Protein AF-0000000072933976 (afdb_homodimer)

Organism: Fusarium oxysporum f. sp. lycopersici (strain 4287 / CBS 123668 / FGSC 9935 / NRRL 34936) (NCBI:txid426428)

Structure (mmCIF, N/CA/C/O backbone):
data_AF-0000000072933976-model_v1
#
loop_
_entity.id
_entity.type
_entity.pdbx_description
1 polymer 'Transcription factor domain-containing protein'
#
loop_
_atom_site.group_PDB
_atom_site.id
_atom_site.type_symbol
_atom_site.label_atom_id
_atom_site.label_alt_id
_atom_site.label_comp_id
_atom_site.label_asym_id
_atom_site.label_entity_id
_atom_site.label_seq_id
_atom_site.pdbx_PDB_ins_code
_atom_site.Cartn_x
_atom_site.Cartn_y
_atom_site.Cartn_z
_atom_site.occupancy
_atom_site.B_iso_or_equiv
_atom_site.auth_seq_id
_atom_site.auth_comp_id
_atom_site.auth_asym_id
_atom_site.auth_atom_id
_atom_site.pdbx_PDB_model_num
ATOM 1 N N . MET A 1 1 ? -22.234 2.797 42.094 1 27.97 1 MET A N 1
ATOM 2 C CA . MET A 1 1 ? -20.828 3.145 41.969 1 27.97 1 MET A CA 1
ATOM 3 C C . MET A 1 1 ? -20.297 2.795 40.594 1 27.97 1 MET A C 1
ATOM 5 O O . MET A 1 1 ? -19.578 3.582 39.969 1 27.97 1 MET A O 1
ATOM 9 N N . PRO A 1 2 ? -20.594 1.577 40.094 1 39.06 2 PRO A N 1
ATOM 10 C CA . PRO A 1 2 ? -20.141 1.171 38.75 1 39.06 2 PRO A CA 1
ATOM 11 C C . PRO A 1 2 ? -20.766 2.021 37.656 1 39.06 2 PRO A C 1
ATOM 13 O O . PRO A 1 2 ? -20.094 2.338 36.656 1 39.06 2 PRO A O 1
ATOM 16 N N . ASP A 1 3 ? -21.984 2.355 37.812 1 40.28 3 ASP A N 1
ATOM 17 C CA . ASP A 1 3 ? -22.719 3.113 36.812 1 40.28 3 ASP A CA 1
ATOM 18 C C . ASP A 1 3 ? -22.141 4.523 36.656 1 40.28 3 ASP A C 1
ATOM 20 O O . ASP A 1 3 ? -22.094 5.062 35.562 1 40.28 3 ASP A O 1
ATOM 24 N N . PHE A 1 4 ? -21.734 5.129 37.75 1 37.62 4 PHE A N 1
ATOM 25 C CA . PHE A 1 4 ? -21.188 6.477 37.75 1 37.62 4 PHE A CA 1
ATOM 26 C C . PHE A 1 4 ? -19.812 6.516 37.094 1 37.62 4 PHE A C 1
ATOM 28 O O . PHE A 1 4 ? -19.516 7.449 36.344 1 37.62 4 PHE A O 1
ATOM 35 N N . ILE A 1 5 ? -19.078 5.492 37.344 1 37.72 5 ILE A N 1
ATOM 36 C CA . ILE A 1 5 ? -17.75 5.387 36.75 1 37.72 5 ILE A CA 1
ATOM 37 C C . ILE A 1 5 ? -17.875 5.211 35.25 1 37.72 5 ILE A C 1
ATOM 39 O O . ILE A 1 5 ? -17.125 5.82 34.469 1 37.72 5 ILE A O 1
ATOM 43 N N . GLN A 1 6 ? -18.859 4.461 34.875 1 41.72 6 GLN A N 1
ATOM 44 C CA . GLN A 1 6 ? -19.062 4.188 33.469 1 41.72 6 GLN A CA 1
ATOM 45 C C . GLN A 1 6 ? -19.469 5.449 32.719 1 41.72 6 GLN A C 1
ATOM 47 O O . GLN A 1 6 ? -19.016 5.695 31.609 1 41.72 6 GLN A O 1
ATOM 52 N N . ARG A 1 7 ? -20.297 6.246 33.312 1 41.19 7 ARG A N 1
ATOM 53 C CA . ARG A 1 7 ? -20.797 7.469 32.688 1 41.19 7 ARG A CA 1
ATOM 54 C C . ARG A 1 7 ? -19.703 8.523 32.594 1 41.19 7 ARG A C 1
ATOM 56 O O . ARG A 1 7 ? -19.625 9.242 31.578 1 41.19 7 ARG A O 1
ATOM 63 N N . THR A 1 8 ? -18.938 8.531 33.594 1 41.09 8 THR A N 1
ATOM 64 C CA . THR A 1 8 ? -17.812 9.461 33.625 1 41.09 8 THR A CA 1
ATOM 65 C C . THR A 1 8 ? -16.766 9.07 32.594 1 41.09 8 THR A C 1
ATOM 67 O O . THR A 1 8 ? -16.125 9.938 31.984 1 41.09 8 THR A O 1
ATOM 70 N N . GLN A 1 9 ? -16.594 7.762 32.406 1 45.66 9 GLN A N 1
ATOM 71 C CA . GLN A 1 9 ? -15.602 7.223 31.484 1 45.66 9 GLN A CA 1
ATOM 72 C C . GLN A 1 9 ? -15.984 7.547 30.047 1 45.66 9 GLN A C 1
ATOM 74 O O . GLN A 1 9 ? -15.117 7.859 29.219 1 45.66 9 GLN A O 1
ATOM 79 N N . GLN A 1 10 ? -17.266 7.43 29.719 1 50.47 10 GLN A N 1
ATOM 80 C CA . GLN A 1 10 ? -17.766 7.742 28.391 1 50.47 10 GLN A CA 1
ATOM 81 C C . GLN A 1 10 ? -17.672 9.242 28.109 1 50.47 10 GLN A C 1
ATOM 83 O O . GLN A 1 10 ? -17.484 9.648 26.953 1 50.47 10 GLN A O 1
ATOM 88 N N . SER A 1 11 ? -17.594 9.984 29.281 1 54.38 11 SER A N 1
ATOM 89 C CA . SER A 1 11 ? -17.625 11.445 29.172 1 54.38 11 SER A CA 1
ATOM 90 C C . SER A 1 11 ? -16.266 12 28.75 1 54.38 11 SER A C 1
ATOM 92 O O . SER A 1 11 ? -16.188 13.078 28.172 1 54.38 11 SER A O 1
ATOM 94 N N . LEU A 1 12 ? -15.211 11.094 28.797 1 60.53 12 LEU A N 1
ATOM 95 C CA . LEU A 1 12 ? -13.906 11.656 28.484 1 60.53 12 LEU A CA 1
ATOM 96 C C . LEU A 1 12 ? -13.43 11.195 27.109 1 60.53 12 LEU A C 1
ATOM 98 O O . LEU A 1 12 ? -12.32 11.523 26.688 1 60.53 12 LEU A O 1
ATOM 102 N N . ALA A 1 13 ? -14.32 10.555 26.422 1 68.25 13 ALA A N 1
ATOM 103 C CA . ALA A 1 13 ? -13.93 10.102 25.078 1 68.25 13 ALA A CA 1
ATOM 104 C C . ALA A 1 13 ? -14.008 11.234 24.062 1 68.25 13 ALA A C 1
ATOM 106 O O . ALA A 1 13 ? -14.898 12.086 24.156 1 68.25 13 ALA A O 1
ATOM 107 N N . ILE A 1 14 ? -13.031 11.312 23.266 1 69.25 14 ILE A N 1
ATOM 108 C CA . ILE A 1 14 ? -13.023 12.289 22.188 1 69.25 14 ILE A CA 1
ATOM 109 C C . ILE A 1 14 ? -13.227 11.578 20.844 1 69.25 14 ILE A C 1
ATOM 111 O O . ILE A 1 14 ? -12.336 10.867 20.375 1 69.25 14 ILE A O 1
ATOM 115 N N . ASP A 1 15 ? -14.328 11.805 20.203 1 67.94 15 ASP A N 1
ATOM 116 C CA . ASP A 1 15 ? -14.625 11.164 18.922 1 67.94 15 ASP A CA 1
ATOM 117 C C . ASP A 1 15 ? -13.641 11.609 17.844 1 67.94 15 ASP A C 1
ATOM 119 O O . ASP A 1 15 ? -13.375 12.805 17.688 1 67.94 15 ASP A O 1
ATOM 123 N N . ASP A 1 16 ? -13.023 10.648 17.188 1 68.12 16 ASP A N 1
ATOM 124 C CA . ASP A 1 16 ? -12.188 10.852 16 1 68.12 16 ASP A CA 1
ATOM 125 C C . ASP A 1 16 ? -10.844 11.461 16.391 1 68.12 16 ASP A C 1
ATOM 127 O O . ASP A 1 16 ? -10.188 12.109 15.562 1 68.12 16 ASP A O 1
ATOM 131 N N . ALA A 1 17 ? -10.508 11.305 17.672 1 71 17 ALA A N 1
ATOM 132 C CA . ALA A 1 17 ? -9.234 11.844 18.141 1 71 17 ALA A CA 1
ATOM 133 C C . ALA A 1 17 ? -8.062 11.164 17.422 1 71 17 ALA A C 1
ATOM 135 O O . ALA A 1 17 ? -6.973 11.734 17.344 1 71 17 ALA A O 1
ATOM 136 N N . GLU A 1 18 ? -8.367 10.039 16.859 1 70.06 18 GLU A N 1
ATOM 137 C CA . GLU A 1 18 ? -7.289 9.242 16.281 1 70.06 18 GLU A CA 1
ATOM 138 C C . GLU A 1 18 ? -7.098 9.57 14.797 1 70.06 18 GLU A C 1
ATOM 140 O O . GLU A 1 18 ? -6.133 9.125 14.18 1 70.06 18 GLU A O 1
ATOM 145 N N . ASN A 1 19 ? -8.055 10.281 14.297 1 71.5 19 ASN A N 1
ATOM 146 C CA . ASN A 1 19 ? -8.016 10.641 12.883 1 71.5 19 ASN A CA 1
ATOM 147 C C . ASN A 1 19 ? -8.195 12.141 12.68 1 71.5 19 ASN A C 1
ATOM 149 O O . ASN A 1 19 ? -9.32 12.641 12.688 1 71.5 19 ASN A O 1
ATOM 153 N N . PRO A 1 20 ? -7.09 12.75 12.352 1 73.56 20 PRO A N 1
ATOM 154 C CA . PRO A 1 20 ? -7.141 14.211 12.25 1 73.56 20 PRO A CA 1
ATOM 155 C C . PRO A 1 20 ? -8.195 14.703 11.266 1 73.56 20 PRO A C 1
ATOM 157 O O . PRO A 1 20 ? -8.969 15.609 11.586 1 73.56 20 PRO A O 1
ATOM 160 N N . LEU A 1 21 ? -8.289 14.102 10.125 1 72.12 21 LEU A N 1
ATOM 161 C CA . LEU A 1 21 ? -9.242 14.586 9.133 1 72.12 21 LEU A CA 1
ATOM 162 C C . LEU A 1 21 ? -10.672 14.32 9.57 1 72.12 21 LEU A C 1
ATOM 164 O O . LEU A 1 21 ? -11.57 15.133 9.312 1 72.12 21 LEU A O 1
ATOM 168 N N . GLN A 1 22 ? -10.852 13.242 10.289 1 73.19 22 GLN A N 1
ATOM 169 C CA . GLN A 1 22 ? -12.188 12.945 10.789 1 73.19 22 GLN A CA 1
ATOM 170 C C . GLN A 1 22 ? -12.578 13.906 11.914 1 73.19 22 GLN A C 1
ATOM 172 O O . GLN A 1 22 ? -13.742 14.312 12.016 1 73.19 22 GLN A O 1
ATOM 177 N N . LEU A 1 23 ? -11.648 14.234 12.75 1 73.75 23 LEU A N 1
ATOM 178 C CA . LEU A 1 23 ? -11.922 15.219 13.797 1 73.75 23 LEU A CA 1
ATOM 179 C C . LEU A 1 23 ? -12.258 16.578 13.195 1 73.75 23 LEU A C 1
ATOM 181 O O . LEU A 1 23 ? -13.164 17.266 13.672 1 73.75 23 LEU A O 1
ATOM 185 N N . LEU A 1 24 ? -11.523 16.922 12.195 1 74.38 24 LEU A N 1
ATOM 186 C CA . LEU A 1 24 ? -11.781 18.188 11.508 1 74.38 24 LEU A CA 1
ATOM 187 C C . LEU A 1 24 ? -13.156 18.172 10.859 1 74.38 24 LEU A C 1
ATOM 189 O O . LEU A 1 24 ? -13.875 19.188 10.906 1 74.38 24 LEU A O 1
ATOM 193 N N . ALA A 1 25 ? -13.508 17.062 10.281 1 72.81 25 ALA A N 1
ATOM 194 C CA . ALA A 1 25 ? -14.828 16.938 9.664 1 72.81 25 ALA A CA 1
ATOM 195 C C . ALA A 1 25 ? -15.93 17.062 10.711 1 72.81 25 ALA A C 1
ATOM 197 O O . ALA A 1 25 ? -16.953 17.719 10.477 1 72.81 25 ALA A O 1
ATOM 198 N N . ARG A 1 26 ? -15.727 16.516 11.844 1 74.38 26 ARG A N 1
ATOM 199 C CA . ARG A 1 26 ? -16.719 16.547 12.922 1 74.38 26 ARG A CA 1
ATOM 200 C C . ARG A 1 26 ? -16.875 17.969 13.453 1 74.38 26 ARG A C 1
ATOM 202 O O . ARG A 1 26 ? -18 18.391 13.773 1 74.38 26 ARG A O 1
ATOM 209 N N . ALA A 1 27 ? -15.828 18.609 13.555 1 71.69 27 ALA A N 1
ATOM 210 C CA . ALA A 1 27 ? -15.852 19.984 14.07 1 71.69 27 ALA A CA 1
ATOM 211 C C . ALA A 1 27 ? -16.625 20.906 13.141 1 71.69 27 ALA A C 1
ATOM 213 O O . ALA A 1 27 ? -17.125 21.953 13.562 1 71.69 27 ALA A O 1
ATOM 214 N N . SER A 1 28 ? -16.656 20.516 11.875 1 66.62 28 SER A N 1
ATOM 215 C CA . SER A 1 28 ? -17.375 21.328 10.898 1 66.62 28 SER A CA 1
ATOM 216 C C . SER A 1 28 ? -18.875 21.328 11.156 1 66.62 28 SER A C 1
ATOM 218 O O . SER A 1 28 ? -19.594 22.219 10.727 1 66.62 28 SER A O 1
ATOM 220 N N . TYR A 1 29 ? -19.375 20.375 11.875 1 59.34 29 TYR A N 1
ATOM 221 C CA . TYR A 1 29 ? -20.797 20.25 12.148 1 59.34 29 TYR A CA 1
ATOM 222 C C . TYR A 1 29 ? -21.156 20.891 13.484 1 59.34 29 TYR A C 1
ATOM 224 O O . TYR A 1 29 ? -22.312 20.812 13.938 1 59.34 29 TYR A O 1
ATOM 232 N N . ILE A 1 30 ? -20.297 21.5 14.164 1 52.75 30 ILE A N 1
ATOM 233 C CA . ILE A 1 30 ? -20.625 22.203 15.398 1 52.75 30 ILE A CA 1
ATOM 234 C C . ILE A 1 30 ? -21.5 23.406 15.086 1 52.75 30 ILE A C 1
ATOM 236 O O . ILE A 1 30 ? -21.062 24.359 14.43 1 52.75 30 ILE A O 1
ATOM 240 N N . GLN A 1 31 ? -22.875 23.266 14.695 1 47.66 31 GLN A N 1
ATOM 241 C CA . GLN A 1 31 ? -23.844 24.312 14.398 1 47.66 31 GLN A CA 1
ATOM 242 C C . GLN A 1 31 ? -24.156 25.125 15.648 1 47.66 31 GLN A C 1
ATOM 244 O O . GLN A 1 31 ? -24.219 24.594 16.75 1 47.66 31 GLN A O 1
ATOM 249 N N . PRO A 1 32 ? -24.203 26.594 15.445 1 41.53 32 PRO A N 1
ATOM 250 C CA . PRO A 1 32 ? -24.719 27.438 16.516 1 41.53 32 PRO A CA 1
ATOM 251 C C . PRO A 1 32 ? -26.125 27.047 16.969 1 41.53 32 PRO A C 1
ATOM 253 O O . PRO A 1 32 ? -26.875 26.453 16.188 1 41.53 32 PRO A O 1
ATOM 256 N N . SER A 1 33 ? -26.453 27.188 18.203 1 34.41 33 SER A N 1
ATOM 257 C CA . SER A 1 33 ? -27.828 27.062 18.672 1 34.41 33 SER A CA 1
ATOM 258 C C . SER A 1 33 ? -28.766 27.922 17.844 1 34.41 33 SER A C 1
ATOM 260 O O . SER A 1 33 ? -28.422 29.047 17.469 1 34.41 33 SER A O 1
ATOM 262 N N . PRO A 1 34 ? -29.844 27.422 17.281 1 34.16 34 PRO A N 1
ATOM 263 C CA . PRO A 1 34 ? -30.844 28.141 16.469 1 34.16 34 PRO A CA 1
ATOM 264 C C . PRO A 1 34 ? -31.188 29.5 17.031 1 34.16 34 PRO A C 1
ATOM 266 O O . PRO A 1 34 ? -31.781 30.328 16.344 1 34.16 34 PRO A O 1
ATOM 269 N N . GLU A 1 35 ? -31.156 29.688 18.312 1 34.84 35 GLU A N 1
ATOM 270 C CA . GLU A 1 35 ? -31.859 30.859 18.812 1 34.84 35 GLU A CA 1
ATOM 271 C C . GLU A 1 35 ? -31.188 32.156 18.312 1 34.84 35 GLU A C 1
ATOM 273 O O . GLU A 1 35 ? -31.75 33.25 18.469 1 34.84 35 GLU A O 1
ATOM 278 N N . SER A 1 36 ? -30 32.156 18.031 1 35.44 36 SER A N 1
ATOM 279 C CA . SER A 1 36 ? -29.438 33.469 17.859 1 35.44 36 SER A CA 1
ATOM 280 C C . SER A 1 36 ? -29.703 34.031 16.469 1 35.44 36 SER A C 1
ATOM 282 O O . SER A 1 36 ? -29.172 35.062 16.094 1 35.44 36 SER A O 1
ATOM 284 N N . ARG A 1 37 ? -30.391 33.344 15.602 1 37.66 37 ARG A N 1
ATOM 285 C CA . ARG A 1 37 ? -30.688 33.875 14.281 1 37.66 37 ARG A CA 1
ATOM 286 C C . ARG A 1 37 ? -31.688 35.031 14.383 1 37.66 37 ARG A C 1
ATOM 288 O O . ARG A 1 37 ? -32.125 35.562 13.359 1 37.66 37 ARG A O 1
ATOM 295 N N . HIS A 1 38 ? -32.312 35.25 15.484 1 32.28 38 HIS A N 1
ATOM 296 C CA . HIS A 1 38 ? -33.406 36.219 15.312 1 32.28 38 HIS A CA 1
ATOM 297 C C . HIS A 1 38 ? -32.875 37.594 14.906 1 32.28 38 HIS A C 1
ATOM 299 O O . HIS A 1 38 ? -33.625 38.438 14.43 1 32.28 38 HIS A O 1
ATOM 305 N N . GLY A 1 39 ? -31.891 38.219 15.648 1 32.53 39 GLY A N 1
ATOM 306 C CA . GLY A 1 39 ? -31.984 39.688 15.648 1 32.53 39 GLY A CA 1
ATOM 307 C C . GLY A 1 39 ? -31.359 40.312 14.414 1 32.53 39 GLY A C 1
ATOM 308 O O . GLY A 1 39 ? -31.078 41.5 14.398 1 32.53 39 GLY A O 1
ATOM 309 N N . ASN A 1 40 ? -30.625 39.625 13.508 1 32.31 40 ASN A N 1
ATOM 310 C CA . ASN A 1 40 ? -29.906 40.562 12.641 1 32.31 40 ASN A CA 1
ATOM 311 C C . ASN A 1 40 ? -30.859 41.281 11.68 1 32.31 40 ASN A C 1
ATOM 313 O O . ASN A 1 40 ? -31.781 40.688 11.156 1 32.31 40 ASN A O 1
ATOM 317 N N . SER A 1 41 ? -30.891 42.688 11.758 1 32.25 41 SER A N 1
ATOM 318 C CA . SER A 1 41 ? -31.516 43.656 10.852 1 32.25 41 SER A CA 1
ATOM 319 C C . SER A 1 41 ? -31.156 43.375 9.398 1 32.25 41 SER A C 1
ATOM 321 O O . SER A 1 41 ? -30.109 42.75 9.125 1 32.25 41 SER A O 1
ATOM 323 N N . PRO A 1 42 ? -31.969 43.844 8.352 1 37.53 42 PRO A N 1
ATOM 324 C CA . PRO A 1 42 ? -31.938 43.625 6.902 1 37.53 42 PRO A CA 1
ATOM 325 C C . PRO A 1 42 ? -30.578 44 6.293 1 37.53 42 PRO A C 1
ATOM 327 O O . PRO A 1 42 ? -30.266 43.594 5.18 1 37.53 42 PRO A O 1
ATOM 330 N N . GLN A 1 43 ? -29.969 45.188 6.656 1 35.53 43 GLN A N 1
ATOM 331 C CA . GLN A 1 43 ? -28.859 45.719 5.91 1 35.53 43 GLN A CA 1
ATOM 332 C C . GLN A 1 43 ? -27.641 44.812 5.949 1 35.53 43 GLN A C 1
ATOM 334 O O . GLN A 1 43 ? -26.766 44.875 5.098 1 35.53 43 GLN A O 1
ATOM 339 N N . GLN A 1 44 ? -27.312 44.188 7.082 1 37.31 44 GLN A N 1
ATOM 340 C CA . GLN A 1 44 ? -26.094 43.375 7.25 1 37.31 44 GLN A CA 1
ATOM 341 C C . GLN A 1 44 ? -26.234 42 6.578 1 37.31 44 GLN A C 1
ATOM 343 O O . GLN A 1 44 ? -25.344 41.188 6.668 1 37.31 44 GLN A O 1
ATOM 348 N N . ALA A 1 45 ? -27.141 41.812 5.746 1 39.34 45 ALA A N 1
ATOM 349 C CA . ALA A 1 45 ? -27.594 40.688 4.949 1 39.34 45 ALA A CA 1
ATOM 350 C C . ALA A 1 45 ? -26.594 40.344 3.84 1 39.34 45 ALA A C 1
ATOM 352 O O . ALA A 1 45 ? -26.453 39.188 3.445 1 39.34 45 ALA A O 1
ATOM 353 N N . HIS A 1 46 ? -26.125 41.406 3.137 1 40.22 46 HIS A N 1
ATOM 354 C CA . HIS A 1 46 ? -25.266 41.125 1.987 1 40.22 46 HIS A CA 1
ATOM 355 C C . HIS A 1 46 ? -23.953 40.469 2.422 1 40.22 46 HIS A C 1
ATOM 357 O O . HIS A 1 46 ? -23.406 39.625 1.716 1 40.22 46 HIS A O 1
ATOM 363 N N . THR A 1 47 ? -23.234 41.094 3.4 1 39.91 47 THR A N 1
ATOM 364 C CA . THR A 1 47 ? -22 40.531 3.906 1 39.91 47 THR A CA 1
ATOM 365 C C . THR A 1 47 ? -22.25 39.156 4.539 1 39.91 47 THR A C 1
ATOM 367 O O . THR A 1 47 ? -21.344 38.344 4.672 1 39.91 47 THR A O 1
ATOM 370 N N . ALA A 1 48 ? -23.406 38.969 5.082 1 45.19 48 ALA A N 1
ATOM 371 C CA . ALA A 1 48 ? -23.844 37.688 5.664 1 45.19 48 ALA A CA 1
ATOM 372 C C . ALA A 1 48 ? -23.953 36.625 4.598 1 45.19 48 ALA A C 1
ATOM 374 O O . ALA A 1 48 ? -23.656 35.438 4.855 1 45.19 48 ALA A O 1
ATOM 375 N N . SER A 1 49 ? -24.266 36.969 3.352 1 45.47 49 SER A N 1
ATOM 376 C CA . SER A 1 49 ? -24.453 36.031 2.258 1 45.47 49 SER A CA 1
ATOM 377 C C . SER A 1 49 ? -23.109 35.469 1.778 1 45.47 49 SER A C 1
ATOM 379 O O . SER A 1 49 ? -22.984 34.281 1.479 1 45.47 49 SER A O 1
ATOM 381 N N . THR A 1 50 ? -22.109 36.406 1.585 1 48.97 50 THR A N 1
ATOM 382 C CA . THR A 1 50 ? -20.797 35.938 1.168 1 48.97 50 THR A CA 1
ATOM 383 C C . THR A 1 50 ? -20.141 35.125 2.273 1 48.97 50 THR A C 1
ATOM 385 O O . THR A 1 50 ? -19.453 34.125 1.999 1 48.97 50 THR A O 1
ATOM 388 N N . GLN A 1 51 ? -20.312 35.594 3.477 1 53.47 51 GLN A N 1
ATOM 389 C CA . GLN A 1 51 ? -19.797 34.812 4.602 1 53.47 51 GLN A CA 1
ATOM 390 C C . GLN A 1 51 ? -20.484 33.469 4.715 1 53.47 51 GLN A C 1
ATOM 392 O O . GLN A 1 51 ? -19.844 32.469 5.008 1 53.47 51 GLN A O 1
ATOM 397 N N . GLY A 1 52 ? -21.75 33.469 4.395 1 53.38 52 GLY A N 1
ATOM 398 C CA . GLY A 1 52 ? -22.5 32.219 4.391 1 53.38 52 GLY A CA 1
ATOM 399 C C . GLY A 1 52 ? -22.047 31.266 3.316 1 53.38 52 GLY A C 1
ATOM 400 O O . GLY A 1 52 ? -21.938 30.062 3.564 1 53.38 52 GLY A O 1
ATOM 401 N N . GLN A 1 53 ? -21.766 31.812 2.154 1 54.94 53 GLN A N 1
ATOM 402 C CA . GLN A 1 53 ? -21.312 30.984 1.052 1 54.94 53 GLN A CA 1
ATOM 403 C C . GLN A 1 53 ? -19.938 30.375 1.354 1 54.94 53 GLN A C 1
ATOM 405 O O . GLN A 1 53 ? -19.688 29.203 1.081 1 54.94 53 GLN A O 1
ATOM 410 N N . THR A 1 54 ? -19.188 31.172 1.973 1 70.19 54 THR A N 1
ATOM 411 C CA . THR A 1 54 ? -17.844 30.719 2.344 1 70.19 54 THR A CA 1
ATOM 412 C C . THR A 1 54 ? -17.922 29.625 3.414 1 70.19 54 THR A C 1
ATOM 414 O O . THR A 1 54 ? -17.188 28.641 3.363 1 70.19 54 THR A O 1
ATOM 417 N N . GLU A 1 55 ? -18.938 29.844 4.223 1 74.12 55 GLU A N 1
ATOM 418 C CA . GLU A 1 55 ? -19.094 28.859 5.289 1 74.12 55 GLU A CA 1
ATOM 419 C C . GLU A 1 55 ? -19.578 27.516 4.742 1 74.12 55 GLU A C 1
ATOM 421 O O . GLU A 1 55 ? -19.109 26.469 5.16 1 74.12 55 GLU A O 1
ATOM 426 N N . ASP A 1 56 ? -20.453 27.672 3.787 1 76.38 56 ASP A N 1
ATOM 427 C CA . ASP A 1 56 ? -20.969 26.438 3.18 1 76.38 56 ASP A CA 1
ATOM 428 C C . ASP A 1 56 ? -19.891 25.719 2.381 1 76.38 56 ASP A C 1
ATOM 430 O O . ASP A 1 56 ? -19.828 24.484 2.375 1 76.38 56 ASP A O 1
ATOM 434 N N . GLU A 1 57 ? -19.062 26.469 1.812 1 79 57 GLU A N 1
ATOM 435 C CA . GLU A 1 57 ? -17.984 25.891 1.024 1 79 57 GLU A CA 1
ATOM 436 C C . GLU A 1 57 ? -16.969 25.172 1.917 1 79 57 GLU A C 1
ATOM 438 O O . GLU A 1 57 ? -16.469 24.094 1.566 1 79 57 GLU A O 1
ATOM 443 N N . ILE A 1 58 ? -16.781 25.766 3.016 1 79.31 58 ILE A N 1
ATOM 444 C CA . ILE A 1 58 ? -15.828 25.172 3.949 1 79.31 58 ILE A CA 1
ATOM 445 C C . ILE A 1 58 ? -16.406 23.891 4.547 1 79.31 58 ILE A C 1
ATOM 447 O O . ILE A 1 58 ? -15.703 22.891 4.676 1 79.31 58 ILE A O 1
ATOM 451 N N . GLN A 1 59 ? -17.672 23.953 4.758 1 77.12 59 GLN A N 1
ATOM 452 C CA . GLN A 1 59 ? -18.312 22.766 5.305 1 77.12 59 GLN A CA 1
ATOM 453 C C . GLN A 1 59 ? -18.312 21.625 4.285 1 77.12 59 GLN A C 1
ATOM 455 O O . GLN A 1 59 ? -18.109 20.469 4.645 1 77.12 59 GLN A O 1
ATOM 460 N N . ALA A 1 60 ? -18.5 22.047 3.123 1 78.56 60 ALA A N 1
ATOM 461 C CA . ALA A 1 60 ? -18.516 21.062 2.053 1 78.56 60 ALA A CA 1
ATOM 462 C C . ALA A 1 60 ? -17.125 20.469 1.839 1 78.56 60 ALA A C 1
ATOM 464 O O . ALA A 1 60 ? -17 19.281 1.523 1 78.56 60 ALA A O 1
ATOM 465 N N . PHE A 1 61 ? -16.172 21.25 2.066 1 84.25 61 PHE A N 1
ATOM 466 C CA . PHE A 1 61 ? -14.797 20.828 1.878 1 84.25 61 PHE A CA 1
ATOM 467 C C . PHE A 1 61 ? -14.414 19.781 2.918 1 84.25 61 PHE A C 1
ATOM 469 O O . PHE A 1 61 ? -13.68 18.828 2.613 1 84.25 61 PHE A O 1
ATOM 476 N N . PHE A 1 62 ? -14.984 19.875 4.023 1 82.75 62 PHE A N 1
ATOM 477 C CA . PHE A 1 62 ? -14.562 19 5.113 1 82.75 62 PHE A CA 1
ATOM 478 C C . PHE A 1 62 ? -15.594 17.891 5.348 1 82.75 62 PHE A C 1
ATOM 480 O O . PHE A 1 62 ? -15.539 17.203 6.359 1 82.75 62 PHE A O 1
ATOM 487 N N . ALA A 1 63 ? -16.547 17.781 4.379 1 76.19 63 ALA A N 1
ATOM 488 C CA . ALA A 1 63 ? -17.531 16.719 4.465 1 76.19 63 ALA A CA 1
ATOM 489 C C . ALA A 1 63 ? -16.859 15.344 4.359 1 76.19 63 ALA A C 1
ATOM 491 O O . ALA A 1 63 ? -15.789 15.219 3.758 1 76.19 63 ALA A O 1
ATOM 492 N N . PRO A 1 64 ? -17.516 14.328 4.977 1 75.19 64 PRO A N 1
ATOM 493 C CA . PRO A 1 64 ? -16.938 12.984 4.922 1 75.19 64 PRO A CA 1
ATOM 494 C C . PRO A 1 64 ? -16.828 12.445 3.496 1 75.19 64 PRO A C 1
ATOM 496 O O . PRO A 1 64 ? -17.531 12.914 2.6 1 75.19 64 PRO A O 1
ATOM 499 N N . ALA A 1 65 ? -15.984 11.484 3.371 1 78.44 65 ALA A N 1
ATOM 500 C CA . ALA A 1 65 ? -15.766 10.859 2.07 1 78.44 65 ALA A CA 1
ATOM 501 C C . ALA A 1 65 ? -17.031 10.18 1.565 1 78.44 65 ALA A C 1
ATOM 503 O O . ALA A 1 65 ? -17.766 9.57 2.346 1 78.44 65 ALA A O 1
ATOM 504 N N . GLN A 1 66 ? -17.297 10.375 0.298 1 86.25 66 GLN A N 1
ATOM 505 C CA . GLN A 1 66 ? -18.453 9.758 -0.359 1 86.25 66 GLN A CA 1
ATOM 506 C C . GLN A 1 66 ? -18.031 9.078 -1.661 1 86.25 66 GLN A C 1
ATOM 508 O O . GLN A 1 66 ? -16.984 9.383 -2.219 1 86.25 66 GLN A O 1
ATOM 513 N N . VAL A 1 67 ? -18.875 8.172 -2.061 1 93.5 67 VAL A N 1
ATOM 514 C CA . VAL A 1 67 ? -18.625 7.453 -3.307 1 93.5 67 VAL A CA 1
ATOM 515 C C . VAL A 1 67 ? -18.641 8.43 -4.477 1 93.5 67 VAL A C 1
ATOM 517 O O . VAL A 1 67 ? -19.281 9.484 -4.414 1 93.5 67 VAL A O 1
ATOM 520 N N . HIS A 1 68 ? -17.812 8.211 -5.359 1 94.19 68 HIS A N 1
ATOM 521 C CA . HIS A 1 68 ? -17.766 8.867 -6.664 1 94.19 68 HIS A CA 1
ATOM 522 C C . HIS A 1 68 ? -17.859 7.844 -7.793 1 94.19 68 HIS A C 1
ATOM 524 O O . HIS A 1 68 ? -16.844 7.273 -8.211 1 94.19 68 HIS A O 1
ATOM 530 N N . LEU A 1 69 ? -19.078 7.703 -8.359 1 97.44 69 LEU A N 1
ATOM 531 C CA . LEU A 1 69 ? -19.391 6.578 -9.234 1 97.44 69 LEU A CA 1
ATOM 532 C C . LEU A 1 69 ? -18.844 6.824 -10.641 1 97.44 69 LEU A C 1
ATOM 534 O O . LEU A 1 69 ? -18.844 7.961 -11.117 1 97.44 69 LEU A O 1
ATOM 538 N N . ASP A 1 70 ? -18.438 5.773 -11.289 1 98.25 70 ASP A N 1
ATOM 539 C CA . ASP A 1 70 ? -17.953 5.82 -12.664 1 98.25 70 ASP A CA 1
ATOM 540 C C . ASP A 1 70 ? -19.031 5.383 -13.648 1 98.25 70 ASP A C 1
ATOM 542 O O . ASP A 1 70 ? -18.812 4.48 -14.461 1 98.25 70 ASP A O 1
ATOM 546 N N . VAL A 1 71 ? -20.109 6.086 -13.602 1 98 71 VAL A N 1
ATOM 547 C CA . VAL A 1 71 ? -21.234 5.715 -14.445 1 98 71 VAL A CA 1
ATOM 548 C C . VAL A 1 71 ? -21.562 6.859 -15.406 1 98 71 VAL A C 1
ATOM 550 O O . VAL A 1 71 ? -21.219 8.008 -15.148 1 98 71 VAL A O 1
ATOM 553 N N . GLY A 1 72 ? -22.188 6.484 -16.531 1 96.56 72 GLY A N 1
ATOM 554 C CA . GLY A 1 72 ? -22.594 7.422 -17.578 1 96.56 72 GLY A CA 1
ATOM 555 C C . GLY A 1 72 ? -22.781 6.762 -18.922 1 96.56 72 GLY A C 1
ATOM 556 O O . GLY A 1 72 ? -22.281 5.664 -19.172 1 96.56 72 GLY A O 1
ATOM 557 N N . HIS A 1 73 ? -23.469 7.41 -19.812 1 95.69 73 HIS A N 1
ATOM 558 C CA . HIS A 1 73 ? -23.781 6.863 -21.141 1 95.69 73 HIS A CA 1
ATOM 559 C C . HIS A 1 73 ? -22.531 6.746 -21.984 1 95.69 73 HIS A C 1
ATOM 561 O O . HIS A 1 73 ? -22.453 5.887 -22.875 1 95.69 73 HIS A O 1
ATOM 567 N N . ASP A 1 74 ? -21.531 7.492 -21.656 1 96.31 74 ASP A N 1
ATOM 568 C CA . ASP A 1 74 ? -20.328 7.523 -22.453 1 96.31 74 ASP A CA 1
ATOM 569 C C . ASP A 1 74 ? -19.359 6.402 -22.062 1 96.31 74 ASP A C 1
ATOM 571 O O . ASP A 1 74 ? -18.375 6.16 -22.734 1 96.31 74 ASP A O 1
ATOM 575 N N . VAL A 1 75 ? -19.672 5.727 -20.984 1 97.81 75 VAL A N 1
ATOM 576 C CA . VAL A 1 75 ? -18.766 4.672 -20.531 1 97.81 75 VAL A CA 1
ATOM 577 C C . VAL A 1 75 ? -19.531 3.352 -20.422 1 97.81 75 VAL A C 1
ATOM 579 O O . VAL A 1 75 ? -18.922 2.283 -20.344 1 97.81 75 VAL A O 1
ATOM 582 N N . ASP A 1 76 ? -20.859 3.352 -20.453 1 98.31 76 ASP A N 1
ATOM 583 C CA . ASP A 1 76 ? -21.688 2.16 -20.375 1 98.31 76 ASP A CA 1
ATOM 584 C C . ASP A 1 76 ? -21.547 1.296 -21.625 1 98.31 76 ASP A C 1
ATOM 586 O O . ASP A 1 76 ? -21.891 1.729 -22.719 1 98.31 76 ASP A O 1
ATOM 590 N N . PRO A 1 77 ? -21.125 0.055 -21.453 1 98.38 77 PRO A N 1
ATOM 591 C CA . PRO A 1 77 ? -20.844 -0.769 -22.625 1 98.38 77 PRO A CA 1
ATOM 592 C C . PRO A 1 77 ? -22.109 -1.076 -23.438 1 98.38 77 PRO A C 1
ATOM 594 O O . PRO A 1 77 ? -22.031 -1.28 -24.656 1 98.38 77 PRO A O 1
ATOM 597 N N . VAL A 1 78 ? -23.266 -1.131 -22.828 1 98.19 78 VAL A N 1
ATOM 598 C CA . VAL A 1 78 ? -24.516 -1.369 -23.547 1 98.19 78 VAL A CA 1
ATOM 599 C C . VAL A 1 78 ? -24.891 -0.128 -24.344 1 98.19 78 VAL A C 1
ATOM 601 O O . VAL A 1 78 ? -25.219 -0.226 -25.531 1 98.19 78 VAL A O 1
ATOM 604 N N . SER A 1 79 ? -24.828 1.013 -23.688 1 97.5 79 SER A N 1
ATOM 605 C CA . SER A 1 79 ? -25.156 2.268 -24.359 1 97.5 79 SER A CA 1
ATOM 606 C C . SER A 1 79 ? -24.203 2.539 -25.516 1 97.5 79 SER A C 1
ATOM 608 O O . SER A 1 79 ? -24.609 3.131 -26.516 1 97.5 79 SER A O 1
ATOM 610 N N . LEU A 1 80 ? -22.953 2.102 -25.406 1 97.81 80 LEU A N 1
ATOM 611 C CA . LEU A 1 80 ? -21.938 2.316 -26.438 1 97.81 80 LEU A CA 1
ATOM 612 C C . LEU A 1 80 ? -22.078 1.303 -27.562 1 97.81 80 LEU A C 1
ATOM 614 O O . LEU A 1 80 ? -21.422 1.427 -28.594 1 97.81 80 LEU A O 1
ATOM 618 N N . GLY A 1 81 ? -22.859 0.266 -27.375 1 97.06 81 GLY A N 1
ATOM 619 C CA . GLY A 1 81 ? -23.109 -0.741 -28.406 1 97.06 81 GLY A CA 1
ATOM 620 C C . GLY A 1 81 ? -22.062 -1.84 -28.422 1 97.06 81 GLY A C 1
ATOM 621 O O . GLY A 1 81 ? -21.969 -2.598 -29.391 1 97.06 81 GLY A O 1
ATOM 622 N N . LEU A 1 82 ? -21.266 -1.931 -27.359 1 98.19 82 LEU A N 1
ATOM 623 C CA . LEU A 1 82 ? -20.234 -2.953 -27.297 1 98.19 82 LEU A CA 1
ATOM 624 C C . LEU A 1 82 ? -20.828 -4.32 -27 1 98.19 82 LEU A C 1
ATOM 626 O O . LEU A 1 82 ? -20.266 -5.352 -27.375 1 98.19 82 LEU A O 1
ATOM 630 N N . VAL A 1 83 ? -21.906 -4.336 -26.266 1 98.19 83 VAL A N 1
ATOM 631 C CA . VAL A 1 83 ? -22.609 -5.559 -25.875 1 98.19 83 VAL A CA 1
ATOM 632 C C . VAL A 1 83 ? -24.109 -5.297 -25.797 1 98.19 83 VAL A C 1
ATOM 634 O O . VAL A 1 83 ? -24.531 -4.168 -25.531 1 98.19 83 VAL A O 1
ATOM 637 N N . SER A 1 84 ? -24.906 -6.316 -26.047 1 97.62 84 SER A N 1
ATOM 638 C CA . SER A 1 84 ? -26.359 -6.18 -25.906 1 97.62 84 SER A CA 1
ATOM 639 C C . SER A 1 84 ? -26.797 -6.523 -24.484 1 97.62 84 SER A C 1
ATOM 641 O O . SER A 1 84 ? -26.047 -7.133 -23.719 1 97.62 84 SER A O 1
ATOM 643 N N . GLU A 1 85 ? -28.016 -6.188 -24.141 1 97.38 85 GLU A N 1
ATOM 644 C CA . GLU A 1 85 ? -28.562 -6.5 -22.812 1 97.38 85 GLU A CA 1
ATOM 645 C C . GLU A 1 85 ? -28.688 -8.008 -22.609 1 97.38 85 GLU A C 1
ATOM 647 O O . GLU A 1 85 ? -28.438 -8.508 -21.516 1 97.38 85 GLU A O 1
ATOM 652 N N . GLU A 1 86 ? -29.031 -8.656 -23.625 1 97.19 86 GLU A N 1
ATOM 653 C CA . GLU A 1 86 ? -29.156 -10.109 -23.562 1 97.19 86 GLU A CA 1
ATOM 654 C C . GLU A 1 86 ? -27.812 -10.773 -23.344 1 97.19 86 GLU A C 1
ATOM 656 O O . GLU A 1 86 ? -27.688 -11.727 -22.562 1 97.19 86 GLU A O 1
ATOM 661 N N . GLU A 1 87 ? -26.875 -10.289 -24.047 1 97.75 87 GLU A N 1
ATOM 662 C CA . GLU A 1 87 ? -25.516 -10.805 -23.875 1 97.75 87 GLU A CA 1
ATOM 663 C C . GLU A 1 87 ? -25.031 -10.562 -22.453 1 97.75 87 GLU A C 1
ATOM 665 O O . GLU A 1 87 ? -24.375 -11.43 -21.859 1 97.75 87 GLU A O 1
ATOM 670 N N . ALA A 1 88 ? -25.312 -9.414 -21.938 1 98.44 88 ALA A N 1
ATOM 671 C CA . ALA A 1 88 ? -24.891 -9.078 -20.578 1 98.44 88 ALA A CA 1
ATOM 672 C C . ALA A 1 88 ? -25.469 -10.07 -19.578 1 98.44 88 ALA A C 1
ATOM 674 O O . ALA A 1 88 ? -24.75 -10.539 -18.688 1 98.44 88 ALA A O 1
ATOM 675 N N . ASP A 1 89 ? -26.734 -10.398 -19.75 1 98.12 89 ASP A N 1
ATOM 676 C CA . ASP A 1 89 ? -27.375 -11.359 -18.844 1 98.12 89 ASP A CA 1
ATOM 677 C C . ASP A 1 89 ? -26.672 -12.719 -18.922 1 98.12 89 ASP A C 1
ATOM 679 O O . ASP A 1 89 ? 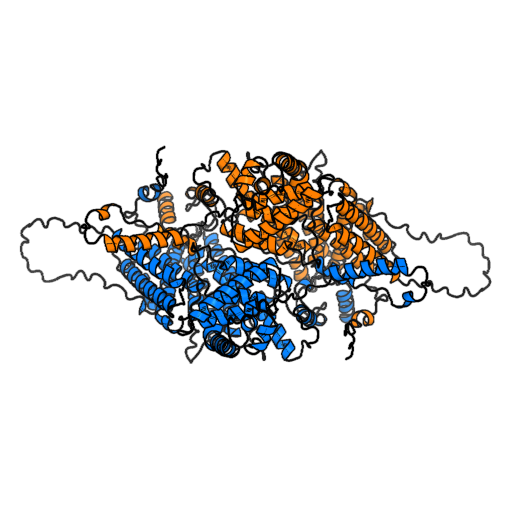-26.438 -13.352 -17.891 1 98.12 89 ASP A O 1
ATOM 683 N N . LYS A 1 90 ? -26.375 -13.141 -20.078 1 97.88 90 LYS A N 1
ATOM 684 C CA . LYS A 1 90 ? -25.719 -14.422 -20.281 1 97.88 90 LYS A CA 1
ATOM 685 C C . LYS A 1 90 ? -24.328 -14.43 -19.656 1 97.88 90 LYS A C 1
ATOM 687 O O . LYS A 1 90 ? -23.922 -15.398 -19.016 1 97.88 90 LYS A O 1
ATOM 692 N N . LEU A 1 91 ? -23.625 -13.391 -19.891 1 98.25 91 LEU A N 1
ATOM 693 C CA . LEU A 1 91 ? -22.266 -13.289 -19.406 1 98.25 91 LEU A CA 1
ATOM 694 C C . LEU A 1 91 ? -22.234 -13.227 -17.875 1 98.25 91 LEU A C 1
ATOM 696 O O . LEU A 1 91 ? -21.391 -13.859 -17.234 1 98.25 91 LEU A O 1
ATOM 700 N N . PHE A 1 92 ? -23.156 -12.516 -17.219 1 98.12 92 PHE A N 1
ATOM 701 C CA . PHE A 1 92 ? -23.234 -12.438 -15.766 1 98.12 92 PHE A CA 1
ATOM 702 C C . PHE A 1 92 ? -23.594 -13.789 -15.164 1 98.12 92 PHE A C 1
ATOM 704 O O . PHE A 1 92 ? -23.031 -14.188 -14.141 1 98.12 92 PHE A O 1
ATOM 711 N N . ASN A 1 93 ? -24.5 -14.43 -15.852 1 97.31 93 ASN A N 1
ATOM 712 C CA . ASN A 1 93 ? -24.859 -15.773 -15.391 1 97.31 93 ASN A CA 1
ATOM 713 C C . ASN A 1 93 ? -23.672 -16.719 -15.453 1 97.31 93 ASN A C 1
ATOM 715 O O . ASN A 1 93 ? -23.453 -17.516 -14.539 1 97.31 93 ASN A O 1
ATOM 719 N N . PHE A 1 94 ? -22.984 -16.656 -16.531 1 96.69 94 PHE A N 1
ATOM 720 C CA . PHE A 1 94 ? -21.797 -17.484 -16.672 1 96.69 94 PHE A CA 1
ATOM 721 C C . PHE A 1 94 ? -20.797 -17.172 -15.57 1 96.69 94 PHE A C 1
ATOM 723 O O . PHE A 1 94 ? -20.203 -18.078 -14.984 1 96.69 94 PHE A O 1
ATOM 730 N N . PHE A 1 95 ? -20.562 -15.938 -15.273 1 96.88 95 PHE A N 1
ATOM 731 C CA . PHE A 1 95 ? -19.594 -15.523 -14.273 1 96.88 95 PHE A CA 1
ATOM 732 C C . PHE A 1 95 ? -19.922 -16.125 -12.914 1 96.88 95 PHE A C 1
ATOM 734 O O . PHE A 1 95 ? -19.078 -16.75 -12.281 1 96.88 95 PHE A O 1
ATOM 741 N N . HIS A 1 96 ? -21.141 -15.938 -12.422 1 95.19 96 HIS A N 1
ATOM 742 C CA . HIS A 1 96 ? -21.531 -16.359 -11.078 1 95.19 96 HIS A CA 1
ATOM 743 C C . HIS A 1 96 ? -21.516 -17.875 -10.961 1 95.19 96 HIS A C 1
ATOM 745 O O . HIS A 1 96 ? -21.219 -18.422 -9.898 1 95.19 96 HIS A O 1
ATOM 751 N N . ARG A 1 97 ? -21.625 -18.547 -12.07 1 92.75 97 ARG A N 1
ATOM 752 C CA . ARG A 1 97 ? -21.703 -20 -12.039 1 92.75 97 ARG A CA 1
ATOM 753 C C . ARG A 1 97 ? -20.312 -20.625 -12.195 1 92.75 97 ARG A C 1
ATOM 755 O O . ARG A 1 97 ? -20.016 -21.656 -11.586 1 92.75 97 ARG A O 1
ATOM 762 N N . ASN A 1 98 ? -19.484 -19.938 -13.008 1 91.75 98 ASN A N 1
ATOM 763 C CA . ASN A 1 98 ? -18.297 -20.656 -13.438 1 91.75 98 ASN A CA 1
ATOM 764 C C . ASN A 1 98 ? -17.031 -19.969 -12.961 1 91.75 98 ASN A C 1
ATOM 766 O O . ASN A 1 98 ? -15.961 -20.594 -12.914 1 91.75 98 ASN A O 1
ATOM 770 N N . LEU A 1 99 ? -17.109 -18.688 -12.672 1 93.38 99 LEU A N 1
ATOM 771 C CA . LEU A 1 99 ? -15.852 -17.984 -12.445 1 93.38 99 LEU A CA 1
ATOM 772 C C . LEU A 1 99 ? -15.797 -17.406 -11.023 1 93.38 99 LEU A C 1
ATOM 774 O O . LEU A 1 99 ? -14.711 -17.141 -10.5 1 93.38 99 LEU A O 1
ATOM 778 N N . ALA A 1 100 ? -16.922 -17.234 -10.367 1 89.69 100 ALA A N 1
ATOM 779 C CA . ALA A 1 100 ? -17 -16.531 -9.086 1 89.69 100 ALA A CA 1
ATOM 780 C C . ALA A 1 100 ? -16.188 -17.266 -8.016 1 89.69 100 ALA A C 1
ATOM 782 O O . ALA A 1 100 ? -15.672 -16.625 -7.09 1 89.69 100 ALA A O 1
ATOM 783 N N . HIS A 1 101 ? -16 -18.547 -8.164 1 84.56 101 HIS A N 1
ATOM 784 C CA . HIS A 1 101 ? -15.266 -19.312 -7.164 1 84.56 101 HIS A CA 1
ATOM 785 C C . HIS A 1 101 ? -13.781 -18.984 -7.188 1 84.56 101 HIS A C 1
ATOM 787 O O . HIS A 1 101 ? -13.07 -19.25 -6.215 1 84.56 101 HIS A O 1
ATOM 793 N N . THR A 1 102 ? -13.273 -18.453 -8.273 1 82.81 102 THR A N 1
ATOM 794 C CA . THR A 1 102 ? -11.859 -18.125 -8.414 1 82.81 102 THR A CA 1
ATOM 795 C C . THR A 1 102 ? -11.562 -16.75 -7.793 1 82.81 102 THR A C 1
ATOM 797 O O . THR A 1 102 ? -10.43 -16.484 -7.391 1 82.81 102 THR A O 1
ATOM 800 N N . ARG A 1 103 ? -12.555 -16.031 -7.859 1 78.25 103 ARG A N 1
ATOM 801 C CA . ARG A 1 103 ? -12.414 -14.695 -7.289 1 78.25 103 ARG A CA 1
ATOM 802 C C . ARG A 1 103 ? -13.586 -14.367 -6.371 1 78.25 103 ARG A C 1
ATOM 804 O O . ARG A 1 103 ? -14.641 -13.938 -6.836 1 78.25 103 ARG A O 1
ATOM 811 N N . TRP A 1 104 ? -13.195 -14.453 -5.176 1 79.94 104 TRP A N 1
ATOM 812 C CA . TRP A 1 104 ? -14.227 -14.188 -4.176 1 79.94 104 TRP A CA 1
ATOM 813 C C . TRP A 1 104 ? -14.5 -12.695 -4.059 1 79.94 104 TRP A C 1
ATOM 815 O O . TRP A 1 104 ? -13.672 -11.867 -4.453 1 79.94 104 TRP A O 1
ATOM 825 N N . GLY A 1 105 ? -15.734 -12.328 -3.691 1 75.12 105 GLY A N 1
ATOM 826 C CA . GLY A 1 105 ? -16.047 -10.93 -3.443 1 75.12 105 GLY A CA 1
ATOM 827 C C . GLY A 1 105 ? -17.391 -10.508 -4.012 1 75.12 105 GLY A C 1
ATOM 828 O O . GLY A 1 105 ? -17.922 -9.453 -3.66 1 75.12 105 GLY A O 1
ATOM 829 N N . LEU A 1 106 ? -17.812 -11.398 -4.836 1 91.69 106 LEU A N 1
ATOM 830 C CA . LEU A 1 106 ? -19.047 -10.961 -5.473 1 91.69 106 LEU A CA 1
ATOM 831 C C . LEU A 1 106 ? -20.219 -11.859 -5.066 1 91.69 106 LEU A C 1
ATOM 833 O O . LEU A 1 106 ? -20.25 -13.039 -5.41 1 91.69 106 LEU A O 1
ATOM 837 N N . ASP A 1 107 ? -21.109 -11.297 -4.371 1 94.5 107 ASP A N 1
ATOM 838 C CA . ASP A 1 107 ? -22.359 -11.945 -4 1 94.5 107 ASP A CA 1
ATOM 839 C C . ASP A 1 107 ? -23.422 -11.766 -5.09 1 94.5 107 ASP A C 1
ATOM 841 O O . ASP A 1 107 ? -23.859 -10.648 -5.359 1 94.5 107 ASP A O 1
ATOM 845 N N . PRO A 1 108 ? -23.891 -12.883 -5.645 1 94.69 108 PRO A N 1
ATOM 846 C CA . PRO A 1 108 ? -24.844 -12.758 -6.754 1 94.69 108 PRO A CA 1
ATOM 847 C C . PRO A 1 108 ? -26.172 -12.117 -6.332 1 94.69 108 PRO A C 1
ATOM 849 O O . PRO A 1 108 ? -26.922 -11.641 -7.18 1 94.69 108 PRO A O 1
ATOM 852 N N . ARG A 1 109 ? -26.531 -12.141 -5.102 1 95.06 109 ARG A N 1
ATOM 853 C CA . ARG A 1 109 ? -27.75 -11.492 -4.621 1 95.06 109 ARG A CA 1
ATOM 854 C C . ARG A 1 109 ? -27.641 -9.977 -4.75 1 95.06 109 ARG A C 1
ATOM 856 O O . ARG A 1 109 ? -28.656 -9.289 -4.887 1 95.06 109 ARG A O 1
ATOM 863 N N . ILE A 1 110 ? -26.406 -9.422 -4.746 1 96.44 110 ILE A N 1
ATOM 864 C CA . ILE A 1 110 ? -26.172 -7.98 -4.848 1 96.44 110 ILE A CA 1
ATOM 865 C C . ILE A 1 110 ? -25.828 -7.613 -6.285 1 96.44 110 ILE A C 1
ATOM 867 O O . ILE A 1 110 ? -26.438 -6.723 -6.875 1 96.44 110 ILE A O 1
ATOM 871 N N . TYR A 1 111 ? -24.938 -8.359 -6.812 1 97.12 111 TYR A N 1
ATOM 872 C CA . TYR A 1 111 ? -24.328 -7.953 -8.078 1 97.12 111 TYR A CA 1
ATOM 873 C C . TYR A 1 111 ? -25.078 -8.57 -9.258 1 97.12 111 TYR A C 1
ATOM 875 O O . TYR A 1 111 ? -24.5 -9.352 -10.016 1 97.12 111 TYR A O 1
ATOM 883 N N . THR A 1 112 ? -26.25 -8.141 -9.406 1 97.5 112 THR A N 1
ATOM 884 C CA . THR A 1 112 ? -27.047 -8.391 -10.602 1 97.5 112 THR A CA 1
ATOM 885 C C . THR A 1 112 ? -26.625 -7.488 -11.75 1 97.5 112 THR A C 1
ATOM 887 O O . THR A 1 112 ? -25.859 -6.543 -11.547 1 97.5 112 THR A O 1
ATOM 890 N N . VAL A 1 113 ? -27.125 -7.816 -12.898 1 98.06 113 VAL A N 1
ATOM 891 C CA . VAL A 1 113 ? -26.812 -7.031 -14.086 1 98.06 113 VAL A CA 1
ATOM 892 C C . VAL A 1 113 ? -27.234 -5.578 -13.867 1 98.06 113 VAL A C 1
ATOM 894 O O . VAL A 1 113 ? -26.438 -4.656 -14.094 1 98.06 113 VAL A O 1
ATOM 897 N N . GLU A 1 114 ? -28.406 -5.359 -13.422 1 97.38 114 GLU A N 1
ATOM 898 C CA . GLU A 1 114 ? -28.984 -4.023 -13.266 1 97.38 114 GLU A CA 1
ATOM 899 C C . GLU A 1 114 ? -28.234 -3.232 -12.188 1 97.38 114 GLU A C 1
ATOM 901 O O . GLU A 1 114 ? -27.891 -2.068 -12.398 1 97.38 114 GLU A O 1
ATOM 906 N N . PHE A 1 115 ? -28 -3.801 -11.125 1 97.88 115 PHE A N 1
ATOM 907 C CA . PHE A 1 115 ? -27.344 -3.107 -10.023 1 97.88 115 PHE A CA 1
ATOM 908 C C . PHE A 1 115 ? -25.906 -2.738 -10.398 1 97.88 115 PHE A C 1
ATOM 910 O O . PHE A 1 115 ? -25.484 -1.599 -10.195 1 97.88 115 PHE A O 1
ATOM 917 N N . THR A 1 116 ? -25.234 -3.729 -10.914 1 98.44 116 THR A N 1
ATOM 918 C CA . THR A 1 116 ? -23.828 -3.49 -11.258 1 98.44 116 THR A CA 1
ATOM 919 C C . THR A 1 116 ? -23.703 -2.377 -12.289 1 98.44 116 THR A C 1
ATOM 921 O O . THR A 1 116 ? -22.828 -1.512 -12.18 1 98.44 116 THR A O 1
ATOM 924 N N . ARG A 1 117 ? -24.578 -2.465 -13.25 1 98.44 117 ARG A N 1
ATOM 925 C CA . ARG A 1 117 ? -24.594 -1.455 -14.305 1 98.44 117 ARG A CA 1
ATOM 926 C C . ARG A 1 117 ? -24.844 -0.065 -13.734 1 98.44 117 ARG A C 1
ATOM 928 O O . ARG A 1 117 ? -24.297 0.922 -14.219 1 98.44 117 ARG A O 1
ATOM 935 N N . SER A 1 118 ? -25.609 0.041 -12.711 1 98 118 SER A N 1
ATOM 936 C CA . SER A 1 118 ? -25.969 1.319 -12.102 1 98 118 SER A CA 1
ATOM 937 C C . SER A 1 118 ? -24.875 1.83 -11.188 1 98 118 SER A C 1
ATOM 939 O O . SER A 1 118 ? -24.828 3.014 -10.844 1 98 118 SER A O 1
ATOM 941 N N . ARG A 1 119 ? -23.922 0.977 -10.828 1 98 119 ARG A N 1
ATOM 942 C CA . ARG A 1 119 ? -22.984 1.346 -9.773 1 98 119 ARG A CA 1
ATOM 943 C C . ARG A 1 119 ? -21.594 1.596 -10.344 1 98 119 ARG A C 1
ATOM 945 O O . ARG A 1 119 ? -20.828 2.416 -9.82 1 98 119 ARG A O 1
ATOM 952 N N . SER A 1 120 ? -21.219 0.82 -11.383 1 98.75 120 SER A N 1
ATOM 953 C CA . SER A 1 120 ? -19.875 0.954 -11.922 1 98.75 120 SER A CA 1
ATOM 954 C C . SER A 1 120 ? -19.781 0.367 -13.328 1 98.75 120 SER A C 1
ATOM 956 O O . SER A 1 120 ? -19.922 -0.842 -13.516 1 98.75 120 SER A O 1
ATOM 958 N N . ALA A 1 121 ? -19.484 1.193 -14.242 1 98.81 121 ALA A N 1
ATOM 959 C CA . ALA A 1 121 ? -19.234 0.727 -15.609 1 98.81 121 ALA A CA 1
ATOM 960 C C . ALA A 1 121 ? -18 -0.162 -15.664 1 98.81 121 ALA A C 1
ATOM 962 O O . ALA A 1 121 ? -17.938 -1.11 -16.453 1 98.81 121 ALA A O 1
ATOM 963 N N . PHE A 1 122 ? -17.016 0.155 -14.906 1 98.81 122 PHE A N 1
ATOM 964 C CA . PHE A 1 122 ? -15.781 -0.609 -14.867 1 98.81 122 PHE A CA 1
ATOM 965 C C . PHE A 1 122 ? -16.031 -2.031 -14.383 1 98.81 122 PHE A C 1
ATOM 967 O O . PHE A 1 122 ? -15.609 -2.996 -15.023 1 98.81 122 PHE A O 1
ATOM 974 N N . LEU A 1 123 ? -16.734 -2.189 -13.25 1 98.69 123 LEU A N 1
ATOM 975 C CA . LEU A 1 123 ? -17.031 -3.527 -12.758 1 98.69 123 LEU A CA 1
ATOM 976 C C . LEU A 1 123 ? -17.938 -4.273 -13.734 1 98.69 123 LEU A C 1
ATOM 978 O O . LEU A 1 123 ? -17.734 -5.457 -14 1 98.69 123 LEU A O 1
ATOM 982 N N . TYR A 1 124 ? -18.953 -3.578 -14.234 1 98.81 124 TYR A N 1
ATOM 983 C CA . TYR A 1 124 ? -19.891 -4.137 -15.195 1 98.81 124 TYR A CA 1
ATOM 984 C C . TYR A 1 124 ? -19.172 -4.723 -16.406 1 98.81 124 TYR A C 1
ATOM 986 O O . TYR A 1 124 ? -19.406 -5.871 -16.781 1 98.81 124 TYR A O 1
ATOM 994 N N . THR A 1 125 ? -18.281 -3.99 -16.922 1 98.88 125 THR A N 1
ATOM 995 C CA . THR A 1 125 ? -17.516 -4.402 -18.094 1 98.88 125 THR A CA 1
ATOM 996 C C . THR A 1 125 ? -16.531 -5.512 -17.734 1 98.88 125 THR A C 1
ATOM 998 O O . THR A 1 125 ? -16.344 -6.453 -18.516 1 98.88 125 THR A O 1
ATOM 1001 N N . SER A 1 126 ? -15.922 -5.434 -16.562 1 98.44 126 SER A N 1
ATOM 1002 C CA . SER A 1 126 ? -14.914 -6.398 -16.141 1 98.44 126 SER A CA 1
ATOM 1003 C C . SER A 1 126 ? -15.516 -7.793 -15.977 1 98.44 126 SER A C 1
ATOM 1005 O O . SER A 1 126 ? -14.914 -8.781 -16.391 1 98.44 126 SER A O 1
ATOM 1007 N N . ILE A 1 127 ? -16.688 -7.855 -15.375 1 98.25 127 ILE A N 1
ATOM 1008 C CA . ILE A 1 127 ? -17.359 -9.141 -15.172 1 98.25 127 ILE A CA 1
ATOM 1009 C C . ILE A 1 127 ? -17.672 -9.773 -16.531 1 98.25 127 ILE A C 1
ATOM 1011 O O . ILE A 1 127 ? -17.406 -10.961 -16.734 1 98.25 127 ILE A O 1
ATOM 1015 N N . MET A 1 128 ? -18.172 -8.992 -17.391 1 98.69 128 MET A N 1
ATOM 1016 C CA . MET A 1 128 ? -18.516 -9.508 -18.719 1 98.69 128 MET A CA 1
ATOM 1017 C C . MET A 1 128 ? -17.266 -9.906 -19.484 1 98.69 128 MET A C 1
ATOM 1019 O O . MET A 1 128 ? -17.25 -10.945 -20.156 1 98.69 128 MET A O 1
ATOM 1023 N N . ALA A 1 129 ? -16.25 -9.094 -19.422 1 98.31 129 ALA A N 1
ATOM 1024 C CA . ALA A 1 129 ? -14.984 -9.398 -20.109 1 98.31 129 ALA A CA 1
ATOM 1025 C C . ALA A 1 129 ? -14.391 -10.703 -19.594 1 98.31 129 ALA A C 1
ATOM 1027 O O . ALA A 1 129 ? -13.898 -11.516 -20.375 1 98.31 129 ALA A O 1
ATOM 1028 N N . ALA A 1 130 ? -14.445 -10.938 -18.328 1 97.25 130 ALA A N 1
ATOM 1029 C CA . ALA A 1 130 ? -13.922 -12.172 -17.75 1 97.25 130 ALA A CA 1
ATOM 1030 C C . ALA A 1 130 ? -14.688 -13.391 -18.266 1 97.25 130 ALA A C 1
ATOM 1032 O O . ALA A 1 130 ? -14.086 -14.406 -18.625 1 97.25 130 ALA A O 1
ATOM 1033 N N . SER A 1 131 ? -15.984 -13.273 -18.297 1 97.56 131 SER A N 1
ATOM 1034 C CA . SER A 1 131 ? -16.812 -14.375 -18.766 1 97.56 131 SER A CA 1
ATOM 1035 C C . SER A 1 131 ? -16.547 -14.672 -20.234 1 97.56 131 SER A C 1
ATOM 1037 O O . SER A 1 131 ? -16.406 -15.836 -20.625 1 97.56 131 SER A O 1
ATOM 1039 N N . ALA A 1 132 ? -16.438 -13.648 -21.016 1 98.12 132 ALA A N 1
ATOM 1040 C CA . ALA A 1 132 ? -16.234 -13.805 -22.453 1 98.12 132 ALA A CA 1
ATOM 1041 C C . ALA A 1 132 ? -14.922 -14.523 -22.75 1 98.12 132 ALA A C 1
ATOM 1043 O O . ALA A 1 132 ? -14.797 -15.203 -23.766 1 98.12 132 ALA A O 1
ATOM 1044 N N . LEU A 1 133 ? -13.969 -14.453 -21.906 1 96.56 133 LEU A N 1
ATOM 1045 C CA . LEU A 1 133 ? -12.664 -15.094 -22.078 1 96.56 133 LEU A CA 1
ATOM 1046 C C . LEU A 1 133 ? -12.805 -16.609 -22.109 1 96.56 133 LEU A C 1
ATOM 1048 O O . LEU A 1 133 ? -12 -17.297 -22.734 1 96.56 133 LEU A O 1
ATOM 1052 N N . PHE A 1 134 ? -13.859 -17.109 -21.469 1 96.38 134 PHE A N 1
ATOM 1053 C CA . PHE A 1 134 ? -13.938 -18.547 -21.281 1 96.38 134 PHE A CA 1
ATOM 1054 C C . PHE A 1 134 ? -15.117 -19.141 -22.062 1 96.38 134 PHE A C 1
ATOM 1056 O O . PHE A 1 134 ? -15.414 -20.328 -21.938 1 96.38 134 PHE A O 1
ATOM 1063 N N . MET A 1 135 ? -15.742 -18.312 -22.781 1 96.62 135 MET A N 1
ATOM 1064 C CA . MET A 1 135 ? -16.812 -18.781 -23.672 1 96.62 135 MET A CA 1
ATOM 1065 C C . MET A 1 135 ? -16.297 -18.922 -25.094 1 96.62 135 MET A C 1
ATOM 1067 O O . MET A 1 135 ? -15.961 -17.938 -25.75 1 96.62 135 MET A O 1
ATOM 1071 N N . PRO A 1 136 ? -16.281 -20.078 -25.625 1 95.19 136 PRO A N 1
ATOM 1072 C CA . PRO A 1 136 ? -15.656 -20.359 -26.922 1 95.19 136 PRO A CA 1
ATOM 1073 C C . PRO A 1 136 ? -16.219 -19.5 -28.031 1 95.19 136 PRO A C 1
ATOM 1075 O O . PRO A 1 136 ? -15.492 -19.125 -28.953 1 95.19 136 PRO A O 1
ATOM 1078 N N . SER A 1 137 ? -17.438 -19.125 -27.984 1 94.56 137 SER A N 1
ATOM 1079 C CA . SER A 1 137 ? -18.078 -18.406 -29.078 1 94.56 137 SER A CA 1
ATOM 1080 C C . SER A 1 137 ? -17.984 -16.906 -28.859 1 94.56 137 SER A C 1
ATOM 1082 O O . SER A 1 137 ? -18.547 -16.125 -29.641 1 94.56 137 SER A O 1
ATOM 1084 N N . ALA A 1 138 ? -17.219 -16.484 -27.859 1 97.19 138 ALA A N 1
ATOM 1085 C CA . ALA A 1 138 ? -17.281 -15.07 -27.484 1 97.19 138 ALA A CA 1
ATOM 1086 C C . ALA A 1 138 ? -15.969 -14.359 -27.797 1 97.19 138 ALA A C 1
ATOM 1088 O O . ALA A 1 138 ? -15.57 -13.445 -27.062 1 97.19 138 ALA A O 1
ATOM 1089 N N . ALA A 1 139 ? -15.273 -14.711 -28.875 1 96.56 139 ALA A N 1
ATOM 1090 C CA . ALA A 1 139 ? -13.961 -14.156 -29.188 1 96.56 139 ALA A CA 1
ATOM 1091 C C . ALA A 1 139 ? -14.047 -12.656 -29.438 1 96.56 139 ALA A C 1
ATOM 1093 O O . ALA A 1 139 ? -13.258 -11.875 -28.891 1 96.56 139 ALA A O 1
ATOM 1094 N N . ALA A 1 140 ? -14.961 -12.266 -30.266 1 96.69 140 ALA A N 1
ATOM 1095 C CA . ALA A 1 140 ? -15.109 -10.852 -30.609 1 96.69 140 ALA A CA 1
ATOM 1096 C C . ALA A 1 140 ? -15.531 -10.031 -29.406 1 96.69 140 ALA A C 1
ATOM 1098 O O . ALA A 1 140 ? -15.031 -8.93 -29.172 1 96.69 140 ALA A O 1
ATOM 1099 N N . LEU A 1 141 ? -16.453 -10.57 -28.656 1 97.19 141 LEU A N 1
ATOM 1100 C CA . LEU A 1 141 ? -16.922 -9.914 -27.438 1 97.19 141 LEU A CA 1
ATOM 1101 C C . LEU A 1 141 ? -15.789 -9.766 -26.422 1 97.19 141 LEU A C 1
ATOM 1103 O O . LEU A 1 141 ? -15.68 -8.734 -25.766 1 97.19 141 LEU A O 1
ATOM 1107 N N . SER A 1 142 ? -15 -10.805 -26.328 1 97.38 142 SER A N 1
ATOM 1108 C CA . SER A 1 142 ? -13.883 -10.797 -25.406 1 97.38 142 SER A CA 1
ATOM 1109 C C . SER A 1 142 ? -12.906 -9.672 -25.719 1 97.38 142 SER A C 1
ATOM 1111 O O . SER A 1 142 ? -12.469 -8.938 -24.828 1 97.38 142 SER A O 1
ATOM 1113 N N . LYS A 1 143 ? -12.609 -9.5 -26.969 1 96.56 143 LYS A N 1
ATOM 1114 C CA . LYS A 1 143 ? -11.664 -8.461 -27.391 1 96.56 143 LYS A CA 1
ATOM 1115 C C . LYS A 1 143 ? -12.227 -7.07 -27.109 1 96.56 143 LYS A C 1
ATOM 1117 O O . LYS A 1 143 ? -11.539 -6.227 -26.516 1 96.56 143 LYS A O 1
ATOM 1122 N N . ARG A 1 144 ? -13.461 -6.832 -27.438 1 97.44 144 ARG A N 1
ATOM 1123 C CA . ARG A 1 144 ? -14.094 -5.531 -27.25 1 97.44 144 ARG A CA 1
ATOM 1124 C C . ARG A 1 144 ? -14.203 -5.172 -25.766 1 97.44 144 ARG A C 1
ATOM 1126 O O . ARG A 1 144 ? -13.875 -4.051 -25.375 1 97.44 144 ARG A O 1
ATOM 1133 N N . LEU A 1 145 ? -14.656 -6.082 -25.031 1 98.31 145 LEU A N 1
ATOM 1134 C CA . LEU A 1 145 ? -14.914 -5.816 -23.609 1 98.31 145 LEU A CA 1
ATOM 1135 C C . LEU A 1 145 ? -13.609 -5.691 -22.828 1 98.31 145 LEU A C 1
ATOM 1137 O O . LEU A 1 145 ? -13.508 -4.883 -21.906 1 98.31 145 LEU A O 1
ATOM 1141 N N . SER A 1 146 ? -12.594 -6.488 -23.188 1 97.12 146 SER A N 1
ATOM 1142 C CA . SER A 1 146 ? -11.297 -6.375 -22.531 1 97.12 146 SER A CA 1
ATOM 1143 C C . SER A 1 146 ? -10.656 -5.016 -22.797 1 97.12 146 SER A C 1
ATOM 1145 O O . SER A 1 146 ? -10.094 -4.398 -21.891 1 97.12 146 SER A O 1
ATOM 1147 N N . ASN A 1 147 ? -10.758 -4.547 -24.016 1 97.06 147 ASN A N 1
ATOM 1148 C CA . ASN A 1 147 ? -10.242 -3.229 -24.375 1 97.06 147 ASN A CA 1
ATOM 1149 C C . ASN A 1 147 ? -10.969 -2.123 -23.609 1 97.06 147 ASN A C 1
ATOM 1151 O O . ASN A 1 147 ? -10.344 -1.185 -23.125 1 97.06 147 ASN A O 1
ATOM 1155 N N . HIS A 1 148 ? -12.227 -2.25 -23.578 1 98.5 148 HIS A N 1
ATOM 1156 C CA . HIS A 1 148 ? -13.016 -1.245 -22.891 1 98.5 148 HIS A CA 1
ATOM 1157 C C . HIS A 1 148 ? -12.727 -1.26 -21.391 1 98.5 148 HIS A C 1
ATOM 1159 O O . HIS A 1 148 ? -12.672 -0.204 -20.75 1 98.5 148 HIS A O 1
ATOM 1165 N N . ALA A 1 149 ? -12.609 -2.465 -20.797 1 98.12 149 ALA A N 1
ATOM 1166 C CA . ALA A 1 149 ? -12.273 -2.576 -19.375 1 98.12 149 ALA A CA 1
ATOM 1167 C C . ALA A 1 149 ? -10.961 -1.86 -19.078 1 98.12 149 ALA A C 1
ATOM 1169 O O . ALA A 1 149 ? -10.836 -1.19 -18.047 1 98.12 149 ALA A O 1
ATOM 1170 N N . ARG A 1 150 ? -9.984 -1.998 -19.953 1 95.94 150 ARG A N 1
ATOM 1171 C CA . ARG A 1 150 ? -8.703 -1.324 -19.766 1 95.94 150 ARG A CA 1
ATOM 1172 C C . ARG A 1 150 ? -8.875 0.191 -19.812 1 95.94 150 ARG A C 1
ATOM 1174 O O . ARG A 1 150 ? -8.281 0.911 -19 1 95.94 150 ARG A O 1
ATOM 1181 N N . THR A 1 151 ? -9.633 0.631 -20.734 1 97.31 151 THR A N 1
ATOM 1182 C CA . THR A 1 151 ? -9.906 2.059 -20.859 1 97.31 151 THR A CA 1
ATOM 1183 C C . THR A 1 151 ? -10.586 2.592 -19.609 1 97.31 151 THR A C 1
ATOM 1185 O O . THR A 1 151 ? -10.25 3.68 -19.125 1 97.31 151 THR A O 1
ATOM 1188 N N . LEU A 1 152 ? -11.539 1.849 -19.125 1 98.5 152 LEU A N 1
ATOM 1189 C CA . LEU A 1 152 ? -12.258 2.262 -17.938 1 98.5 152 LEU A CA 1
ATOM 1190 C C . LEU A 1 152 ? -11.336 2.271 -16.719 1 98.5 152 LEU A C 1
ATOM 1192 O O . LEU A 1 152 ? -11.453 3.141 -15.852 1 98.5 152 LEU A O 1
ATOM 1196 N N . ALA A 1 153 ? -10.453 1.253 -16.625 1 97.31 153 ALA A N 1
ATOM 1197 C CA . ALA A 1 153 ? -9.477 1.238 -15.531 1 97.31 153 ALA A CA 1
ATOM 1198 C C . ALA A 1 153 ? -8.656 2.521 -15.508 1 97.31 153 ALA A C 1
ATOM 1200 O O . ALA A 1 153 ? -8.445 3.117 -14.453 1 97.31 153 ALA A O 1
ATOM 1201 N N . HIS A 1 154 ? -8.211 2.945 -16.672 1 95.31 154 HIS A N 1
ATOM 1202 C CA . HIS A 1 154 ? -7.43 4.172 -16.797 1 95.31 154 HIS A CA 1
ATOM 1203 C C . HIS A 1 154 ? -8.25 5.391 -16.375 1 95.31 154 HIS A C 1
ATOM 1205 O O . HIS A 1 154 ? -7.754 6.258 -15.656 1 95.31 154 HIS A O 1
ATOM 1211 N N . ARG A 1 155 ? -9.445 5.395 -16.781 1 96.06 155 ARG A N 1
ATOM 1212 C CA . ARG A 1 155 ? -10.328 6.512 -16.469 1 96.06 155 ARG A CA 1
ATOM 1213 C C . ARG A 1 155 ? -10.578 6.609 -14.961 1 96.06 155 ARG A C 1
ATOM 1215 O O . ARG A 1 155 ? -10.578 7.703 -14.398 1 96.06 155 ARG A O 1
ATOM 1222 N N . VAL A 1 156 ? -10.805 5.473 -14.375 1 96.12 156 VAL A N 1
ATOM 1223 C CA . VAL A 1 156 ? -11.062 5.414 -12.938 1 96.12 156 VAL A CA 1
ATOM 1224 C C . VAL A 1 156 ? -9.836 5.922 -12.18 1 96.12 156 VAL A C 1
ATOM 1226 O O . VAL A 1 156 ? -9.969 6.66 -11.203 1 96.12 156 VAL A O 1
ATOM 1229 N N . MET A 1 157 ? -8.664 5.582 -12.594 1 92.06 157 MET A N 1
ATOM 1230 C CA . MET A 1 157 ? -7.43 5.969 -11.914 1 92.06 157 MET A CA 1
ATOM 1231 C C . MET A 1 157 ? -7.18 7.469 -12.047 1 92.06 157 MET A C 1
ATOM 1233 O O . MET A 1 157 ? -6.812 8.125 -11.078 1 92.06 157 MET A O 1
ATOM 1237 N N . VAL A 1 158 ? -7.469 8 -13.172 1 90.31 158 VAL A N 1
ATOM 1238 C CA . VAL A 1 158 ? -7.137 9.391 -13.469 1 90.31 158 VAL A CA 1
ATOM 1239 C C . VAL A 1 158 ? -8.164 10.32 -12.82 1 90.31 158 VAL A C 1
ATOM 1241 O O . VAL A 1 158 ? -7.812 11.375 -12.297 1 90.31 158 VAL A O 1
ATOM 1244 N N . ASN A 1 159 ? -9.438 9.867 -12.828 1 90.94 159 ASN A N 1
ATOM 1245 C CA . ASN A 1 159 ? -10.5 10.742 -12.344 1 90.94 159 ASN A CA 1
ATOM 1246 C C . ASN A 1 159 ? -10.836 10.453 -10.883 1 90.94 159 ASN A C 1
ATOM 1248 O O . ASN A 1 159 ? -11.75 11.055 -10.328 1 90.94 159 ASN A O 1
ATOM 1252 N N . ARG A 1 160 ? -10.172 9.562 -10.242 1 89.75 160 ARG A N 1
ATOM 1253 C CA . ARG A 1 160 ? -10.266 9.242 -8.82 1 89.75 160 ARG A CA 1
ATOM 1254 C C . ARG A 1 160 ? -11.688 8.844 -8.445 1 89.75 160 ARG A C 1
ATOM 1256 O O . ARG A 1 160 ? -12.242 9.359 -7.477 1 89.75 160 ARG A O 1
ATOM 1263 N N . TYR A 1 161 ? -12.328 8.094 -9.32 1 94.94 161 TYR A N 1
ATOM 1264 C CA . TYR A 1 161 ? -13.594 7.461 -8.953 1 94.94 161 TYR A CA 1
ATOM 1265 C C . TYR A 1 161 ? -13.398 6.473 -7.812 1 94.94 161 TYR A C 1
ATOM 1267 O O . TYR A 1 161 ? -12.312 5.898 -7.66 1 94.94 161 TYR A O 1
ATOM 1275 N N . ARG A 1 162 ? -14.438 6.406 -7.023 1 95.19 162 ARG A N 1
ATOM 1276 C CA . ARG A 1 162 ? -14.273 5.547 -5.852 1 95.19 162 ARG A CA 1
ATOM 1277 C C . ARG A 1 162 ? -15.594 4.906 -5.457 1 95.19 162 ARG A C 1
ATOM 1279 O O . ARG A 1 162 ? -16.594 5.602 -5.277 1 95.19 162 ARG A O 1
ATOM 1286 N N . SER A 1 163 ? -15.633 3.666 -5.367 1 98 163 SER A N 1
ATOM 1287 C CA . SER A 1 163 ? -16.734 2.855 -4.875 1 98 163 SER A CA 1
ATOM 1288 C C . SER A 1 163 ? -16.281 1.438 -4.547 1 98 163 SER A C 1
ATOM 1290 O O . SER A 1 163 ? -15.188 1.024 -4.934 1 98 163 SER A O 1
ATOM 1292 N N . VAL A 1 164 ? -17.094 0.768 -3.77 1 97.88 164 VAL A N 1
ATOM 1293 C CA . VAL A 1 164 ? -16.797 -0.627 -3.461 1 97.88 164 VAL A CA 1
ATOM 1294 C C . VAL A 1 164 ? -16.719 -1.435 -4.754 1 97.88 164 VAL A C 1
ATOM 1296 O O . VAL A 1 164 ? -15.859 -2.305 -4.898 1 97.88 164 VAL A O 1
ATOM 1299 N N . GLU A 1 165 ? -17.562 -1.08 -5.695 1 98.5 165 GLU A N 1
ATOM 1300 C CA . GLU A 1 165 ? -17.609 -1.769 -6.984 1 98.5 165 GLU A CA 1
ATOM 1301 C C . GLU A 1 165 ? -16.328 -1.573 -7.77 1 98.5 165 GLU A C 1
ATOM 1303 O O . GLU A 1 165 ? -15.867 -2.482 -8.469 1 98.5 165 GLU A O 1
ATOM 1308 N N . ILE A 1 166 ? -15.742 -0.446 -7.633 1 98.44 166 ILE A N 1
ATOM 1309 C CA . ILE A 1 166 ? -14.484 -0.166 -8.32 1 98.44 166 ILE A CA 1
ATOM 1310 C C . ILE A 1 166 ? -13.375 -1.024 -7.734 1 98.44 166 ILE A C 1
ATOM 1312 O O . ILE A 1 166 ? -12.531 -1.555 -8.469 1 98.44 166 ILE A O 1
ATOM 1316 N N . VAL A 1 167 ? -13.312 -1.148 -6.398 1 98.25 167 VAL A N 1
ATOM 1317 C CA . VAL A 1 167 ? -12.344 -2.029 -5.758 1 98.25 167 VAL A CA 1
ATOM 1318 C C . VAL A 1 167 ? -12.5 -3.449 -6.301 1 98.25 167 VAL A C 1
ATOM 1320 O O . VAL A 1 167 ? -11.516 -4.078 -6.699 1 98.25 167 VAL A O 1
ATOM 1323 N N . LEU A 1 168 ? -13.695 -3.879 -6.375 1 98.25 168 LEU A N 1
ATOM 1324 C CA . LEU A 1 168 ? -13.992 -5.219 -6.871 1 98.25 168 LEU A CA 1
ATOM 1325 C C . LEU A 1 168 ? -13.594 -5.352 -8.336 1 98.25 168 LEU A C 1
ATOM 1327 O O . LEU A 1 168 ? -13.117 -6.406 -8.766 1 98.25 168 LEU A O 1
ATOM 1331 N N . ALA A 1 169 ? -13.82 -4.312 -9.094 1 98.44 169 ALA A N 1
ATOM 1332 C CA . ALA A 1 169 ? -13.492 -4.348 -10.516 1 98.44 169 ALA A CA 1
ATOM 1333 C C . ALA A 1 169 ? -11.992 -4.574 -10.719 1 98.44 169 ALA A C 1
ATOM 1335 O O . ALA A 1 169 ? -11.594 -5.387 -11.555 1 98.44 169 ALA A O 1
ATOM 1336 N N . PHE A 1 170 ? -11.203 -3.861 -9.953 1 97.62 170 PHE A N 1
ATOM 1337 C CA . PHE A 1 170 ? -9.758 -4.074 -10.047 1 97.62 170 PHE A CA 1
ATOM 1338 C C . PHE A 1 170 ? -9.398 -5.516 -9.711 1 97.62 170 PHE A C 1
ATOM 1340 O O . PHE A 1 170 ? -8.578 -6.129 -10.383 1 97.62 170 PHE A O 1
ATOM 1347 N N . MET A 1 171 ? -10.016 -6.07 -8.758 1 97 171 MET A N 1
ATOM 1348 C CA . MET A 1 171 ? -9.703 -7.422 -8.305 1 97 171 MET A CA 1
ATOM 1349 C C . MET A 1 171 ? -10.148 -8.461 -9.328 1 97 171 MET A C 1
ATOM 1351 O O . MET A 1 171 ? -9.461 -9.461 -9.539 1 97 171 MET A O 1
ATOM 1355 N N . VAL A 1 172 ? -11.266 -8.203 -9.984 1 96.81 172 VAL A N 1
ATOM 1356 C CA . VAL A 1 172 ? -11.836 -9.148 -10.938 1 96.81 172 VAL A CA 1
ATOM 1357 C C . VAL A 1 172 ? -10.945 -9.242 -12.18 1 96.81 172 VAL A C 1
ATOM 1359 O O . VAL A 1 172 ? -10.883 -10.281 -12.836 1 96.81 172 VAL A O 1
ATOM 1362 N N . ASN A 1 173 ? -10.219 -8.25 -12.43 1 96.62 173 ASN A N 1
ATOM 1363 C CA . ASN A 1 173 ? -9.406 -8.219 -13.641 1 96.62 173 ASN A CA 1
ATOM 1364 C C . ASN A 1 173 ? -8.062 -8.914 -13.43 1 96.62 173 ASN A C 1
ATOM 1366 O O . ASN A 1 173 ? -7.43 -9.344 -14.391 1 96.62 173 ASN A O 1
ATOM 1370 N N . ILE A 1 174 ? -7.613 -9.109 -12.266 1 95.06 174 ILE A N 1
ATOM 1371 C CA . ILE A 1 174 ? -6.242 -9.484 -11.938 1 95.06 174 ILE A CA 1
ATOM 1372 C C . ILE A 1 174 ? -5.996 -10.938 -12.336 1 95.06 174 ILE A C 1
ATOM 1374 O O . ILE A 1 174 ? -4.969 -11.258 -12.945 1 95.06 174 ILE A O 1
ATOM 1378 N N . PRO A 1 175 ? -6.973 -11.852 -12.156 1 94.12 175 PRO A N 1
ATOM 1379 C CA . PRO A 1 175 ? -6.672 -13.266 -12.375 1 94.12 175 PRO A CA 1
ATOM 1380 C C . PRO A 1 175 ? -6.426 -13.594 -13.844 1 94.12 175 PRO A C 1
ATOM 1382 O O . PRO A 1 175 ? -5.738 -14.57 -14.156 1 94.12 175 PRO A O 1
ATOM 1385 N N . TRP A 1 176 ? -6.957 -12.82 -14.719 1 95.06 176 TRP A N 1
ATOM 1386 C CA . TRP A 1 176 ? -6.914 -13.242 -16.125 1 95.06 176 TRP A CA 1
ATOM 1387 C C . TRP A 1 176 ? -6.379 -12.117 -17 1 95.06 176 TRP A C 1
ATOM 1389 O O . TRP A 1 176 ? -6.699 -12.062 -18.203 1 95.06 176 TRP A O 1
ATOM 1399 N N . MET A 1 177 ? -5.566 -11.289 -16.406 1 92.25 177 MET A N 1
ATOM 1400 C CA . MET A 1 177 ? -4.906 -10.242 -17.172 1 92.25 177 MET A CA 1
ATOM 1401 C C . MET A 1 177 ? -3.986 -10.844 -18.234 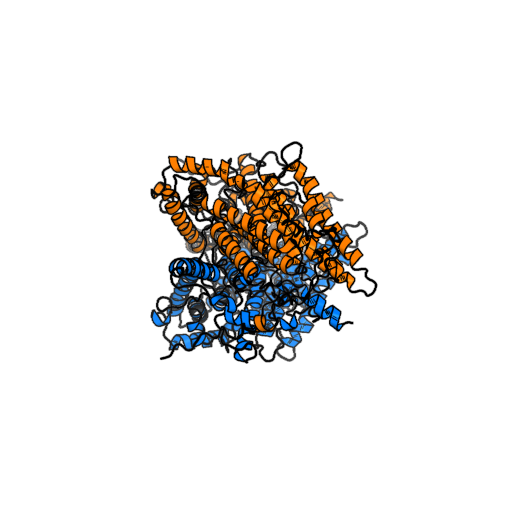1 92.25 177 MET A C 1
ATOM 1403 O O . MET A 1 177 ? -3.297 -11.828 -17.984 1 92.25 177 MET A O 1
ATOM 1407 N N . PHE A 1 178 ? -3.998 -10.234 -19.391 1 90.44 178 PHE A N 1
ATOM 1408 C CA . PHE A 1 178 ? -3.098 -10.672 -20.453 1 90.44 178 PHE A CA 1
ATOM 1409 C C . PHE A 1 178 ? -1.647 -10.383 -20.078 1 90.44 178 PHE A C 1
ATOM 1411 O O . PHE A 1 178 ? -1.366 -9.422 -19.359 1 90.44 178 PHE A O 1
ATOM 1418 N N . PRO A 1 179 ? -0.794 -11.25 -20.547 1 86.69 179 PRO A N 1
ATOM 1419 C CA . PRO A 1 179 ? 0.619 -11.023 -20.234 1 86.69 179 PRO A CA 1
ATOM 1420 C C . PRO A 1 179 ? 1.146 -9.703 -20.797 1 86.69 179 PRO A C 1
ATOM 1422 O O . PRO A 1 179 ? 0.754 -9.297 -21.906 1 86.69 179 PRO A O 1
ATOM 1425 N N . GLY A 1 180 ? 1.987 -9.07 -20.062 1 81.25 180 GLY A N 1
ATOM 1426 C CA . GLY A 1 180 ? 2.68 -7.887 -20.547 1 81.25 180 GLY A CA 1
ATOM 1427 C C . GLY A 1 180 ? 3.934 -8.211 -21.328 1 81.25 180 GLY A C 1
ATOM 1428 O O . GLY A 1 180 ? 4.074 -9.32 -21.859 1 81.25 180 GLY A O 1
ATOM 1429 N N . GLN A 1 181 ? 4.762 -7.137 -21.438 1 79.56 181 GLN A N 1
ATOM 1430 C CA . GLN A 1 181 ? 6.02 -7.305 -22.156 1 79.56 181 GLN A CA 1
ATOM 1431 C C . GLN A 1 181 ? 7.008 -8.141 -21.344 1 79.56 181 GLN A C 1
ATOM 1433 O O . GLN A 1 181 ? 7.809 -8.891 -21.906 1 79.56 181 GLN A O 1
ATOM 1438 N N . HIS A 1 182 ? 6.914 -7.926 -20.031 1 83.06 182 HIS A N 1
ATOM 1439 C CA . HIS A 1 182 ? 7.738 -8.688 -19.109 1 83.06 182 HIS A CA 1
ATOM 1440 C C . HIS A 1 182 ? 6.895 -9.297 -17.984 1 83.06 182 HIS A C 1
ATOM 1442 O O . HIS A 1 182 ? 5.77 -8.852 -17.75 1 83.06 182 HIS A O 1
ATOM 1448 N N . SER A 1 183 ? 7.414 -10.336 -17.422 1 79.38 183 SER A N 1
ATOM 1449 C CA . SER A 1 183 ? 6.684 -11.078 -16.391 1 79.38 183 SER A CA 1
ATOM 1450 C C . SER A 1 183 ? 6.262 -10.164 -15.242 1 79.38 183 SER A C 1
ATOM 1452 O O . SER A 1 183 ? 5.266 -10.43 -14.562 1 79.38 183 SER A O 1
ATOM 1454 N N . THR A 1 184 ? 6.992 -9.094 -15.062 1 75.31 184 THR A N 1
ATOM 1455 C CA . THR A 1 184 ? 6.688 -8.203 -13.945 1 75.31 184 THR A CA 1
ATOM 1456 C C . THR A 1 184 ? 6.004 -6.93 -14.438 1 75.31 184 THR A C 1
ATOM 1458 O O . THR A 1 184 ? 5.777 -6 -13.664 1 75.31 184 THR A O 1
ATOM 1461 N N . ASP A 1 185 ? 5.609 -6.855 -15.703 1 76.88 185 ASP A N 1
ATOM 1462 C CA . ASP A 1 185 ? 5.164 -5.598 -16.297 1 76.88 185 ASP A CA 1
ATOM 1463 C C . ASP A 1 185 ? 3.645 -5.574 -16.453 1 76.88 185 ASP A C 1
ATOM 1465 O O . ASP A 1 185 ? 3.096 -4.66 -17.078 1 76.88 185 ASP A O 1
ATOM 1469 N N . ASP A 1 186 ? 3.016 -6.504 -15.945 1 84.94 186 ASP A N 1
ATOM 1470 C CA . ASP A 1 186 ? 1.566 -6.391 -16.062 1 84.94 186 ASP A CA 1
ATOM 1471 C C . ASP A 1 186 ? 0.998 -5.426 -15.031 1 84.94 186 ASP A C 1
ATOM 1473 O O . ASP A 1 186 ? 1.742 -4.867 -14.227 1 84.94 186 ASP A O 1
ATOM 1477 N N . GLU A 1 187 ? -0.272 -5.148 -15.086 1 91.12 187 GLU A N 1
ATOM 1478 C CA . GLU A 1 187 ? -0.889 -4.098 -14.281 1 91.12 187 GLU A CA 1
ATOM 1479 C C . GLU A 1 187 ? -1.293 -4.617 -12.906 1 91.12 187 GLU A C 1
ATOM 1481 O O . GLU A 1 187 ? -1.874 -3.883 -12.102 1 91.12 187 GLU A O 1
ATOM 1486 N N . THR A 1 188 ? -0.961 -5.832 -12.57 1 93.06 188 THR A N 1
ATOM 1487 C CA . THR A 1 188 ? -1.456 -6.492 -11.367 1 93.06 188 THR A CA 1
ATOM 1488 C C . THR A 1 188 ? -1.109 -5.676 -10.125 1 93.06 188 THR A C 1
ATOM 1490 O O . THR A 1 188 ? -1.988 -5.352 -9.328 1 93.06 188 THR A O 1
ATOM 1493 N N . CYS A 1 189 ? 0.134 -5.281 -9.969 1 92.19 189 CYS A N 1
ATOM 1494 C CA . CYS A 1 189 ? 0.569 -4.578 -8.766 1 92.19 189 CYS A CA 1
ATOM 1495 C C . CYS A 1 189 ? -0.063 -3.195 -8.68 1 92.19 189 CYS A C 1
ATOM 1497 O O . CYS A 1 189 ? -0.441 -2.744 -7.598 1 92.19 189 CYS A O 1
ATOM 1499 N N . THR A 1 190 ? -0.193 -2.557 -9.836 1 93.31 190 THR A N 1
ATOM 1500 C CA . THR A 1 190 ? -0.844 -1.253 -9.875 1 93.31 190 THR A CA 1
ATOM 1501 C C . THR A 1 190 ? -2.316 -1.371 -9.492 1 93.31 190 THR A C 1
ATOM 1503 O O . THR A 1 190 ? -2.832 -0.555 -8.727 1 93.31 190 THR A O 1
ATOM 1506 N N . TYR A 1 191 ? -2.986 -2.391 -10.047 1 95.94 191 TYR A N 1
ATOM 1507 C CA . TYR A 1 191 ? -4.402 -2.59 -9.75 1 95.94 191 TYR A CA 1
ATOM 1508 C C . TYR A 1 191 ? -4.621 -2.84 -8.266 1 95.94 191 TYR A C 1
ATOM 1510 O O . TYR A 1 191 ? -5.531 -2.268 -7.664 1 95.94 191 TYR A O 1
ATOM 1518 N N . ILE A 1 192 ? -3.775 -3.637 -7.668 1 96.19 192 ILE A N 1
ATOM 1519 C CA . ILE A 1 192 ? -3.904 -3.943 -6.246 1 96.19 192 ILE A CA 1
ATOM 1520 C C . ILE A 1 192 ? -3.66 -2.682 -5.422 1 96.19 192 ILE A C 1
ATOM 1522 O O . ILE A 1 192 ? -4.363 -2.428 -4.441 1 96.19 192 ILE A O 1
ATOM 1526 N N . SER A 1 193 ? -2.705 -1.948 -5.832 1 94.88 193 SER A N 1
ATOM 1527 C CA . SER A 1 193 ? -2.361 -0.726 -5.113 1 94.88 193 SER A CA 1
ATOM 1528 C C . SER A 1 193 ? -3.514 0.273 -5.137 1 94.88 193 SER A C 1
ATOM 1530 O O . SER A 1 193 ? -3.875 0.835 -4.098 1 94.88 193 SER A O 1
ATOM 1532 N N . ILE A 1 194 ? -4.059 0.472 -6.266 1 95.31 194 ILE A N 1
ATOM 1533 C CA . ILE A 1 194 ? -5.16 1.419 -6.402 1 95.31 194 ILE A CA 1
ATOM 1534 C C . ILE A 1 194 ? -6.387 0.894 -5.664 1 95.31 194 ILE A C 1
ATOM 1536 O O . ILE A 1 194 ? -7.098 1.657 -5 1 95.31 194 ILE A O 1
ATOM 1540 N N . ALA A 1 195 ? -6.633 -0.379 -5.824 1 97.44 195 ALA A N 1
ATOM 1541 C CA . ALA A 1 195 ? -7.75 -0.98 -5.094 1 97.44 195 ALA A CA 1
ATOM 1542 C C . ALA A 1 195 ? -7.605 -0.757 -3.592 1 97.44 195 ALA A C 1
ATOM 1544 O O . ALA A 1 195 ? -8.57 -0.405 -2.914 1 97.44 195 ALA A O 1
ATOM 1545 N N . ASN A 1 196 ? -6.414 -0.975 -3.082 1 96.94 196 ASN A N 1
ATOM 1546 C CA . ASN A 1 196 ? -6.152 -0.771 -1.661 1 96.94 196 ASN A CA 1
ATOM 1547 C C . ASN A 1 196 ? -6.379 0.682 -1.253 1 96.94 196 ASN A C 1
ATOM 1549 O O . ASN A 1 196 ? -6.926 0.953 -0.182 1 96.94 196 ASN A O 1
ATOM 1553 N N . THR A 1 197 ? -5.938 1.577 -2.061 1 95.31 197 THR A N 1
ATOM 1554 C CA . THR A 1 197 ? -6.102 3 -1.782 1 95.31 197 THR A CA 1
ATOM 1555 C C . THR A 1 197 ? -7.578 3.377 -1.738 1 95.31 197 THR A C 1
ATOM 1557 O O . THR A 1 197 ? -8.031 4.043 -0.803 1 95.31 197 THR A O 1
ATOM 1560 N N . VAL A 1 198 ? -8.352 2.965 -2.725 1 96.19 198 VAL A N 1
ATOM 1561 C CA . VAL A 1 198 ? -9.781 3.275 -2.793 1 96.19 198 VAL A CA 1
ATOM 1562 C C . VAL A 1 198 ? -10.508 2.631 -1.615 1 96.19 198 VAL A C 1
ATOM 1564 O O . VAL A 1 198 ? -11.375 3.252 -1.001 1 96.19 198 VAL A O 1
ATOM 1567 N N . ALA A 1 199 ? -10.141 1.425 -1.29 1 97.06 199 ALA A N 1
ATOM 1568 C CA . ALA A 1 199 ? -10.758 0.725 -0.166 1 97.06 199 ALA A CA 1
ATOM 1569 C C . ALA A 1 199 ? -10.523 1.472 1.143 1 97.06 199 ALA A C 1
ATOM 1571 O O . ALA A 1 199 ? -11.43 1.605 1.964 1 97.06 199 ALA A O 1
ATOM 1572 N N . THR A 1 200 ? -9.344 1.944 1.343 1 94.56 200 THR A N 1
ATOM 1573 C CA . THR A 1 200 ? -8.992 2.67 2.559 1 94.56 200 THR A CA 1
ATOM 1574 C C . THR A 1 200 ? -9.711 4.016 2.611 1 94.56 200 THR A C 1
ATOM 1576 O O . THR A 1 200 ? -10.156 4.449 3.678 1 94.56 200 THR A O 1
ATOM 1579 N N . ASP A 1 201 ? -9.812 4.656 1.454 1 91.81 201 ASP A N 1
ATOM 1580 C CA . ASP A 1 201 ? -10.523 5.93 1.385 1 91.81 201 ASP A CA 1
ATOM 1581 C C . ASP A 1 201 ? -11.984 5.766 1.812 1 91.81 201 ASP A C 1
ATOM 1583 O O . ASP A 1 201 ? -12.57 6.688 2.383 1 91.81 201 ASP A O 1
ATOM 1587 N N . LEU A 1 202 ? -12.5 4.602 1.539 1 94.31 202 LEU A N 1
ATOM 1588 C CA . LEU A 1 202 ? -13.891 4.328 1.885 1 94.31 202 LEU A CA 1
ATOM 1589 C C . LEU A 1 202 ? -13.992 3.66 3.252 1 94.31 202 LEU A C 1
ATOM 1591 O O . LEU A 1 202 ? -15.055 3.178 3.635 1 94.31 202 LEU A O 1
ATOM 1595 N N . SER A 1 203 ? -12.914 3.504 3.951 1 93.31 203 SER A N 1
ATOM 1596 C CA . SER A 1 203 ? -12.828 2.971 5.305 1 93.31 203 SER A CA 1
ATOM 1597 C C . SER A 1 203 ? -13.297 1.521 5.359 1 93.31 203 SER A C 1
ATOM 1599 O O . SER A 1 203 ? -13.93 1.101 6.332 1 93.31 203 SER A O 1
ATOM 1601 N N . LEU A 1 204 ? -13.016 0.782 4.289 1 96.88 204 LEU A N 1
ATOM 1602 C CA . LEU A 1 204 ? -13.398 -0.626 4.277 1 96.88 204 LEU A CA 1
ATOM 1603 C C . LEU A 1 204 ? -12.625 -1.407 5.332 1 96.88 204 LEU A C 1
ATOM 1605 O O . LEU A 1 204 ? -13.023 -2.506 5.719 1 96.88 204 LEU A O 1
ATOM 1609 N N . HIS A 1 205 ? -11.539 -0.895 5.777 1 95.44 205 HIS A N 1
ATOM 1610 C CA . HIS A 1 205 ? -10.648 -1.585 6.703 1 95.44 205 HIS A CA 1
ATOM 1611 C C . HIS A 1 205 ? -11.172 -1.504 8.133 1 95.44 205 HIS A C 1
ATOM 1613 O O . HIS A 1 205 ? -10.672 -2.197 9.023 1 95.44 205 HIS A O 1
ATOM 1619 N N . LYS A 1 206 ? -12.172 -0.709 8.406 1 92.81 206 LYS A N 1
ATOM 1620 C CA . LYS A 1 206 ? -12.695 -0.511 9.758 1 92.81 206 LYS A CA 1
ATOM 1621 C C . LYS A 1 206 ? -13.781 -1.535 10.086 1 92.81 206 LYS A C 1
ATOM 1623 O O . LYS A 1 206 ? -14.477 -2.014 9.188 1 92.81 206 LYS A O 1
ATOM 1628 N N . SER A 1 207 ? -13.906 -1.846 11.383 1 92.88 207 SER A N 1
ATOM 1629 C CA . SER A 1 207 ? -14.969 -2.734 11.859 1 92.88 207 SER A CA 1
ATOM 1630 C C . SER A 1 207 ? -16.297 -1.997 11.977 1 92.88 207 SER A C 1
ATOM 1632 O O . SER A 1 207 ? -16.344 -0.87 12.469 1 92.88 207 SER A O 1
ATOM 1634 N N . LEU A 1 208 ? -17.344 -2.641 11.453 1 93.69 208 LEU A N 1
ATOM 1635 C CA . LEU A 1 208 ? -18.656 -2.027 11.5 1 93.69 208 LEU A CA 1
ATOM 1636 C C . LEU A 1 208 ? -19.328 -2.275 12.852 1 93.69 208 LEU A C 1
ATOM 1638 O O . LEU A 1 208 ? -19.844 -3.367 13.102 1 93.69 208 LEU A O 1
ATOM 1642 N N . ILE A 1 209 ? -19.297 -1.244 13.664 1 88 209 ILE A N 1
ATOM 1643 C CA . ILE A 1 209 ? -19.859 -1.338 15.008 1 88 209 ILE A CA 1
ATOM 1644 C C . ILE A 1 209 ? -20.656 -0.074 15.32 1 88 209 ILE A C 1
ATOM 1646 O O . ILE A 1 209 ? -20.203 1.039 15.039 1 88 209 ILE A O 1
ATOM 1650 N N . SER A 1 210 ? -21.828 -0.338 15.867 1 81.81 210 SER A N 1
ATOM 1651 C CA . SER A 1 210 ? -22.625 0.815 16.266 1 81.81 210 SER A CA 1
ATOM 1652 C C . SER A 1 210 ? -21.984 1.568 17.422 1 81.81 210 SER A C 1
ATOM 1654 O O . SER A 1 210 ? -21.406 0.956 18.328 1 81.81 210 SER A O 1
ATOM 1656 N N . PRO A 1 211 ? -22.016 2.873 17.312 1 69.44 211 PRO A N 1
ATOM 1657 C CA . PRO A 1 211 ? -21.391 3.678 18.359 1 69.44 211 PRO A CA 1
ATOM 1658 C C . PRO A 1 211 ? -21.891 3.324 19.766 1 69.44 211 PRO A C 1
ATOM 1660 O O . PRO A 1 211 ? -21.141 3.404 20.734 1 69.44 211 PRO A O 1
ATOM 1663 N N . GLU A 1 212 ? -23.125 2.963 19.719 1 64.69 212 GLU A N 1
ATOM 1664 C CA . GLU A 1 212 ? -23.719 2.633 21 1 64.69 212 GLU A CA 1
ATOM 1665 C C . GLU A 1 212 ? -23.016 1.432 21.641 1 64.69 212 GLU A C 1
ATOM 1667 O O . GLU A 1 212 ? -23 1.291 22.859 1 64.69 212 GLU A O 1
ATOM 1672 N N . MET A 1 213 ? -22.406 0.752 20.766 1 65.56 213 MET A N 1
ATOM 1673 C CA . MET A 1 213 ? -21.812 -0.485 21.25 1 65.56 213 MET A CA 1
ATOM 1674 C C . MET A 1 213 ? -20.359 -0.254 21.672 1 65.56 213 MET A C 1
ATOM 1676 O O . MET A 1 213 ? -19.766 -1.073 22.375 1 65.56 213 MET A O 1
ATOM 1680 N N . VAL A 1 214 ? -19.672 0.781 21.125 1 60.38 214 VAL A N 1
ATOM 1681 C CA . VAL A 1 214 ? -18.25 1.011 21.344 1 60.38 214 VAL A CA 1
ATOM 1682 C C . VAL A 1 214 ? -18.047 1.699 22.703 1 60.38 214 VAL A C 1
ATOM 1684 O O . VAL A 1 214 ? -16.953 1.663 23.266 1 60.38 214 VAL A O 1
ATOM 1687 N N . GLY A 1 215 ? -19.094 2.125 23.359 1 51.91 215 GLY A N 1
ATOM 1688 C CA . GLY A 1 215 ? -18.922 2.871 24.594 1 51.91 215 GLY A CA 1
ATOM 1689 C C . GLY A 1 215 ? -18.047 2.148 25.609 1 51.91 215 GLY A C 1
ATOM 1690 O O . GLY A 1 215 ? -17.781 0.956 25.469 1 51.91 215 GLY A O 1
ATOM 1691 N N . SER A 1 216 ? -17.391 2.951 26.344 1 47.62 216 SER A N 1
ATOM 1692 C CA . SER A 1 216 ? -16.578 2.662 27.516 1 47.62 216 SER A CA 1
ATOM 1693 C C . SER A 1 216 ? -17.234 1.624 28.422 1 47.62 216 SER A C 1
ATOM 1695 O O . SER A 1 216 ? -18.406 1.768 28.781 1 47.62 216 SER A O 1
ATOM 1697 N N . GLY A 1 217 ? -17 0.319 28.078 1 47.72 217 GLY A N 1
ATOM 1698 C CA . GLY A 1 217 ? -17.438 -0.79 28.906 1 47.72 217 GLY A CA 1
ATOM 1699 C C . GLY A 1 217 ? -17.922 -1.982 28.109 1 47.72 217 GLY A C 1
ATOM 1700 O O . GLY A 1 217 ? -18.312 -3.006 28.672 1 47.72 217 GLY A O 1
ATOM 1701 N N . SER A 1 218 ? -18.156 -1.565 26.891 1 49.5 218 SER A N 1
ATOM 1702 C CA . SER A 1 218 ? -18.859 -2.65 26.219 1 49.5 218 SER A CA 1
ATOM 1703 C C . SER A 1 218 ? -17.953 -3.861 26.031 1 49.5 218 SER A C 1
ATOM 1705 O O . SER A 1 218 ? -18.422 -4.953 25.703 1 49.5 218 SER A O 1
ATOM 1707 N N . GLY A 1 219 ? -16.844 -3.838 26.641 1 54.03 219 GLY A N 1
ATOM 1708 C CA . GLY A 1 219 ? -16.016 -5.039 26.625 1 54.03 219 GLY A CA 1
ATOM 1709 C C . GLY A 1 219 ? -15.469 -5.367 25.25 1 54.03 219 GLY A C 1
ATOM 1710 O O . GLY A 1 219 ? -14.773 -6.371 25.078 1 54.03 219 GLY A O 1
ATOM 1711 N N . ILE A 1 220 ? -15.961 -4.586 24.281 1 57.34 220 ILE A N 1
ATOM 1712 C CA . ILE A 1 220 ? -15.586 -5.031 22.953 1 57.34 220 ILE A CA 1
ATOM 1713 C C . ILE A 1 220 ? -14.133 -4.672 22.672 1 57.34 220 ILE A C 1
ATOM 1715 O O . ILE A 1 220 ? -13.461 -5.328 21.875 1 57.34 220 ILE A O 1
ATOM 1719 N N . GLY A 1 221 ? -13.344 -4.219 23.562 1 63.53 221 GLY A N 1
ATOM 1720 C CA . GLY A 1 221 ? -11.906 -4.008 23.469 1 63.53 221 GLY A CA 1
ATOM 1721 C C . GLY A 1 221 ? -11.484 -3.34 22.188 1 63.53 221 GLY A C 1
ATOM 1722 O O . GLY A 1 221 ? -10.359 -3.535 21.719 1 63.53 221 GLY A O 1
ATOM 1723 N N . LEU A 1 222 ? -12.422 -2.717 21.484 1 68.5 222 LEU A N 1
ATOM 1724 C CA . LEU A 1 222 ? -12.055 -2.074 20.219 1 68.5 222 LEU A CA 1
ATOM 1725 C C . LEU A 1 222 ? -11.891 -0.569 20.406 1 68.5 222 LEU A C 1
ATOM 1727 O O . LEU A 1 222 ? -12.664 0.057 21.141 1 68.5 222 LEU A O 1
ATOM 1731 N N . ALA A 1 223 ? -10.805 -0.104 19.781 1 70.62 223 ALA A N 1
ATOM 1732 C CA . ALA A 1 223 ? -10.617 1.345 19.766 1 70.62 223 ALA A CA 1
ATOM 1733 C C . ALA A 1 223 ? -11.602 2.02 18.812 1 70.62 223 ALA A C 1
ATOM 1735 O O . ALA A 1 223 ? -11.898 1.491 17.734 1 70.62 223 ALA A O 1
ATOM 1736 N N . ARG A 1 224 ? -12.164 3.072 19.156 1 72.69 224 ARG A N 1
ATOM 1737 C CA . ARG A 1 224 ? -13.141 3.811 18.375 1 72.69 224 ARG A CA 1
ATOM 1738 C C . ARG A 1 224 ? -12.594 4.125 16.984 1 72.69 224 ARG A C 1
ATOM 1740 O O . ARG A 1 224 ? -13.336 4.125 16 1 72.69 224 ARG A O 1
ATOM 1747 N N . GLY A 1 225 ? -11.367 4.375 16.875 1 74.62 225 GLY A N 1
ATOM 1748 C CA . GLY A 1 225 ? -10.734 4.691 15.609 1 74.62 225 GLY A CA 1
ATOM 1749 C C . GLY A 1 225 ? -10.742 3.525 14.633 1 74.62 225 GLY A C 1
ATOM 1750 O O . GLY A 1 225 ? -10.625 3.721 13.422 1 74.62 225 GLY A O 1
ATOM 1751 N N . ASP A 1 226 ? -10.992 2.354 15.141 1 80.25 226 ASP A N 1
ATOM 1752 C CA . ASP A 1 226 ? -10.992 1.152 14.312 1 80.25 226 ASP A CA 1
ATOM 1753 C C . ASP A 1 226 ? -12.414 0.765 13.914 1 80.25 226 ASP A C 1
ATOM 1755 O O . ASP A 1 226 ? -12.617 -0.226 13.211 1 80.25 226 ASP A O 1
ATOM 1759 N N . CYS A 1 227 ? -13.312 1.624 14.258 1 85.19 227 CYS A N 1
ATOM 1760 C CA . CYS A 1 227 ? -14.719 1.29 14.031 1 85.19 227 CYS A CA 1
ATOM 1761 C C . CYS A 1 227 ? -15.383 2.312 13.117 1 85.19 227 CYS A C 1
ATOM 1763 O O . CYS A 1 227 ? -14.891 3.438 12.984 1 85.19 227 CYS A O 1
ATOM 1765 N N . LEU A 1 228 ? -16.422 1.912 12.477 1 89.94 228 LEU A N 1
ATOM 1766 C CA . LEU A 1 228 ? -17.25 2.748 11.625 1 89.94 228 LEU A CA 1
ATOM 1767 C C . LEU A 1 228 ? -18.734 2.434 11.836 1 89.94 228 LEU A C 1
ATOM 1769 O O . LEU A 1 228 ? -19.125 1.266 11.867 1 89.94 228 LEU A O 1
ATOM 1773 N N . ASP A 1 229 ? -19.516 3.441 12.031 1 90.44 229 ASP A N 1
ATOM 1774 C CA . ASP A 1 229 ? -20.953 3.283 12.164 1 90.44 229 ASP A CA 1
ATOM 1775 C C . ASP A 1 229 ? -21.562 2.697 10.891 1 90.44 229 ASP A C 1
ATOM 1777 O O . ASP A 1 229 ? -21.328 3.211 9.797 1 90.44 229 ASP A O 1
ATOM 1781 N N . PRO A 1 230 ? -22.391 1.653 11.078 1 95.06 230 PRO A N 1
ATOM 1782 C CA . PRO A 1 230 ? -23.016 1.032 9.906 1 95.06 230 PRO A CA 1
ATOM 1783 C C . PRO A 1 230 ? -23.828 2.023 9.07 1 95.06 230 PRO A C 1
ATOM 1785 O O . PRO A 1 230 ? -23.828 1.938 7.84 1 95.06 230 PRO A O 1
ATOM 1788 N N . ARG A 1 231 ? -24.484 2.918 9.703 1 93.38 231 ARG A N 1
ATOM 1789 C CA . ARG A 1 231 ? -25.25 3.924 8.977 1 93.38 231 ARG A CA 1
ATOM 1790 C C . ARG A 1 231 ? -24.328 4.832 8.164 1 93.38 231 ARG A C 1
ATOM 1792 O O . ARG A 1 231 ? -24.641 5.172 7.02 1 93.38 231 ARG A O 1
ATOM 1799 N N . ALA A 1 232 ? -23.234 5.23 8.781 1 90.56 232 ALA A N 1
ATOM 1800 C CA . ALA A 1 232 ? -22.25 6.066 8.102 1 90.56 232 ALA A CA 1
ATOM 1801 C C . ALA A 1 232 ? -21.625 5.324 6.926 1 90.56 232 ALA A C 1
ATOM 1803 O O . ALA A 1 232 ? -21.328 5.922 5.883 1 90.56 232 ALA A O 1
ATOM 1804 N N . ALA A 1 233 ? -21.469 4.039 7.094 1 95.62 233 ALA A N 1
ATOM 1805 C CA . ALA A 1 233 ? -20.891 3.215 6.039 1 95.62 233 ALA A CA 1
ATOM 1806 C C . ALA A 1 233 ? -21.797 3.168 4.812 1 95.62 233 ALA A C 1
ATOM 1808 O O . ALA A 1 233 ? -21.328 3.32 3.682 1 95.62 233 ALA A O 1
ATOM 1809 N N . LEU A 1 234 ? -23.078 2.939 5.086 1 96.94 234 LEU A N 1
ATOM 1810 C CA . LEU A 1 234 ? -24.047 2.887 3.986 1 96.94 234 LEU A CA 1
ATOM 1811 C C . LEU A 1 234 ? -24.125 4.234 3.277 1 96.94 234 LEU A C 1
ATOM 1813 O O . LEU A 1 234 ? -24.219 4.289 2.049 1 96.94 234 LEU A O 1
ATOM 1817 N N . ALA A 1 235 ? -24.078 5.293 4.051 1 94.06 235 ALA A N 1
ATOM 1818 C CA . ALA A 1 235 ? -24.109 6.629 3.469 1 94.06 235 ALA A CA 1
ATOM 1819 C C . ALA A 1 235 ? -22.875 6.883 2.6 1 94.06 235 ALA A C 1
ATOM 1821 O O . ALA A 1 235 ? -22.984 7.457 1.516 1 94.06 235 ALA A O 1
ATOM 1822 N N . MET A 1 236 ? -21.781 6.48 3.066 1 93.19 236 MET A N 1
ATOM 1823 C CA . MET A 1 236 ? -20.516 6.621 2.332 1 93.19 236 MET A CA 1
ATOM 1824 C C . MET A 1 236 ? -20.578 5.887 0.999 1 93.19 236 MET A C 1
ATOM 1826 O O . MET A 1 236 ? -20.016 6.348 0.003 1 93.19 236 MET A O 1
ATOM 1830 N N . ASP A 1 237 ? -21.312 4.758 0.967 1 96.62 237 ASP A N 1
ATOM 1831 C CA . ASP A 1 237 ? -21.406 3.932 -0.232 1 96.62 237 ASP A CA 1
ATOM 1832 C C . ASP A 1 237 ? -22.5 4.434 -1.161 1 96.62 237 ASP A C 1
ATOM 1834 O O . ASP A 1 237 ? -22.734 3.865 -2.232 1 96.62 237 ASP A O 1
ATOM 1838 N N . GLY A 1 238 ? -23.219 5.391 -0.784 1 95 238 GLY A N 1
ATOM 1839 C CA . GLY A 1 238 ? -24.25 5.977 -1.632 1 95 238 GLY A CA 1
ATOM 1840 C C . GLY A 1 238 ? -25.641 5.488 -1.3 1 95 238 GLY A C 1
ATOM 1841 O O . GLY A 1 238 ? -26.547 5.586 -2.127 1 95 238 GLY A O 1
ATOM 1842 N N . PHE A 1 239 ? -25.781 4.938 -0.049 1 96.69 239 PHE A N 1
ATOM 1843 C CA . PHE A 1 239 ? -27.078 4.43 0.359 1 96.69 239 PHE A CA 1
ATOM 1844 C C . PHE A 1 239 ? -27.516 5.047 1.685 1 96.69 239 PHE A C 1
ATOM 1846 O O . PHE A 1 239 ? -27.828 4.332 2.635 1 96.69 239 PHE A O 1
ATOM 1853 N N . PRO A 1 240 ? -27.656 6.348 1.75 1 93.88 240 PRO A N 1
ATOM 1854 C CA . PRO A 1 240 ? -27.984 6.992 3.027 1 93.88 240 PRO A CA 1
ATOM 1855 C C . PRO A 1 240 ? -29.375 6.637 3.527 1 93.88 240 PRO A C 1
ATOM 1857 O O . PRO A 1 240 ? -29.641 6.688 4.734 1 93.88 240 PRO A O 1
ATOM 1860 N N . GLU A 1 241 ? -30.25 6.172 2.645 1 95.31 241 GLU A N 1
ATOM 1861 C CA . GLU A 1 241 ? -31.656 5.945 3.006 1 95.31 241 GLU A CA 1
ATOM 1862 C C . GLU A 1 241 ? -31.875 4.504 3.451 1 95.31 241 GLU A C 1
ATOM 1864 O O . GLU A 1 241 ? -32.938 4.168 3.957 1 95.31 241 GLU A O 1
ATOM 1869 N N . ILE A 1 242 ? -30.953 3.686 3.293 1 96.94 242 ILE A N 1
ATOM 1870 C CA . ILE A 1 242 ? -31.141 2.273 3.611 1 96.94 242 IL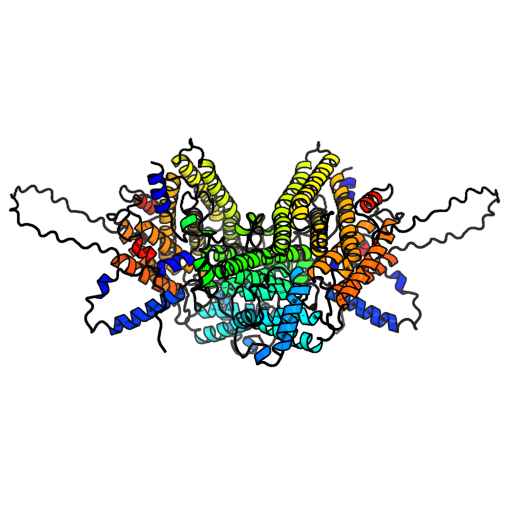E A CA 1
ATOM 1871 C C . ILE A 1 242 ? -30.891 2.045 5.102 1 96.94 242 ILE A C 1
ATOM 1873 O O . ILE A 1 242 ? -29.891 2.506 5.648 1 96.94 242 ILE A O 1
ATOM 1877 N N . ASP A 1 243 ? -31.766 1.34 5.723 1 96.38 243 ASP A N 1
ATOM 1878 C CA . ASP A 1 243 ? -31.609 0.948 7.121 1 96.38 243 ASP A CA 1
ATOM 1879 C C . ASP A 1 243 ? -30.562 -0.153 7.273 1 96.38 243 ASP A C 1
ATOM 1881 O O . ASP A 1 243 ? -30.703 -1.23 6.691 1 96.38 243 ASP A O 1
ATOM 1885 N N . PRO A 1 244 ? -29.609 0.11 8.133 1 95.19 244 PRO A N 1
ATOM 1886 C CA . PRO A 1 244 ? -28.547 -0.879 8.297 1 95.19 244 PRO A CA 1
ATOM 1887 C C . PRO A 1 244 ? -29.047 -2.213 8.836 1 95.19 244 PRO A C 1
ATOM 1889 O O . PRO A 1 244 ? -28.406 -3.248 8.641 1 95.19 244 PRO A O 1
ATOM 1892 N N . TRP A 1 245 ? -30.203 -2.213 9.414 1 93.38 245 TRP A N 1
ATOM 1893 C CA . TRP A 1 245 ? -30.703 -3.434 10.047 1 93.38 245 TRP A CA 1
ATOM 1894 C C . TRP A 1 245 ? -31.703 -4.137 9.148 1 93.38 245 TRP A C 1
ATOM 1896 O O . TRP A 1 245 ? -32.156 -5.242 9.461 1 93.38 245 TRP A O 1
ATOM 1906 N N . SER A 1 246 ? -31.953 -3.531 8.055 1 96.31 246 SER A N 1
ATOM 1907 C CA . SER A 1 246 ? -32.75 -4.215 7.047 1 96.31 246 SER A CA 1
ATOM 1908 C C . SER A 1 246 ? -31.969 -5.316 6.352 1 96.31 246 SER A C 1
ATOM 1910 O O . SER A 1 246 ? -30.734 -5.375 6.48 1 96.31 246 SER A O 1
ATOM 1912 N N . GLU A 1 247 ? -32.625 -6.195 5.758 1 96.12 247 GLU A N 1
ATOM 1913 C CA . GLU A 1 247 ? -31.969 -7.262 5.016 1 96.12 247 GLU A CA 1
ATOM 1914 C C . GLU A 1 247 ? -31.016 -6.695 3.975 1 96.12 247 GLU A C 1
ATOM 1916 O O . GLU A 1 247 ? -29.859 -7.145 3.871 1 96.12 247 GLU A O 1
ATOM 1921 N N . LYS A 1 248 ? -31.5 -5.758 3.229 1 96.38 248 LYS A N 1
ATOM 1922 C CA . LYS A 1 248 ? -30.672 -5.121 2.209 1 96.38 248 LYS A CA 1
ATOM 1923 C C . LYS A 1 248 ? -29.469 -4.422 2.834 1 96.38 248 LYS A C 1
ATOM 1925 O O . LYS A 1 248 ? -28.359 -4.492 2.305 1 96.38 248 LYS A O 1
ATOM 1930 N N . GLY A 1 249 ? -29.75 -3.711 3.912 1 97.12 249 GLY A N 1
ATOM 1931 C CA . GLY A 1 249 ? -28.672 -3.053 4.625 1 97.12 249 GLY A CA 1
ATOM 1932 C C . GLY A 1 249 ? -27.594 -4.016 5.109 1 97.12 249 GLY A C 1
ATOM 1933 O O . GLY A 1 249 ? -26.406 -3.754 4.957 1 97.12 249 GLY A O 1
ATOM 1934 N N . ARG A 1 250 ? -28.047 -5.113 5.551 1 95.94 250 ARG A N 1
ATOM 1935 C CA . ARG A 1 250 ? -27.109 -6.121 6.062 1 95.94 250 ARG A CA 1
ATOM 1936 C C . ARG A 1 250 ? -26.297 -6.73 4.934 1 95.94 250 ARG A C 1
ATOM 1938 O O . ARG A 1 250 ? -25.109 -7.004 5.098 1 95.94 250 ARG A O 1
ATOM 1945 N N . LEU A 1 251 ? -26.906 -6.941 3.857 1 97.19 251 LEU A N 1
ATOM 1946 C CA . LEU A 1 251 ? -26.203 -7.504 2.705 1 97.19 251 LEU A CA 1
ATOM 1947 C C . LEU A 1 251 ? -25.125 -6.551 2.199 1 97.19 251 LEU A C 1
ATOM 1949 O O . LEU A 1 251 ? -24.016 -6.973 1.877 1 97.19 251 LEU A O 1
ATOM 1953 N N . PHE A 1 252 ? -25.469 -5.266 2.164 1 97.62 252 PHE A N 1
ATOM 1954 C CA . PHE A 1 252 ? -24.516 -4.277 1.669 1 97.62 252 PHE A CA 1
ATOM 1955 C C . PHE A 1 252 ? -23.359 -4.102 2.648 1 97.62 252 PHE A C 1
ATOM 1957 O O . PHE A 1 252 ? -22.203 -3.924 2.236 1 97.62 252 PHE A O 1
ATOM 1964 N N . LEU A 1 253 ? -23.672 -4.09 3.91 1 97.56 253 LEU A N 1
ATOM 1965 C CA . LEU A 1 253 ? -22.625 -3.98 4.918 1 97.56 253 LEU A CA 1
ATOM 1966 C C . LEU A 1 253 ? -21.688 -5.18 4.859 1 97.56 253 LEU A C 1
ATOM 1968 O O . LEU A 1 253 ? -20.469 -5.02 4.938 1 97.56 253 LEU A O 1
ATOM 1972 N N . ARG A 1 254 ? -22.219 -6.355 4.68 1 96.69 254 ARG A N 1
ATOM 1973 C CA . ARG A 1 254 ? -21.406 -7.555 4.543 1 96.69 254 ARG A CA 1
ATOM 1974 C C . ARG A 1 254 ? -20.578 -7.516 3.258 1 96.69 254 ARG A C 1
ATOM 1976 O O . ARG A 1 254 ? -19.453 -8.016 3.221 1 96.69 254 ARG A O 1
ATOM 1983 N N . ASN A 1 255 ? -21.188 -6.938 2.277 1 97.06 255 ASN A N 1
ATOM 1984 C CA . ASN A 1 255 ? -20.484 -6.801 1.012 1 97.06 255 ASN A CA 1
ATOM 1985 C C . ASN A 1 255 ? -19.219 -5.965 1.171 1 97.06 255 ASN A C 1
ATOM 1987 O O . ASN A 1 255 ? -18.188 -6.27 0.561 1 97.06 255 ASN A O 1
ATOM 1991 N N . ARG A 1 256 ? -19.234 -4.914 1.983 1 96.5 256 ARG A N 1
ATOM 1992 C CA . ARG A 1 256 ? -18.078 -4.098 2.293 1 96.5 256 ARG A CA 1
ATOM 1993 C C . ARG A 1 256 ? -16.984 -4.926 2.965 1 96.5 256 ARG A C 1
ATOM 1995 O O . ARG A 1 256 ? -15.812 -4.836 2.596 1 96.5 256 ARG A O 1
ATOM 2002 N N . GLU A 1 257 ? -17.453 -5.613 3.9 1 97.25 257 GLU A N 1
ATOM 2003 C CA . GLU A 1 257 ? -16.516 -6.445 4.648 1 97.25 257 GLU A CA 1
ATOM 2004 C C . GLU A 1 257 ? -15.898 -7.52 3.754 1 97.25 257 GLU A C 1
ATOM 2006 O O . GLU A 1 257 ? -14.695 -7.773 3.826 1 97.25 257 GLU A O 1
ATOM 2011 N N . ARG A 1 258 ? -16.734 -8.133 2.957 1 97.19 258 ARG A N 1
ATOM 2012 C CA . ARG A 1 258 ? -16.281 -9.148 2.02 1 97.19 258 ARG A CA 1
ATOM 2013 C C . ARG A 1 258 ? -15.219 -8.586 1.074 1 97.19 258 ARG A C 1
ATOM 2015 O O . ARG A 1 258 ? -14.227 -9.258 0.772 1 97.19 258 ARG A O 1
ATOM 2022 N N . CYS A 1 259 ? -15.477 -7.426 0.618 1 97.69 259 CYS A N 1
ATOM 2023 C CA . CYS A 1 259 ? -14.547 -6.766 -0.292 1 97.69 259 CYS A CA 1
ATOM 2024 C C . CYS A 1 259 ? -13.18 -6.598 0.356 1 97.69 259 CYS A C 1
ATOM 2026 O O . CYS A 1 259 ? -12.156 -6.879 -0.267 1 97.69 259 CYS A O 1
ATOM 2028 N N . TRP A 1 260 ? -13.141 -6.172 1.603 1 98 260 TRP A N 1
ATOM 2029 C CA . TRP A 1 260 ? -11.891 -5.973 2.322 1 98 260 TRP A CA 1
ATOM 2030 C C . TRP A 1 260 ? -11.164 -7.297 2.539 1 98 260 TRP A C 1
ATOM 2032 O O . TRP A 1 260 ? -9.961 -7.398 2.311 1 98 260 TRP A O 1
ATOM 2042 N N . LEU A 1 261 ? -11.891 -8.32 2.904 1 97.56 261 LEU A N 1
ATOM 2043 C CA . LEU A 1 261 ? -11.328 -9.648 3.105 1 97.56 261 LEU A CA 1
ATOM 2044 C C . LEU A 1 261 ? -10.758 -10.203 1.804 1 97.56 261 LEU A C 1
ATOM 2046 O O . LEU A 1 261 ? -9.664 -10.773 1.792 1 97.56 261 LEU A O 1
ATOM 2050 N N . SER A 1 262 ? -11.523 -10.008 0.771 1 97.38 262 SER A N 1
ATOM 2051 C CA . SER A 1 262 ? -11.094 -10.5 -0.536 1 97.38 262 SER A CA 1
ATOM 2052 C C . SER A 1 262 ? -9.828 -9.789 -1.004 1 97.38 262 SER A C 1
ATOM 2054 O O . SER A 1 262 ? -8.938 -10.414 -1.59 1 97.38 262 SER A O 1
ATOM 2056 N N . LEU A 1 263 ? -9.75 -8.492 -0.786 1 97.88 263 LEU A N 1
ATOM 2057 C CA . LEU A 1 263 ? -8.57 -7.711 -1.157 1 97.88 263 LEU A CA 1
ATOM 2058 C C . LEU A 1 263 ? -7.34 -8.195 -0.399 1 97.88 263 LEU A C 1
ATOM 2060 O O . LEU A 1 263 ? -6.266 -8.336 -0.983 1 97.88 263 LEU A O 1
ATOM 2064 N N . PHE A 1 264 ? -7.559 -8.453 0.89 1 97.44 264 PHE A N 1
ATOM 2065 C CA . PHE A 1 264 ? -6.473 -8.961 1.722 1 97.44 264 PHE A CA 1
ATOM 2066 C C . PHE A 1 264 ? -5.949 -10.289 1.178 1 97.44 264 PHE A C 1
ATOM 2068 O O . PHE A 1 264 ? -4.738 -10.469 1.029 1 97.44 264 PHE A O 1
ATOM 2075 N N . VAL A 1 265 ? -6.816 -11.188 0.86 1 95.62 265 VAL A N 1
ATOM 2076 C CA . VAL A 1 265 ? -6.438 -12.516 0.395 1 95.62 265 VAL A CA 1
ATOM 2077 C C . VAL A 1 265 ? -5.719 -12.406 -0.948 1 95.62 265 VAL A C 1
ATOM 2079 O O . VAL A 1 265 ? -4.688 -13.047 -1.159 1 95.62 265 VAL A O 1
ATOM 2082 N N . LEU A 1 266 ? -6.266 -11.672 -1.812 1 95.88 266 LEU A N 1
ATOM 2083 C CA . LEU A 1 266 ? -5.68 -11.523 -3.139 1 95.88 266 LEU A CA 1
ATOM 2084 C C . LEU A 1 266 ? -4.297 -10.883 -3.051 1 95.88 266 LEU A C 1
ATOM 2086 O O . LEU A 1 266 ? -3.35 -11.352 -3.693 1 95.88 266 LEU A O 1
ATOM 2090 N N . GLU A 1 267 ? -4.199 -9.82 -2.277 1 96.12 267 GLU A N 1
ATOM 2091 C CA . GLU A 1 267 ? -2.93 -9.109 -2.156 1 96.12 267 GLU A CA 1
ATOM 2092 C C . GLU A 1 267 ? -1.85 -10 -1.557 1 96.12 267 GLU A C 1
ATOM 2094 O O . GLU A 1 267 ? -0.712 -10.016 -2.033 1 96.12 267 GLU A O 1
ATOM 2099 N N . ARG A 1 268 ? -2.164 -10.766 -0.512 1 93.5 268 ARG A N 1
ATOM 2100 C CA . ARG A 1 268 ? -1.194 -11.672 0.091 1 93.5 268 ARG A CA 1
ATOM 2101 C C . ARG A 1 268 ? -0.734 -12.727 -0.912 1 93.5 268 ARG A C 1
ATOM 2103 O O . ARG A 1 268 ? 0.457 -13.031 -0.998 1 93.5 268 ARG A O 1
ATOM 2110 N N . GLY A 1 269 ? -1.717 -13.273 -1.62 1 90.62 269 GLY A N 1
ATOM 2111 C CA . GLY A 1 269 ? -1.367 -14.258 -2.629 1 90.62 269 GLY A CA 1
ATOM 2112 C C . GLY A 1 269 ? -0.462 -13.711 -3.715 1 90.62 269 GLY A C 1
ATOM 2113 O O . GLY A 1 269 ? 0.515 -14.352 -4.102 1 90.62 269 GLY A O 1
ATOM 2114 N N . MET A 1 270 ? -0.814 -12.609 -4.191 1 90.94 270 MET A N 1
ATOM 2115 C CA . MET A 1 270 ? -0.024 -11.961 -5.234 1 90.94 270 MET A CA 1
ATOM 2116 C C . MET A 1 270 ? 1.382 -11.641 -4.734 1 90.94 270 MET A C 1
ATOM 2118 O O . MET A 1 270 ? 2.363 -11.875 -5.438 1 90.94 270 MET A O 1
ATOM 2122 N N . SER A 1 271 ? 1.464 -11.109 -3.5 1 90.31 271 SER A N 1
ATOM 2123 C CA . SER A 1 271 ? 2.754 -10.734 -2.93 1 90.31 271 SER A CA 1
ATOM 2124 C C . SER A 1 271 ? 3.645 -11.961 -2.732 1 90.31 271 SER A C 1
ATOM 2126 O O . SER A 1 271 ? 4.848 -11.906 -3.002 1 90.31 271 SER A O 1
ATOM 2128 N N . LEU A 1 272 ? 3.117 -13.055 -2.354 1 85.06 272 LEU A N 1
ATOM 2129 C CA . LEU A 1 272 ? 3.871 -14.297 -2.189 1 85.06 272 LEU A CA 1
ATOM 2130 C C . LEU A 1 272 ? 4.363 -14.812 -3.537 1 85.06 272 LEU A C 1
ATOM 2132 O O . LEU A 1 272 ? 5.516 -15.234 -3.662 1 85.06 272 LEU A O 1
ATOM 2136 N N . ALA A 1 273 ? 3.445 -14.719 -4.465 1 83.31 273 ALA A N 1
ATOM 2137 C CA . ALA A 1 273 ? 3.775 -15.242 -5.785 1 83.31 273 ALA A CA 1
ATOM 2138 C C . ALA A 1 273 ? 4.832 -14.383 -6.469 1 83.31 273 ALA A C 1
ATOM 2140 O O . ALA A 1 273 ? 5.648 -14.883 -7.242 1 83.31 273 ALA A O 1
ATOM 2141 N N . ARG A 1 274 ? 4.82 -13.148 -6.137 1 84.12 274 ARG A N 1
ATOM 2142 C CA . ARG A 1 274 ? 5.699 -12.242 -6.867 1 84.12 274 ARG A CA 1
ATOM 2143 C C . ARG A 1 274 ? 6.867 -11.789 -5.996 1 84.12 274 ARG A C 1
ATOM 2145 O O . ARG A 1 274 ? 7.691 -10.977 -6.426 1 84.12 274 ARG A O 1
ATOM 2152 N N . GLY A 1 275 ? 6.98 -12.273 -4.793 1 80.62 275 GLY A N 1
ATOM 2153 C CA . GLY A 1 275 ? 8.078 -11.938 -3.9 1 80.62 275 GLY A CA 1
ATOM 2154 C C . GLY A 1 275 ? 8.055 -10.492 -3.438 1 80.62 275 GLY A C 1
ATOM 2155 O O . GLY A 1 275 ? 9.102 -9.852 -3.334 1 80.62 275 GLY A O 1
ATOM 2156 N N . ARG A 1 276 ? 6.906 -9.969 -3.273 1 87.5 276 ARG A N 1
ATOM 2157 C CA . ARG A 1 276 ? 6.738 -8.586 -2.842 1 87.5 276 ARG A CA 1
ATOM 2158 C C . ARG A 1 276 ? 6.383 -8.508 -1.359 1 87.5 276 ARG A C 1
ATOM 2160 O O . ARG A 1 276 ? 5.762 -9.43 -0.818 1 87.5 276 ARG A O 1
ATOM 2167 N N . PRO A 1 277 ? 6.824 -7.434 -0.7 1 89.44 277 PRO A N 1
ATOM 2168 C CA . PRO A 1 277 ? 6.305 -7.238 0.655 1 89.44 277 PRO A CA 1
ATOM 2169 C C . PRO A 1 277 ? 4.797 -6.984 0.678 1 89.44 277 PRO A C 1
ATOM 2171 O O . PRO A 1 277 ? 4.23 -6.512 -0.312 1 89.44 277 PRO A O 1
ATOM 2174 N N . PHE A 1 278 ? 4.219 -7.324 1.754 1 90.81 278 PHE A N 1
ATOM 2175 C CA . PHE A 1 278 ? 2.787 -7.105 1.905 1 90.81 278 PHE A CA 1
ATOM 2176 C C . PHE A 1 278 ? 2.475 -5.617 2.018 1 90.81 278 PHE A C 1
ATOM 2178 O O . PHE A 1 278 ? 3.242 -4.859 2.617 1 90.81 278 PHE A O 1
ATOM 2185 N N . SER A 1 279 ? 1.318 -5.215 1.449 1 91.56 279 SER A N 1
ATOM 2186 C CA . SER A 1 279 ? 0.986 -3.795 1.441 1 91.56 279 SER A CA 1
ATOM 2187 C C . SER A 1 279 ? -0.353 -3.537 2.125 1 91.56 279 SER A C 1
ATOM 2189 O O . SER A 1 279 ? -0.62 -2.422 2.576 1 91.56 279 SER A O 1
ATOM 2191 N N . VAL A 1 280 ? -1.241 -4.52 2.117 1 94.94 280 VAL A N 1
ATOM 2192 C CA . VAL A 1 280 ? -2.508 -4.363 2.824 1 94.94 280 VAL A CA 1
ATOM 2193 C C . VAL A 1 280 ? -2.281 -4.5 4.328 1 94.94 280 VAL A C 1
ATOM 2195 O O . VAL A 1 280 ? -1.743 -5.508 4.793 1 94.94 280 VAL A O 1
ATOM 2198 N 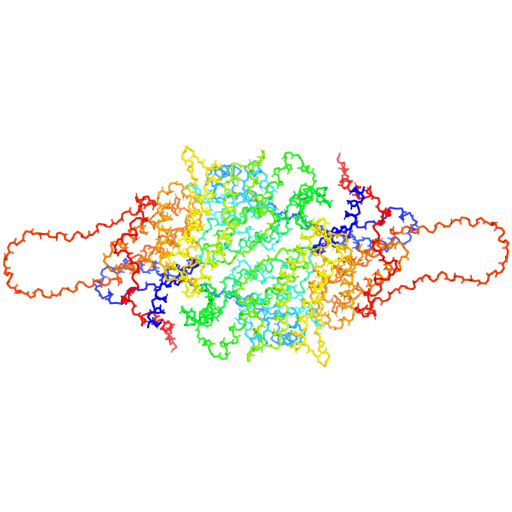N . PRO A 1 281 ? -2.701 -3.494 5.109 1 92.81 281 PRO A N 1
ATOM 2199 C CA . PRO A 1 281 ? -2.42 -3.521 6.547 1 92.81 281 PRO A CA 1
ATOM 2200 C C . PRO A 1 281 ? -3.26 -4.555 7.293 1 92.81 281 PRO A C 1
ATOM 2202 O O . PRO A 1 281 ? -4.375 -4.871 6.875 1 92.81 281 PRO A O 1
ATOM 2205 N N . MET A 1 282 ? -2.656 -5.059 8.383 1 91.56 282 MET A N 1
ATOM 2206 C CA . MET A 1 282 ? -3.404 -5.93 9.281 1 91.56 282 MET A CA 1
ATOM 2207 C C . MET A 1 282 ? -4.344 -5.117 10.172 1 91.56 282 MET A C 1
ATOM 2209 O O . MET A 1 282 ? -3.893 -4.332 11 1 91.56 282 MET A O 1
ATOM 2213 N N . THR A 1 283 ? -5.594 -5.219 9.938 1 91.75 283 THR A N 1
ATOM 2214 C CA . THR A 1 283 ? -6.594 -4.473 10.688 1 91.75 283 THR A CA 1
ATOM 2215 C C . THR A 1 283 ? -7.324 -5.387 11.672 1 91.75 283 THR A C 1
ATOM 2217 O O . THR A 1 283 ? -7.184 -6.609 11.609 1 91.75 283 THR A O 1
ATOM 2220 N N . ARG A 1 284 ? -8.094 -4.785 12.547 1 88.5 284 ARG A N 1
ATOM 2221 C CA . ARG A 1 284 ? -8.828 -5.555 13.539 1 88.5 284 ARG A CA 1
ATOM 2222 C C . ARG A 1 284 ? -9.844 -6.48 12.875 1 88.5 284 ARG A C 1
ATOM 2224 O O . ARG A 1 284 ? -10.031 -7.617 13.312 1 88.5 284 ARG A O 1
ATOM 2231 N N . SER A 1 285 ? -10.445 -5.977 11.867 1 92.81 285 SER A N 1
ATOM 2232 C CA . SER A 1 285 ? -11.43 -6.777 11.148 1 92.81 285 SER A CA 1
ATOM 2233 C C . SER A 1 285 ? -10.797 -8.039 10.57 1 92.81 285 SER A C 1
ATOM 2235 O O . SER A 1 285 ? -11.438 -9.094 10.523 1 92.81 285 SER A O 1
ATOM 2237 N N . LEU A 1 286 ? -9.57 -7.977 10.125 1 95.56 286 LEU A N 1
ATOM 2238 C CA . LEU A 1 286 ? -8.852 -9.133 9.586 1 95.56 286 LEU A CA 1
ATOM 2239 C C . LEU A 1 286 ? -8.414 -10.07 10.703 1 95.56 286 LEU A C 1
ATOM 2241 O O . LEU A 1 286 ? -8.5 -11.289 10.57 1 95.56 286 LEU A O 1
ATOM 2245 N N . LYS A 1 287 ? -7.996 -9.508 11.828 1 93.12 287 LYS A N 1
ATOM 2246 C CA . LYS A 1 287 ? -7.543 -10.305 12.969 1 93.12 287 LYS A CA 1
ATOM 2247 C C . LYS A 1 287 ? -8.68 -11.133 13.555 1 93.12 287 LYS A C 1
ATOM 2249 O O . LYS A 1 287 ? -8.469 -12.258 14.008 1 93.12 287 LYS A O 1
ATOM 2254 N N . ASP A 1 288 ? -9.891 -10.617 13.406 1 92.5 288 ASP A N 1
ATOM 2255 C CA . ASP A 1 288 ? -11.039 -11.258 14.055 1 92.5 288 ASP A CA 1
ATOM 2256 C C . ASP A 1 288 ? -11.961 -11.898 13.023 1 92.5 288 ASP A C 1
ATOM 2258 O O . ASP A 1 288 ? -13.156 -12.07 13.273 1 92.5 288 ASP A O 1
ATOM 2262 N N . CYS A 1 289 ? -11.484 -12.297 11.891 1 96 289 CYS A N 1
ATOM 2263 C CA . CYS A 1 289 ? -12.383 -12.68 10.812 1 96 289 CYS A CA 1
ATOM 2264 C C . CYS A 1 289 ? -12.711 -14.164 10.867 1 96 289 CYS A C 1
ATOM 2266 O O . CYS A 1 289 ? -13.43 -14.68 10.008 1 96 289 CYS A O 1
ATOM 2268 N N . ASP A 1 290 ? -12.375 -14.922 11.883 1 94.69 290 ASP A N 1
ATOM 2269 C CA . ASP A 1 290 ? -12.461 -16.375 11.953 1 94.69 290 ASP A CA 1
ATOM 2270 C C . ASP A 1 290 ? -13.898 -16.844 11.781 1 94.69 290 ASP A C 1
ATOM 2272 O O . ASP A 1 290 ? -14.156 -17.875 11.133 1 94.69 290 ASP A O 1
ATOM 2276 N N . ASN A 1 291 ? -14.797 -16.109 12.328 1 94.38 291 ASN A N 1
ATOM 2277 C CA . ASN A 1 291 ? -16.188 -16.578 12.328 1 94.38 291 ASN A CA 1
ATOM 2278 C C . ASN A 1 291 ? -17.062 -15.695 11.453 1 94.38 291 ASN A C 1
ATOM 2280 O O . ASN A 1 291 ? -18.297 -15.781 11.516 1 94.38 291 ASN A O 1
ATOM 2284 N N . TRP A 1 292 ? -16.438 -14.875 10.688 1 95.81 292 TRP A N 1
ATOM 2285 C CA . TRP A 1 292 ? -17.188 -13.914 9.883 1 95.81 292 TRP A CA 1
ATOM 2286 C C . TRP A 1 292 ? -18.125 -14.625 8.906 1 95.81 292 TRP A C 1
ATOM 2288 O O . TRP A 1 292 ? -19.203 -14.133 8.602 1 95.81 292 TRP A O 1
ATOM 2298 N N . HIS A 1 293 ? -17.766 -15.859 8.422 1 94.81 293 HIS A N 1
ATOM 2299 C CA . HIS A 1 293 ? -18.531 -16.594 7.418 1 94.81 293 HIS A CA 1
ATOM 2300 C C . HIS A 1 293 ? -19.75 -17.25 8.039 1 94.81 293 HIS A C 1
ATOM 2302 O O . HIS A 1 293 ? -20.641 -17.719 7.316 1 94.81 293 HIS A O 1
ATOM 2308 N N . ARG A 1 294 ? -19.781 -17.234 9.375 1 93.88 294 ARG A N 1
ATOM 2309 C CA . ARG A 1 294 ? -20.922 -17.797 10.07 1 93.88 294 ARG A CA 1
ATOM 2310 C C . ARG A 1 294 ? -22.016 -16.75 10.281 1 93.88 294 ARG A C 1
ATOM 2312 O O . ARG A 1 294 ? -22.016 -16.047 11.289 1 93.88 294 ARG A O 1
ATOM 2319 N N . SER A 1 295 ? -22.875 -16.578 9.375 1 93.12 295 SER A N 1
ATOM 2320 C CA . SER A 1 295 ? -23.953 -15.602 9.391 1 93.12 295 SER A CA 1
ATOM 2321 C C . SER A 1 295 ? -25.141 -16.078 8.562 1 93.12 295 SER A C 1
ATOM 2323 O O . SER A 1 295 ? -24.984 -16.844 7.613 1 93.12 295 SER A O 1
ATOM 2325 N N . GLU A 1 296 ? -26.312 -15.617 8.969 1 93.94 296 GLU A N 1
ATOM 2326 C CA . GLU A 1 296 ? -27.516 -15.938 8.219 1 93.94 296 GLU A CA 1
ATOM 2327 C C . GLU A 1 296 ? -27.5 -15.305 6.832 1 93.94 296 GLU A C 1
ATOM 2329 O O . GLU A 1 296 ? -28.156 -15.797 5.91 1 93.94 296 GLU A O 1
ATOM 2334 N N . TYR A 1 297 ? -26.656 -14.305 6.656 1 94.31 297 TYR A N 1
ATOM 2335 C CA . TYR A 1 297 ? -26.594 -13.609 5.379 1 94.31 297 TYR A CA 1
ATOM 2336 C C . TYR A 1 297 ? -25.328 -14 4.609 1 94.31 297 TYR A C 1
ATOM 2338 O O . TYR A 1 297 ? -24.969 -13.344 3.627 1 94.31 297 TYR A O 1
ATOM 2346 N N . ALA A 1 298 ? -24.672 -15.047 5.066 1 94.19 298 ALA A N 1
ATOM 2347 C CA . ALA A 1 298 ? -23.422 -15.469 4.449 1 94.19 298 ALA A CA 1
ATOM 2348 C C . ALA A 1 298 ? -23.656 -16.016 3.047 1 94.19 298 ALA A C 1
ATOM 2350 O O . ALA A 1 298 ? -24.688 -16.641 2.779 1 94.19 298 ALA A O 1
ATOM 2351 N N . ASP A 1 299 ? -22.766 -15.672 2.158 1 92.19 299 ASP A N 1
ATOM 2352 C CA . ASP A 1 299 ? -22.672 -16.344 0.862 1 92.19 299 ASP A CA 1
ATOM 2353 C C . ASP A 1 299 ? -21.969 -17.688 0.992 1 92.19 299 ASP A C 1
ATOM 2355 O O . ASP A 1 299 ? -21.109 -17.859 1.849 1 92.19 299 ASP A O 1
ATOM 2359 N N . PRO A 1 300 ? -22.297 -18.656 0.13 1 86.5 300 PRO A N 1
ATOM 2360 C CA . PRO A 1 300 ? -21.688 -19.984 0.213 1 86.5 300 PRO A CA 1
ATOM 2361 C C . PRO A 1 300 ? -20.172 -19.953 0.071 1 86.5 300 PRO A C 1
ATOM 2363 O O . PRO A 1 300 ? -19.484 -20.828 0.596 1 86.5 300 PRO A O 1
ATOM 2366 N N . LEU A 1 301 ? -19.719 -18.969 -0.603 1 90.19 301 LEU A N 1
ATOM 2367 C CA . LEU A 1 301 ? -18.281 -18.938 -0.863 1 90.19 301 LEU A CA 1
ATOM 2368 C C . LEU A 1 301 ? -17.547 -18.172 0.235 1 90.19 301 LEU A C 1
ATOM 2370 O O . LEU A 1 301 ? -16.312 -18.125 0.244 1 90.19 301 LEU A O 1
ATOM 2374 N N . ASP A 1 302 ? -18.25 -17.609 1.209 1 93.75 302 ASP A N 1
ATOM 2375 C CA . ASP A 1 302 ? -17.609 -16.844 2.281 1 93.75 302 ASP A CA 1
ATOM 2376 C C . ASP A 1 302 ? -16.688 -17.719 3.109 1 93.75 302 ASP A C 1
ATOM 2378 O O . ASP A 1 302 ? -15.633 -17.25 3.572 1 93.75 302 ASP A O 1
ATOM 2382 N N . GLY A 1 303 ? -17.125 -18.953 3.285 1 92.44 303 GLY A N 1
ATOM 2383 C CA . GLY A 1 303 ? -16.266 -19.875 4.02 1 92.44 303 GLY A CA 1
ATOM 2384 C C . GLY A 1 303 ? -14.922 -20.078 3.354 1 92.44 303 GLY A C 1
ATOM 2385 O O . GLY A 1 303 ? -13.883 -20.094 4.023 1 92.44 303 GLY A O 1
ATOM 2386 N N . HIS A 1 304 ? -14.898 -20.312 2.012 1 92 304 HIS A N 1
ATOM 2387 C CA . HIS A 1 304 ? -13.656 -20.453 1.261 1 92 304 HIS A CA 1
ATOM 2388 C C . HIS A 1 304 ? -12.766 -19.234 1.412 1 92 304 HIS A C 1
ATOM 2390 O O . HIS A 1 304 ? -11.562 -19.344 1.648 1 92 304 HIS A O 1
ATOM 2396 N N . LEU A 1 305 ? -13.406 -18.094 1.327 1 94.06 305 LEU A N 1
ATOM 2397 C CA . LEU A 1 305 ? -12.695 -16.828 1.429 1 94.06 305 LEU A CA 1
ATOM 2398 C C . LEU A 1 305 ? -12.039 -16.688 2.797 1 94.06 305 LEU A C 1
ATOM 2400 O O . LEU A 1 305 ? -10.844 -16.406 2.891 1 94.06 305 LEU A O 1
ATOM 2404 N N . VAL A 1 306 ? -12.766 -16.891 3.842 1 95.44 306 VAL A N 1
ATOM 2405 C CA . VAL A 1 306 ? -12.273 -16.703 5.203 1 95.44 306 VAL A CA 1
ATOM 2406 C C . VAL A 1 306 ? -11.211 -17.75 5.527 1 95.44 306 VAL A C 1
ATOM 2408 O O . VAL A 1 306 ? -10.25 -17.453 6.25 1 95.44 306 VAL A O 1
ATOM 2411 N N . SER A 1 307 ? -11.383 -18.938 5.012 1 94.06 307 SER A N 1
ATOM 2412 C CA . SER A 1 307 ? -10.383 -19.984 5.242 1 94.06 307 SER A CA 1
ATOM 2413 C C . SER A 1 307 ? -9.008 -19.547 4.727 1 94.06 307 SER A C 1
ATOM 2415 O O . SER A 1 307 ? -7.996 -19.75 5.398 1 94.06 307 SER A O 1
ATOM 2417 N N . MET A 1 308 ? -9.008 -18.953 3.562 1 93.81 308 MET A N 1
ATOM 2418 C CA . MET A 1 308 ? -7.75 -18.469 2.996 1 93.81 308 MET A CA 1
ATOM 2419 C C . MET A 1 308 ? -7.246 -17.25 3.75 1 93.81 308 MET A C 1
ATOM 2421 O O . MET A 1 308 ? -6.035 -17.078 3.922 1 93.81 308 MET A O 1
ATOM 2425 N N . ALA A 1 309 ? -8.141 -16.375 4.152 1 95.88 309 ALA A N 1
ATOM 2426 C CA . ALA A 1 309 ? -7.746 -15.195 4.934 1 95.88 309 ALA A CA 1
ATOM 2427 C C . ALA A 1 309 ? -7.035 -15.602 6.219 1 95.88 309 ALA A C 1
ATOM 2429 O O . ALA A 1 309 ? -5.992 -15.047 6.566 1 95.88 309 ALA A O 1
ATOM 2430 N N . VAL A 1 310 ? -7.582 -16.594 6.855 1 95.81 310 VAL A N 1
ATOM 2431 C CA . VAL A 1 310 ? -7.02 -17.062 8.117 1 95.81 310 VAL A CA 1
ATOM 2432 C C . VAL A 1 310 ? -5.664 -17.719 7.867 1 95.81 310 VAL A C 1
ATOM 2434 O O . VAL A 1 310 ? -4.719 -17.516 8.633 1 95.81 310 VAL A O 1
ATOM 2437 N N . LEU A 1 311 ? -5.602 -18.453 6.781 1 94.5 311 LEU A N 1
ATOM 2438 C CA . LEU A 1 311 ? -4.336 -19.094 6.422 1 94.5 311 LEU A CA 1
ATOM 2439 C C . LEU A 1 311 ? -3.248 -18.047 6.203 1 94.5 311 LEU A C 1
ATOM 2441 O O . LEU A 1 311 ? -2.146 -18.172 6.742 1 94.5 311 LEU A O 1
ATOM 2445 N N . ARG A 1 312 ? -3.564 -17.047 5.449 1 93.94 312 ARG A N 1
ATOM 2446 C CA . ARG A 1 312 ? -2.605 -15.992 5.125 1 93.94 312 ARG A CA 1
ATOM 2447 C C . ARG A 1 312 ? -2.27 -15.156 6.352 1 93.94 312 ARG A C 1
ATOM 2449 O O . ARG A 1 312 ? -1.114 -14.773 6.551 1 93.94 312 ARG A O 1
ATOM 2456 N N . ARG A 1 313 ? -3.24 -14.82 7.086 1 94.56 313 ARG A N 1
ATOM 2457 C CA . ARG A 1 313 ? -3.074 -14.023 8.297 1 94.56 313 ARG A CA 1
ATOM 2458 C C . ARG A 1 313 ? -2.121 -14.703 9.273 1 94.56 313 ARG A C 1
ATOM 2460 O O . ARG A 1 313 ? -1.222 -14.062 9.82 1 94.56 313 ARG A O 1
ATOM 2467 N N . ASP A 1 314 ? -2.246 -15.938 9.469 1 93.75 314 ASP A N 1
ATOM 2468 C CA . ASP A 1 314 ? -1.548 -16.641 10.531 1 93.75 314 ASP A CA 1
ATOM 2469 C C . ASP A 1 314 ? -0.147 -17.062 10.094 1 93.75 314 ASP A C 1
ATOM 2471 O O . ASP A 1 314 ? 0.665 -17.5 10.914 1 93.75 314 ASP A O 1
ATOM 2475 N N . LEU A 1 315 ? 0.154 -16.922 8.883 1 89.56 315 LEU A N 1
ATOM 2476 C CA . LEU A 1 315 ? 1.449 -17.312 8.336 1 89.56 315 LEU A CA 1
ATOM 2477 C C . LEU A 1 315 ? 2.576 -16.516 8.984 1 89.56 315 LEU A C 1
ATOM 2479 O O . LEU A 1 315 ? 3.67 -17.047 9.203 1 89.56 315 LEU A O 1
ATOM 2483 N N . ASP A 1 316 ? 2.305 -15.305 9.305 1 85 316 ASP A N 1
ATOM 2484 C CA . ASP A 1 316 ? 3.332 -14.43 9.867 1 85 316 ASP A CA 1
ATOM 2485 C C . ASP A 1 316 ? 3.865 -14.992 11.188 1 85 316 ASP A C 1
ATOM 2487 O O . ASP A 1 316 ? 5.074 -14.992 11.422 1 85 316 ASP A O 1
ATOM 2491 N N . ALA A 1 317 ? 2.975 -15.398 12 1 87.94 317 ALA A N 1
ATOM 2492 C CA . ALA A 1 317 ? 3.373 -15.953 13.289 1 87.94 317 ALA A CA 1
ATOM 2493 C C . ALA A 1 317 ? 4.18 -17.234 13.117 1 87.94 317 ALA A C 1
ATOM 2495 O O . ALA A 1 317 ? 5.113 -17.5 13.867 1 87.94 317 ALA A O 1
ATOM 2496 N N . LEU A 1 318 ? 3.812 -18.016 12.164 1 91.12 318 LEU A N 1
ATOM 2497 C CA . LEU A 1 318 ? 4.535 -19.266 11.898 1 91.12 318 LEU A CA 1
ATOM 2498 C C . LEU A 1 318 ? 5.953 -18.969 11.414 1 91.12 318 LEU A C 1
ATOM 2500 O O . LEU A 1 318 ? 6.906 -19.609 11.859 1 91.12 318 LEU A O 1
ATOM 2504 N N . PHE A 1 319 ? 6.113 -18 10.516 1 85.69 319 PHE A N 1
ATOM 2505 C CA . PHE A 1 319 ? 7.434 -17.594 10.047 1 85.69 319 PHE A CA 1
ATOM 2506 C C . PHE A 1 319 ? 8.312 -17.172 11.219 1 85.69 319 PHE A C 1
ATOM 2508 O O . PHE A 1 319 ? 9.469 -17.578 11.312 1 85.69 319 PHE A O 1
ATOM 2515 N N . ALA A 1 320 ? 7.715 -16.406 12.047 1 85.38 320 ALA A N 1
ATOM 2516 C CA . ALA A 1 320 ? 8.461 -15.914 13.195 1 85.38 320 ALA A CA 1
ATOM 2517 C C . ALA A 1 320 ? 8.914 -17.062 14.094 1 85.38 320 ALA A C 1
ATOM 2519 O O . ALA A 1 320 ? 10.047 -17.062 14.594 1 85.38 320 ALA A O 1
ATOM 2520 N N . THR A 1 321 ? 8.07 -18 14.281 1 90.75 321 THR A N 1
ATOM 2521 C CA . THR A 1 321 ? 8.375 -19.156 15.109 1 90.75 321 THR A CA 1
ATOM 2522 C C . THR A 1 321 ? 9.516 -19.969 14.508 1 90.75 321 THR A C 1
ATOM 2524 O O . THR A 1 321 ? 10.453 -20.359 15.211 1 90.75 321 THR A O 1
ATOM 2527 N N . VAL A 1 322 ? 9.453 -20.219 13.234 1 90 322 VAL A N 1
ATOM 2528 C CA . VAL A 1 322 ? 10.469 -21.016 12.539 1 90 322 VAL A CA 1
ATOM 2529 C C . VAL A 1 322 ? 11.812 -20.297 12.602 1 90 322 VAL A C 1
ATOM 2531 O O . VAL A 1 322 ? 12.836 -20.906 12.898 1 90 322 VAL A O 1
ATOM 2534 N N . ARG A 1 323 ? 11.812 -19.047 12.367 1 86 323 ARG A N 1
ATOM 2535 C CA . ARG A 1 323 ? 13.047 -18.266 12.414 1 86 323 ARG A CA 1
ATOM 2536 C C . ARG A 1 323 ? 13.625 -18.234 13.82 1 86 323 ARG A C 1
ATOM 2538 O O . ARG A 1 323 ? 14.844 -18.344 14.008 1 86 323 ARG A O 1
ATOM 2545 N N . ALA A 1 324 ? 12.766 -18.094 14.773 1 87.94 324 ALA A N 1
ATOM 2546 C CA . ALA A 1 324 ? 13.203 -18.062 16.172 1 87.94 324 ALA A CA 1
ATOM 2547 C C . ALA A 1 324 ? 13.859 -19.391 16.562 1 87.94 324 ALA A C 1
ATOM 2549 O O . ALA A 1 324 ? 14.836 -19.406 17.312 1 87.94 324 ALA A O 1
ATOM 2550 N N . LEU A 1 325 ? 13.297 -20.422 16.125 1 89.69 325 LEU A N 1
ATOM 2551 C CA . LEU A 1 325 ? 13.852 -21.75 16.406 1 89.69 325 LEU A CA 1
ATOM 2552 C C . LEU A 1 325 ? 15.227 -21.906 15.758 1 89.69 325 LEU A C 1
ATOM 2554 O O . LEU A 1 325 ? 16.125 -22.5 16.359 1 89.69 325 LEU A O 1
ATOM 2558 N N . CYS A 1 326 ? 15.383 -21.375 14.555 1 86.19 326 CYS A N 1
ATOM 2559 C CA . CYS A 1 326 ? 16.688 -21.391 13.898 1 86.19 326 CYS A CA 1
ATOM 2560 C C . CYS A 1 326 ? 17.688 -20.531 14.656 1 86.19 326 CYS A C 1
ATOM 2562 O O . CYS A 1 326 ? 18.812 -20.953 14.898 1 86.19 326 CYS A O 1
ATOM 2564 N N . ASP A 1 327 ? 17.25 -19.406 15.062 1 83 327 ASP A N 1
ATOM 2565 C CA . ASP A 1 327 ? 18.125 -18.469 15.742 1 83 327 ASP A CA 1
ATOM 2566 C C . ASP A 1 327 ? 18.516 -18.969 17.125 1 83 327 ASP A C 1
ATOM 2568 O O . ASP A 1 327 ? 19.609 -18.672 17.609 1 83 327 ASP A O 1
ATOM 2572 N N . GLY A 1 328 ? 17.672 -19.547 17.766 1 80.62 328 GLY A N 1
ATOM 2573 C CA . GLY A 1 328 ? 17.938 -20.094 19.094 1 80.62 328 GLY A CA 1
ATOM 2574 C C . GLY A 1 328 ? 18.922 -21.25 19.094 1 80.62 328 GLY A C 1
ATOM 2575 O O . GLY A 1 328 ? 19.406 -21.656 20.141 1 80.62 328 GLY A O 1
ATOM 2576 N N . SER A 1 329 ? 19.25 -21.766 18.016 1 73.44 329 SER A N 1
ATOM 2577 C CA . SER A 1 329 ? 20.094 -22.953 17.906 1 73.44 329 SER A CA 1
ATOM 2578 C C . SER A 1 329 ? 21.562 -22.578 17.875 1 73.44 329 SER A C 1
ATOM 2580 O O . SER A 1 329 ? 22.438 -23.453 17.812 1 73.44 329 SER A O 1
ATOM 2582 N N . GLN A 1 330 ? 21.766 -21.312 17.875 1 68.25 330 GLN A N 1
ATOM 2583 C CA . GLN A 1 330 ? 23.172 -20.906 17.734 1 68.25 330 GLN A CA 1
ATOM 2584 C C . GLN A 1 330 ? 23.969 -21.25 18.984 1 68.25 330 GLN A C 1
ATOM 2586 O O . GLN A 1 330 ? 25.203 -21.188 18.984 1 68.25 330 GLN A O 1
ATOM 2591 N N . MET A 1 331 ? 23.281 -21.766 19.922 1 60.38 331 MET A N 1
ATOM 2592 C CA . MET A 1 331 ? 24.047 -22.156 21.094 1 60.38 331 MET A CA 1
ATOM 2593 C C . MET A 1 331 ? 24.688 -23.531 20.891 1 60.38 331 MET A C 1
ATOM 2595 O O . MET A 1 331 ? 24.109 -24.391 20.234 1 60.38 331 MET A O 1
ATOM 2599 N N . ALA A 1 332 ? 25.984 -23.781 21.156 1 55.97 332 ALA A N 1
ATOM 2600 C CA . ALA A 1 332 ? 26.891 -24.906 21 1 55.97 332 ALA A CA 1
ATOM 2601 C C . ALA A 1 332 ? 26.188 -26.219 21.344 1 55.97 332 ALA A C 1
ATOM 2603 O O . ALA A 1 332 ? 26.469 -27.266 20.734 1 55.97 332 ALA A O 1
ATOM 2604 N N . SER A 1 333 ? 25.312 -26.156 22.203 1 61.06 333 SER A N 1
ATOM 2605 C CA . SER A 1 333 ? 24.75 -27.391 22.734 1 61.06 333 SER A CA 1
ATOM 2606 C C . SER A 1 333 ? 23.453 -27.766 22.016 1 61.06 333 SER A C 1
ATOM 2608 O O . SER A 1 333 ? 22.844 -28.797 22.297 1 61.06 333 SER A O 1
ATOM 2610 N N . SER A 1 334 ? 23.203 -27.031 20.891 1 69.19 334 SER A N 1
ATOM 2611 C CA . SER A 1 334 ? 21.891 -27.266 20.312 1 69.19 334 SER A CA 1
ATOM 2612 C C . SER A 1 334 ? 21.922 -28.391 19.281 1 69.19 334 SER A C 1
ATOM 2614 O O . SER A 1 334 ? 22.875 -28.5 18.516 1 69.19 334 SER A O 1
ATOM 2616 N N . ASP A 1 335 ? 21.156 -29.5 19.5 1 83.62 335 ASP A N 1
ATOM 2617 C CA . ASP A 1 335 ? 20.953 -30.609 18.578 1 83.62 335 ASP A CA 1
ATOM 2618 C C . ASP A 1 335 ? 20.141 -30.172 17.359 1 83.62 335 ASP A C 1
ATOM 2620 O O . ASP A 1 335 ? 18.922 -29.953 17.469 1 83.62 335 ASP A O 1
ATOM 2624 N N . GLY A 1 336 ? 20.781 -29.984 16.234 1 85.56 336 GLY A N 1
ATOM 2625 C CA . GLY A 1 336 ? 20.141 -29.547 15 1 85.56 336 GLY A CA 1
ATOM 2626 C C . GLY A 1 336 ? 18.984 -30.438 14.586 1 85.56 336 GLY A C 1
ATOM 2627 O O . GLY A 1 336 ? 18 -29.953 14.008 1 85.56 336 GLY A O 1
ATOM 2628 N N . SER A 1 337 ? 19.078 -31.703 14.914 1 88.81 337 SER A N 1
ATOM 2629 C CA . SER A 1 337 ? 18.016 -32.656 14.562 1 88.81 337 SER A CA 1
ATOM 2630 C C . SER A 1 337 ? 16.766 -32.406 15.391 1 88.81 337 SER A C 1
ATOM 2632 O O . SER A 1 337 ? 15.641 -32.5 14.883 1 88.81 337 SER A O 1
ATOM 2634 N N . L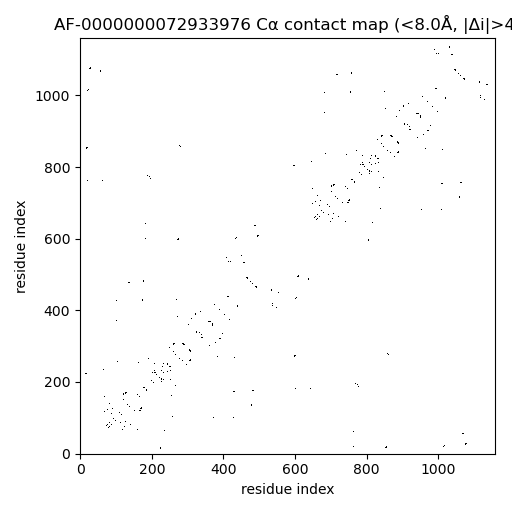EU A 1 338 ? 17.016 -32.062 16.578 1 90.88 338 LEU A N 1
ATOM 2635 C CA . LEU A 1 338 ? 15.875 -31.781 17.438 1 90.88 338 LEU A CA 1
ATOM 2636 C C . LEU A 1 338 ? 15.18 -30.484 17 1 90.88 338 LEU A C 1
ATOM 2638 O O . LEU A 1 338 ? 13.953 -30.375 17.078 1 90.88 338 LEU A O 1
ATOM 2642 N N . ILE A 1 339 ? 15.984 -29.594 16.594 1 91.75 339 ILE A N 1
ATOM 2643 C CA . ILE A 1 339 ? 15.438 -28.328 16.109 1 91.75 339 ILE A CA 1
ATOM 2644 C C . ILE A 1 339 ? 14.633 -28.578 14.828 1 91.75 339 ILE A C 1
ATOM 2646 O O . ILE A 1 339 ? 13.555 -28.016 14.656 1 91.75 339 ILE A O 1
ATOM 2650 N N . ALA A 1 340 ? 15.164 -29.422 13.961 1 92.06 340 ALA A N 1
ATOM 2651 C CA . ALA A 1 340 ? 14.453 -29.766 12.727 1 92.06 340 ALA A CA 1
ATOM 2652 C C . ALA A 1 340 ? 13.109 -30.422 13.031 1 92.06 340 ALA A C 1
ATOM 2654 O O . ALA A 1 340 ? 12.109 -30.109 12.383 1 92.06 340 ALA A O 1
ATOM 2655 N N . GLN A 1 341 ? 13.086 -31.219 14 1 92.69 341 GLN A N 1
ATOM 2656 C CA . GLN A 1 341 ? 11.852 -31.875 14.398 1 92.69 341 GLN A CA 1
ATOM 2657 C C . GLN A 1 341 ? 10.852 -30.891 14.977 1 92.69 341 GLN A C 1
ATOM 2659 O O . GLN A 1 341 ? 9.648 -31 14.75 1 92.69 341 GLN A O 1
ATOM 2664 N N . SER A 1 342 ? 11.406 -30.016 15.75 1 93.31 342 SER A N 1
ATOM 2665 C CA . SER A 1 342 ? 10.547 -28.984 16.344 1 93.31 342 SER A CA 1
ATOM 2666 C C . SER A 1 342 ? 9.922 -28.109 15.258 1 93.31 342 SER A C 1
ATOM 2668 O O . SER A 1 342 ? 8.75 -27.75 15.352 1 93.31 342 SER A O 1
ATOM 2670 N N . ILE A 1 343 ? 10.711 -27.766 14.281 1 94.38 343 ILE A N 1
ATOM 2671 C CA . ILE A 1 343 ? 10.219 -26.953 13.172 1 94.38 343 ILE A CA 1
ATOM 2672 C C . ILE A 1 343 ? 9.172 -27.719 12.375 1 94.38 343 ILE A C 1
ATOM 2674 O O . ILE A 1 343 ? 8.102 -27.188 12.07 1 94.38 343 ILE A O 1
ATOM 2678 N N . GLN A 1 344 ? 9.492 -28.984 12.078 1 93.38 344 GLN A N 1
ATOM 2679 C CA . GLN A 1 344 ? 8.539 -29.828 11.375 1 93.38 344 GLN A CA 1
ATOM 2680 C C . GLN A 1 344 ? 7.23 -29.953 12.148 1 93.38 344 GLN A C 1
ATOM 2682 O O . GLN A 1 344 ? 6.145 -29.859 11.57 1 93.38 344 GLN A O 1
ATOM 2687 N N . GLY A 1 345 ? 7.391 -30.141 13.406 1 94.19 345 GLY A N 1
ATOM 2688 C CA . GLY A 1 345 ? 6.211 -30.234 14.25 1 94.19 345 GLY A CA 1
ATOM 2689 C C . GLY A 1 345 ? 5.367 -28.969 14.234 1 94.19 345 GLY A C 1
ATOM 2690 O O . GLY A 1 345 ? 4.137 -29.031 14.203 1 94.19 345 GLY A O 1
ATOM 2691 N N . SER A 1 346 ? 5.996 -27.844 14.305 1 94.38 346 SER A N 1
ATOM 2692 C CA . SER A 1 346 ? 5.293 -26.562 14.289 1 94.38 346 SER A CA 1
ATOM 2693 C C . SER A 1 346 ? 4.543 -26.359 12.977 1 94.38 346 SER A C 1
ATOM 2695 O O . SER A 1 346 ? 3.402 -25.906 12.969 1 94.38 346 SER A O 1
ATOM 2697 N N . ILE A 1 347 ? 5.16 -26.688 11.836 1 93.81 347 ILE A N 1
ATOM 2698 C CA . ILE A 1 347 ? 4.559 -26.516 10.523 1 93.81 347 ILE A CA 1
ATOM 2699 C C . ILE A 1 347 ? 3.398 -27.5 10.352 1 93.81 347 ILE A C 1
ATOM 2701 O O . ILE A 1 347 ? 2.318 -27.109 9.898 1 93.81 347 ILE A O 1
ATOM 2705 N N . GLU A 1 348 ? 3.592 -28.703 10.781 1 93.75 348 GLU A N 1
ATOM 2706 C CA . GLU A 1 348 ? 2.539 -29.719 10.672 1 93.75 348 GLU A CA 1
ATOM 2707 C C . GLU A 1 348 ? 1.346 -29.359 11.555 1 93.75 348 GLU A C 1
ATOM 2709 O O . GLU A 1 348 ? 0.194 -29.531 11.148 1 93.75 348 GLU A O 1
ATOM 2714 N N . ARG A 1 349 ? 1.622 -28.938 12.719 1 94.44 349 ARG A N 1
ATOM 2715 C CA . ARG A 1 349 ? 0.544 -28.531 13.617 1 94.44 349 ARG A CA 1
ATOM 2716 C C . ARG A 1 349 ? -0.258 -27.375 13.039 1 94.44 349 ARG A C 1
ATOM 2718 O O . ARG A 1 349 ? -1.482 -27.328 13.172 1 94.44 349 ARG A O 1
ATOM 2725 N N . PHE A 1 350 ? 0.432 -26.469 12.477 1 94.94 350 PHE A N 1
ATOM 2726 C CA . PHE A 1 350 ? -0.203 -25.312 11.844 1 94.94 350 PHE A CA 1
ATOM 2727 C C . PHE A 1 350 ? -1.204 -25.766 10.789 1 94.94 350 PHE A C 1
ATOM 2729 O O . PHE A 1 350 ? -2.359 -25.344 10.797 1 94.94 350 PHE A O 1
ATOM 2736 N N . PHE A 1 351 ? -0.858 -26.672 9.891 1 93 351 PHE A N 1
ATOM 2737 C CA . PHE A 1 351 ? -1.723 -27.094 8.797 1 93 351 PHE A CA 1
ATOM 2738 C C . PHE A 1 351 ? -2.781 -28.078 9.297 1 93 351 PHE A C 1
ATOM 2740 O O . PHE A 1 351 ? -3.912 -28.078 8.805 1 93 351 PHE A O 1
ATOM 2747 N N . ASP A 1 352 ? -2.402 -28.859 10.266 1 92.81 352 ASP A N 1
ATOM 2748 C CA . ASP A 1 352 ? -3.381 -29.781 10.844 1 92.81 352 ASP A CA 1
ATOM 2749 C C . ASP A 1 352 ? -4.531 -29.016 11.492 1 92.81 352 ASP A C 1
ATOM 2751 O O . ASP A 1 352 ? -5.695 -29.391 11.352 1 92.81 352 ASP A O 1
ATOM 2755 N N . GLN A 1 353 ? -4.141 -28.031 12.188 1 92.88 353 GLN A N 1
ATOM 2756 C CA . GLN A 1 353 ? -5.16 -27.203 12.82 1 92.88 353 GLN A CA 1
ATOM 2757 C C . GLN A 1 353 ? -6.051 -26.531 11.773 1 92.88 353 GLN A C 1
ATOM 2759 O O . GLN A 1 353 ? -7.27 -26.469 11.938 1 92.88 353 GLN A O 1
ATOM 2764 N N . TRP A 1 354 ? -5.426 -26 10.75 1 93.12 354 TRP A N 1
ATOM 2765 C CA . TRP A 1 354 ? -6.191 -25.359 9.68 1 93.12 354 TRP A CA 1
ATOM 2766 C C . TRP A 1 354 ? -7.141 -26.359 9.031 1 93.12 354 TRP A C 1
ATOM 2768 O O . TRP A 1 354 ? -8.32 -26.062 8.828 1 93.12 354 TRP A O 1
ATOM 2778 N N . TYR A 1 355 ? -6.73 -27.656 8.742 1 90.19 355 TYR A N 1
ATOM 2779 C CA . TYR A 1 355 ? -7.543 -28.688 8.094 1 90.19 355 TYR A CA 1
ATOM 2780 C C . TYR A 1 355 ? -8.68 -29.141 9.008 1 90.19 355 TYR A C 1
ATOM 2782 O O . TYR A 1 355 ? -9.773 -29.453 8.531 1 90.19 355 TYR A O 1
ATOM 2790 N N . THR A 1 356 ? -8.359 -29.172 10.219 1 90.44 356 THR A N 1
ATOM 2791 C CA . THR A 1 356 ? -9.391 -29.578 11.172 1 90.44 356 THR A CA 1
ATOM 2792 C C . THR A 1 356 ? -10.531 -28.562 11.195 1 90.44 356 THR A C 1
ATOM 2794 O O . THR A 1 356 ? -11.703 -28.953 11.164 1 90.44 356 THR A O 1
ATOM 2797 N N . GLU A 1 357 ? -10.172 -27.359 11.188 1 90 357 GLU A N 1
ATOM 2798 C CA . GLU A 1 357 ? -11.188 -26.312 11.266 1 90 357 GLU A CA 1
ATOM 2799 C C . GLU A 1 357 ? -11.922 -26.156 9.93 1 90 357 GLU A C 1
ATOM 2801 O O . GLU A 1 357 ? -13.148 -26.172 9.891 1 90 357 GLU A O 1
ATOM 2806 N N . TRP A 1 358 ? -11.219 -26.094 8.859 1 90.44 358 TRP A N 1
ATOM 2807 C CA . TRP A 1 358 ? -11.805 -25.672 7.594 1 90.44 358 TRP A CA 1
ATOM 2808 C C . TRP A 1 358 ? -12.141 -26.875 6.727 1 90.44 358 TRP A C 1
ATOM 2810 O O . TRP A 1 358 ? -12.961 -26.781 5.809 1 90.44 358 TRP A O 1
ATOM 2820 N N . GLY A 1 359 ? -11.523 -28.062 7.027 1 85.56 359 GLY A N 1
ATOM 2821 C CA . GLY A 1 359 ? -11.984 -29.281 6.387 1 85.56 359 GLY A CA 1
ATOM 2822 C C . GLY A 1 359 ? -13.445 -29.578 6.668 1 85.56 359 GLY A C 1
ATOM 2823 O O . GLY A 1 359 ? -14.18 -30.016 5.777 1 85.56 359 GLY A O 1
ATOM 2824 N N . VAL A 1 360 ? -13.836 -29.266 7.801 1 82.12 360 VAL A N 1
ATOM 2825 C CA . VAL A 1 360 ? -15.211 -29.484 8.219 1 82.12 360 VAL A CA 1
ATOM 2826 C C . VAL A 1 360 ? -16.125 -28.406 7.633 1 82.12 360 VAL A C 1
ATOM 2828 O O . VAL A 1 360 ? -17.219 -28.703 7.176 1 82.12 360 VAL A O 1
ATOM 2831 N N . SER A 1 361 ? -15.625 -27.25 7.543 1 84 361 SER A N 1
ATOM 2832 C CA . SER A 1 361 ? -16.453 -26.109 7.184 1 84 361 SER A CA 1
ATOM 2833 C C . SER A 1 361 ? -16.656 -26.031 5.676 1 84 361 SER A C 1
ATOM 2835 O O . SER A 1 361 ? -17.75 -25.688 5.215 1 84 361 SER A O 1
ATOM 2837 N N . ILE A 1 362 ? -15.641 -26.359 4.875 1 85.19 362 ILE A N 1
ATOM 2838 C CA . ILE A 1 362 ? -15.773 -26.094 3.443 1 85.19 362 ILE A CA 1
ATOM 2839 C C . ILE A 1 362 ? -15.531 -27.391 2.664 1 85.19 362 ILE A C 1
ATOM 2841 O O . ILE A 1 362 ? -15.758 -27.438 1.453 1 85.19 362 ILE A O 1
ATOM 2845 N N . GLY A 1 363 ? -15.133 -28.391 3.35 1 84.38 363 GLY A N 1
ATOM 2846 C CA . GLY A 1 363 ? -14.883 -29.656 2.691 1 84.38 363 GLY A CA 1
ATOM 2847 C C . GLY A 1 363 ? -16.141 -30.328 2.18 1 84.38 363 GLY A C 1
ATOM 2848 O O . GLY A 1 363 ? -17.219 -30.156 2.758 1 84.38 363 GLY A O 1
ATOM 2849 N N . LYS A 1 364 ? -15.992 -30.984 1.041 1 81.69 364 LYS A N 1
ATOM 2850 C CA . LYS A 1 364 ? -17.125 -31.672 0.444 1 81.69 364 LYS A CA 1
ATOM 2851 C C . LYS A 1 364 ? -17 -33.188 0.604 1 81.69 364 LYS A C 1
ATOM 2853 O O . LYS A 1 364 ? -15.906 -33.75 0.493 1 81.69 364 LYS A O 1
ATOM 2858 N N . GLY A 1 365 ? -18.109 -33.844 0.815 1 77.88 365 GLY A N 1
ATOM 2859 C CA . GLY A 1 365 ? -18.156 -35.281 0.855 1 77.88 365 GLY A CA 1
ATOM 2860 C C . GLY A 1 365 ? -17.703 -35.875 2.184 1 77.88 365 GLY A C 1
ATOM 2861 O O . GLY A 1 365 ? -17.391 -35.125 3.111 1 77.88 365 GLY A O 1
ATOM 2862 N N . PRO A 1 366 ? -17.781 -37.125 2.258 1 78.31 366 PRO A N 1
ATOM 2863 C CA . PRO A 1 366 ? -17.406 -37.781 3.508 1 78.31 366 PRO A CA 1
ATOM 2864 C C . PRO A 1 366 ? -15.938 -37.625 3.859 1 78.31 366 PRO A C 1
ATOM 2866 O O . PRO A 1 366 ? -15.578 -37.594 5.039 1 78.31 366 PRO A O 1
ATOM 2869 N N . ASP A 1 367 ? -15.18 -37.406 2.812 1 77.75 367 ASP A N 1
ATOM 2870 C CA . ASP A 1 367 ? -13.742 -37.25 3.039 1 77.75 367 ASP A CA 1
ATOM 2871 C C . ASP A 1 367 ? -13.383 -35.781 3.254 1 77.75 367 ASP A C 1
ATOM 2873 O O . ASP A 1 367 ? -12.227 -35.469 3.514 1 77.75 367 ASP A O 1
ATOM 2877 N N . ARG A 1 368 ? -14.312 -34.969 3.203 1 81 368 ARG A N 1
ATOM 2878 C CA . ARG A 1 368 ? -14.109 -33.562 3.398 1 81 368 ARG A CA 1
ATOM 2879 C C . ARG A 1 368 ? -13.039 -33 2.449 1 81 368 ARG A C 1
ATOM 2881 O O . ARG A 1 368 ? -12.102 -32.344 2.877 1 81 368 ARG A O 1
ATOM 2888 N N . ARG A 1 369 ? -13.211 -33.344 1.272 1 79.25 369 ARG A N 1
ATOM 2889 C CA . ARG A 1 369 ? -12.234 -32.906 0.269 1 79.25 369 ARG A CA 1
ATOM 2890 C C . ARG A 1 369 ? -12.359 -31.422 -0.013 1 79.25 369 ARG A C 1
ATOM 2892 O O . ARG A 1 369 ? -13.461 -30.906 -0.211 1 79.25 369 ARG A O 1
ATOM 2899 N N . LEU A 1 370 ? -11.148 -30.766 0.045 1 81.56 370 LEU A N 1
ATOM 2900 C CA . LEU A 1 370 ? -11.141 -29.344 -0.232 1 81.56 370 LEU A CA 1
ATOM 2901 C C . LEU A 1 370 ? -11.383 -29.062 -1.714 1 81.56 370 LEU A C 1
ATOM 2903 O O . LEU A 1 370 ? -11.016 -29.891 -2.564 1 81.56 370 LEU A O 1
ATOM 2907 N N . PRO A 1 371 ? -12.047 -27.969 -1.939 1 76.75 371 PRO A N 1
ATOM 2908 C CA . PRO A 1 371 ? -12.078 -27.562 -3.346 1 76.75 371 PRO A CA 1
ATOM 2909 C C . PRO A 1 371 ? -10.68 -27.406 -3.939 1 76.75 371 PRO A C 1
ATOM 2911 O O . PRO A 1 371 ? -9.766 -26.922 -3.26 1 76.75 371 PRO A O 1
ATOM 2914 N N . PRO A 1 372 ? -10.484 -27.844 -5.168 1 74.25 372 PRO A N 1
ATOM 2915 C CA . PRO A 1 372 ? -9.148 -27.906 -5.766 1 74.25 372 PRO A CA 1
ATOM 2916 C C . PRO A 1 372 ? -8.422 -26.562 -5.699 1 74.25 372 PRO A C 1
ATOM 2918 O O . PRO A 1 372 ? -7.215 -26.516 -5.441 1 74.25 372 PRO A O 1
ATOM 2921 N N . TYR A 1 373 ? -9.156 -25.531 -5.949 1 79.56 373 TYR A N 1
ATOM 2922 C CA . TYR A 1 373 ? -8.508 -24.219 -5.918 1 79.56 373 TYR A CA 1
ATOM 2923 C C . TYR A 1 373 ? -7.957 -23.922 -4.527 1 79.56 373 TYR A C 1
ATOM 2925 O O . TYR A 1 373 ? -6.848 -23.391 -4.391 1 79.56 373 TYR A O 1
ATOM 2933 N N . VAL A 1 374 ? -8.672 -24.266 -3.508 1 83.75 374 VAL A N 1
ATOM 2934 C CA . VAL A 1 374 ? -8.227 -24.062 -2.135 1 83.75 374 VAL A CA 1
ATOM 2935 C C . VAL A 1 374 ? -7.051 -24.984 -1.823 1 83.75 374 VAL A C 1
ATOM 2937 O O . VAL A 1 374 ? -6.09 -24.578 -1.161 1 83.75 374 VAL A O 1
ATOM 2940 N N . GLU A 1 375 ? -7.086 -26.125 -2.377 1 82.62 375 GLU A N 1
ATOM 2941 C CA . GLU A 1 375 ? -6.023 -27.094 -2.143 1 82.62 375 GLU A CA 1
ATOM 2942 C C . GLU A 1 375 ? -4.691 -26.609 -2.699 1 82.62 375 GLU A C 1
ATOM 2944 O O . GLU A 1 375 ? -3.656 -26.719 -2.039 1 82.62 375 GLU A O 1
ATOM 2949 N N . ILE A 1 376 ? -4.742 -26.125 -3.861 1 84 376 ILE A N 1
ATOM 2950 C CA . ILE A 1 376 ? -3.514 -25.641 -4.477 1 84 376 ILE A CA 1
ATOM 2951 C C . ILE A 1 376 ? -2.967 -24.453 -3.672 1 84 376 ILE A C 1
ATOM 2953 O O . ILE A 1 376 ? -1.754 -24.328 -3.502 1 84 376 ILE A O 1
ATOM 2957 N N . LEU A 1 377 ? -3.85 -23.609 -3.242 1 87.81 377 LEU A N 1
ATOM 2958 C CA . LEU A 1 377 ? -3.426 -22.453 -2.471 1 87.81 377 LEU A CA 1
ATOM 2959 C C . LEU A 1 377 ? -2.779 -22.875 -1.157 1 87.81 377 LEU A C 1
ATOM 2961 O O . LEU A 1 377 ? -1.764 -22.312 -0.748 1 87.81 377 LEU A O 1
ATOM 2965 N N . VAL A 1 378 ? -3.332 -23.922 -0.561 1 88.38 378 VAL A N 1
ATOM 2966 C CA . VAL A 1 378 ? -2.799 -24.422 0.707 1 88.38 378 VAL A CA 1
ATOM 2967 C C . VAL A 1 378 ? -1.438 -25.078 0.476 1 88.38 378 VAL A C 1
ATOM 2969 O O . VAL A 1 378 ? -0.494 -24.844 1.233 1 88.38 378 VAL A O 1
ATOM 2972 N N . THR A 1 379 ? -1.346 -25.859 -0.506 1 87.44 379 THR A N 1
ATOM 2973 C CA . THR A 1 379 ? -0.097 -26.547 -0.822 1 87.44 379 THR A CA 1
ATOM 2974 C C . THR A 1 379 ? 0.993 -25.531 -1.187 1 87.44 379 THR A C 1
ATOM 2976 O O . THR A 1 379 ? 2.148 -25.688 -0.788 1 87.44 379 THR A O 1
ATOM 2979 N N . HIS A 1 380 ? 0.566 -24.625 -1.913 1 89.62 380 HIS A N 1
ATOM 2980 C CA . HIS A 1 380 ? 1.534 -23.594 -2.254 1 89.62 380 HIS A CA 1
ATOM 2981 C C . HIS A 1 380 ? 1.993 -22.844 -1.011 1 89.62 380 HIS A C 1
ATOM 2983 O O . HIS A 1 380 ? 3.156 -22.438 -0.915 1 89.62 380 HIS A O 1
ATOM 2989 N N . THR A 1 381 ? 1.08 -22.516 -0.175 1 90 381 THR A N 1
ATOM 2990 C CA . THR A 1 381 ? 1.446 -21.828 1.058 1 90 381 THR A CA 1
ATOM 2991 C C . THR A 1 381 ? 2.52 -22.609 1.813 1 90 381 THR A C 1
ATOM 2993 O O . THR A 1 381 ? 3.459 -22.016 2.352 1 90 381 THR A O 1
ATOM 2996 N N . ARG A 1 382 ? 2.379 -23.875 1.812 1 89.12 382 ARG A N 1
ATOM 2997 C CA . ARG A 1 382 ? 3.385 -24.719 2.449 1 89.12 382 ARG A CA 1
ATOM 2998 C C . ARG A 1 382 ? 4.742 -24.562 1.774 1 89.12 382 ARG A C 1
ATOM 3000 O O . ARG A 1 382 ? 5.77 -24.438 2.449 1 89.12 382 ARG A O 1
ATOM 3007 N N . LEU A 1 383 ? 4.73 -24.594 0.508 1 90.44 383 LEU A N 1
ATOM 3008 C CA . LEU A 1 383 ? 5.965 -24.391 -0.246 1 90.44 383 LEU A CA 1
ATOM 3009 C C . LEU A 1 383 ? 6.562 -23.016 0.05 1 90.44 383 LEU A C 1
ATOM 3011 O O . LEU A 1 383 ? 7.785 -22.891 0.181 1 90.44 383 LEU A O 1
ATOM 3015 N N . SER A 1 384 ? 5.738 -22.062 0.138 1 87.31 384 SER A N 1
ATOM 3016 C CA . SER A 1 384 ? 6.199 -20.688 0.382 1 87.31 384 SER A CA 1
ATOM 3017 C C . SER A 1 384 ? 6.906 -20.578 1.729 1 87.31 384 SER A C 1
ATOM 3019 O O . SER A 1 384 ? 7.844 -19.797 1.88 1 87.31 384 SER A O 1
ATOM 3021 N N . ILE A 1 385 ? 6.48 -21.359 2.643 1 87.62 385 ILE A N 1
ATOM 3022 C CA . ILE A 1 385 ? 7.137 -21.375 3.945 1 87.62 385 ILE A CA 1
ATOM 3023 C C . ILE A 1 385 ? 8.578 -21.859 3.795 1 87.62 385 ILE A C 1
ATOM 3025 O O . ILE A 1 385 ? 9.516 -21.172 4.23 1 87.62 385 ILE A O 1
ATOM 3029 N N . TYR A 1 386 ? 8.703 -22.922 3.148 1 87.5 386 TYR A N 1
ATOM 3030 C CA . TYR A 1 386 ? 10.039 -23.5 2.99 1 87.5 386 TYR A CA 1
ATOM 3031 C C . TYR A 1 386 ? 10.914 -22.609 2.121 1 87.5 386 TYR A C 1
ATOM 3033 O O . TYR A 1 386 ? 12.094 -22.406 2.416 1 87.5 386 TYR A O 1
ATOM 3041 N N . GLY A 1 387 ? 10.297 -22.094 1.098 1 84.19 387 GLY A N 1
ATOM 3042 C CA . GLY A 1 387 ? 11.039 -21.172 0.26 1 84.19 387 GLY A CA 1
ATOM 3043 C C . GLY A 1 387 ? 11.5 -19.922 1.006 1 84.19 387 GLY A C 1
ATOM 3044 O O . GLY A 1 387 ? 12.57 -19.391 0.719 1 84.19 387 GLY A O 1
ATOM 3045 N N . GLY A 1 388 ? 10.812 -19.5 1.948 1 82.38 388 GLY A N 1
ATOM 3046 C CA . GLY A 1 388 ? 11.109 -18.281 2.689 1 82.38 388 GLY A CA 1
ATOM 3047 C C . GLY A 1 388 ? 12.188 -18.469 3.736 1 82.38 388 GLY A C 1
ATOM 3048 O O . GLY A 1 388 ? 12.859 -17.5 4.125 1 82.38 388 GLY A O 1
ATOM 3049 N N . VAL A 1 389 ? 12.414 -19.734 4.141 1 84.69 389 VAL A N 1
ATOM 3050 C CA . VAL A 1 389 ? 13.312 -19.922 5.27 1 84.69 389 VAL A CA 1
ATOM 3051 C C . VAL A 1 389 ? 14.508 -20.781 4.848 1 84.69 389 VAL A C 1
ATOM 3053 O O . VAL A 1 389 ? 15.438 -21 5.625 1 84.69 389 VAL A O 1
ATOM 3056 N N . ILE A 1 390 ? 14.469 -21.234 3.656 1 85.12 390 ILE A N 1
ATOM 3057 C CA . ILE A 1 390 ? 15.445 -22.203 3.193 1 85.12 390 ILE A CA 1
ATOM 3058 C C . ILE A 1 390 ? 16.859 -21.625 3.309 1 85.12 390 ILE A C 1
ATOM 3060 O O . ILE A 1 390 ? 17.812 -22.359 3.551 1 85.12 390 ILE A O 1
ATOM 3064 N N . ASN A 1 391 ? 16.984 -20.328 3.166 1 79.81 391 ASN A N 1
ATOM 3065 C CA . ASN A 1 391 ? 18.297 -19.688 3.211 1 79.81 391 ASN A CA 1
ATOM 3066 C C . ASN A 1 391 ? 18.516 -18.969 4.543 1 79.81 391 ASN A C 1
ATOM 3068 O O . ASN A 1 391 ? 19.406 -18.141 4.656 1 79.81 391 ASN A O 1
ATOM 3072 N N . HIS A 1 392 ? 17.734 -19.312 5.516 1 81.25 392 HIS A N 1
ATOM 3073 C CA . HIS A 1 392 ? 17.906 -18.625 6.789 1 81.25 392 HIS A CA 1
ATOM 3074 C C . HIS A 1 392 ? 19.312 -18.797 7.336 1 81.25 392 HIS A C 1
ATOM 3076 O O . HIS A 1 392 ? 19.797 -19.922 7.504 1 81.25 392 HIS A O 1
ATOM 3082 N N . PRO A 1 393 ? 19.953 -17.766 7.609 1 76.44 393 PRO A N 1
ATOM 3083 C CA . PRO A 1 393 ? 21.406 -17.812 7.863 1 76.44 393 PRO A CA 1
ATOM 3084 C C . PRO A 1 393 ? 21.766 -18.609 9.109 1 76.44 393 PRO A C 1
ATOM 3086 O O . PRO A 1 393 ? 22.812 -19.266 9.148 1 76.44 393 PRO A O 1
ATOM 3089 N N . THR A 1 394 ? 21 -18.656 10.102 1 80.31 394 THR A N 1
ATOM 3090 C CA . THR A 1 394 ? 21.359 -19.281 11.367 1 80.31 394 THR A CA 1
ATOM 3091 C C . THR A 1 394 ? 20.828 -20.703 11.445 1 80.31 394 THR A C 1
ATOM 3093 O O . THR A 1 394 ? 20.922 -21.359 12.484 1 80.31 394 THR A O 1
ATOM 3096 N N . ALA A 1 395 ? 20.281 -21.188 10.328 1 85.12 395 ALA A N 1
ATOM 3097 C CA . ALA A 1 395 ? 19.75 -22.547 10.32 1 85.12 395 ALA A CA 1
ATOM 3098 C C . ALA A 1 395 ? 20.875 -23.562 10.359 1 85.12 395 ALA A C 1
ATOM 3100 O O . ALA A 1 395 ? 21.812 -23.516 9.547 1 85.12 395 ALA A O 1
ATOM 3101 N N . PRO A 1 396 ? 20.844 -24.484 11.375 1 85.56 396 PRO A N 1
ATOM 3102 C CA . PRO A 1 396 ? 21.828 -25.562 11.383 1 85.56 396 PRO A CA 1
ATOM 3103 C C . PRO A 1 396 ? 21.719 -26.469 10.156 1 85.56 396 PRO A C 1
ATOM 3105 O O . PRO A 1 396 ? 20.719 -26.422 9.445 1 85.56 396 PRO A O 1
ATOM 3108 N N . LEU A 1 397 ? 22.688 -27.297 9.953 1 83.12 397 LEU A N 1
ATOM 3109 C CA . LEU A 1 397 ? 22.797 -28.125 8.766 1 83.12 397 LEU A CA 1
ATOM 3110 C C . LEU A 1 397 ? 21.609 -29.094 8.68 1 83.12 397 LEU A C 1
ATOM 3112 O O . LEU A 1 397 ? 21.078 -29.328 7.602 1 83.12 397 LEU A O 1
ATOM 3116 N N . GLU A 1 398 ? 21.281 -29.641 9.828 1 85.88 398 GLU A N 1
ATOM 3117 C CA . GLU A 1 398 ? 20.172 -30.594 9.859 1 85.88 398 GLU A CA 1
ATOM 3118 C C . GLU A 1 398 ? 18.859 -29.938 9.453 1 85.88 398 GLU A C 1
ATOM 3120 O O . GLU A 1 398 ? 18.031 -30.547 8.789 1 85.88 398 GLU A O 1
ATOM 3125 N N . VAL A 1 399 ? 18.719 -28.719 9.844 1 89.12 399 VAL A N 1
ATOM 3126 C CA . VAL A 1 399 ? 17.516 -27.969 9.523 1 89.12 399 VAL A CA 1
ATOM 3127 C C . VAL A 1 399 ? 17.5 -27.609 8.039 1 89.12 399 VAL A C 1
ATOM 3129 O O . VAL A 1 399 ? 16.469 -27.672 7.379 1 89.12 399 VAL A O 1
ATOM 3132 N N . ARG A 1 400 ? 18.625 -27.297 7.531 1 85.88 400 ARG A N 1
ATOM 3133 C CA . ARG A 1 400 ? 18.734 -26.984 6.109 1 85.88 400 ARG A CA 1
ATOM 3134 C C . ARG A 1 400 ? 18.375 -28.188 5.25 1 85.88 400 ARG A C 1
ATOM 3136 O O . ARG A 1 400 ? 17.703 -28.062 4.23 1 85.88 400 ARG A O 1
ATOM 3143 N N . ARG A 1 401 ? 18.891 -29.281 5.688 1 84.69 401 ARG A N 1
ATOM 3144 C CA . ARG A 1 401 ? 18.578 -30.516 4.977 1 84.69 401 ARG A CA 1
ATOM 3145 C C . ARG A 1 401 ? 17.078 -30.812 5.02 1 84.69 401 ARG A C 1
ATOM 3147 O O . ARG A 1 401 ? 16.5 -31.25 4.027 1 84.69 401 ARG A O 1
ATOM 3154 N N . PHE A 1 402 ? 16.562 -30.578 6.141 1 89.12 402 PHE A N 1
ATOM 3155 C CA . PHE A 1 402 ? 15.117 -30.75 6.285 1 89.12 402 PHE A CA 1
ATOM 3156 C C . PHE A 1 402 ? 14.359 -29.812 5.352 1 89.12 402 PHE A C 1
ATOM 3158 O O . PHE A 1 402 ? 13.414 -30.219 4.68 1 89.12 402 PHE A O 1
ATOM 3165 N N . PHE A 1 403 ? 14.789 -28.547 5.312 1 89.31 403 PHE A N 1
ATOM 3166 C CA . PHE A 1 403 ? 14.148 -27.562 4.449 1 89.31 403 PHE A CA 1
ATOM 3167 C C . PHE A 1 403 ? 14.227 -28 2.988 1 89.31 403 PHE A C 1
ATOM 3169 O O . PHE A 1 403 ? 13.281 -27.797 2.223 1 89.31 403 PHE A O 1
ATOM 3176 N N . HIS A 1 404 ? 15.273 -28.609 2.633 1 87.19 404 HIS A N 1
ATOM 3177 C CA . HIS A 1 404 ? 15.453 -29.062 1.26 1 87.19 404 HIS A CA 1
ATOM 3178 C C . HIS A 1 404 ? 14.492 -30.203 0.926 1 87.19 404 HIS A C 1
ATOM 3180 O O . HIS A 1 404 ? 13.789 -30.141 -0.087 1 87.19 404 HIS A O 1
ATOM 3186 N N . THR A 1 405 ? 14.453 -31.109 1.778 1 86.44 405 THR A N 1
ATOM 3187 C CA . THR A 1 405 ? 13.617 -32.281 1.539 1 86.44 405 THR A CA 1
ATOM 3188 C C . THR A 1 405 ? 12.141 -31.906 1.58 1 86.44 405 THR A C 1
ATOM 3190 O O . THR A 1 405 ? 11.367 -32.281 0.696 1 86.44 405 THR A O 1
ATOM 3193 N N . ALA A 1 406 ? 11.805 -31.219 2.635 1 89.06 406 ALA A N 1
ATOM 3194 C CA . ALA A 1 406 ? 10.414 -30.812 2.787 1 89.06 406 ALA A CA 1
ATOM 3195 C C . ALA A 1 406 ? 10 -29.844 1.681 1 89.06 406 ALA A C 1
ATOM 3197 O O . ALA A 1 406 ? 8.859 -29.891 1.208 1 89.06 406 ALA A O 1
ATOM 3198 N N . GLY A 1 407 ? 10.914 -28.953 1.354 1 89.38 407 GLY A N 1
ATOM 3199 C CA . GLY A 1 407 ? 10.656 -28.047 0.251 1 89.38 407 GLY A CA 1
ATOM 3200 C C . GLY A 1 407 ? 10.422 -28.75 -1.068 1 89.38 407 GLY A C 1
ATOM 3201 O O . GLY A 1 407 ? 9.492 -28.422 -1.808 1 89.38 407 GLY A O 1
ATOM 3202 N N . LEU A 1 408 ? 11.266 -29.719 -1.351 1 89.44 408 LEU A N 1
ATOM 3203 C CA . LEU A 1 408 ? 11.102 -30.484 -2.578 1 89.44 408 LEU A CA 1
ATOM 3204 C C . LEU A 1 408 ? 9.781 -31.25 -2.572 1 89.44 408 LEU A C 1
ATOM 3206 O O . LEU A 1 408 ? 9.055 -31.25 -3.572 1 89.44 408 LEU A O 1
ATOM 3210 N N . SER A 1 409 ? 9.5 -31.844 -1.488 1 89.5 409 SER A N 1
ATOM 3211 C CA . SER A 1 409 ? 8.242 -32.562 -1.354 1 89.5 409 SER A CA 1
ATOM 3212 C C . SER A 1 409 ? 7.051 -31.641 -1.608 1 89.5 409 SER A C 1
ATOM 3214 O O . SER A 1 409 ? 6.109 -32 -2.314 1 89.5 409 SER A O 1
ATOM 3216 N N . SER A 1 410 ? 7.105 -30.484 -1.023 1 90.5 410 SER A N 1
ATOM 3217 C CA . SER A 1 410 ? 6.023 -29.516 -1.189 1 90.5 410 SER A CA 1
ATOM 3218 C C . SER A 1 410 ? 5.914 -29.062 -2.639 1 90.5 410 SER A C 1
ATOM 3220 O O . SER A 1 410 ? 4.809 -28.875 -3.156 1 90.5 410 SER A O 1
ATOM 3222 N N . ALA A 1 411 ? 7.043 -28.828 -3.24 1 92.12 411 ALA A N 1
ATOM 3223 C CA . ALA A 1 411 ? 7.047 -28.406 -4.641 1 92.12 411 ALA A CA 1
ATOM 3224 C C . ALA A 1 411 ? 6.426 -29.484 -5.535 1 92.12 411 ALA A C 1
ATOM 3226 O O . ALA A 1 411 ? 5.629 -29.172 -6.422 1 92.12 411 ALA A O 1
ATOM 3227 N N . LEU A 1 412 ? 6.777 -30.719 -5.309 1 92.94 412 LEU A N 1
ATOM 3228 C CA . LEU A 1 412 ? 6.219 -31.828 -6.078 1 92.94 412 LEU A CA 1
ATOM 3229 C C . LEU A 1 412 ? 4.711 -31.938 -5.867 1 92.94 412 LEU A C 1
ATOM 3231 O O . LEU A 1 412 ? 3.965 -32.188 -6.816 1 92.94 412 LEU A O 1
ATOM 3235 N N . ASN A 1 413 ? 4.305 -31.656 -4.711 1 90 413 ASN A N 1
ATOM 3236 C CA . ASN A 1 413 ? 2.885 -31.734 -4.391 1 90 413 ASN A CA 1
ATOM 3237 C C . ASN A 1 413 ? 2.09 -30.641 -5.098 1 90 413 ASN A C 1
ATOM 3239 O O . ASN A 1 413 ? 0.941 -30.859 -5.488 1 90 413 ASN A O 1
ATOM 3243 N N . VAL A 1 414 ? 2.637 -29.469 -5.16 1 91.31 414 VAL A N 1
ATOM 3244 C CA . VAL A 1 414 ? 1.969 -28.375 -5.867 1 91.31 414 VAL A CA 1
ATOM 3245 C C . VAL A 1 414 ? 1.754 -28.766 -7.328 1 91.31 414 VAL A C 1
ATOM 3247 O O . VAL A 1 414 ? 0.657 -28.609 -7.867 1 91.31 414 VAL A O 1
ATOM 3250 N N . MET A 1 415 ? 2.783 -29.297 -7.965 1 93.25 415 MET A N 1
ATOM 3251 C CA . MET A 1 415 ? 2.691 -29.703 -9.367 1 93.25 415 MET A CA 1
ATOM 3252 C C . MET A 1 415 ? 1.7 -30.844 -9.539 1 93.25 415 MET A C 1
ATOM 3254 O O . MET A 1 415 ? 0.89 -30.828 -10.469 1 93.25 415 MET A O 1
ATOM 3258 N N . ARG A 1 416 ? 1.774 -31.797 -8.656 1 91.19 416 ARG A N 1
ATOM 3259 C CA . ARG A 1 416 ? 0.846 -32.906 -8.711 1 91.19 416 ARG A CA 1
ATOM 3260 C C . ARG A 1 416 ? -0.598 -32.438 -8.594 1 91.19 416 ARG A C 1
ATOM 3262 O O . ARG A 1 416 ? -1.476 -32.906 -9.32 1 91.19 416 ARG A O 1
ATOM 3269 N N . ALA A 1 417 ? -0.831 -31.531 -7.605 1 86.12 417 ALA A N 1
ATOM 3270 C CA . ALA A 1 417 ? -2.174 -31 -7.43 1 86.12 417 ALA A CA 1
ATOM 3271 C C . ALA A 1 417 ? -2.668 -30.328 -8.703 1 86.12 417 ALA A C 1
ATOM 3273 O O . ALA A 1 417 ? -3.852 -30.406 -9.047 1 86.12 417 ALA A O 1
ATOM 3274 N N . ALA A 1 418 ? -1.823 -29.656 -9.422 1 90.12 418 ALA A N 1
ATOM 3275 C CA . ALA A 1 418 ? -2.188 -29 -10.672 1 90.12 418 ALA A CA 1
ATOM 3276 C C . ALA A 1 418 ? -2.543 -30.016 -11.75 1 90.12 418 ALA A C 1
ATOM 3278 O O . ALA A 1 418 ? -3.506 -29.828 -12.5 1 90.12 418 ALA A O 1
ATOM 3279 N N . ILE A 1 419 ? -1.774 -31.094 -11.867 1 91.81 419 ILE A N 1
ATOM 3280 C CA . ILE A 1 419 ? -1.989 -32.125 -12.883 1 91.81 419 ILE A CA 1
ATOM 3281 C C . ILE A 1 419 ? -3.291 -32.875 -12.602 1 91.81 419 ILE A C 1
ATOM 3283 O O . ILE A 1 419 ? -4.133 -33 -13.492 1 91.81 419 ILE A O 1
ATOM 3287 N N . GLN A 1 420 ? -3.453 -33.25 -11.367 1 86.75 420 GLN A N 1
ATOM 3288 C CA . GLN A 1 420 ? -4.629 -34.031 -10.992 1 86.75 420 GLN A CA 1
ATOM 3289 C C . GLN A 1 420 ? -5.887 -33.188 -11.008 1 86.75 420 GLN A C 1
ATOM 3291 O O . GLN A 1 420 ? -6.988 -33.688 -11.25 1 86.75 420 GLN A O 1
ATOM 3296 N N . GLY A 1 421 ? -5.707 -31.891 -10.766 1 84.62 421 GLY A N 1
ATOM 3297 C CA . GLY A 1 421 ? -6.848 -30.984 -10.688 1 84.62 421 GLY A CA 1
ATOM 3298 C C . GLY A 1 421 ? -7.086 -30.219 -11.977 1 84.62 421 GLY A C 1
ATOM 3299 O O . GLY A 1 421 ? -7.816 -29.219 -11.984 1 84.62 421 GLY A O 1
ATOM 3300 N N . GLU A 1 422 ? -6.566 -30.578 -13.117 1 89.88 422 GLU A N 1
ATOM 3301 C CA . GLU A 1 422 ? -6.617 -29.844 -14.367 1 89.88 422 GLU A CA 1
ATOM 3302 C C . GLU A 1 422 ? -8.055 -29.5 -14.758 1 89.88 422 GLU A C 1
ATOM 3304 O O . GLU A 1 422 ? -8.344 -28.375 -15.164 1 89.88 422 GLU A O 1
ATOM 3309 N N . SER A 1 423 ? -8.969 -30.406 -14.57 1 87.88 423 SER A N 1
ATOM 3310 C CA . SER A 1 423 ? -10.352 -30.219 -14.992 1 87.88 423 SER A CA 1
ATOM 3311 C C . SER A 1 423 ? -11.031 -29.125 -14.188 1 87.88 423 SER A C 1
ATOM 3313 O O . SER A 1 423 ? -11.969 -28.484 -14.672 1 87.88 423 SER A O 1
ATOM 3315 N N . GLN A 1 424 ? -10.57 -28.875 -13.047 1 84.31 424 GLN A N 1
ATOM 3316 C CA . GLN A 1 424 ? -11.172 -27.859 -12.18 1 84.31 424 GLN A CA 1
ATOM 3317 C C . GLN A 1 424 ? -10.375 -26.562 -12.211 1 84.31 424 GLN A C 1
ATOM 3319 O O . GLN A 1 424 ? -10.75 -25.578 -11.562 1 84.31 424 GLN A O 1
ATOM 3324 N N . LEU A 1 425 ? -9.312 -26.562 -12.945 1 87.44 425 LEU A N 1
ATOM 3325 C CA . LEU A 1 425 ? -8.445 -25.391 -12.992 1 87.44 425 LEU A CA 1
ATOM 3326 C C . LEU A 1 425 ? -8.539 -24.688 -14.344 1 87.44 425 LEU A C 1
ATOM 3328 O O . LEU A 1 425 ? -7.629 -23.953 -14.727 1 87.44 425 LEU A O 1
ATOM 3332 N N . GLN A 1 426 ? -9.656 -24.891 -14.992 1 89.5 426 GLN A N 1
ATOM 3333 C CA . GLN A 1 426 ? -9.805 -24.328 -16.328 1 89.5 426 GLN A CA 1
ATOM 3334 C C . GLN A 1 426 ? -9.742 -22.812 -16.297 1 89.5 426 GLN A C 1
ATOM 3336 O O . GLN A 1 426 ? -9.297 -22.172 -17.25 1 89.5 426 GLN A O 1
ATOM 3341 N N . SER A 1 427 ? -10.219 -22.266 -15.234 1 91.94 427 SER A N 1
ATOM 3342 C CA . SER A 1 427 ? -10.164 -20.812 -15.062 1 91.94 427 SER A CA 1
ATOM 3343 C C . SER A 1 427 ? -9.102 -20.422 -14.047 1 91.94 427 SER A C 1
ATOM 3345 O O . SER A 1 427 ? -9.305 -19.484 -13.266 1 91.94 427 SER A O 1
ATOM 3347 N N . MET A 1 428 ? -7.992 -21.078 -14.094 1 91.31 428 MET A N 1
ATOM 3348 C CA . MET A 1 428 ? -6.914 -20.828 -13.141 1 91.31 428 MET A CA 1
ATOM 3349 C C . MET A 1 428 ? -6.402 -19.406 -13.25 1 91.31 428 MET A C 1
ATOM 3351 O O . MET A 1 428 ? -6.098 -18.922 -14.344 1 91.31 428 MET A O 1
ATOM 3355 N N . PRO A 1 429 ? -6.262 -18.75 -12.109 1 92.81 429 PRO A N 1
ATOM 3356 C CA . PRO A 1 429 ? -5.719 -17.391 -12.125 1 92.81 429 PRO A CA 1
ATOM 3357 C C . PRO A 1 429 ? -4.234 -17.344 -12.477 1 92.81 429 PRO A C 1
ATOM 3359 O O . PRO A 1 429 ? -3.514 -18.328 -12.242 1 92.81 429 PRO A O 1
ATOM 3362 N N . ASN A 1 430 ? -3.805 -16.25 -12.984 1 92.44 430 ASN A N 1
ATOM 3363 C CA . ASN A 1 430 ? -2.404 -16.031 -13.328 1 92.44 430 ASN A CA 1
ATOM 3364 C C . ASN A 1 430 ? -1.492 -16.25 -12.125 1 92.44 430 ASN A C 1
ATOM 3366 O O . ASN A 1 430 ? -0.4 -16.812 -12.266 1 92.44 430 ASN A O 1
ATOM 3370 N N . ASN A 1 431 ? -1.922 -15.852 -11.016 1 90.56 431 ASN A N 1
ATOM 3371 C CA . ASN A 1 431 ? -1.118 -16.016 -9.812 1 90.56 431 ASN A CA 1
ATOM 3372 C C . ASN A 1 431 ? -0.835 -17.484 -9.516 1 90.56 431 ASN A C 1
ATOM 3374 O O . ASN A 1 431 ? 0.248 -17.828 -9.039 1 90.56 431 ASN A O 1
ATOM 3378 N N . THR A 1 432 ? -1.78 -18.266 -9.703 1 91.06 432 THR A N 1
ATOM 3379 C CA . THR A 1 432 ? -1.617 -19.688 -9.484 1 91.06 432 THR A CA 1
ATOM 3380 C C . THR A 1 432 ? -0.621 -20.281 -10.477 1 91.06 432 THR A C 1
ATOM 3382 O O . THR A 1 432 ? 0.176 -21.156 -10.125 1 91.06 432 THR A O 1
ATOM 3385 N N . ALA A 1 433 ? -0.695 -19.812 -11.695 1 92.75 433 ALA A N 1
ATOM 3386 C CA . ALA A 1 433 ? 0.267 -20.266 -12.695 1 92.75 433 ALA A CA 1
ATOM 3387 C C . ALA A 1 433 ? 1.694 -19.922 -12.281 1 92.75 433 ALA A C 1
ATOM 3389 O O . ALA A 1 433 ? 2.615 -20.703 -12.477 1 92.75 433 ALA A O 1
ATOM 3390 N N . ILE A 1 434 ? 1.879 -18.766 -11.758 1 91.5 434 ILE A N 1
ATOM 3391 C CA . ILE A 1 434 ? 3.188 -18.328 -11.273 1 91.5 434 ILE A CA 1
ATOM 3392 C C . ILE A 1 434 ? 3.648 -19.25 -10.141 1 91.5 434 ILE A C 1
ATOM 3394 O O . ILE A 1 434 ? 4.797 -19.688 -10.125 1 91.5 434 ILE A O 1
ATOM 3398 N N . MET A 1 435 ? 2.75 -19.594 -9.289 1 90.06 435 MET A N 1
ATOM 3399 C CA . MET A 1 435 ? 3.062 -20.438 -8.141 1 90.06 435 MET A CA 1
ATOM 3400 C C . MET A 1 435 ? 3.479 -21.828 -8.578 1 90.06 435 MET A C 1
ATOM 3402 O O . MET A 1 435 ? 4.438 -22.406 -8.055 1 90.06 435 MET A O 1
ATOM 3406 N N . ILE A 1 436 ? 2.74 -22.328 -9.492 1 92.44 436 ILE A N 1
ATOM 3407 C CA . ILE A 1 436 ? 3.037 -23.656 -10.016 1 92.44 436 ILE A CA 1
ATOM 3408 C C . ILE A 1 436 ? 4.398 -23.641 -10.711 1 92.44 436 ILE A C 1
ATOM 3410 O O . ILE A 1 436 ? 5.207 -24.547 -10.516 1 92.44 436 ILE A O 1
ATOM 3414 N N . SER A 1 437 ? 4.617 -22.656 -11.477 1 92.69 437 SER A N 1
ATOM 3415 C CA . SER A 1 437 ? 5.891 -22.547 -12.18 1 92.69 437 SER A CA 1
ATOM 3416 C C . SER A 1 437 ? 7.051 -22.375 -11.203 1 92.69 437 SER A C 1
ATOM 3418 O O . SER A 1 437 ? 8.148 -22.891 -11.438 1 92.69 437 SER A O 1
ATOM 3420 N N . PHE A 1 438 ? 6.809 -21.672 -10.203 1 90.88 438 PHE A N 1
ATOM 3421 C CA . PHE A 1 438 ? 7.797 -21.531 -9.141 1 90.88 438 PHE A CA 1
ATOM 3422 C C . PHE A 1 438 ? 8.117 -22.891 -8.531 1 90.88 438 PHE A C 1
ATOM 3424 O O . PHE A 1 438 ? 9.281 -23.219 -8.305 1 90.88 438 PHE A O 1
ATOM 3431 N N . ALA A 1 439 ? 7.09 -23.625 -8.219 1 92.25 439 ALA A N 1
ATOM 3432 C CA . ALA A 1 439 ? 7.277 -24.953 -7.656 1 92.25 439 ALA A CA 1
ATOM 3433 C C . ALA A 1 439 ? 8.148 -25.812 -8.57 1 92.25 439 ALA A C 1
ATOM 3435 O O . ALA A 1 439 ? 9.031 -26.547 -8.094 1 92.25 439 ALA A O 1
ATOM 3436 N N . ALA A 1 440 ? 7.914 -25.703 -9.781 1 93.31 440 ALA A N 1
ATOM 3437 C CA . ALA A 1 440 ? 8.672 -26.469 -10.766 1 93.31 440 ALA A CA 1
ATOM 3438 C C . ALA A 1 440 ? 10.141 -26.078 -10.75 1 93.31 440 ALA A C 1
ATOM 3440 O O . ALA A 1 440 ? 11.023 -26.938 -10.688 1 93.31 440 ALA A O 1
ATOM 3441 N N . CYS A 1 441 ? 10.391 -24.797 -10.789 1 88.62 441 CYS A N 1
ATOM 3442 C CA . CYS A 1 441 ? 11.773 -24.312 -10.805 1 88.62 441 CYS A CA 1
ATOM 3443 C C . CYS A 1 441 ? 12.477 -24.641 -9.492 1 88.62 441 CYS A C 1
ATOM 3445 O O . CYS A 1 441 ? 13.664 -24.953 -9.477 1 88.62 441 CYS A O 1
ATOM 3447 N N . PHE A 1 442 ? 11.742 -24.484 -8.43 1 88.38 442 PHE A N 1
ATOM 3448 C CA . PHE A 1 442 ? 12.266 -24.828 -7.109 1 88.38 442 PHE A CA 1
ATOM 3449 C C . PHE A 1 442 ? 12.672 -26.297 -7.051 1 88.38 442 PHE A C 1
ATOM 3451 O O . PHE A 1 442 ? 13.758 -26.625 -6.562 1 88.38 442 PHE A O 1
ATOM 3458 N N . ALA A 1 443 ? 11.844 -27.156 -7.562 1 89.12 443 ALA A N 1
ATOM 3459 C CA . ALA A 1 443 ? 12.117 -28.578 -7.59 1 89.12 443 ALA A CA 1
ATOM 3460 C C . ALA A 1 443 ? 13.297 -28.906 -8.5 1 89.12 443 ALA A C 1
ATOM 3462 O O . ALA A 1 443 ? 14.125 -29.75 -8.18 1 89.12 443 ALA A O 1
ATOM 3463 N N . LEU A 1 444 ? 13.328 -28.234 -9.586 1 87.31 444 LEU A N 1
ATOM 3464 C CA . LEU A 1 444 ? 14.43 -28.438 -10.523 1 87.31 444 LEU A CA 1
ATOM 3465 C C . LEU A 1 444 ? 15.766 -28.078 -9.883 1 87.31 444 LEU A C 1
ATOM 3467 O O . LEU A 1 444 ? 16.734 -28.828 -10 1 87.31 444 LEU A O 1
ATOM 3471 N N . THR A 1 445 ? 15.773 -26.953 -9.227 1 81.88 445 THR A N 1
ATOM 3472 C CA . THR A 1 445 ? 16.984 -26.484 -8.562 1 81.88 445 THR A CA 1
ATOM 3473 C C . THR A 1 445 ? 17.422 -27.453 -7.473 1 81.88 445 THR A C 1
ATOM 3475 O O . THR A 1 445 ? 18.594 -27.812 -7.387 1 81.88 445 THR A O 1
ATOM 3478 N N . LEU A 1 446 ? 16.516 -27.969 -6.699 1 83 446 LEU A N 1
ATOM 3479 C CA . LEU A 1 446 ? 16.844 -28.844 -5.582 1 83 446 LEU A CA 1
ATOM 3480 C C . LEU A 1 446 ? 17.266 -30.234 -6.086 1 83 446 LEU A C 1
ATOM 3482 O O . LEU A 1 446 ? 18.125 -30.875 -5.484 1 83 446 LEU A O 1
ATOM 3486 N N . SER A 1 447 ? 16.641 -30.672 -7.078 1 81.81 447 SER A N 1
ATOM 3487 C CA . SER A 1 447 ? 16.953 -32 -7.605 1 81.81 447 SER A CA 1
ATOM 3488 C C . SER A 1 447 ? 18.359 -32.031 -8.227 1 81.81 447 SER A C 1
ATOM 3490 O O . SER A 1 447 ? 18.969 -33.094 -8.344 1 81.81 447 SER A O 1
ATOM 3492 N N . SER A 1 448 ? 18.766 -30.859 -8.641 1 74.69 448 SER A N 1
ATOM 3493 C CA . SER A 1 448 ? 20.109 -30.781 -9.227 1 74.69 448 SER A CA 1
ATOM 3494 C C . SER A 1 448 ? 21.188 -31 -8.164 1 74.69 448 SER A C 1
ATOM 3496 O O . SER A 1 448 ? 22.328 -31.328 -8.492 1 74.69 448 SER A O 1
ATOM 3498 N N . TYR A 1 449 ? 20.812 -30.828 -6.953 1 69 449 TYR A N 1
ATOM 3499 C CA . TYR A 1 449 ? 21.75 -31.031 -5.855 1 69 449 TYR A CA 1
ATOM 3500 C C . TYR A 1 449 ? 21.812 -32.5 -5.449 1 69 449 TYR A C 1
ATOM 3502 O O . TYR A 1 449 ? 22.703 -32.875 -4.68 1 69 449 TYR A O 1
ATOM 3510 N N . ALA A 1 450 ? 20.891 -33.25 -5.895 1 64.44 450 ALA A N 1
ATOM 3511 C CA . ALA A 1 450 ? 20.859 -34.656 -5.516 1 64.44 450 ALA A CA 1
ATOM 3512 C C . ALA A 1 450 ? 21.953 -35.438 -6.238 1 64.44 450 ALA A C 1
ATOM 3514 O O . ALA A 1 450 ? 22.328 -35.094 -7.359 1 64.44 450 ALA A O 1
ATOM 3515 N N . THR A 1 451 ? 22.688 -36.25 -5.602 1 57.97 451 THR A N 1
ATOM 3516 C CA . THR A 1 451 ? 23.844 -37.031 -6.074 1 57.97 451 THR A CA 1
ATOM 3517 C C . THR A 1 451 ? 23.5 -37.75 -7.367 1 57.97 451 THR A C 1
ATOM 3519 O O . THR A 1 451 ? 22.344 -38.125 -7.59 1 57.97 451 THR A O 1
ATOM 3522 N N . GLY A 1 452 ? 24.297 -37.594 -8.586 1 52.84 452 GLY A N 1
ATOM 3523 C CA . GLY A 1 452 ? 24.312 -38 -9.984 1 52.84 452 GLY A CA 1
ATOM 3524 C C . GLY A 1 452 ? 23.562 -39.281 -10.25 1 52.84 452 GLY A C 1
ATOM 3525 O O . GLY A 1 452 ? 22.984 -39.469 -11.328 1 52.84 452 GLY A O 1
ATOM 3526 N N . GLY A 1 453 ? 23.484 -40.156 -9.305 1 53.62 453 GLY A N 1
ATOM 3527 C CA . GLY A 1 453 ? 23 -41.469 -9.656 1 53.62 453 GLY A CA 1
ATOM 3528 C C . GLY A 1 453 ? 21.516 -41.688 -9.352 1 53.62 453 GLY A C 1
ATOM 3529 O O . GLY A 1 453 ? 20.953 -42.719 -9.68 1 53.62 453 GLY A O 1
ATOM 3530 N N . SER A 1 454 ? 20.922 -40.625 -8.953 1 63.66 454 SER A N 1
ATOM 3531 C CA . SER A 1 454 ? 19.578 -40.844 -8.445 1 63.66 454 SER A CA 1
ATOM 3532 C C . SER A 1 454 ? 18.531 -40.562 -9.523 1 63.66 454 SER A C 1
ATOM 3534 O O . SER A 1 454 ? 18.781 -39.812 -10.477 1 63.66 454 SER A O 1
ATOM 3536 N N . ALA A 1 455 ? 17.547 -41.5 -9.742 1 77 455 ALA A N 1
ATOM 3537 C CA . ALA A 1 455 ? 16.391 -41.344 -10.625 1 77 455 ALA A CA 1
ATOM 3538 C C . ALA A 1 455 ? 15.57 -40.125 -10.25 1 77 455 ALA A C 1
ATOM 3540 O O . ALA A 1 455 ? 14.586 -39.812 -10.922 1 77 455 ALA A O 1
ATOM 3541 N N . LEU A 1 456 ? 16.094 -39.406 -9.32 1 80 456 LEU A N 1
ATOM 3542 C CA . LEU A 1 456 ? 15.305 -38.281 -8.805 1 80 456 LEU A CA 1
ATOM 3543 C C . LEU A 1 456 ? 15.258 -37.125 -9.812 1 80 456 LEU A C 1
ATOM 3545 O O . LEU A 1 456 ? 14.172 -36.656 -10.156 1 80 456 LEU A O 1
ATOM 3549 N N . ALA A 1 457 ? 16.406 -36.781 -10.32 1 81.94 457 ALA A N 1
ATOM 3550 C CA . ALA A 1 457 ? 16.484 -35.625 -11.219 1 81.94 457 ALA A CA 1
ATOM 3551 C C . ALA A 1 457 ? 15.68 -35.844 -12.484 1 81.94 457 ALA A C 1
ATOM 3553 O O . ALA A 1 457 ? 14.828 -35.031 -12.852 1 81.94 457 ALA A O 1
ATOM 3554 N N . PRO A 1 458 ? 15.789 -37.062 -13.102 1 84.19 458 PRO A N 1
ATOM 3555 C CA . PRO A 1 458 ? 14.977 -37.312 -14.297 1 84.19 458 PRO A CA 1
ATOM 3556 C C . PRO A 1 458 ? 13.484 -37.375 -13.984 1 84.19 458 PRO A C 1
ATOM 3558 O O . PRO A 1 458 ? 12.656 -36.969 -14.797 1 84.19 458 PRO A O 1
ATOM 3561 N N . SER A 1 459 ? 13.078 -37.938 -12.867 1 87.06 459 SER A N 1
ATOM 3562 C CA . SER A 1 459 ? 11.672 -38 -12.469 1 87.06 459 SER A CA 1
ATOM 3563 C C . SER A 1 459 ? 11.078 -36.625 -12.25 1 87.06 459 SER A C 1
ATOM 3565 O O . SER A 1 459 ? 9.922 -36.375 -12.594 1 87.06 459 SER A O 1
ATOM 3567 N N . VAL A 1 460 ? 11.875 -35.75 -11.641 1 89.62 460 VAL A N 1
ATOM 3568 C CA . VAL A 1 460 ? 11.438 -34.375 -11.414 1 89.62 460 VAL A CA 1
ATOM 3569 C C . VAL A 1 460 ? 11.25 -33.688 -12.75 1 89.62 460 VAL A C 1
ATOM 3571 O O . VAL A 1 460 ? 10.258 -32.969 -12.961 1 89.62 460 VAL A O 1
ATOM 3574 N N . ARG A 1 461 ? 12.133 -33.906 -13.672 1 90.12 461 ARG A N 1
ATOM 3575 C CA . ARG A 1 461 ? 12.039 -33.281 -14.992 1 90.12 461 ARG A CA 1
ATOM 3576 C C . ARG A 1 461 ? 10.789 -33.781 -15.727 1 90.12 461 ARG A C 1
ATOM 3578 O O . ARG A 1 461 ? 10.125 -33 -16.406 1 90.12 461 ARG A O 1
ATOM 3585 N N . ASN A 1 462 ? 10.539 -35 -15.547 1 91.88 462 ASN A N 1
ATOM 3586 C CA . ASN A 1 462 ? 9.336 -35.562 -16.172 1 91.88 462 ASN A CA 1
ATOM 3587 C C . ASN A 1 462 ? 8.078 -34.906 -15.602 1 91.88 462 ASN A C 1
ATOM 3589 O O . ASN A 1 462 ? 7.145 -34.594 -16.344 1 91.88 462 ASN A O 1
ATOM 3593 N N . LEU A 1 463 ? 8.016 -34.75 -14.32 1 93.31 463 LEU A N 1
ATOM 3594 C CA . LEU A 1 463 ? 6.871 -34.125 -13.68 1 93.31 463 LEU A CA 1
ATOM 3595 C C . LEU A 1 463 ? 6.723 -32.688 -14.141 1 93.31 463 LEU A C 1
ATOM 3597 O O . LEU A 1 463 ? 5.605 -32.188 -14.336 1 93.31 463 LEU A O 1
ATOM 3601 N N . ILE A 1 464 ? 7.816 -31.984 -14.266 1 94.75 464 ILE A N 1
ATOM 3602 C CA . ILE A 1 464 ? 7.805 -30.594 -14.719 1 94.75 464 ILE A CA 1
ATOM 3603 C C . ILE A 1 464 ? 7.27 -30.516 -16.141 1 94.75 464 ILE A C 1
ATOM 3605 O O . ILE A 1 464 ? 6.473 -29.641 -16.469 1 94.75 464 ILE A O 1
ATOM 3609 N N . ASP A 1 465 ? 7.641 -31.453 -16.953 1 94.81 465 ASP A N 1
ATOM 3610 C CA . ASP A 1 465 ? 7.164 -31.484 -18.328 1 94.81 465 ASP A CA 1
ATOM 3611 C C . ASP A 1 465 ? 5.656 -31.719 -18.391 1 94.81 465 ASP A C 1
ATOM 3613 O O . ASP A 1 465 ? 4.953 -31.109 -19.188 1 94.81 465 ASP A O 1
ATOM 3617 N N . GLU A 1 466 ? 5.211 -32.656 -17.578 1 95.88 466 GLU A N 1
ATOM 3618 C CA . GLU A 1 466 ? 3.775 -32.875 -17.484 1 95.88 466 GLU A CA 1
ATOM 3619 C C . GLU A 1 466 ? 3.035 -31.625 -17.031 1 95.88 466 GLU A C 1
ATOM 3621 O O . GLU A 1 466 ? 1.981 -31.297 -17.562 1 95.88 466 GLU A O 1
ATOM 3626 N N . THR A 1 467 ? 3.578 -31.031 -16.016 1 96.06 467 THR A N 1
ATOM 3627 C CA . THR A 1 467 ? 2.99 -29.812 -15.477 1 96.06 467 THR A CA 1
ATOM 3628 C C . THR A 1 467 ? 2.953 -28.719 -16.547 1 96.06 467 THR A C 1
ATOM 3630 O O . THR A 1 467 ? 1.95 -28.016 -16.672 1 96.06 467 THR A O 1
ATOM 3633 N N . ALA A 1 468 ? 4.031 -28.578 -17.281 1 96.75 468 ALA A N 1
ATOM 3634 C CA . ALA A 1 468 ? 4.121 -27.594 -18.344 1 96.75 468 ALA A CA 1
ATOM 3635 C C . ALA A 1 468 ? 3.029 -27.797 -19.391 1 96.75 468 ALA A C 1
ATOM 3637 O O . ALA A 1 468 ? 2.428 -26.844 -19.875 1 96.75 468 ALA A O 1
ATOM 3638 N N . THR A 1 469 ? 2.785 -29.016 -19.703 1 97 469 THR A N 1
ATOM 3639 C CA . THR A 1 469 ? 1.768 -29.359 -20.688 1 97 469 THR A CA 1
ATOM 3640 C C . THR A 1 469 ? 0.376 -29 -20.188 1 97 469 THR A C 1
ATOM 3642 O O . THR A 1 469 ? -0.451 -28.484 -20.938 1 97 469 THR A O 1
ATOM 3645 N N . VAL A 1 470 ? 0.169 -29.234 -18.922 1 95.81 470 VAL A N 1
ATOM 3646 C CA . VAL A 1 470 ? -1.103 -28.891 -18.312 1 95.81 470 VAL A CA 1
ATOM 3647 C C . VAL A 1 470 ? -1.285 -27.375 -18.328 1 95.81 470 VAL A C 1
ATOM 3649 O O . VAL A 1 470 ? -2.371 -26.875 -18.641 1 95.81 470 VAL A O 1
ATOM 3652 N N . LEU A 1 471 ? -0.245 -26.594 -17.969 1 96.56 471 LEU A N 1
ATOM 3653 C CA . LEU A 1 471 ? -0.306 -25.141 -17.984 1 96.56 471 LEU A CA 1
ATOM 3654 C C . LEU A 1 471 ? -0.66 -24.625 -19.375 1 96.56 471 LEU A C 1
ATOM 3656 O O . LEU A 1 471 ? -1.5 -23.719 -19.5 1 96.56 471 LEU A O 1
ATOM 3660 N N . GLU A 1 472 ? -0.077 -25.203 -20.406 1 96.38 472 GLU A N 1
ATOM 3661 C CA . GLU A 1 472 ? -0.353 -24.781 -21.766 1 96.38 472 GLU A CA 1
ATOM 3662 C C . GLU A 1 472 ? -1.799 -25.078 -22.156 1 96.38 472 GLU A C 1
ATOM 3664 O O . GLU A 1 472 ? -2.457 -24.25 -22.797 1 96.38 472 GLU A O 1
ATOM 3669 N N . ARG A 1 473 ? -2.283 -26.203 -21.766 1 96.12 473 ARG A N 1
ATOM 3670 C CA . ARG A 1 473 ? -3.658 -26.562 -22.094 1 96.12 473 ARG A CA 1
ATOM 3671 C C . ARG A 1 473 ? -4.648 -25.641 -21.406 1 96.12 473 ARG A C 1
ATOM 3673 O O . ARG A 1 473 ? -5.613 -25.172 -22.016 1 96.12 473 ARG A O 1
ATOM 3680 N N . ILE A 1 474 ? -4.402 -25.375 -20.172 1 93.94 474 ILE A N 1
ATOM 3681 C CA . ILE A 1 474 ? -5.285 -24.5 -19.406 1 93.94 474 ILE A CA 1
ATOM 3682 C C . ILE A 1 474 ? -5.285 -23.094 -20 1 93.94 474 ILE A C 1
ATOM 3684 O O . ILE A 1 474 ? -6.32 -22.438 -20.047 1 93.94 474 ILE A O 1
ATOM 3688 N N . GLY A 1 475 ? -4.129 -22.672 -20.5 1 95.31 475 GLY A N 1
ATOM 3689 C CA . GLY A 1 475 ? -4.016 -21.344 -21.078 1 95.31 475 GLY A CA 1
ATOM 3690 C C . GLY A 1 475 ? -4.688 -21.234 -22.438 1 95.31 475 GLY A C 1
ATOM 3691 O O . GLY A 1 475 ? -4.918 -20.141 -22.938 1 95.31 475 GLY A O 1
ATOM 3692 N N . LYS A 1 476 ? -5.062 -22.375 -23.016 1 94.56 476 LYS A N 1
ATOM 3693 C CA . LYS A 1 476 ? -5.656 -22.406 -24.344 1 94.56 476 LYS A CA 1
ATOM 3694 C C . LYS A 1 476 ? -7.07 -22.984 -24.297 1 94.56 476 LYS A C 1
ATOM 3696 O O . LYS A 1 476 ? -7.523 -23.594 -25.266 1 94.56 476 LYS A O 1
ATOM 3701 N N . VAL A 1 477 ? -7.723 -22.828 -23.203 1 94.31 477 VAL A N 1
ATOM 3702 C CA . VAL A 1 477 ? -9.055 -23.391 -23.047 1 94.31 477 VAL A CA 1
ATOM 3703 C C . VAL A 1 477 ? -9.984 -22.859 -24.141 1 94.31 477 VAL A C 1
ATOM 3705 O O . VAL A 1 477 ? -10.93 -23.531 -24.547 1 94.31 477 VAL A O 1
ATOM 3708 N N . THR A 1 478 ? -9.898 -21.562 -24.469 1 95 478 THR A N 1
ATOM 3709 C CA . THR A 1 478 ? -10.5 -20.984 -25.656 1 95 478 THR A CA 1
ATOM 3710 C C . THR A 1 478 ? -9.422 -20.406 -26.578 1 95 478 THR A C 1
ATOM 3712 O O . THR A 1 478 ? -8.281 -20.203 -26.156 1 95 478 THR A O 1
ATOM 3715 N N . ARG A 1 479 ? -9.789 -20.141 -27.75 1 92.75 479 ARG A N 1
ATOM 3716 C CA . ARG A 1 479 ? -8.828 -19.641 -28.719 1 92.75 479 ARG A CA 1
ATOM 3717 C C . ARG A 1 479 ? -8.344 -18.25 -28.344 1 92.75 479 ARG A C 1
ATOM 3719 O O . ARG A 1 479 ? -7.211 -17.875 -28.641 1 92.75 479 ARG A O 1
ATOM 3726 N N . HIS A 1 480 ? -9.242 -17.531 -27.672 1 94.5 480 HIS A N 1
ATOM 3727 C CA . HIS A 1 480 ? -8.922 -16.141 -27.375 1 94.5 480 HIS A CA 1
ATOM 3728 C C . HIS A 1 480 ? -8.5 -15.977 -25.906 1 94.5 480 HIS A C 1
ATOM 3730 O O . HIS A 1 480 ? -8.242 -14.859 -25.453 1 94.5 480 HIS A O 1
ATOM 3736 N N . ARG A 1 481 ? -8.383 -17.031 -25.156 1 93.75 481 ARG A N 1
ATOM 3737 C CA . ARG A 1 481 ? -8 -16.953 -23.75 1 93.75 481 ARG A CA 1
ATOM 3738 C C . ARG A 1 481 ? -6.621 -16.328 -23.594 1 93.75 481 ARG A C 1
ATOM 3740 O O . ARG A 1 481 ? -6.441 -15.406 -22.797 1 93.75 481 ARG A O 1
ATOM 3747 N N . ASN A 1 482 ? -5.613 -16.781 -24.391 1 91.44 482 ASN A N 1
ATOM 3748 C CA . ASN A 1 482 ? -4.23 -16.312 -24.312 1 91.44 482 ASN A CA 1
ATOM 3749 C C . ASN A 1 482 ? -3.754 -16.188 -22.875 1 91.44 482 ASN A C 1
ATOM 3751 O O . ASN A 1 482 ? -3.297 -15.117 -22.453 1 91.44 482 ASN A O 1
ATOM 3755 N N . GLY A 1 483 ? -3.855 -17.281 -22.156 1 93 483 GLY A N 1
ATOM 3756 C CA . GLY A 1 483 ? -3.537 -17.281 -20.734 1 93 483 GLY A CA 1
ATOM 3757 C C . GLY A 1 483 ? -2.049 -17.188 -20.453 1 93 483 GLY A C 1
ATOM 3758 O O . GLY A 1 483 ? -1.237 -17.719 -21.219 1 93 483 GLY A O 1
ATOM 3759 N N . LEU A 1 484 ? -1.695 -16.5 -19.391 1 92.5 484 LEU A N 1
ATOM 3760 C CA . LEU A 1 484 ? -0.312 -16.359 -18.938 1 92.5 484 LEU A CA 1
ATOM 3761 C C . LEU A 1 484 ? 0.347 -17.719 -18.75 1 92.5 484 LEU A C 1
ATOM 3763 O O . LEU A 1 484 ? 1.555 -17.859 -18.969 1 92.5 484 LEU A O 1
ATOM 3767 N N . SER A 1 485 ? -0.455 -18.719 -18.453 1 94.31 485 SER A N 1
ATOM 3768 C CA . SER A 1 485 ? 0.068 -20.047 -18.172 1 94.31 485 SER A CA 1
ATOM 3769 C C . SER A 1 485 ? 0.734 -20.656 -19.406 1 94.31 485 SER A C 1
ATOM 3771 O O . SER A 1 485 ? 1.606 -21.516 -19.281 1 94.31 485 SER A O 1
ATOM 3773 N N . ILE A 1 486 ? 0.383 -20.172 -20.562 1 93.94 486 ILE A N 1
ATOM 3774 C CA . ILE A 1 486 ? 1.006 -20.656 -21.797 1 93.94 486 ILE A CA 1
ATOM 3775 C C . ILE A 1 486 ? 2.49 -20.297 -21.797 1 93.94 486 ILE A C 1
ATOM 3777 O O . ILE A 1 486 ? 3.342 -21.156 -22.047 1 93.94 486 ILE A O 1
ATOM 3781 N N . LYS A 1 487 ? 2.777 -19.047 -21.516 1 91.31 487 LYS A N 1
ATOM 3782 C CA . LYS A 1 487 ? 4.16 -18.578 -21.5 1 91.31 487 LYS A CA 1
ATOM 3783 C C . LYS A 1 487 ? 4.977 -19.312 -20.438 1 91.31 487 LYS A C 1
ATOM 3785 O O . LYS A 1 487 ? 6.137 -19.656 -20.672 1 91.31 487 LYS A O 1
ATOM 3790 N N . TYR A 1 488 ? 4.406 -19.562 -19.359 1 92.62 488 TYR A N 1
ATOM 3791 C CA . TYR A 1 488 ? 5.098 -20.25 -18.281 1 92.62 488 TYR A CA 1
ATOM 3792 C C . TYR A 1 488 ? 5.305 -21.734 -18.609 1 92.62 488 TYR A C 1
ATOM 3794 O O . TYR A 1 488 ? 6.34 -22.312 -18.281 1 92.62 488 TYR A O 1
ATOM 3802 N N . GLY A 1 489 ? 4.258 -22.312 -19.25 1 94.56 489 GLY A N 1
ATOM 3803 C CA . GLY A 1 489 ? 4.434 -23.688 -19.719 1 94.56 489 GLY A CA 1
ATOM 3804 C C . GLY A 1 489 ? 5.566 -23.828 -20.719 1 94.56 489 GLY A C 1
ATOM 3805 O O . GLY A 1 489 ? 6.406 -24.719 -20.578 1 94.56 489 GLY A O 1
ATOM 3806 N N . LYS A 1 490 ? 5.602 -22.984 -21.641 1 92.25 490 LYS A N 1
ATOM 3807 C CA . LYS A 1 490 ? 6.668 -23 -22.641 1 92.25 490 LYS A CA 1
ATOM 3808 C C . LYS A 1 490 ? 8.031 -22.781 -22 1 92.25 490 LYS A C 1
ATOM 3810 O O . LYS A 1 490 ? 9.016 -23.422 -22.375 1 92.25 490 LYS A O 1
ATOM 3815 N N . TYR A 1 491 ? 8.031 -21.906 -21.125 1 90.75 491 TYR A N 1
ATOM 3816 C CA . TYR A 1 491 ? 9.258 -21.609 -20.391 1 90.75 491 TYR A CA 1
ATOM 3817 C C . TYR A 1 491 ? 9.766 -22.844 -19.656 1 90.75 491 TYR A C 1
ATOM 3819 O O . TYR A 1 491 ? 10.953 -23.172 -19.719 1 90.75 491 TYR A O 1
ATOM 3827 N N . LEU A 1 492 ? 8.875 -23.516 -18.938 1 92.31 492 LEU A N 1
ATOM 3828 C CA . LEU A 1 492 ? 9.25 -24.703 -18.172 1 92.31 492 LEU A CA 1
ATOM 3829 C C . LEU A 1 492 ? 9.789 -25.797 -19.078 1 92.31 492 LEU A C 1
ATOM 3831 O O . LEU A 1 492 ? 10.75 -26.484 -18.719 1 92.31 492 LEU A O 1
ATOM 3835 N N . LYS A 1 493 ? 9.227 -25.938 -20.188 1 92.25 493 LYS A N 1
ATOM 3836 C CA . LYS A 1 493 ? 9.727 -26.922 -21.156 1 92.25 493 LYS A CA 1
ATOM 3837 C C . LYS A 1 493 ? 11.141 -26.578 -21.609 1 92.25 493 LYS A C 1
ATOM 3839 O O . LYS A 1 493 ? 11.977 -27.453 -21.766 1 92.25 493 LYS A O 1
ATOM 3844 N N . GLN A 1 494 ? 11.352 -25.344 -21.812 1 87.62 494 GLN A N 1
ATOM 3845 C CA . GLN A 1 494 ? 12.672 -24.891 -22.234 1 87.62 494 GLN A CA 1
ATOM 3846 C C . GLN A 1 494 ? 13.719 -25.141 -21.172 1 87.62 494 GLN A C 1
ATOM 3848 O O . GLN A 1 494 ? 14.82 -25.609 -21.469 1 87.62 494 GLN A O 1
ATOM 3853 N N . ILE A 1 495 ? 13.367 -24.859 -20 1 85.75 495 ILE A N 1
ATOM 3854 C CA . ILE A 1 495 ? 14.336 -24.984 -18.922 1 85.75 495 ILE A CA 1
ATOM 3855 C C . ILE A 1 495 ? 14.648 -26.453 -18.672 1 85.75 495 ILE A C 1
ATOM 3857 O O . ILE A 1 495 ? 15.781 -26.812 -18.359 1 85.75 495 ILE A O 1
ATOM 3861 N N . VAL A 1 496 ? 13.68 -27.328 -18.797 1 87.12 496 VAL A N 1
ATOM 3862 C CA . VAL A 1 496 ? 13.883 -28.75 -18.609 1 87.12 496 VAL A CA 1
ATOM 3863 C C . VAL A 1 496 ? 14.781 -29.312 -19.703 1 87.12 496 VAL A C 1
ATOM 3865 O O . VAL A 1 496 ? 15.648 -30.156 -19.453 1 87.12 496 VAL A O 1
ATOM 3868 N N . ARG A 1 497 ? 14.602 -28.844 -20.844 1 84.19 497 ARG A N 1
ATOM 3869 C CA . ARG A 1 497 ? 15.43 -29.266 -21.969 1 84.19 497 ARG A CA 1
ATOM 3870 C C . ARG A 1 497 ? 16.875 -28.844 -21.766 1 84.19 497 ARG A C 1
ATOM 3872 O O . ARG A 1 497 ? 17.797 -29.625 -22.016 1 84.19 497 ARG A O 1
ATOM 3879 N N . ARG A 1 498 ? 17.062 -27.703 -21.281 1 78.62 498 ARG A N 1
ATOM 3880 C CA . ARG A 1 498 ? 18.406 -27.188 -21.031 1 78.62 498 ARG A CA 1
ATOM 3881 C C . ARG A 1 498 ? 19.078 -27.953 -19.906 1 78.62 498 ARG A C 1
ATOM 3883 O O . ARG A 1 498 ? 20.281 -28.219 -19.953 1 78.62 498 ARG A O 1
ATOM 3890 N N . ALA A 1 499 ? 18.328 -28.219 -18.906 1 75.62 499 ALA A N 1
ATOM 3891 C CA . ALA A 1 499 ? 18.859 -28.953 -17.766 1 75.62 499 ALA A CA 1
ATOM 3892 C C . ALA A 1 499 ? 19.25 -30.375 -18.156 1 75.62 499 ALA A C 1
ATOM 3894 O O . ALA A 1 499 ? 20.188 -30.938 -17.594 1 75.62 499 ALA A O 1
ATOM 3895 N N . ALA A 1 500 ? 18.625 -30.938 -19.0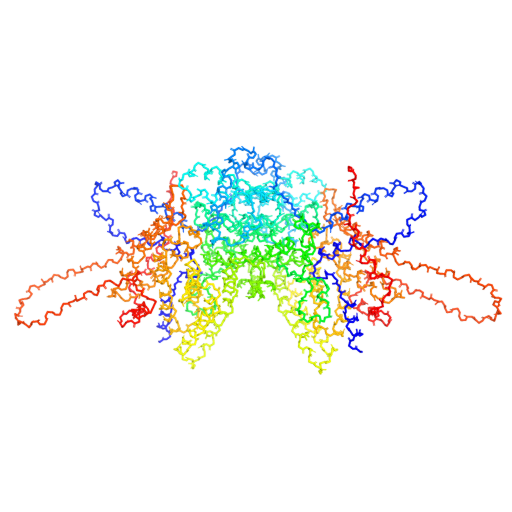47 1 71.06 500 ALA A N 1
ATOM 3896 C CA . ALA A 1 500 ? 18.906 -32.281 -19.516 1 71.06 500 ALA A CA 1
ATOM 3897 C C . ALA A 1 500 ? 20.156 -32.312 -20.391 1 71.06 500 ALA A C 1
ATOM 3899 O O . ALA A 1 500 ? 20.922 -33.281 -20.359 1 71.06 500 ALA A O 1
ATOM 3900 N N . THR A 1 501 ? 20.422 -31.266 -21.219 1 61.31 501 THR A N 1
ATOM 3901 C CA . THR A 1 501 ? 21.578 -31.188 -22.094 1 61.31 501 THR A CA 1
ATOM 3902 C C . THR A 1 501 ? 22.828 -30.812 -21.328 1 61.31 501 THR A C 1
ATOM 3904 O O . THR A 1 501 ? 23.938 -31.25 -21.672 1 61.31 501 THR A O 1
ATOM 3907 N N . GLY A 1 502 ? 22.875 -29.984 -20.406 1 52.25 502 GLY A N 1
ATOM 3908 C CA . GLY A 1 502 ? 24.031 -29.625 -19.609 1 52.25 502 GLY A CA 1
ATOM 3909 C C . GLY A 1 502 ? 24.547 -30.766 -18.75 1 52.25 502 GLY A C 1
ATOM 3910 O O . GLY A 1 502 ? 25.625 -30.672 -18.156 1 52.25 502 GLY A O 1
ATOM 3911 N N . ASP A 1 503 ? 23.828 -31.688 -18.297 1 45.34 503 ASP A N 1
ATOM 3912 C CA . ASP A 1 503 ? 24.391 -32.906 -17.75 1 45.34 503 ASP A CA 1
ATOM 3913 C C . ASP A 1 503 ? 25.234 -33.656 -18.797 1 45.34 503 ASP A C 1
ATOM 3915 O O . ASP A 1 503 ? 24.703 -34.125 -19.797 1 45.34 503 ASP A O 1
ATOM 3919 N N . GLY A 1 504 ? 26.312 -33.094 -19.375 1 35.19 504 GLY A N 1
ATOM 3920 C CA . GLY A 1 504 ? 27.344 -33.906 -20.016 1 35.19 504 GLY A CA 1
ATOM 3921 C C . GLY A 1 504 ? 27.453 -35.312 -19.438 1 35.19 504 GLY A C 1
ATOM 3922 O O . GLY A 1 504 ? 28.375 -35.594 -18.688 1 35.19 504 GLY A O 1
ATOM 3923 N N . ILE A 1 505 ? 26.688 -35.969 -19 1 32.38 505 ILE A N 1
ATOM 3924 C CA . ILE A 1 505 ? 26.922 -37.406 -19.047 1 32.38 505 ILE A CA 1
ATOM 3925 C C . ILE A 1 505 ? 27.391 -37.812 -20.453 1 32.38 505 ILE A C 1
ATOM 3927 O O . ILE A 1 505 ? 26.609 -37.844 -21.406 1 32.38 505 ILE A O 1
ATOM 3931 N N . SER A 1 506 ? 28.641 -37.25 -20.938 1 29.06 506 SER A N 1
ATOM 3932 C CA . SER A 1 506 ? 29.516 -38.094 -21.75 1 29.06 506 SER A CA 1
ATOM 3933 C C . SER A 1 506 ? 29.469 -39.531 -21.281 1 29.06 506 SER A C 1
ATOM 3935 O O . SER A 1 506 ? 29.75 -39.844 -20.109 1 29.06 506 SER A O 1
ATOM 3937 N N . ASP A 1 507 ? 28.844 -40.344 -21.828 1 27.66 507 ASP A N 1
ATOM 3938 C CA . ASP A 1 507 ? 29.156 -41.781 -21.922 1 27.66 507 ASP A CA 1
ATOM 3939 C C . ASP A 1 507 ? 30.641 -42 -22.172 1 27.66 507 ASP A C 1
ATOM 3941 O O . ASP A 1 507 ? 31.156 -41.656 -23.25 1 27.66 507 ASP A O 1
ATOM 3945 N N . PRO A 1 508 ? 31.578 -41.688 -21.281 1 29.02 508 PRO A N 1
ATOM 3946 C CA . PRO A 1 508 ? 32.875 -42.25 -21.641 1 29.02 508 PRO A CA 1
ATOM 3947 C C . PRO A 1 508 ? 32.75 -43.656 -22.219 1 29.02 508 PRO A C 1
ATOM 3949 O O . PRO A 1 508 ? 32.312 -44.594 -21.516 1 29.02 508 PRO A O 1
ATOM 3952 N N . ARG A 1 509 ? 32.375 -43.719 -23.453 1 29.59 509 ARG A N 1
ATOM 3953 C CA . ARG A 1 509 ? 32.812 -44.938 -24.125 1 29.59 509 ARG A CA 1
ATOM 3954 C C . ARG A 1 509 ? 34.281 -45.219 -23.859 1 29.59 509 ARG A C 1
ATOM 3956 O O . ARG A 1 509 ? 35.156 -44.531 -24.359 1 29.59 509 ARG A O 1
ATOM 3963 N N . MET A 1 510 ? 34.75 -45.656 -22.656 1 26.42 510 MET A N 1
ATOM 3964 C CA . MET A 1 510 ? 36 -46.406 -22.609 1 26.42 510 MET A CA 1
ATOM 3965 C C . MET A 1 510 ? 36.125 -47.344 -23.797 1 26.42 510 MET A C 1
ATOM 3967 O O . MET A 1 510 ? 35.156 -47.969 -24.203 1 26.42 510 MET A O 1
ATOM 3971 N N . PRO A 1 511 ? 37.062 -47.125 -24.625 1 26.88 511 PRO A N 1
ATOM 3972 C CA . PRO A 1 511 ? 37.375 -48.219 -25.547 1 26.88 511 PRO A CA 1
ATOM 3973 C C . PRO A 1 511 ? 37.406 -49.594 -24.859 1 26.88 511 PRO A C 1
ATOM 3975 O O . PRO A 1 511 ? 37.906 -49.719 -23.75 1 26.88 511 PRO A O 1
ATOM 3978 N N . ILE A 1 512 ? 36.219 -50.312 -25 1 27.33 512 ILE A N 1
ATOM 3979 C CA . ILE A 1 512 ? 36.312 -51.719 -24.656 1 27.33 512 ILE A CA 1
ATOM 3980 C C . ILE A 1 512 ? 37.656 -52.312 -25.141 1 27.33 512 ILE A C 1
ATOM 3982 O O . ILE A 1 512 ? 37.906 -52.344 -26.344 1 27.33 512 ILE A O 1
ATOM 3986 N N . VAL A 1 513 ? 38.688 -51.844 -24.516 1 27.42 513 VAL A N 1
ATOM 3987 C CA . VAL A 1 513 ? 39.812 -52.75 -24.75 1 27.42 513 VAL A CA 1
ATOM 3988 C C . VAL A 1 513 ? 39.344 -54.188 -24.672 1 27.42 513 VAL A C 1
ATOM 3990 O O . VAL A 1 513 ? 38.625 -54.562 -23.75 1 27.42 513 VAL A O 1
ATOM 3993 N N . ASN A 1 514 ? 39.281 -54.844 -25.844 1 26.75 514 ASN A N 1
ATOM 3994 C CA . ASN A 1 514 ? 39.062 -56.25 -26.156 1 26.75 514 ASN A CA 1
ATOM 3995 C C . ASN A 1 514 ? 39.781 -57.188 -25.188 1 26.75 514 ASN A C 1
ATOM 3997 O O . ASN A 1 514 ? 40.812 -57.75 -25.531 1 26.75 514 ASN A O 1
ATOM 4001 N N . GLU A 1 515 ? 40.156 -56.656 -23.969 1 28.61 515 GLU A N 1
ATOM 4002 C CA . GLU A 1 515 ? 40.781 -57.844 -23.375 1 28.61 515 GLU A CA 1
ATOM 4003 C C . GLU A 1 515 ? 39.75 -59 -23.281 1 28.61 515 GLU A C 1
ATOM 4005 O O . GLU A 1 515 ? 38.562 -58.75 -23.047 1 28.61 515 GLU A O 1
ATOM 4010 N N . ALA A 1 516 ? 40.125 -60.156 -23.844 1 29.8 516 ALA A N 1
ATOM 4011 C CA . ALA A 1 516 ? 39.531 -61.469 -23.938 1 29.8 516 ALA A CA 1
ATOM 4012 C C . ALA A 1 516 ? 38.906 -61.875 -22.609 1 29.8 516 ALA A C 1
ATOM 4014 O O . ALA A 1 516 ? 39.594 -61.969 -21.594 1 29.8 516 ALA A O 1
ATOM 4015 N N . PRO A 1 517 ? 37.656 -61.312 -22.406 1 28.44 517 PRO A N 1
ATOM 4016 C CA . PRO A 1 517 ? 37.062 -61.875 -21.203 1 28.44 517 PRO A CA 1
ATOM 4017 C C . PRO A 1 517 ? 37.188 -63.375 -21.109 1 28.44 517 PRO A C 1
ATOM 4019 O O . PRO A 1 517 ? 37.094 -64.062 -22.125 1 28.44 517 PRO A O 1
ATOM 4022 N N . ILE A 1 518 ? 38.188 -63.875 -20.422 1 31.31 518 ILE A N 1
ATOM 4023 C CA . ILE A 1 518 ? 38.031 -65.25 -19.938 1 31.31 518 ILE A CA 1
ATOM 4024 C C . ILE A 1 518 ? 36.594 -65.438 -19.453 1 31.31 518 ILE A C 1
ATOM 4026 O O . ILE A 1 518 ? 36.094 -64.688 -18.656 1 31.31 518 ILE A O 1
ATOM 4030 N N . THR A 1 519 ? 35.719 -66.125 -20.234 1 29.16 519 THR A N 1
ATOM 4031 C CA . THR A 1 519 ? 34.312 -66.562 -20.359 1 29.16 519 THR A CA 1
ATOM 4032 C C . THR A 1 519 ? 33.812 -67.125 -19.047 1 29.16 519 THR A C 1
ATOM 4034 O O . THR A 1 519 ? 32.75 -67.75 -19.016 1 29.16 519 THR A O 1
ATOM 4037 N N . THR A 1 520 ? 34.438 -67 -17.859 1 31.88 520 THR A N 1
ATOM 4038 C CA . THR A 1 520 ? 33.688 -67.812 -16.938 1 31.88 520 THR A CA 1
ATOM 4039 C C . THR A 1 520 ? 32.25 -67.375 -16.844 1 31.88 520 THR A C 1
ATOM 4041 O O . THR A 1 520 ? 31.953 -66.188 -16.703 1 31.88 520 THR A O 1
ATOM 4044 N N . PRO A 1 521 ? 31.172 -68.188 -17.219 1 31.23 521 PRO A N 1
ATOM 4045 C CA . PRO A 1 521 ? 29.719 -68 -17.344 1 31.23 521 PRO A CA 1
ATOM 4046 C C . PRO A 1 521 ? 29.078 -67.375 -16.094 1 31.23 521 PRO A C 1
ATOM 4048 O O . PRO A 1 521 ? 27.844 -67.438 -15.945 1 31.23 521 PRO A O 1
ATOM 4051 N N . THR A 1 522 ? 29.781 -66.812 -15.156 1 31.92 522 THR A N 1
ATOM 4052 C CA . THR A 1 522 ? 28.953 -66.625 -13.977 1 31.92 522 THR A CA 1
ATOM 4053 C C . THR A 1 522 ? 27.688 -65.812 -14.289 1 31.92 522 THR A C 1
ATOM 4055 O O . THR A 1 522 ? 27.781 -64.75 -14.883 1 31.92 522 THR A O 1
ATOM 4058 N N . PHE A 1 523 ? 26.391 -66.312 -14.32 1 28.19 523 PHE A N 1
ATOM 4059 C CA . PHE A 1 523 ? 24.984 -66 -14.531 1 28.19 523 PHE A CA 1
ATOM 4060 C C . PHE A 1 523 ? 24.594 -64.688 -13.789 1 28.19 523 PHE A C 1
ATOM 4062 O O . PHE A 1 523 ? 23.422 -64.312 -13.75 1 28.19 523 PHE A O 1
ATOM 4069 N N . LEU A 1 524 ? 25.281 -64.312 -12.672 1 30.53 524 LEU A N 1
ATOM 4070 C CA . LEU A 1 524 ? 24.531 -63.344 -11.922 1 30.53 524 LEU A CA 1
ATOM 4071 C C . LEU A 1 524 ? 24.438 -62.031 -12.711 1 30.53 524 LEU A C 1
ATOM 4073 O O . LEU A 1 524 ? 25.422 -61.344 -12.883 1 30.53 524 LEU A O 1
ATOM 4077 N N . ASP A 1 525 ? 23.844 -61.969 -13.852 1 28.98 525 ASP A N 1
ATOM 4078 C CA . ASP A 1 525 ? 23.453 -60.781 -14.609 1 28.98 525 ASP A CA 1
ATOM 4079 C C . ASP A 1 525 ? 22.969 -59.688 -13.68 1 28.98 525 ASP A C 1
ATOM 4081 O O . ASP A 1 525 ? 21.859 -59.75 -13.133 1 28.98 525 ASP A O 1
ATOM 4085 N N . GLN A 1 526 ? 23.703 -59.156 -12.781 1 30.91 526 GLN A N 1
ATOM 4086 C CA . GLN A 1 526 ? 23.328 -58 -12 1 30.91 526 GLN A CA 1
ATOM 4087 C C . GLN A 1 526 ? 22.703 -56.938 -12.883 1 30.91 526 GLN A C 1
ATOM 4089 O O . GLN A 1 526 ? 23.391 -56.281 -13.672 1 30.91 526 GLN A O 1
ATOM 4094 N N . GLN A 1 527 ? 21.531 -57.156 -13.461 1 29.45 527 GLN A N 1
ATOM 4095 C CA . GLN A 1 527 ? 20.703 -56.156 -14.156 1 29.45 527 GLN A CA 1
ATOM 4096 C C . GLN A 1 527 ? 20.797 -54.812 -13.477 1 29.45 527 GLN A C 1
ATOM 4098 O O . GLN A 1 527 ? 20.516 -54.656 -12.289 1 29.45 527 GLN A O 1
ATOM 4103 N N . THR A 1 528 ? 21.781 -54.031 -13.688 1 34.38 528 THR A N 1
ATOM 4104 C CA . THR A 1 528 ? 21.828 -52.594 -13.406 1 34.38 528 THR A CA 1
ATOM 4105 C C . THR A 1 528 ? 20.438 -51.969 -13.531 1 34.38 528 THR A C 1
ATOM 4107 O O . THR A 1 528 ? 19.922 -51.812 -14.641 1 34.38 528 THR A O 1
ATOM 4110 N N . LEU A 1 529 ? 19.453 -52.406 -12.82 1 32.75 529 LEU A N 1
ATOM 4111 C CA . LEU A 1 529 ? 18.141 -51.812 -12.742 1 32.75 529 LEU A CA 1
ATOM 4112 C C . LEU A 1 529 ? 18.25 -50.281 -12.688 1 32.75 529 LEU A C 1
ATOM 4114 O O . LEU A 1 529 ? 18.781 -49.719 -11.719 1 32.75 529 LEU A O 1
ATOM 4118 N N . TRP A 1 530 ? 18.656 -49.656 -13.695 1 37.06 530 TRP A N 1
ATOM 4119 C CA . TRP A 1 530 ? 18.422 -48.219 -13.789 1 37.06 530 TRP A CA 1
ATOM 4120 C C . TRP A 1 530 ? 17.109 -47.844 -13.125 1 37.06 530 TRP A C 1
ATOM 4122 O O . TRP A 1 530 ? 16.062 -48.406 -13.445 1 37.06 530 TRP A O 1
ATOM 4132 N N . PRO A 1 531 ? 17.078 -47.5 -11.945 1 47.38 531 PRO A N 1
ATOM 4133 C CA . PRO A 1 531 ? 15.828 -47.25 -11.242 1 47.38 531 PRO A CA 1
ATOM 4134 C C . PRO A 1 531 ? 14.812 -46.469 -12.086 1 47.38 531 PRO A C 1
ATOM 4136 O O . PRO A 1 531 ? 15.203 -45.625 -12.883 1 47.38 531 PRO A O 1
ATOM 4139 N N . GLU A 1 532 ? 13.805 -47.188 -12.617 1 55.91 532 GLU A N 1
ATOM 4140 C CA . GLU A 1 532 ? 12.648 -46.625 -13.312 1 55.91 532 GLU A CA 1
ATOM 4141 C C . GLU A 1 532 ? 12.242 -45.281 -12.719 1 55.91 532 GLU A C 1
ATOM 4143 O O . GLU A 1 532 ? 12.242 -45.094 -11.5 1 55.91 532 GLU A O 1
ATOM 4148 N N . PRO A 1 533 ? 12.234 -44.219 -13.594 1 67.06 533 PRO A N 1
ATOM 4149 C CA . PRO A 1 533 ? 11.805 -42.906 -13.125 1 67.06 533 PRO A CA 1
ATOM 4150 C C . PRO A 1 533 ? 10.531 -42.938 -12.281 1 67.06 533 PRO A C 1
ATOM 4152 O O . PRO A 1 533 ? 9.648 -43.75 -12.555 1 67.06 533 PRO A O 1
ATOM 4155 N N . LEU A 1 534 ? 10.57 -42.344 -11.117 1 71.75 534 LEU A N 1
ATOM 4156 C CA . LEU A 1 534 ? 9.422 -42.219 -10.234 1 71.75 534 LEU A CA 1
ATOM 4157 C C . LEU A 1 534 ? 8.305 -41.438 -10.898 1 71.75 534 LEU A C 1
ATOM 4159 O O . LEU A 1 534 ? 8.562 -40.406 -11.539 1 71.75 534 LEU A O 1
ATOM 4163 N N . GLN A 1 535 ? 7.109 -41.969 -10.992 1 74.19 535 GLN A N 1
ATOM 4164 C CA . GLN A 1 535 ? 5.949 -41.25 -11.516 1 74.19 535 GLN A CA 1
ATOM 4165 C C . GLN A 1 535 ? 5.277 -40.438 -10.43 1 74.19 535 GLN A C 1
ATOM 4167 O O . GLN A 1 535 ? 4.164 -40.75 -10 1 74.19 535 GLN A O 1
ATOM 4172 N N . PHE A 1 536 ? 5.887 -39.312 -10.133 1 78.69 536 PHE A N 1
ATOM 4173 C CA . PHE A 1 536 ? 5.457 -38.469 -9.023 1 78.69 536 PHE A CA 1
ATOM 4174 C C . PHE A 1 536 ? 4.008 -38.031 -9.211 1 78.69 536 PHE A C 1
ATOM 4176 O O . PHE A 1 536 ? 3.283 -37.844 -8.227 1 78.69 536 PHE A O 1
ATOM 4183 N N . SER A 1 537 ? 3.521 -37.906 -10.477 1 77.81 537 SER A N 1
ATOM 4184 C CA . SER A 1 537 ? 2.176 -37.406 -10.75 1 77.81 537 SER A CA 1
ATOM 4185 C C . SER A 1 537 ? 1.114 -38.344 -10.227 1 77.81 537 SER A C 1
ATOM 4187 O O . SER A 1 537 ? -0.018 -37.969 -9.961 1 77.81 537 SER A O 1
ATOM 4189 N N . ALA A 1 538 ? 1.556 -39.594 -10.133 1 74 538 ALA A N 1
ATOM 4190 C CA . ALA A 1 538 ? 0.599 -40.625 -9.75 1 74 538 ALA A CA 1
ATOM 4191 C C . ALA A 1 538 ? 0.753 -41 -8.281 1 74 538 ALA A C 1
ATOM 4193 O O . ALA A 1 538 ? -0.012 -41.812 -7.758 1 74 538 ALA A O 1
ATOM 4194 N N . MET A 1 539 ? 1.627 -40.375 -7.566 1 72.44 539 MET A N 1
ATOM 4195 C CA . MET A 1 539 ? 1.927 -40.719 -6.184 1 72.44 539 MET A CA 1
ATOM 4196 C C . MET A 1 539 ? 1.098 -39.906 -5.211 1 72.44 539 MET A C 1
ATOM 4198 O O . MET A 1 539 ? 0.583 -38.844 -5.574 1 72.44 539 MET A O 1
ATOM 4202 N N . SER A 1 540 ? 0.904 -40.531 -4.035 1 72.19 540 SER A N 1
ATOM 4203 C CA . SER A 1 540 ? 0.324 -39.75 -2.938 1 72.19 540 SER A CA 1
ATOM 4204 C C . SER A 1 540 ? 1.385 -38.938 -2.217 1 72.19 540 SER A C 1
ATOM 4206 O O . SER A 1 540 ? 2.58 -39.094 -2.477 1 72.19 540 SER A O 1
ATOM 4208 N N . ASP A 1 541 ? 0.997 -38 -1.313 1 72.5 541 ASP A N 1
ATOM 4209 C CA . ASP A 1 541 ? 1.903 -37.156 -0.544 1 72.5 541 ASP A CA 1
ATOM 4210 C C . ASP A 1 541 ? 2.887 -38 0.266 1 72.5 541 ASP A C 1
ATOM 4212 O O . ASP A 1 541 ? 4.086 -37.719 0.277 1 72.5 541 ASP A O 1
ATOM 4216 N N . ASP A 1 542 ? 2.381 -39.031 0.841 1 70.69 542 ASP A N 1
ATOM 4217 C CA . ASP A 1 542 ? 3.215 -39.875 1.684 1 70.69 542 ASP A CA 1
ATOM 4218 C C . ASP A 1 542 ? 4.242 -40.625 0.849 1 70.69 542 ASP A C 1
ATOM 4220 O O . ASP A 1 542 ? 5.383 -40.812 1.279 1 70.69 542 ASP A O 1
ATOM 4224 N N . GLN A 1 543 ? 3.824 -40.969 -0.345 1 73.94 543 GLN A N 1
ATOM 4225 C CA . GLN A 1 543 ? 4.723 -41.719 -1.231 1 73.94 543 GLN A CA 1
ATOM 4226 C C . GLN A 1 543 ? 5.879 -40.812 -1.692 1 73.94 543 GLN A C 1
ATOM 4228 O O . GLN A 1 543 ? 7.012 -41.281 -1.827 1 73.94 543 GLN A O 1
ATOM 4233 N N . ILE A 1 544 ? 5.621 -39.625 -1.875 1 74.5 544 ILE A N 1
ATOM 4234 C CA . ILE A 1 544 ? 6.652 -38.688 -2.305 1 74.5 544 ILE A CA 1
ATOM 4235 C C . ILE A 1 544 ? 7.68 -38.5 -1.189 1 74.5 544 ILE A C 1
ATOM 4237 O O . ILE A 1 544 ? 8.891 -38.562 -1.431 1 74.5 544 ILE A O 1
ATOM 4241 N N . VAL A 1 545 ? 7.188 -38.375 0.021 1 71.12 545 VAL A N 1
ATOM 4242 C CA . VAL A 1 545 ? 8.078 -38.188 1.16 1 71.12 545 VAL A CA 1
ATOM 4243 C C . VAL A 1 545 ? 8.969 -39.406 1.326 1 71.12 545 VAL A C 1
ATOM 4245 O O . VAL A 1 545 ? 10.172 -39.281 1.579 1 71.12 545 VAL A O 1
ATOM 4248 N N . GLN A 1 546 ? 8.367 -40.531 1.126 1 72.69 546 GLN A N 1
ATOM 4249 C CA . GLN A 1 546 ? 9.117 -41.781 1.253 1 72.69 546 GLN A CA 1
ATOM 4250 C C . GLN A 1 546 ? 10.172 -41.906 0.158 1 72.69 546 GLN A C 1
ATOM 4252 O O . GLN A 1 546 ? 11.297 -42.344 0.416 1 72.69 546 GLN A O 1
ATOM 4257 N N . ALA A 1 547 ? 9.773 -41.531 -0.963 1 72.69 547 ALA A N 1
ATOM 4258 C CA . ALA A 1 547 ? 10.695 -41.594 -2.096 1 72.69 547 ALA A CA 1
ATOM 4259 C C . ALA A 1 547 ? 11.891 -40.656 -1.895 1 72.69 547 ALA A C 1
ATOM 4261 O O . ALA A 1 547 ? 13.016 -41.031 -2.244 1 72.69 547 ALA A O 1
ATOM 4262 N N . LEU A 1 548 ? 11.68 -39.562 -1.308 1 73.94 548 LEU A N 1
ATOM 4263 C CA . LEU A 1 548 ? 12.734 -38.562 -1.139 1 73.94 548 LEU A CA 1
ATOM 4264 C C . LEU A 1 548 ? 13.672 -38.938 0.002 1 73.94 548 LEU A C 1
ATOM 4266 O O . LEU A 1 548 ? 14.836 -38.562 0.017 1 73.94 548 LEU A O 1
ATOM 4270 N N . ASN A 1 549 ? 13.094 -39.688 0.93 1 68.88 549 ASN A N 1
ATOM 4271 C CA . ASN A 1 549 ? 13.898 -40.094 2.088 1 68.88 549 ASN A CA 1
ATOM 4272 C C . ASN A 1 549 ? 14.617 -41.406 1.855 1 68.88 549 ASN A C 1
ATOM 4274 O O . ASN A 1 549 ? 15.234 -41.969 2.771 1 68.88 549 ASN A O 1
ATOM 4278 N N . GLN A 1 550 ? 14.469 -42 0.653 1 67.06 550 GLN A N 1
ATOM 4279 C CA . GLN A 1 550 ? 15.195 -43.219 0.336 1 67.06 550 GLN A CA 1
ATOM 4280 C C . GLN A 1 550 ? 16.703 -42.969 0.333 1 67.06 550 GLN A C 1
ATOM 4282 O O . GLN A 1 550 ? 17.172 -41.906 -0.05 1 67.06 550 GLN A O 1
ATOM 4287 N N . PRO A 1 551 ? 17.375 -44 0.898 1 59.47 551 PRO A N 1
ATOM 4288 C CA . PRO A 1 551 ? 18.844 -43.875 0.866 1 59.47 551 PRO A CA 1
ATOM 4289 C C . PRO A 1 551 ? 19.391 -43.625 -0.54 1 59.47 551 PRO A C 1
ATOM 4291 O O . PRO A 1 551 ? 18.891 -44.219 -1.509 1 59.47 551 PRO A O 1
ATOM 4294 N N . GLY A 1 552 ? 20.219 -42.594 -0.819 1 56.69 552 GLY A N 1
ATOM 4295 C CA . GLY A 1 552 ? 20.75 -42.219 -2.117 1 56.69 552 GLY A CA 1
ATOM 4296 C C . GLY A 1 552 ? 20.25 -40.875 -2.607 1 56.69 552 GLY A C 1
ATOM 4297 O O . GLY A 1 552 ? 20.844 -40.281 -3.51 1 56.69 552 GLY A O 1
ATOM 4298 N N . ASN A 1 553 ? 19.156 -40.594 -2.113 1 52.97 553 ASN A N 1
ATOM 4299 C CA . ASN A 1 553 ? 18.609 -39.281 -2.52 1 52.97 553 ASN A CA 1
ATOM 4300 C C . ASN A 1 553 ? 19.016 -38.188 -1.562 1 52.97 553 ASN A C 1
ATOM 4302 O O . ASN A 1 553 ? 18.344 -37.156 -1.461 1 52.97 553 ASN A O 1
ATOM 4306 N N . ASP A 1 554 ? 20.094 -38.469 -0.887 1 54.5 554 ASP A N 1
ATOM 4307 C CA . ASP A 1 554 ? 20.594 -37.469 0.045 1 54.5 554 ASP A CA 1
ATOM 4308 C C . ASP A 1 554 ? 21.125 -36.25 -0.701 1 54.5 554 ASP A C 1
ATOM 4310 O O . ASP A 1 554 ? 21.656 -36.375 -1.812 1 54.5 554 ASP A O 1
ATOM 4314 N N . PHE A 1 555 ? 20.703 -35.156 -0.287 1 51.44 555 PHE A N 1
ATOM 4315 C CA . PHE A 1 555 ? 21.203 -33.938 -0.882 1 51.44 555 PHE A CA 1
ATOM 4316 C C . PHE A 1 555 ? 22.672 -33.719 -0.528 1 51.44 555 PHE A C 1
ATOM 4318 O O . PHE A 1 555 ? 23.031 -33.625 0.649 1 51.44 555 PHE A O 1
ATOM 4325 N N . GLU A 1 556 ? 23.688 -34.438 -1.259 1 46.75 556 GLU A N 1
ATOM 4326 C CA . GLU A 1 556 ? 25.094 -34.125 -1.056 1 46.75 556 GLU A CA 1
ATOM 4327 C C . GLU A 1 556 ? 25.5 -32.875 -1.829 1 46.75 556 GLU A C 1
ATOM 4329 O O . GLU A 1 556 ? 25.109 -32.688 -2.98 1 46.75 556 GLU A O 1
ATOM 4334 N N . PRO A 1 557 ? 26.016 -31.922 -1.087 1 40.62 557 PRO A N 1
ATOM 4335 C CA . PRO A 1 557 ? 26.562 -30.797 -1.845 1 40.62 557 PRO A CA 1
ATOM 4336 C C . PRO A 1 557 ? 27.562 -31.234 -2.904 1 40.62 557 PRO A C 1
ATOM 4338 O O . PRO A 1 557 ? 28.703 -31.562 -2.574 1 40.62 557 PRO A O 1
ATOM 4341 N N . SER A 1 558 ? 27.578 -32.281 -3.561 1 33 558 SER A N 1
ATOM 4342 C CA . SER A 1 558 ? 28.656 -32.531 -4.5 1 33 558 SER A CA 1
ATOM 4343 C C . SER A 1 558 ? 28.875 -31.359 -5.445 1 33 558 SER A C 1
ATOM 4345 O O . SER A 1 558 ? 27.906 -30.672 -5.805 1 33 558 SER A O 1
ATOM 4347 N N . PHE A 1 559 ? 30.234 -30.766 -5.461 1 31.61 559 PHE A N 1
ATOM 4348 C CA . PHE A 1 559 ? 30.844 -29.828 -6.402 1 31.61 559 PHE A CA 1
ATOM 4349 C C . PHE A 1 559 ? 30.547 -30.25 -7.84 1 31.61 559 PHE A C 1
ATOM 4351 O O . PHE A 1 559 ? 31.438 -30.75 -8.531 1 31.61 559 PHE A O 1
ATOM 4358 N N . GLY A 1 560 ? 29.859 -30.984 -8.141 1 29.02 560 GLY A N 1
ATOM 4359 C CA . GLY A 1 560 ? 30.016 -31.266 -9.562 1 29.02 560 GLY A CA 1
ATOM 4360 C C . GLY A 1 560 ? 30.25 -30.016 -10.391 1 29.02 560 GLY A C 1
ATOM 4361 O O . GLY A 1 560 ? 30.312 -28.906 -9.852 1 29.02 560 GLY A O 1
ATOM 4362 N N . GLY A 1 561 ? 30.156 -30.094 -11.828 1 29.31 561 GLY A N 1
ATOM 4363 C CA . GLY A 1 561 ? 30.703 -29.422 -12.992 1 29.31 561 GLY A CA 1
ATOM 4364 C C . GLY A 1 561 ? 30.281 -27.969 -13.094 1 29.31 561 GLY A C 1
ATOM 4365 O O . GLY A 1 561 ? 30.562 -27.312 -14.102 1 29.31 561 GLY A O 1
ATOM 4366 N N . LEU A 1 562 ? 29.172 -27.562 -12.68 1 29.08 562 LEU A N 1
ATOM 4367 C CA . LEU A 1 562 ? 29.047 -26.188 -13.125 1 29.08 562 LEU A CA 1
ATOM 4368 C C . LEU A 1 562 ? 30.031 -25.281 -12.375 1 29.08 562 LEU A C 1
ATOM 4370 O O . LEU A 1 562 ? 29.969 -25.172 -11.148 1 29.08 562 LEU A O 1
ATOM 4374 N N . SER A 1 563 ? 31.344 -25.234 -12.797 1 27.3 563 SER A N 1
ATOM 4375 C CA . SER A 1 563 ? 32.469 -24.453 -12.312 1 27.3 563 SER A CA 1
ATOM 4376 C C . SER A 1 563 ? 32.031 -23.031 -11.922 1 27.3 563 SER A C 1
ATOM 4378 O O . SER A 1 563 ? 31.062 -22.516 -12.453 1 27.3 563 SER A O 1
ATOM 4380 N N . TRP A 1 564 ? 32.625 -22.562 -10.852 1 29.31 564 TRP A N 1
ATOM 4381 C CA . TRP A 1 564 ? 32.656 -21.156 -10.43 1 29.31 564 TRP A CA 1
ATOM 4382 C C . TRP A 1 564 ? 32.906 -20.234 -11.617 1 29.31 564 TRP A C 1
ATOM 4384 O O . TRP A 1 564 ? 32.5 -19.078 -11.609 1 29.31 564 TRP A O 1
ATOM 4394 N N . GLU A 1 565 ? 33.844 -20.625 -12.523 1 29.41 565 GLU A N 1
ATOM 4395 C CA . GLU A 1 565 ? 34.219 -19.906 -13.734 1 29.41 565 GLU A CA 1
ATOM 4396 C C . GLU A 1 565 ? 33.031 -19.641 -14.641 1 29.41 565 GLU A C 1
ATOM 4398 O O . GLU A 1 565 ? 32.938 -18.594 -15.281 1 29.41 565 GLU A O 1
ATOM 4403 N N . ASP A 1 566 ? 32.25 -20.594 -14.773 1 28.94 566 ASP A N 1
ATOM 4404 C CA . ASP A 1 566 ? 31.094 -20.375 -15.656 1 28.94 566 ASP A CA 1
ATOM 4405 C C . ASP A 1 566 ? 30.062 -19.453 -15.008 1 28.94 566 ASP A C 1
ATOM 4407 O O . ASP A 1 566 ? 29.266 -18.812 -15.703 1 28.94 566 ASP A O 1
ATOM 4411 N N . MET A 1 567 ? 29.984 -19.359 -13.75 1 29.11 567 MET A N 1
ATOM 4412 C CA . MET A 1 567 ? 29.188 -18.344 -13.07 1 29.11 567 MET A CA 1
ATOM 4413 C C . MET A 1 567 ? 29.875 -16.984 -13.109 1 29.11 567 MET A C 1
ATOM 4415 O O . MET A 1 567 ? 29.25 -15.953 -12.875 1 29.11 567 MET A O 1
ATOM 4419 N N . THR A 1 568 ? 31.234 -16.875 -13.039 1 29.86 568 THR A N 1
ATOM 4420 C CA . THR A 1 568 ? 32.031 -15.664 -13.219 1 29.86 568 THR A CA 1
ATOM 4421 C C . THR A 1 568 ? 31.969 -15.195 -14.672 1 29.86 568 THR A C 1
ATOM 4423 O O . THR A 1 568 ? 32.562 -14.172 -15.023 1 29.86 568 THR A O 1
ATOM 4426 N N . ASN A 1 569 ? 31.844 -16.062 -15.648 1 27.05 569 ASN A N 1
ATOM 4427 C CA . ASN A 1 569 ? 31.797 -15.594 -17.031 1 27.05 569 ASN A CA 1
ATOM 4428 C C . ASN A 1 569 ? 30.656 -14.617 -17.25 1 27.05 569 ASN A C 1
ATOM 4430 O O . ASN A 1 569 ? 30.328 -14.289 -18.391 1 27.05 569 ASN A O 1
ATOM 4434 N N . PHE A 1 570 ? 29.969 -14.422 -16.297 1 27.5 570 PHE A N 1
ATOM 4435 C CA . PHE A 1 570 ? 29.047 -13.305 -16.484 1 27.5 570 PHE A CA 1
ATOM 4436 C C . PHE A 1 570 ? 29.797 -11.977 -16.484 1 27.5 570 PHE A C 1
ATOM 4438 O O . PHE A 1 570 ? 29.188 -10.93 -16.234 1 27.5 570 PHE A O 1
ATOM 4445 N N . GLU A 1 571 ? 31.125 -11.961 -16.594 1 28.28 571 GLU A N 1
ATOM 4446 C CA . GLU A 1 571 ? 31.844 -10.727 -16.922 1 28.28 571 GLU A CA 1
ATOM 4447 C C . GLU A 1 571 ? 31.375 -10.164 -18.266 1 28.28 571 GLU A C 1
ATOM 4449 O O . GLU A 1 571 ? 31.406 -8.945 -18.469 1 28.28 571 GLU A O 1
ATOM 4454 N N . TRP A 1 572 ? 31.359 -11.047 -19.438 1 26.38 572 TRP A N 1
ATOM 4455 C CA . TRP A 1 572 ? 31.281 -10.602 -20.812 1 26.38 572 TRP A CA 1
ATOM 4456 C C . TRP A 1 572 ? 29.922 -9.961 -21.094 1 26.38 572 TRP A C 1
ATOM 4458 O O . TRP A 1 572 ? 29.625 -9.594 -22.234 1 26.38 572 TRP A O 1
ATOM 4468 N N . LEU A 1 573 ? 28.953 -10.062 -20.422 1 25.09 573 LEU A N 1
ATOM 4469 C CA . LEU A 1 573 ? 27.906 -9.242 -21 1 25.09 573 LEU A CA 1
ATOM 4470 C C . LEU A 1 573 ? 28.391 -7.816 -21.234 1 25.09 573 LEU A C 1
ATOM 4472 O O . LEU A 1 573 ? 28.141 -6.926 -20.422 1 25.09 573 LEU A O 1
ATOM 4476 N N . TYR A 1 574 ? 29.656 -7.715 -21.516 1 24.2 574 TYR A N 1
ATOM 4477 C CA . TYR A 1 574 ? 30.188 -6.586 -22.281 1 24.2 574 TYR A CA 1
ATOM 4478 C C . TYR A 1 574 ? 29.5 -6.484 -23.641 1 24.2 574 TYR A C 1
ATOM 4480 O O . TYR A 1 574 ? 29.469 -7.457 -24.406 1 24.2 574 TYR A O 1
ATOM 4488 N N . TRP A 1 575 ? 28.562 -5.711 -23.938 1 22.48 575 TRP A N 1
ATOM 4489 C CA . TRP A 1 575 ? 28.125 -5.32 -25.266 1 22.48 575 TRP A CA 1
ATOM 4490 C C . TRP A 1 575 ? 29.312 -5.082 -26.188 1 22.48 575 TRP A C 1
ATOM 4492 O O . TRP A 1 575 ? 30.328 -4.531 -25.766 1 22.48 575 TRP A O 1
ATOM 4502 N N . PRO A 1 576 ? 29.516 -5.91 -27.234 1 22.88 576 PRO A N 1
ATOM 4503 C CA . PRO A 1 576 ? 30.422 -5.586 -28.328 1 22.88 576 PRO A CA 1
ATOM 4504 C C . PRO A 1 576 ? 30.406 -4.105 -28.688 1 22.88 576 PRO A C 1
ATOM 4506 O O . PRO A 1 576 ? 29.422 -3.41 -28.422 1 22.88 576 PRO A O 1
ATOM 4509 N N . GLU A 1 577 ? 31.625 -3.545 -28.922 1 21.28 577 GLU A N 1
ATOM 4510 C CA . GLU A 1 577 ? 32 -2.324 -29.625 1 21.28 577 GLU A CA 1
ATOM 4511 C C . GLU A 1 577 ? 31.359 -2.258 -31.016 1 21.28 577 GLU A C 1
ATOM 4513 O O . GLU A 1 577 ? 31.766 -2.975 -31.922 1 21.28 577 GLU A O 1
ATOM 4518 N N . VAL A 1 578 ? 30.156 -2.316 -31.344 1 18.92 578 VAL A N 1
ATOM 4519 C CA . VAL A 1 578 ? 29.859 -1.861 -32.688 1 18.92 578 VAL A CA 1
ATOM 4520 C C . VAL A 1 578 ? 30.578 -0.54 -32.969 1 18.92 578 VAL A C 1
ATOM 4522 O O . VAL A 1 578 ? 30.438 0.417 -32.188 1 18.92 578 VAL A O 1
ATOM 4525 N N . GLY A 1 579 ? 31.766 -0.594 -33.656 1 17.42 579 GLY A N 1
ATOM 4526 C CA . GLY A 1 579 ? 32.5 0.298 -34.531 1 17.42 579 GLY A CA 1
ATOM 4527 C C . GLY A 1 579 ? 31.641 1.321 -35.219 1 17.42 579 GLY A C 1
ATOM 4528 O O . GLY A 1 579 ? 30.625 0.967 -35.844 1 17.42 579 GLY A O 1
ATOM 4529 N N . ILE A 1 580 ? 31.688 2.604 -34.75 1 16.28 580 ILE A N 1
ATOM 4530 C CA . ILE A 1 580 ? 32.219 3.602 -35.688 1 16.28 580 ILE A CA 1
ATOM 4531 C C . ILE A 1 580 ? 33.75 3.492 -35.75 1 16.28 580 ILE A C 1
ATOM 4533 O O . ILE A 1 580 ? 34.406 3.363 -34.719 1 16.28 580 ILE A O 1
ATOM 4537 N N . MET B 1 1 ? 38.125 -27.719 9.922 1 28.03 1 MET B N 1
ATOM 4538 C CA . MET B 1 1 ? 36.781 -28.156 10.234 1 28.03 1 MET B CA 1
ATOM 4539 C C . MET B 1 1 ? 35.781 -27.031 9.992 1 28.03 1 MET B C 1
ATOM 4541 O O . MET B 1 1 ? 34.688 -27.25 9.414 1 28.03 1 MET B O 1
ATOM 4545 N N . PRO B 1 2 ? 36.062 -25.812 10.492 1 39.25 2 PRO B N 1
ATOM 4546 C CA . PRO B 1 2 ? 35.156 -24.672 10.273 1 39.25 2 PRO B CA 1
ATOM 4547 C C . PRO B 1 2 ? 35.031 -24.297 8.797 1 39.25 2 PRO B C 1
ATOM 4549 O O . PRO B 1 2 ? 33.938 -23.922 8.344 1 39.25 2 PRO B O 1
ATOM 4552 N N . ASP B 1 3 ? 36.062 -24.375 8.094 1 40.75 3 ASP B N 1
ATOM 4553 C CA . ASP B 1 3 ? 36.094 -24 6.684 1 40.75 3 ASP B CA 1
ATOM 4554 C C . ASP B 1 3 ? 35.25 -24.938 5.84 1 40.75 3 ASP B C 1
ATOM 4556 O O . ASP B 1 3 ? 34.594 -24.5 4.891 1 40.75 3 ASP B O 1
ATOM 4560 N N . PHE B 1 4 ? 35.25 -26.203 6.145 1 37.62 4 PHE B N 1
ATOM 4561 C CA . PHE B 1 4 ? 34.5 -27.219 5.426 1 37.62 4 PHE B CA 1
ATOM 4562 C C . PHE B 1 4 ? 33 -27.047 5.656 1 37.62 4 PHE B C 1
ATOM 4564 O O . PHE B 1 4 ? 32.188 -27.172 4.727 1 37.62 4 PHE B O 1
ATOM 4571 N N . ILE B 1 5 ? 32.688 -26.719 6.883 1 37.91 5 ILE B N 1
ATOM 4572 C CA . ILE B 1 5 ? 31.281 -26.484 7.246 1 37.91 5 ILE B CA 1
ATOM 4573 C C . ILE B 1 5 ? 30.766 -25.25 6.52 1 37.91 5 ILE B C 1
ATOM 4575 O O . ILE B 1 5 ? 29.625 -25.266 6.016 1 37.91 5 ILE B O 1
ATOM 4579 N N . GLN B 1 6 ? 31.625 -24.281 6.43 1 41.81 6 GLN B N 1
ATOM 4580 C CA . GLN B 1 6 ? 31.219 -23.047 5.785 1 41.81 6 GLN B CA 1
ATOM 4581 C C . GLN B 1 6 ? 30.969 -23.25 4.293 1 41.81 6 GLN B C 1
ATOM 4583 O O . GLN B 1 6 ? 30.016 -22.703 3.738 1 41.81 6 GLN B O 1
ATOM 4588 N N . ARG B 1 7 ? 31.766 -24.031 3.666 1 41.44 7 ARG B N 1
ATOM 4589 C CA . ARG B 1 7 ? 31.672 -24.297 2.232 1 41.44 7 ARG B CA 1
ATOM 4590 C C . ARG B 1 7 ? 30.438 -25.141 1.915 1 41.44 7 ARG B C 1
ATOM 4592 O O . ARG B 1 7 ? 29.766 -24.906 0.911 1 41.44 7 ARG B O 1
ATOM 4599 N N . THR B 1 8 ? 30.234 -26.031 2.801 1 41.22 8 THR B N 1
ATOM 4600 C CA . THR B 1 8 ? 29.078 -26.906 2.648 1 41.22 8 THR B CA 1
ATOM 4601 C C . THR B 1 8 ? 27.781 -26.125 2.865 1 41.22 8 THR B C 1
ATOM 4603 O O . THR B 1 8 ? 26.766 -26.391 2.203 1 41.22 8 THR B O 1
ATOM 4606 N N . GLN B 1 9 ? 27.828 -25.172 3.807 1 45.97 9 GLN B N 1
ATOM 4607 C CA . GLN B 1 9 ? 26.672 -24.344 4.141 1 45.97 9 GLN B CA 1
ATOM 4608 C C . GLN B 1 9 ? 26.281 -23.438 2.975 1 45.97 9 GLN B C 1
ATOM 4610 O O . GLN B 1 9 ? 25.094 -23.234 2.703 1 45.97 9 GLN B O 1
ATOM 4615 N N . GLN B 1 10 ? 27.281 -22.859 2.326 1 50.56 10 GLN B N 1
ATOM 4616 C CA . GLN B 1 10 ? 27.047 -22 1.171 1 50.56 10 GLN B CA 1
ATOM 4617 C C . GLN B 1 10 ? 26.531 -22.797 -0.017 1 50.56 10 GLN B C 1
ATOM 4619 O O . GLN B 1 10 ? 25.766 -22.281 -0.835 1 50.56 10 GLN B O 1
ATOM 4624 N N . SER B 1 11 ? 26.828 -24.172 0.109 1 54.88 11 SER B N 1
ATOM 4625 C CA . SER B 1 11 ? 26.5 -25.047 -1.012 1 54.88 11 SER B CA 1
ATOM 4626 C C . SER B 1 11 ? 25.016 -25.391 -1.028 1 54.88 11 SER B C 1
ATOM 4628 O O . SER B 1 11 ? 24.453 -25.672 -2.084 1 54.88 11 SER B O 1
ATOM 4630 N N . LEU B 1 12 ? 24.328 -25.062 0.124 1 60.88 12 LEU B N 1
ATOM 4631 C CA . LEU B 1 12 ? 22.938 -25.484 0.143 1 60.88 12 LEU B CA 1
ATOM 4632 C C . LEU B 1 12 ? 22 -24.297 -0.042 1 60.88 12 LEU B C 1
ATOM 4634 O O . LEU B 1 12 ? 20.781 -24.438 -0.007 1 60.88 12 LEU B O 1
ATOM 4638 N N . ALA B 1 13 ? 22.594 -23.172 -0.346 1 69.38 13 ALA B N 1
ATOM 4639 C CA . ALA B 1 13 ? 21.75 -22 -0.542 1 69.38 13 ALA B CA 1
ATOM 4640 C C . ALA B 1 13 ? 21.125 -22 -1.936 1 69.38 13 ALA B C 1
ATOM 4642 O O . ALA B 1 13 ? 21.75 -22.438 -2.9 1 69.38 13 ALA B O 1
ATOM 4643 N N . ILE B 1 14 ? 19.906 -21.672 -1.979 1 69.44 14 ILE B N 1
ATOM 4644 C CA . ILE B 1 14 ? 19.203 -21.531 -3.25 1 69.44 14 ILE B CA 1
ATOM 4645 C C . ILE B 1 14 ? 18.938 -20.062 -3.539 1 69.44 14 ILE B C 1
ATOM 4647 O O . ILE B 1 14 ? 18.109 -19.422 -2.871 1 69.44 14 ILE B O 1
ATOM 4651 N N . ASP B 1 15 ? 19.547 -19.516 -4.539 1 67.81 15 ASP B N 1
ATOM 4652 C CA . ASP B 1 15 ? 19.375 -18.109 -4.891 1 67.81 15 ASP B CA 1
ATOM 4653 C C . ASP B 1 15 ? 17.938 -17.828 -5.332 1 67.81 15 ASP B C 1
ATOM 4655 O O . ASP B 1 15 ? 17.375 -18.562 -6.152 1 67.81 15 ASP B O 1
ATOM 4659 N N . ASP B 1 16 ? 17.312 -16.844 -4.727 1 69 16 ASP B N 1
ATOM 4660 C CA . ASP B 1 16 ? 16.016 -16.297 -5.105 1 69 16 ASP B CA 1
ATOM 4661 C C . ASP B 1 16 ? 14.891 -17.266 -4.746 1 69 16 ASP B C 1
ATOM 4663 O O . ASP B 1 16 ? 13.812 -17.234 -5.352 1 69 16 ASP B O 1
ATOM 4667 N N . ALA B 1 17 ? 15.211 -18.172 -3.789 1 71.62 17 ALA B N 1
ATOM 4668 C CA . ALA B 1 17 ? 14.195 -19.125 -3.361 1 71.62 17 ALA B CA 1
ATOM 4669 C C . ALA B 1 17 ? 13.008 -18.422 -2.725 1 71.62 17 ALA B C 1
ATOM 4671 O O . ALA B 1 17 ? 11.898 -18.953 -2.684 1 71.62 17 ALA B O 1
ATOM 4672 N N . GLU B 1 18 ? 13.234 -17.188 -2.354 1 70.5 18 GLU B N 1
ATOM 4673 C CA . GLU B 1 18 ? 12.211 -16.469 -1.604 1 70.5 18 GLU B CA 1
ATOM 4674 C C . GLU B 1 18 ? 11.305 -15.672 -2.535 1 70.5 18 GLU B C 1
ATOM 4676 O O . GLU B 1 18 ? 10.281 -15.133 -2.105 1 70.5 18 GLU B O 1
ATOM 4681 N N . ASN B 1 19 ? 11.766 -15.578 -3.742 1 72.06 19 ASN B N 1
ATOM 4682 C CA . ASN B 1 19 ? 11.023 -14.797 -4.727 1 72.06 19 ASN B CA 1
ATOM 4683 C C . ASN B 1 19 ? 10.766 -15.602 -6 1 72.06 19 ASN B C 1
ATOM 4685 O O . ASN B 1 19 ? 11.641 -15.695 -6.863 1 72.06 19 ASN B O 1
ATOM 4689 N N . PRO B 1 20 ? 9.539 -16 -6.121 1 74 20 PRO B N 1
ATOM 4690 C CA . PRO B 1 20 ? 9.227 -16.875 -7.25 1 74 20 PRO B CA 1
ATOM 4691 C C . PRO B 1 20 ? 9.602 -16.266 -8.602 1 74 20 PRO B C 1
ATOM 4693 O O . PRO B 1 20 ? 10.219 -16.922 -9.43 1 74 20 PRO B O 1
ATOM 4696 N N . LEU B 1 21 ? 9.297 -15.023 -8.812 1 72.31 21 LEU B N 1
ATOM 4697 C CA . LEU B 1 21 ? 9.57 -14.422 -10.109 1 72.31 21 LEU B CA 1
ATOM 4698 C C . LEU B 1 21 ? 11.07 -14.266 -10.328 1 72.31 21 LEU B C 1
ATOM 4700 O O . LEU B 1 21 ? 11.562 -14.414 -11.453 1 72.31 21 LEU B O 1
ATOM 4704 N N . GLN B 1 22 ? 11.781 -14.023 -9.242 1 73.5 22 GLN B N 1
ATOM 4705 C CA . GLN B 1 22 ? 13.234 -13.906 -9.367 1 73.5 22 GLN B CA 1
ATOM 4706 C C . GLN B 1 22 ? 13.867 -15.266 -9.641 1 73.5 22 GLN B C 1
ATOM 4708 O O . GLN B 1 22 ? 14.836 -15.367 -10.398 1 73.5 22 GLN B O 1
ATOM 4713 N N . LEU B 1 23 ? 13.352 -16.297 -9.023 1 73.88 23 LEU B N 1
ATOM 4714 C CA . LEU B 1 23 ? 13.852 -17.641 -9.297 1 73.88 23 LEU B CA 1
ATOM 4715 C C . LEU B 1 23 ? 13.586 -18.031 -10.75 1 73.88 23 LEU B C 1
ATOM 4717 O O . LEU B 1 23 ? 14.438 -18.641 -11.398 1 73.88 23 LEU B O 1
ATOM 4721 N N . LEU B 1 24 ? 12.438 -17.672 -11.203 1 74.62 24 LEU B N 1
ATOM 4722 C CA . LEU B 1 24 ? 12.086 -17.969 -12.594 1 74.62 24 LEU B CA 1
ATOM 4723 C C . LEU B 1 24 ? 13 -17.203 -13.555 1 74.62 24 LEU B C 1
ATOM 4725 O O . LEU B 1 24 ? 13.422 -17.734 -14.578 1 74.62 24 LEU B O 1
ATOM 4729 N N . ALA B 1 25 ? 13.266 -15.961 -13.203 1 72.81 25 ALA B N 1
ATOM 4730 C CA . ALA B 1 25 ? 14.172 -15.164 -14.031 1 72.81 25 ALA B CA 1
ATOM 4731 C C . ALA B 1 25 ? 15.57 -15.766 -14.062 1 72.81 25 ALA B C 1
ATOM 4733 O O . ALA B 1 25 ? 16.203 -15.82 -15.117 1 72.81 25 ALA B O 1
ATOM 4734 N N . ARG B 1 26 ? 16.016 -16.266 -12.977 1 74.12 26 ARG B N 1
ATOM 4735 C CA . ARG B 1 26 ? 17.344 -16.859 -12.875 1 74.12 26 ARG B CA 1
ATOM 4736 C C . ARG B 1 26 ? 17.438 -18.156 -13.695 1 74.12 26 ARG B C 1
ATOM 4738 O O . ARG B 1 26 ? 18.453 -18.422 -14.328 1 74.12 26 ARG B O 1
ATOM 4745 N N . ALA B 1 27 ? 16.422 -18.875 -13.625 1 71.88 27 ALA B N 1
ATOM 4746 C CA . ALA B 1 27 ? 16.391 -20.141 -14.344 1 71.88 27 ALA B CA 1
ATOM 4747 C C . ALA B 1 27 ? 16.453 -19.922 -15.859 1 71.88 27 ALA B C 1
ATOM 4749 O O . ALA B 1 27 ? 16.844 -20.812 -16.609 1 71.88 27 ALA B O 1
ATOM 4750 N N . SER B 1 28 ? 15.977 -18.75 -16.266 1 66.56 28 SER B N 1
ATOM 4751 C CA . SER B 1 28 ? 15.977 -18.438 -17.688 1 66.56 28 SER B CA 1
ATOM 4752 C C . SER B 1 28 ? 17.391 -18.281 -18.219 1 66.56 28 SER B C 1
ATOM 4754 O O . SER B 1 28 ? 17.625 -18.422 -19.422 1 66.56 28 SER B O 1
ATOM 4756 N N . TYR B 1 29 ? 18.344 -18.047 -17.391 1 59.12 29 TYR B N 1
ATOM 4757 C CA . TYR B 1 29 ? 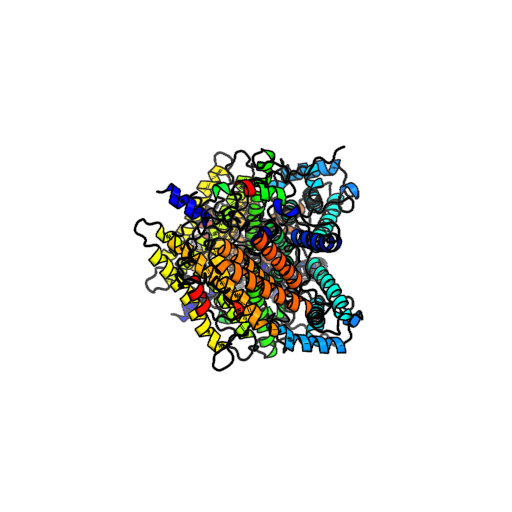19.734 -17.844 -17.812 1 59.12 29 TYR B CA 1
ATOM 4758 C C . TYR B 1 29 ? 20.516 -19.141 -17.719 1 59.12 29 TYR B C 1
ATOM 4760 O O . TYR B 1 29 ? 21.734 -19.156 -17.922 1 59.12 29 TYR B O 1
ATOM 4768 N N . ILE B 1 30 ? 19.953 -20.219 -17.406 1 52.41 30 ILE B N 1
ATOM 4769 C CA . ILE B 1 30 ? 20.656 -21.5 -17.391 1 52.41 30 ILE B CA 1
ATOM 4770 C C . ILE B 1 30 ? 21.016 -21.891 -18.828 1 52.41 30 ILE B C 1
ATOM 4772 O O . ILE B 1 30 ? 20.141 -22.156 -19.656 1 52.41 30 ILE B O 1
ATOM 4776 N N . GLN B 1 31 ? 22.047 -21.203 -19.562 1 47.09 31 GLN B N 1
ATOM 4777 C CA . GLN B 1 31 ? 22.531 -21.484 -20.906 1 47.09 31 GLN B CA 1
ATOM 4778 C C . GLN B 1 31 ? 23.188 -22.859 -20.969 1 47.09 31 GLN B C 1
ATOM 4780 O O . GLN B 1 31 ? 23.859 -23.281 -20.031 1 47.09 31 GLN B O 1
ATOM 4785 N N . PRO B 1 32 ? 22.828 -23.672 -22.125 1 41.25 32 PRO B N 1
ATOM 4786 C CA . PRO B 1 32 ? 23.578 -24.906 -22.406 1 41.25 32 PRO B CA 1
ATOM 4787 C C . PRO B 1 32 ? 25.078 -24.672 -22.531 1 41.25 32 PRO B C 1
ATOM 4789 O O . PRO B 1 32 ? 25.516 -23.562 -22.859 1 41.25 32 PRO B O 1
ATOM 4792 N N . SER B 1 33 ? 25.891 -25.578 -22.094 1 34.12 33 SER B N 1
ATOM 4793 C CA . SER B 1 33 ? 27.312 -25.547 -22.391 1 34.12 33 SER B CA 1
ATOM 4794 C C . SER B 1 33 ? 27.562 -25.344 -23.875 1 34.12 33 SER B C 1
ATOM 4796 O O . SER B 1 33 ? 26.859 -25.891 -24.719 1 34.12 33 SER B O 1
ATOM 4798 N N . PRO B 1 34 ? 28.344 -24.359 -24.328 1 34.19 34 PRO B N 1
ATOM 4799 C CA . PRO B 1 34 ? 28.672 -24.062 -25.719 1 34.19 34 PRO B CA 1
ATOM 4800 C C . PRO B 1 34 ? 28.938 -25.312 -26.547 1 34.19 34 PRO B C 1
ATOM 4802 O O . PRO B 1 34 ? 28.953 -25.25 -27.781 1 34.19 34 PRO B O 1
ATOM 4805 N N . GLU B 1 35 ? 29.438 -26.344 -25.984 1 34.91 35 GLU B N 1
ATOM 4806 C CA . GLU B 1 35 ? 30.016 -27.359 -26.875 1 34.91 35 GLU B CA 1
ATOM 4807 C C . GLU B 1 35 ? 28.938 -27.984 -27.75 1 34.91 35 GLU B C 1
ATOM 4809 O O . GLU B 1 35 ? 29.25 -28.703 -28.703 1 34.91 35 GLU B O 1
ATOM 4814 N N . SER B 1 36 ? 27.766 -28.016 -27.359 1 35.72 36 SER B N 1
ATOM 4815 C CA . SER B 1 36 ? 26.922 -28.906 -28.156 1 35.72 36 SER B CA 1
ATOM 4816 C C . SER B 1 36 ? 26.406 -28.219 -29.422 1 35.72 36 SER B C 1
ATOM 4818 O O . SER B 1 36 ? 25.562 -28.75 -30.125 1 35.72 36 SER B O 1
ATOM 4820 N N . ARG B 1 37 ? 26.766 -26.984 -29.688 1 37.69 37 ARG B N 1
ATOM 4821 C CA . ARG B 1 37 ? 26.312 -26.344 -30.922 1 37.69 37 ARG B CA 1
ATOM 4822 C C . ARG B 1 37 ? 27 -26.969 -32.125 1 37.69 37 ARG B C 1
ATOM 4824 O O . ARG B 1 37 ? 26.844 -26.484 -33.25 1 37.69 37 ARG B O 1
ATOM 4831 N N . HIS B 1 38 ? 27.984 -27.766 -31.969 1 32.28 38 HIS B N 1
ATOM 4832 C CA . HIS B 1 38 ? 28.656 -28.047 -33.25 1 32.28 38 HIS B CA 1
ATOM 4833 C C . HIS B 1 38 ? 27.719 -28.766 -34.219 1 32.28 38 HIS B C 1
ATOM 4835 O O . HIS B 1 38 ? 27.984 -28.812 -35.406 1 32.28 38 HIS B O 1
ATOM 4841 N N . GLY B 1 39 ? 27.047 -29.938 -33.844 1 32.66 39 GLY B N 1
ATOM 4842 C CA . GLY B 1 39 ? 26.812 -30.859 -34.938 1 32.66 39 GLY B CA 1
ATOM 4843 C C . GLY B 1 39 ? 25.594 -30.516 -35.781 1 32.66 39 GLY B C 1
ATOM 4844 O O . GLY B 1 39 ? 25.078 -31.359 -36.5 1 32.66 39 GLY B O 1
ATOM 4845 N N . ASN B 1 40 ? 24.703 -29.578 -35.438 1 32.5 40 ASN B N 1
ATOM 4846 C CA . ASN B 1 40 ? 23.5 -29.719 -36.25 1 32.5 40 ASN B CA 1
ATOM 4847 C C . ASN B 1 40 ? 23.734 -29.297 -37.688 1 32.5 40 ASN B C 1
ATOM 4849 O O . ASN B 1 40 ? 24.438 -28.328 -37.969 1 32.5 40 ASN B O 1
ATOM 4853 N N . SER B 1 41 ? 23.484 -30.266 -38.688 1 32.38 41 SER B N 1
ATOM 4854 C CA . SER B 1 41 ? 23.422 -30.109 -40.125 1 32.38 41 SER B CA 1
ATOM 4855 C C . SER B 1 41 ? 22.5 -28.953 -40.531 1 32.38 41 SER B C 1
ATOM 4857 O O . SER B 1 41 ? 21.609 -28.578 -39.75 1 32.38 41 SER B O 1
ATOM 4859 N N . PRO B 1 42 ? 22.625 -28.328 -41.781 1 37.69 42 PRO B N 1
ATOM 4860 C CA . PRO B 1 42 ? 21.969 -27.156 -42.375 1 37.69 42 PRO B CA 1
ATOM 4861 C C . PRO B 1 42 ? 20.453 -27.266 -42.375 1 37.69 42 PRO B C 1
ATOM 4863 O O . PRO B 1 42 ? 19.75 -26.25 -42.5 1 37.69 42 PRO B O 1
ATOM 4866 N N . GLN B 1 43 ? 19.828 -28.422 -42.75 1 35.59 43 GLN B N 1
ATOM 4867 C CA . GLN B 1 43 ? 18.391 -28.5 -43.031 1 35.59 43 GLN B CA 1
ATOM 4868 C C . GLN B 1 43 ? 17.578 -28.172 -41.781 1 35.59 43 GLN B C 1
ATOM 4870 O O . GLN B 1 43 ? 16.406 -27.797 -41.875 1 35.59 43 GLN B O 1
ATOM 4875 N N . GLN B 1 44 ? 17.969 -28.641 -40.562 1 37.38 44 GLN B N 1
ATOM 4876 C CA . GLN B 1 44 ? 17.188 -28.5 -39.344 1 37.38 44 GLN B CA 1
ATOM 4877 C C . GLN B 1 44 ? 17.297 -27.078 -38.812 1 37.38 44 GLN B C 1
ATOM 4879 O O . GLN B 1 44 ? 16.75 -26.781 -37.719 1 37.38 44 GLN B O 1
ATOM 4884 N N . ALA B 1 45 ? 17.719 -26.156 -39.5 1 39.5 45 ALA B N 1
ATOM 4885 C CA . ALA B 1 45 ? 18 -24.734 -39.312 1 39.5 45 ALA B CA 1
ATOM 4886 C C . ALA B 1 45 ? 16.703 -23.938 -39.219 1 39.5 45 ALA B C 1
ATOM 4888 O O . ALA B 1 45 ? 16.641 -22.922 -38.5 1 39.5 45 ALA B O 1
ATOM 4889 N N . HIS B 1 46 ? 15.742 -24.234 -40.125 1 40.44 46 HIS B N 1
ATOM 4890 C CA . HIS B 1 46 ? 14.547 -23.391 -40.125 1 40.44 46 HIS B CA 1
ATOM 4891 C C . HIS B 1 46 ? 13.75 -23.562 -38.844 1 40.44 46 HIS B C 1
ATOM 4893 O O . HIS B 1 46 ? 13.156 -22.609 -38.344 1 40.44 46 HIS B O 1
ATOM 4899 N N . THR B 1 47 ? 13.43 -24.828 -38.438 1 39.97 47 THR B N 1
ATOM 4900 C CA . THR B 1 47 ? 12.719 -25.078 -37.188 1 39.97 47 THR B CA 1
ATOM 4901 C C . THR B 1 47 ? 13.523 -24.578 -36 1 39.97 47 THR B C 1
ATOM 4903 O O . THR B 1 47 ? 12.969 -24.312 -34.938 1 39.97 47 THR B O 1
ATOM 4906 N N . ALA B 1 48 ? 14.805 -24.625 -36.125 1 44.91 48 ALA B N 1
ATOM 4907 C CA . ALA B 1 48 ? 15.727 -24.125 -35.094 1 44.91 48 ALA B CA 1
ATOM 4908 C C . ALA B 1 48 ? 15.586 -22.609 -34.938 1 44.91 48 ALA B C 1
ATOM 4910 O O . ALA B 1 48 ? 15.711 -22.078 -33.844 1 44.91 48 ALA B O 1
ATOM 4911 N N . SER B 1 49 ? 15.234 -21.875 -36 1 45.53 49 SER B N 1
ATOM 4912 C CA . SER B 1 49 ? 15.109 -20.422 -35.969 1 45.53 49 SER B CA 1
ATOM 4913 C C . SER B 1 49 ? 13.852 -19.984 -35.25 1 45.53 49 SER B C 1
ATOM 4915 O O . SER B 1 49 ? 13.875 -19.016 -34.469 1 45.53 49 SER B O 1
ATOM 4917 N N . THR B 1 50 ? 12.688 -20.656 -35.562 1 49.12 50 THR B N 1
ATOM 4918 C CA . THR B 1 50 ? 11.461 -20.312 -34.844 1 49.12 50 THR B CA 1
ATOM 4919 C C . THR B 1 50 ? 11.562 -20.719 -33.375 1 49.12 50 THR B C 1
ATOM 4921 O O . THR B 1 50 ? 11.062 -20 -32.5 1 49.12 50 THR B O 1
ATOM 4924 N N . GLN B 1 51 ? 12.172 -21.844 -33.156 1 53.66 51 GLN B N 1
ATOM 4925 C CA . GLN B 1 51 ? 12.391 -22.266 -31.781 1 53.66 51 GLN B CA 1
ATOM 4926 C C . GLN B 1 51 ? 13.336 -21.297 -31.062 1 53.66 51 GLN B C 1
ATOM 4928 O O . GLN B 1 51 ? 13.133 -20.984 -29.891 1 53.66 51 GLN B O 1
ATOM 4933 N N . GLY B 1 52 ? 14.289 -20.828 -31.812 1 53.38 52 GLY B N 1
ATOM 4934 C CA . GLY B 1 52 ? 15.211 -19.844 -31.266 1 53.38 52 GLY B CA 1
ATOM 4935 C C . GLY B 1 52 ? 14.539 -18.516 -30.922 1 53.38 52 GLY B C 1
ATOM 4936 O O . GLY B 1 52 ? 14.812 -17.922 -29.875 1 53.38 52 GLY B O 1
ATOM 4937 N N . GLN B 1 53 ? 13.664 -18.109 -31.812 1 55.25 53 GLN B N 1
ATOM 4938 C CA . GLN B 1 53 ? 12.945 -16.859 -31.578 1 55.25 53 GLN B CA 1
ATOM 4939 C C . GLN B 1 53 ? 12.016 -16.969 -30.375 1 55.25 53 GLN B C 1
ATOM 4941 O O . GLN B 1 53 ? 11.93 -16.047 -29.562 1 55.25 53 GLN B O 1
ATOM 4946 N N . THR B 1 54 ? 11.484 -18.094 -30.281 1 70.25 54 THR B N 1
ATOM 4947 C CA . THR B 1 54 ? 10.594 -18.344 -29.141 1 70.25 54 THR B CA 1
ATOM 4948 C C . THR B 1 54 ? 11.375 -18.375 -27.844 1 70.25 54 THR B C 1
ATOM 4950 O O . THR B 1 54 ? 10.93 -17.844 -26.828 1 70.25 54 THR B O 1
ATOM 4953 N N . GLU B 1 55 ? 12.57 -18.891 -28.016 1 73.94 55 GLU B N 1
ATOM 4954 C CA . GLU B 1 55 ? 13.391 -18.984 -26.812 1 73.94 55 GLU B CA 1
ATOM 4955 C C . GLU B 1 55 ? 13.852 -17.594 -26.359 1 73.94 55 GLU B C 1
ATOM 4957 O O . GLU B 1 55 ? 13.859 -17.297 -25.172 1 73.94 55 GLU B O 1
ATOM 4962 N N . ASP B 1 56 ? 14.148 -16.828 -27.359 1 76.56 56 ASP B N 1
ATOM 4963 C CA . ASP B 1 56 ? 14.578 -15.469 -27.031 1 76.56 56 ASP B CA 1
ATOM 4964 C C . ASP B 1 56 ? 13.43 -14.648 -26.453 1 76.56 56 ASP B C 1
ATOM 4966 O O . ASP B 1 56 ? 13.633 -13.844 -25.547 1 76.56 56 ASP B O 1
ATOM 4970 N N . GLU B 1 57 ? 12.305 -14.898 -26.922 1 79.06 57 GLU B N 1
ATOM 4971 C CA . GLU B 1 57 ? 11.133 -14.18 -26.438 1 79.06 57 GLU B CA 1
ATOM 4972 C C . GLU B 1 57 ? 10.805 -14.562 -25 1 79.06 57 GLU B C 1
ATOM 4974 O O . GLU B 1 57 ? 10.445 -13.711 -24.188 1 79.06 57 GLU B O 1
ATOM 4979 N N . ILE B 1 58 ? 11.023 -15.781 -24.75 1 79.31 58 ILE B N 1
ATOM 4980 C CA . ILE B 1 58 ? 10.734 -16.266 -23.406 1 79.31 58 ILE B CA 1
ATOM 4981 C C . ILE B 1 58 ? 11.773 -15.734 -22.438 1 79.31 58 ILE B C 1
ATOM 4983 O O . ILE B 1 58 ? 11.438 -15.305 -21.328 1 79.31 58 ILE B O 1
ATOM 4987 N N . GLN B 1 59 ? 12.961 -15.664 -22.938 1 77.06 59 GLN B N 1
ATOM 4988 C CA . GLN B 1 59 ? 14.016 -15.133 -22.078 1 77.06 59 GLN B CA 1
ATOM 4989 C C . GLN B 1 59 ? 13.797 -13.648 -21.797 1 77.06 59 GLN B C 1
ATOM 4991 O O . GLN B 1 59 ? 14.023 -13.188 -20.672 1 77.06 59 GLN B O 1
ATOM 4996 N N . ALA B 1 60 ? 13.352 -13.047 -22.797 1 78.62 60 ALA B N 1
ATOM 4997 C CA . ALA B 1 60 ? 13.094 -11.617 -22.656 1 78.62 60 ALA B CA 1
ATOM 4998 C C . ALA B 1 60 ? 11.914 -11.359 -21.719 1 78.62 60 ALA B C 1
ATOM 5000 O O . ALA B 1 60 ? 11.906 -10.383 -20.969 1 78.62 60 ALA B O 1
ATOM 5001 N N . PHE B 1 61 ? 11.023 -12.25 -21.734 1 84.38 61 PHE B N 1
ATOM 5002 C CA . PHE B 1 61 ? 9.828 -12.117 -20.906 1 84.38 61 PHE B CA 1
ATOM 5003 C C . PHE B 1 61 ? 10.18 -12.258 -19.438 1 84.38 61 PHE B C 1
ATOM 5005 O O . PHE B 1 61 ? 9.609 -11.57 -18.578 1 84.38 61 PHE B O 1
ATOM 5012 N N . PHE B 1 62 ? 11.156 -12.992 -19.172 1 82.88 62 PHE B N 1
ATOM 5013 C CA . PHE B 1 62 ? 11.469 -13.281 -17.781 1 82.88 62 PHE B CA 1
ATOM 5014 C C . PHE B 1 62 ? 12.695 -12.508 -17.328 1 82.88 62 PHE B C 1
ATOM 5016 O O . PHE B 1 62 ? 13.25 -12.781 -16.25 1 82.88 62 PHE B O 1
ATOM 5023 N N . ALA B 1 63 ? 13.109 -11.531 -18.188 1 76.31 63 ALA B N 1
ATOM 5024 C CA . ALA B 1 63 ? 14.227 -10.672 -17.812 1 76.31 63 ALA B CA 1
ATOM 5025 C C . ALA B 1 63 ? 13.891 -9.836 -16.578 1 76.31 63 ALA B C 1
ATOM 5027 O O . ALA B 1 63 ? 12.727 -9.547 -16.312 1 76.31 63 ALA B O 1
ATOM 5028 N N . PRO B 1 64 ? 14.953 -9.484 -15.82 1 75.19 64 PRO B N 1
ATOM 5029 C CA . PRO B 1 64 ? 14.727 -8.672 -14.617 1 75.19 64 PRO B CA 1
ATOM 5030 C C . PRO B 1 64 ? 14.094 -7.316 -14.938 1 75.19 64 PRO B C 1
ATOM 5032 O O . PRO B 1 64 ? 14.203 -6.832 -16.062 1 75.19 64 PRO B O 1
ATOM 5035 N N . ALA B 1 65 ? 13.531 -6.766 -13.922 1 78.38 65 ALA B N 1
ATOM 5036 C CA . ALA B 1 65 ? 12.883 -5.461 -14.062 1 78.38 65 ALA B CA 1
ATOM 5037 C C . ALA B 1 65 ? 13.906 -4.379 -14.414 1 78.38 65 ALA B C 1
ATOM 5039 O O . ALA B 1 65 ? 15.023 -4.387 -13.906 1 78.38 65 ALA B O 1
ATOM 5040 N N . GLN B 1 66 ? 13.523 -3.541 -15.352 1 86.19 66 GLN B N 1
ATOM 5041 C CA . GLN B 1 66 ? 14.352 -2.414 -15.766 1 86.19 66 GLN B CA 1
ATOM 5042 C C . GLN B 1 66 ? 13.547 -1.115 -15.773 1 86.19 66 GLN B C 1
ATOM 5044 O O . GLN B 1 66 ? 12.32 -1.14 -15.805 1 86.19 66 GLN B O 1
ATOM 5049 N N . VAL B 1 67 ? 14.289 -0.044 -15.719 1 93.38 67 VAL B N 1
ATOM 5050 C CA . VAL B 1 67 ? 13.656 1.271 -15.742 1 93.38 67 VAL B CA 1
ATOM 5051 C C . VAL B 1 67 ? 12.93 1.47 -17.062 1 93.38 67 VAL B C 1
ATOM 5053 O O . VAL B 1 67 ? 13.305 0.874 -18.078 1 93.38 67 VAL B O 1
ATOM 5056 N N . HIS B 1 68 ? 11.867 2.068 -17 1 94.25 68 HIS B N 1
ATOM 5057 C CA . HIS B 1 68 ? 11.094 2.568 -18.141 1 94.25 68 HIS B CA 1
ATOM 5058 C C . HIS B 1 68 ? 10.883 4.074 -18.031 1 94.25 68 HIS B C 1
ATOM 5060 O O . HIS B 1 68 ? 9.945 4.539 -17.391 1 94.25 68 HIS B O 1
ATOM 5066 N N . LEU B 1 69 ? 11.719 4.832 -18.781 1 97.44 69 LEU B N 1
ATOM 5067 C CA . LEU B 1 69 ? 11.836 6.27 -18.578 1 97.44 69 LEU B CA 1
ATOM 5068 C C . LEU B 1 69 ? 10.695 7.016 -19.25 1 97.44 69 LEU B C 1
ATOM 5070 O O . LEU B 1 69 ? 10.227 6.609 -20.312 1 97.44 69 LEU B O 1
ATOM 5074 N N . ASP B 1 70 ? 10.273 8.094 -18.656 1 98.25 70 ASP B N 1
ATOM 5075 C CA . ASP B 1 70 ? 9.227 8.961 -19.188 1 98.25 70 ASP B CA 1
ATOM 5076 C C . ASP B 1 70 ? 9.82 10.188 -19.875 1 98.25 70 ASP B C 1
ATOM 5078 O O . ASP B 1 70 ? 9.477 11.32 -19.531 1 98.25 70 ASP B O 1
ATOM 5082 N N . VAL B 1 71 ? 10.617 9.914 -20.844 1 98 71 VAL B N 1
ATOM 5083 C CA . VAL B 1 71 ? 11.297 11.008 -21.531 1 98 71 VAL B CA 1
ATOM 5084 C C . VAL B 1 71 ? 10.898 11.016 -23 1 98 71 VAL B C 1
ATOM 5086 O O . VAL B 1 71 ? 10.445 10.008 -23.547 1 98 71 VAL B O 1
ATOM 5089 N N . GLY B 1 72 ? 11.016 12.211 -23.609 1 96.62 72 GLY B N 1
ATOM 5090 C CA . GLY B 1 72 ? 10.688 12.43 -25 1 96.62 72 GLY B CA 1
ATOM 5091 C C . GLY B 1 72 ? 10.391 13.883 -25.328 1 96.62 72 GLY B C 1
ATOM 5092 O O . GLY B 1 72 ? 10.078 14.672 -24.438 1 96.62 72 GLY B O 1
ATOM 5093 N N . HIS B 1 73 ? 10.461 14.25 -26.578 1 95.69 73 HIS B N 1
ATOM 5094 C CA . HIS B 1 73 ? 10.258 15.625 -27.016 1 95.69 73 HIS B CA 1
ATOM 5095 C C . HIS B 1 73 ? 8.805 16.047 -26.812 1 95.69 73 HIS B C 1
ATOM 5097 O O . HIS B 1 73 ? 8.523 17.234 -26.609 1 95.69 73 HIS B O 1
ATOM 5103 N N . ASP B 1 74 ? 7.941 15.102 -26.719 1 96.31 74 ASP B N 1
ATOM 5104 C CA . ASP B 1 74 ? 6.516 15.398 -26.625 1 96.31 74 ASP B CA 1
ATOM 5105 C C . ASP B 1 74 ? 6.105 15.648 -25.172 1 96.31 74 ASP B C 1
ATOM 5107 O O . ASP B 1 74 ? 4.984 16.094 -24.906 1 96.31 74 ASP B O 1
ATOM 5111 N N . VAL B 1 75 ? 7.004 15.383 -24.266 1 97.81 75 VAL B N 1
ATOM 5112 C CA . VAL B 1 75 ? 6.648 15.555 -22.859 1 97.81 75 VAL B CA 1
ATOM 5113 C C . VAL B 1 75 ? 7.641 16.5 -22.188 1 97.81 75 VAL B C 1
ATOM 5115 O O . VAL B 1 75 ? 7.379 17.016 -21.094 1 97.81 75 VAL B O 1
ATOM 5118 N N . ASP B 1 76 ? 8.766 16.812 -22.797 1 98.31 76 ASP B N 1
ATOM 5119 C CA . ASP B 1 76 ? 9.789 17.719 -22.266 1 98.31 76 ASP B CA 1
ATOM 5120 C C . ASP B 1 76 ? 9.289 19.156 -22.25 1 98.31 76 ASP B C 1
ATOM 5122 O O . ASP B 1 76 ? 9 19.734 -23.297 1 98.31 76 ASP B O 1
ATOM 5126 N N . PRO B 1 77 ? 9.25 19.766 -21.062 1 98.38 77 PRO B N 1
ATOM 5127 C CA . PRO B 1 77 ? 8.656 21.094 -20.969 1 98.38 77 PRO B CA 1
ATOM 5128 C C . PRO B 1 77 ? 9.453 22.156 -21.734 1 98.38 77 PRO B C 1
ATOM 5130 O O . PRO B 1 77 ? 8.883 23.141 -22.203 1 98.38 77 PRO B O 1
ATOM 5133 N N . VAL B 1 78 ? 10.742 22 -21.891 1 98.12 78 VAL B N 1
ATOM 5134 C CA . VAL B 1 78 ? 11.555 22.938 -22.656 1 98.12 78 VAL B CA 1
ATOM 5135 C C . VAL B 1 78 ? 11.258 22.781 -24.156 1 98.12 78 VAL B C 1
ATOM 5137 O O . VAL B 1 78 ? 11.047 23.766 -24.859 1 98.12 78 VAL B O 1
ATOM 5140 N N . SER B 1 79 ? 11.266 21.531 -24.594 1 97.5 79 SER B N 1
ATOM 5141 C CA . SER B 1 79 ? 10.977 21.266 -26 1 97.5 79 SER B CA 1
ATOM 5142 C C . SER B 1 79 ? 9.578 21.719 -26.375 1 97.5 79 SER B C 1
ATOM 5144 O O . SER B 1 79 ? 9.344 22.141 -27.516 1 97.5 79 SER B O 1
ATOM 5146 N N . LEU B 1 80 ? 8.633 21.656 -25.438 1 97.75 80 LEU B N 1
ATOM 5147 C CA . LEU B 1 80 ? 7.246 22.031 -25.688 1 97.75 80 LEU B CA 1
ATOM 5148 C C . LEU B 1 80 ? 7.078 23.547 -25.609 1 97.75 80 LEU B C 1
ATOM 5150 O O . LEU B 1 80 ? 6.02 24.078 -25.953 1 97.75 80 LEU B O 1
ATOM 5154 N N . GLY B 1 81 ? 8.062 24.281 -25.125 1 97.06 81 GLY B N 1
ATOM 5155 C CA . GLY B 1 81 ? 8.023 25.719 -25.047 1 97.06 81 GLY B CA 1
ATOM 5156 C C . GLY B 1 81 ? 7.344 26.234 -23.781 1 97.06 81 GLY B C 1
ATOM 5157 O O . GLY B 1 81 ? 6.988 27.422 -23.703 1 97.06 81 GLY B O 1
ATOM 5158 N N . LEU B 1 82 ? 7.141 25.359 -22.812 1 98.19 82 LEU B N 1
ATOM 5159 C CA . LEU B 1 82 ? 6.48 25.781 -21.578 1 98.19 82 LEU B CA 1
ATOM 5160 C C . LEU B 1 82 ? 7.426 26.578 -20.688 1 98.19 82 LEU B C 1
ATOM 5162 O O . LEU B 1 82 ? 6.984 27.391 -19.875 1 98.19 82 LEU B O 1
ATOM 5166 N N . VAL B 1 83 ? 8.695 26.297 -20.781 1 98.12 83 VAL B N 1
ATOM 5167 C CA . VAL B 1 83 ? 9.734 26.969 -20 1 98.12 83 VAL B CA 1
ATOM 5168 C C . VAL B 1 83 ? 11.016 27.047 -20.828 1 98.12 83 VAL B C 1
ATOM 5170 O O . VAL B 1 83 ? 11.266 26.203 -21.688 1 98.12 83 VAL B O 1
ATOM 5173 N N . SER B 1 84 ? 11.82 28.094 -20.578 1 97.62 84 SER B N 1
ATOM 5174 C CA . SER B 1 84 ? 13.117 28.203 -21.25 1 97.62 84 SER B CA 1
ATOM 5175 C C . SER B 1 84 ? 14.211 27.5 -20.453 1 97.62 84 SER B C 1
ATOM 5177 O O . SER B 1 84 ? 14.023 27.188 -19.281 1 97.62 84 SER B O 1
ATOM 5179 N N . GLU B 1 85 ? 15.352 27.281 -21.078 1 97.38 85 GLU B N 1
ATOM 5180 C CA . GLU B 1 85 ? 16.484 26.656 -20.406 1 97.38 85 GLU B CA 1
ATOM 5181 C C . GLU B 1 85 ? 17 27.531 -19.25 1 97.38 85 GLU B C 1
ATOM 5183 O O . GLU B 1 85 ? 17.375 27.016 -18.203 1 97.38 85 GLU B O 1
ATOM 5188 N N . GLU B 1 86 ? 16.984 28.766 -19.469 1 97.19 86 GLU B N 1
ATOM 5189 C CA . GLU B 1 86 ? 17.438 29.703 -18.453 1 97.19 86 GLU B CA 1
ATOM 5190 C C . GLU B 1 86 ? 16.5 29.688 -17.25 1 97.19 86 GLU B C 1
ATOM 5192 O O . GLU B 1 86 ? 16.953 29.734 -16.094 1 97.19 86 GLU B O 1
ATOM 5197 N N . GLU B 1 87 ? 15.258 29.688 -17.547 1 97.69 87 GLU B N 1
ATOM 5198 C CA . GLU B 1 87 ? 14.273 29.609 -16.484 1 97.69 87 GLU B CA 1
ATOM 5199 C C . GLU B 1 87 ? 14.43 28.312 -15.68 1 97.69 87 GLU B C 1
ATOM 5201 O O . GLU B 1 87 ? 14.32 28.328 -14.453 1 97.69 87 GLU B O 1
ATOM 5206 N N . ALA B 1 88 ? 14.672 27.25 -16.375 1 98.44 88 ALA B N 1
ATOM 5207 C CA . ALA B 1 88 ? 14.852 25.969 -15.711 1 98.44 88 ALA B CA 1
ATOM 5208 C C . ALA B 1 88 ? 16 26.016 -14.719 1 98.44 88 ALA B C 1
ATOM 5210 O O . ALA B 1 88 ? 15.883 25.531 -13.586 1 98.44 88 ALA B O 1
ATOM 5211 N N . ASP B 1 89 ? 17.094 26.609 -15.141 1 98.12 89 ASP B N 1
ATOM 5212 C CA . ASP B 1 89 ? 18.266 26.734 -14.266 1 98.12 89 ASP B CA 1
ATOM 5213 C C . ASP B 1 89 ? 17.922 27.531 -13.008 1 98.12 89 ASP B C 1
ATOM 5215 O O . ASP B 1 89 ? 18.312 27.156 -11.898 1 98.12 89 ASP B O 1
ATOM 5219 N N . LYS B 1 90 ? 17.234 28.578 -13.18 1 97.81 90 LYS B N 1
ATOM 5220 C CA . LYS B 1 90 ? 16.844 29.438 -12.062 1 97.81 90 LYS B CA 1
ATOM 5221 C C . LYS B 1 90 ? 15.906 28.688 -11.109 1 97.81 90 LYS B C 1
ATOM 5223 O O . LYS B 1 90 ? 16.047 28.797 -9.891 1 97.81 90 LYS B O 1
ATOM 5228 N N . LEU B 1 91 ? 14.969 28.047 -11.672 1 98.25 91 LEU B N 1
ATOM 5229 C CA . LEU B 1 91 ? 13.984 27.328 -10.867 1 98.25 91 LEU B CA 1
ATOM 5230 C C . LEU B 1 91 ? 14.641 26.188 -10.102 1 98.25 91 LEU B C 1
ATOM 5232 O O . LEU B 1 91 ? 14.32 25.953 -8.93 1 98.25 91 LEU B O 1
ATOM 5236 N N . PHE B 1 92 ? 15.578 25.422 -10.68 1 98.12 92 PHE B N 1
ATOM 5237 C CA . PHE B 1 92 ? 16.281 24.344 -10.008 1 98.12 92 PHE B CA 1
ATOM 5238 C C . PHE B 1 92 ? 17.141 24.875 -8.867 1 98.12 92 PHE B C 1
ATOM 5240 O O . PHE B 1 92 ? 17.188 24.281 -7.789 1 98.12 92 PHE B O 1
ATOM 5247 N N . ASN B 1 93 ? 17.75 25.984 -9.172 1 97.25 93 ASN B N 1
ATOM 5248 C CA . ASN B 1 93 ? 18.562 26.609 -8.125 1 97.25 93 ASN B CA 1
ATOM 5249 C C . ASN B 1 93 ? 17.688 27.031 -6.938 1 97.25 93 ASN B C 1
ATOM 5251 O O . ASN B 1 93 ? 18.078 26.844 -5.785 1 97.25 93 ASN B O 1
ATOM 5255 N N . PHE B 1 94 ? 16.609 27.625 -7.254 1 96.69 94 PHE B N 1
ATOM 5256 C CA . PHE B 1 94 ? 15.68 28.031 -6.195 1 96.69 94 PHE B CA 1
ATOM 5257 C C . PHE B 1 94 ? 15.234 26.812 -5.387 1 96.69 94 PHE B C 1
ATOM 5259 O O . PHE B 1 94 ? 15.18 26.875 -4.156 1 96.69 94 PHE B O 1
ATOM 5266 N N . PHE B 1 95 ? 14.906 25.734 -6.023 1 96.88 95 PHE B N 1
ATOM 5267 C CA . PHE B 1 95 ? 14.43 24.531 -5.352 1 96.88 95 PHE B CA 1
ATOM 5268 C C . PHE B 1 95 ? 15.461 24.031 -4.352 1 96.88 95 PHE B C 1
ATOM 5270 O O . PHE B 1 95 ? 15.141 23.797 -3.184 1 96.88 95 PHE B O 1
ATOM 5277 N N . HIS B 1 96 ? 16.688 23.797 -4.777 1 95.25 96 HIS B N 1
ATOM 5278 C CA . HIS B 1 96 ? 17.734 23.203 -3.939 1 95.25 96 HIS B CA 1
ATOM 5279 C C . HIS B 1 96 ? 18.094 24.109 -2.771 1 95.25 96 HIS B C 1
ATOM 5281 O O . HIS B 1 96 ? 18.422 23.625 -1.685 1 95.25 96 HIS B O 1
ATOM 5287 N N . ARG B 1 97 ? 17.812 25.359 -2.924 1 92.81 97 ARG B N 1
ATOM 5288 C CA . ARG B 1 97 ? 18.203 26.312 -1.885 1 92.81 97 ARG B CA 1
ATOM 5289 C C . ARG B 1 97 ? 17.062 26.531 -0.899 1 92.81 97 ARG B C 1
ATOM 5291 O O . ARG B 1 97 ? 17.297 26.703 0.299 1 92.81 97 ARG B O 1
ATOM 5298 N N . ASN B 1 98 ? 15.836 26.5 -1.455 1 91.81 98 ASN B N 1
ATOM 5299 C CA . ASN B 1 98 ? 14.758 27.031 -0.623 1 91.81 98 ASN B CA 1
ATOM 5300 C C . ASN B 1 98 ? 13.719 25.969 -0.296 1 91.81 98 ASN B C 1
ATOM 5302 O O . ASN B 1 98 ? 12.953 26.109 0.66 1 91.81 98 ASN B O 1
ATOM 5306 N N . LEU B 1 99 ? 13.664 24.922 -1.115 1 93.38 99 LEU B N 1
ATOM 5307 C CA . LEU B 1 99 ? 12.523 24.031 -0.943 1 93.38 99 LEU B CA 1
ATOM 5308 C C . LEU B 1 99 ? 12.992 22.625 -0.581 1 93.38 99 LEU B C 1
ATOM 5310 O O . LEU B 1 99 ? 12.234 21.844 -0.01 1 93.38 99 LEU B O 1
ATOM 5314 N N . ALA B 1 100 ? 14.227 22.266 -0.855 1 89.69 100 ALA B N 1
ATOM 5315 C CA . ALA B 1 100 ? 14.727 20.906 -0.726 1 89.69 100 ALA B CA 1
ATOM 5316 C C . ALA B 1 100 ? 14.656 20.422 0.723 1 89.69 100 ALA B C 1
ATOM 5318 O O . ALA B 1 100 ? 14.508 19.234 0.985 1 89.69 100 ALA B O 1
ATOM 5319 N N . HIS B 1 101 ? 14.68 21.328 1.66 1 84.5 101 HIS B N 1
ATOM 5320 C CA . HIS B 1 101 ? 14.664 20.969 3.072 1 84.5 101 HIS B CA 1
ATOM 5321 C C . HIS B 1 101 ? 13.297 20.438 3.486 1 84.5 101 HIS B C 1
ATOM 5323 O O . HIS B 1 101 ? 13.172 19.75 4.504 1 84.5 101 HIS B O 1
ATOM 5329 N N . THR B 1 102 ? 12.25 20.734 2.748 1 82.75 102 THR B N 1
ATOM 5330 C CA . THR B 1 102 ? 10.891 20.312 3.072 1 82.75 102 THR B CA 1
ATOM 5331 C C . THR B 1 102 ? 10.625 18.906 2.533 1 82.75 102 THR B C 1
ATOM 5333 O O . THR B 1 102 ? 9.742 18.203 3.027 1 82.75 102 THR B O 1
ATOM 5336 N N . ARG B 1 103 ? 11.312 18.672 1.56 1 78.12 103 ARG B N 1
ATOM 5337 C CA . ARG B 1 103 ? 11.164 17.359 0.949 1 78.12 103 ARG B CA 1
ATOM 5338 C C . ARG B 1 103 ? 12.523 16.719 0.665 1 78.12 103 ARG B C 1
ATOM 5340 O O . ARG B 1 103 ? 13.133 16.984 -0.372 1 78.12 103 ARG B O 1
ATOM 5347 N N . TRP B 1 104 ? 12.727 15.836 1.523 1 79.38 104 TRP B N 1
ATOM 5348 C CA . TRP B 1 104 ? 14.023 15.172 1.405 1 79.38 104 TRP B CA 1
ATOM 5349 C C . TRP B 1 104 ? 14.008 14.156 0.268 1 79.38 104 TRP B C 1
ATOM 5351 O O . TRP B 1 104 ? 12.938 13.711 -0.161 1 79.38 104 TRP B O 1
ATOM 5361 N N . GLY B 1 105 ? 15.156 13.93 -0.375 1 76.06 105 GLY B N 1
ATOM 5362 C CA . GLY B 1 105 ? 15.258 12.898 -1.396 1 76.06 105 GLY B CA 1
ATOM 5363 C C . GLY B 1 105 ? 16.094 13.32 -2.592 1 76.06 105 GLY B C 1
ATOM 5364 O O . GLY B 1 105 ? 16.5 12.477 -3.396 1 76.06 105 GLY B O 1
ATOM 5365 N N . LEU B 1 106 ? 16.266 14.578 -2.57 1 91.88 106 LEU B N 1
ATOM 5366 C CA . LEU B 1 106 ? 16.953 15.023 -3.77 1 91.88 106 LEU B CA 1
ATOM 5367 C C . LEU B 1 106 ? 18.344 15.562 -3.424 1 91.88 106 LEU B C 1
ATOM 5369 O O . LEU B 1 106 ? 18.469 16.578 -2.734 1 91.88 106 LEU B O 1
ATOM 5373 N N . ASP B 1 107 ? 19.328 14.906 -3.896 1 94.5 107 ASP B N 1
ATOM 5374 C CA . ASP B 1 107 ? 20.719 15.344 -3.789 1 94.5 107 ASP B CA 1
ATOM 5375 C C . ASP B 1 107 ? 21.109 16.234 -4.969 1 94.5 107 ASP B C 1
ATOM 5377 O O . ASP B 1 107 ? 21.125 15.781 -6.113 1 94.5 107 ASP B O 1
ATOM 5381 N N . PRO B 1 108 ? 21.5 17.469 -4.652 1 94.75 108 PRO B N 1
ATOM 5382 C CA . PRO B 1 108 ? 21.797 18.391 -5.75 1 94.75 108 PRO B CA 1
ATOM 5383 C C . PRO B 1 108 ? 23 17.953 -6.582 1 94.75 108 PRO B C 1
ATOM 5385 O O . PRO B 1 108 ? 23.172 18.406 -7.715 1 94.75 108 PRO B O 1
ATOM 5388 N N . ARG B 1 109 ? 23.875 17.156 -6.086 1 95 109 ARG B N 1
ATOM 5389 C CA . ARG B 1 109 ? 25.016 16.641 -6.844 1 95 109 ARG B CA 1
ATOM 5390 C C . ARG B 1 109 ? 24.547 15.719 -7.965 1 95 109 ARG B C 1
ATOM 5392 O O . ARG B 1 109 ? 25.234 15.586 -8.984 1 95 109 ARG B O 1
ATOM 5399 N N . ILE B 1 110 ? 23.359 15.078 -7.812 1 96.44 110 ILE B N 1
ATOM 5400 C CA . ILE B 1 110 ? 22.812 14.156 -8.797 1 96.44 110 ILE B CA 1
ATOM 5401 C C . ILE B 1 110 ? 21.781 14.883 -9.664 1 96.44 110 ILE B C 1
ATOM 5403 O O . ILE B 1 110 ? 21.859 14.852 -10.891 1 96.44 110 ILE B O 1
ATOM 5407 N N . TYR B 1 111 ? 20.922 15.555 -9.008 1 97.12 111 TYR B N 1
ATOM 5408 C CA . TYR B 1 111 ? 19.75 16.078 -9.695 1 97.12 111 TYR B CA 1
ATOM 5409 C C . TYR B 1 111 ? 19.984 17.5 -10.195 1 97.12 111 TYR B C 1
ATOM 5411 O O . TYR B 1 111 ? 19.312 18.438 -9.773 1 97.12 111 TYR B O 1
ATOM 5419 N N . THR B 1 112 ? 20.859 17.562 -11.117 1 97.5 112 THR B N 1
ATOM 5420 C CA . THR B 1 112 ? 21.078 18.766 -11.922 1 97.5 112 THR B CA 1
ATOM 5421 C C . THR B 1 112 ? 19.984 18.906 -12.984 1 97.5 112 THR B C 1
ATOM 5423 O O . THR B 1 112 ? 19.219 17.969 -13.227 1 97.5 112 THR B O 1
ATOM 5426 N N . VAL B 1 113 ? 19.969 20.062 -13.578 1 98.06 113 VAL B N 1
ATOM 5427 C CA . VAL B 1 113 ? 18.984 20.328 -14.625 1 98.06 113 VAL B CA 1
ATOM 5428 C C . VAL B 1 113 ? 19.156 19.312 -15.75 1 98.06 113 VAL B C 1
ATOM 5430 O O . VAL B 1 113 ? 18.172 18.688 -16.188 1 98.06 113 VAL B O 1
ATOM 5433 N N . GLU B 1 114 ? 20.328 19.094 -16.203 1 97.38 114 GLU B N 1
ATOM 5434 C CA . GLU B 1 114 ? 20.625 18.234 -17.344 1 97.38 114 GLU B CA 1
ATOM 5435 C C . GLU B 1 114 ? 20.297 16.766 -17.016 1 97.38 114 GLU B C 1
ATOM 5437 O O . GLU B 1 114 ? 19.656 16.078 -17.812 1 97.38 114 GLU B O 1
ATOM 5442 N N . PHE B 1 115 ? 20.672 16.328 -15.938 1 97.88 115 PHE B N 1
ATOM 5443 C CA . PHE B 1 115 ? 20.453 14.938 -15.562 1 97.88 115 PHE B CA 1
ATOM 5444 C C . PHE B 1 115 ? 18.969 14.656 -15.383 1 97.88 115 PHE B C 1
ATOM 5446 O O . PHE B 1 115 ? 18.453 13.672 -15.906 1 97.88 115 PHE B O 1
ATOM 5453 N N . THR B 1 116 ? 18.359 15.531 -14.633 1 98.38 116 THR B N 1
ATOM 5454 C CA . THR B 1 116 ? 16.938 15.32 -14.352 1 98.38 116 THR B CA 1
ATOM 5455 C C . THR B 1 116 ? 16.125 15.305 -15.648 1 98.38 116 THR B C 1
ATOM 5457 O O . THR B 1 116 ? 15.234 14.469 -15.82 1 98.38 116 THR B O 1
ATOM 5460 N N . ARG B 1 117 ? 16.484 16.25 -16.484 1 98.44 117 ARG B N 1
ATOM 5461 C CA . ARG B 1 117 ? 15.797 16.344 -17.781 1 98.44 117 ARG B CA 1
ATOM 5462 C C . ARG B 1 117 ? 15.984 15.07 -18.594 1 98.44 117 ARG B C 1
ATOM 5464 O O . ARG B 1 117 ? 15.078 14.648 -19.312 1 98.44 117 ARG B O 1
ATOM 5471 N N . SER B 1 118 ? 17.078 14.43 -18.469 1 98 118 SER B N 1
ATOM 5472 C CA . SER B 1 118 ? 17.391 13.227 -19.234 1 98 118 SER B CA 1
ATOM 5473 C C . SER B 1 118 ? 16.75 11.992 -18.625 1 98 118 SER B C 1
ATOM 5475 O O . SER B 1 118 ? 16.609 10.961 -19.281 1 98 118 SER B O 1
ATOM 5477 N N . ARG B 1 119 ? 16.266 12.094 -17.391 1 98 119 ARG B N 1
ATOM 5478 C CA . ARG B 1 119 ? 15.844 10.891 -16.688 1 98 119 ARG B CA 1
ATOM 5479 C C . ARG B 1 119 ? 14.328 10.836 -16.547 1 98 119 ARG B C 1
ATOM 5481 O O . ARG B 1 119 ? 13.734 9.758 -16.516 1 98 119 ARG B O 1
ATOM 5488 N N . SER B 1 120 ? 13.703 12.016 -16.359 1 98.75 120 SER B N 1
ATOM 5489 C CA . SER B 1 120 ? 12.266 12.031 -16.141 1 98.75 120 SER B CA 1
ATOM 5490 C C . SER B 1 120 ? 11.672 13.406 -16.406 1 98.75 120 SER B C 1
ATOM 5492 O O . SER B 1 120 ? 11.977 14.367 -15.695 1 98.75 120 SER B O 1
ATOM 5494 N N . ALA B 1 121 ? 10.836 13.469 -17.359 1 98.81 121 ALA B N 1
ATOM 5495 C CA . ALA B 1 121 ? 10.109 14.703 -17.625 1 98.81 121 ALA B CA 1
ATOM 5496 C C . ALA B 1 121 ? 9.195 15.07 -16.469 1 98.81 121 ALA B C 1
ATOM 5498 O O . ALA B 1 121 ? 8.992 16.25 -16.172 1 98.81 121 ALA B O 1
ATOM 5499 N N . PHE B 1 122 ? 8.625 14.102 -15.852 1 98.81 122 PHE B N 1
ATOM 5500 C CA . PHE B 1 122 ? 7.723 14.312 -14.727 1 98.81 122 PHE B CA 1
ATOM 5501 C C . PHE B 1 122 ? 8.461 14.953 -13.555 1 98.81 122 PHE B C 1
ATOM 5503 O O . PHE B 1 122 ? 8.008 15.961 -13.008 1 98.81 122 PHE B O 1
ATOM 5510 N N . LEU B 1 123 ? 9.609 14.398 -13.164 1 98.69 123 LEU B N 1
ATOM 5511 C CA . LEU B 1 123 ? 10.375 14.984 -12.07 1 98.69 123 LEU B CA 1
ATOM 5512 C C . LEU B 1 123 ? 10.883 16.375 -12.453 1 98.69 123 LEU B C 1
ATOM 5514 O O . LEU B 1 123 ? 10.82 17.297 -11.648 1 98.69 123 LEU B O 1
ATOM 5518 N N . TYR B 1 124 ? 11.383 16.484 -13.672 1 98.81 124 TYR B N 1
ATOM 5519 C CA . TYR B 1 124 ? 11.891 17.75 -14.195 1 98.81 124 TYR B CA 1
ATOM 5520 C C . TYR B 1 124 ? 10.844 18.859 -14.086 1 98.81 124 TYR B C 1
ATOM 5522 O O . TYR B 1 124 ? 11.125 19.938 -13.555 1 98.81 124 TYR B O 1
ATOM 5530 N N . THR B 1 125 ? 9.688 18.562 -14.5 1 98.88 125 THR B N 1
ATOM 5531 C CA . THR B 1 125 ? 8.578 19.516 -14.477 1 98.88 125 THR B CA 1
ATOM 5532 C C . THR B 1 125 ? 8.125 19.781 -13.039 1 98.88 125 THR B C 1
ATOM 5534 O O . THR B 1 125 ? 7.809 20.922 -12.688 1 98.88 125 THR B O 1
ATOM 5537 N N . SER B 1 126 ? 8.102 18.75 -12.203 1 98.44 126 SER B N 1
ATOM 5538 C CA . SER B 1 126 ? 7.625 18.859 -10.828 1 98.44 126 SER B CA 1
ATOM 5539 C C . SER B 1 126 ? 8.508 19.797 -10.008 1 98.44 126 SER B C 1
ATOM 5541 O O . SER B 1 126 ? 8.008 20.609 -9.234 1 98.44 126 SER B O 1
ATOM 5543 N N . ILE B 1 127 ? 9.812 19.656 -10.172 1 98.25 127 ILE B N 1
ATOM 5544 C CA . ILE B 1 127 ? 10.75 20.5 -9.438 1 98.25 127 ILE B CA 1
ATOM 5545 C C . ILE B 1 127 ? 10.547 21.953 -9.828 1 98.25 127 ILE B C 1
ATOM 5547 O O . ILE B 1 127 ? 10.484 22.844 -8.969 1 98.25 127 ILE B O 1
ATOM 5551 N N . MET B 1 128 ? 10.445 22.188 -11.078 1 98.69 128 MET B N 1
ATOM 5552 C CA . MET B 1 128 ? 10.258 23.547 -11.555 1 98.69 128 MET B CA 1
ATOM 5553 C C . MET B 1 128 ? 8.906 24.094 -11.109 1 98.69 128 MET B C 1
ATOM 5555 O O . MET B 1 128 ? 8.812 25.266 -10.703 1 98.69 128 MET B O 1
ATOM 5559 N N . ALA B 1 129 ? 7.867 23.297 -11.203 1 98.31 129 ALA B N 1
ATOM 5560 C CA . ALA B 1 129 ? 6.535 23.719 -10.781 1 98.31 129 ALA B CA 1
ATOM 5561 C C . ALA B 1 129 ? 6.523 24.094 -9.305 1 98.31 129 ALA B C 1
ATOM 5563 O O . ALA B 1 129 ? 5.914 25.078 -8.906 1 98.31 129 ALA B O 1
ATOM 5564 N N . ALA B 1 130 ? 7.184 23.328 -8.492 1 97.25 130 ALA B N 1
ATOM 5565 C CA . ALA B 1 130 ? 7.258 23.609 -7.062 1 97.25 130 ALA B CA 1
ATOM 5566 C C . ALA B 1 130 ? 7.945 24.953 -6.801 1 97.25 130 ALA B C 1
ATOM 5568 O O . ALA B 1 130 ? 7.477 25.75 -5.98 1 97.25 130 ALA B O 1
ATOM 5569 N N . SER B 1 131 ? 9.031 25.172 -7.48 1 97.56 131 SER B N 1
ATOM 5570 C CA . SER B 1 131 ? 9.773 26.422 -7.312 1 97.56 131 SER B CA 1
ATOM 5571 C C . SER B 1 131 ? 8.938 27.625 -7.746 1 97.56 131 SER B C 1
ATOM 5573 O O . SER B 1 131 ? 8.898 28.641 -7.055 1 97.56 131 SER B O 1
ATOM 5575 N N . ALA B 1 132 ? 8.281 27.484 -8.844 1 98.12 132 ALA B N 1
ATOM 5576 C CA . ALA B 1 132 ? 7.496 28.578 -9.406 1 98.12 132 ALA B CA 1
ATOM 5577 C C . ALA B 1 132 ? 6.367 28.984 -8.461 1 98.12 132 ALA B C 1
ATOM 5579 O O . ALA B 1 132 ? 5.945 30.141 -8.445 1 98.12 132 ALA B O 1
ATOM 5580 N N . LEU B 1 133 ? 5.906 28.125 -7.637 1 96.62 133 LEU B N 1
ATOM 5581 C CA . LEU B 1 133 ? 4.832 28.391 -6.688 1 96.62 133 LEU B CA 1
ATOM 5582 C C . LEU B 1 133 ? 5.258 29.453 -5.672 1 96.62 133 LEU B C 1
ATOM 5584 O O . LEU B 1 133 ? 4.418 30.172 -5.137 1 96.62 133 LEU B O 1
ATOM 5588 N N . PHE B 1 134 ? 6.566 29.547 -5.441 1 96.44 134 PHE B N 1
ATOM 5589 C CA . PHE B 1 134 ? 7.023 30.375 -4.332 1 96.44 134 PHE B CA 1
ATOM 5590 C C . PHE B 1 134 ? 7.812 31.578 -4.844 1 96.44 134 PHE B C 1
ATOM 5592 O O . PHE B 1 134 ? 8.367 32.344 -4.059 1 96.44 134 PHE B O 1
ATOM 5599 N N . MET B 1 135 ? 7.859 31.688 -6.105 1 96.56 135 MET B N 1
ATOM 5600 C CA . MET B 1 135 ? 8.484 32.875 -6.711 1 96.56 135 MET B CA 1
ATOM 5601 C C . MET B 1 135 ? 7.43 33.875 -7.125 1 96.56 135 MET B C 1
ATOM 5603 O O . MET B 1 135 ? 6.637 33.625 -8.039 1 96.56 135 MET B O 1
ATOM 5607 N N . PRO B 1 136 ? 7.434 35 -6.559 1 95.12 136 PRO B N 1
ATOM 5608 C CA . PRO B 1 136 ? 6.371 36 -6.762 1 95.12 136 PRO B CA 1
ATOM 5609 C C . PRO B 1 136 ? 6.172 36.344 -8.234 1 95.12 136 PRO B C 1
ATOM 5611 O O . PRO B 1 136 ? 5.047 36.625 -8.656 1 95.12 136 PRO B O 1
ATOM 5614 N N . SER B 1 137 ? 7.168 36.344 -9.008 1 94.44 137 SER B N 1
ATOM 5615 C CA . SER B 1 137 ? 7.078 36.781 -10.398 1 94.44 137 SER B CA 1
ATOM 5616 C C . SER B 1 137 ? 6.785 35.625 -11.336 1 94.44 137 SER B C 1
ATOM 5618 O O . SER B 1 137 ? 6.762 35.812 -12.555 1 94.44 137 SER B O 1
ATOM 5620 N N . ALA B 1 138 ? 6.48 34.469 -10.766 1 97.12 138 ALA B N 1
ATOM 5621 C CA . ALA B 1 138 ? 6.406 33.281 -11.617 1 97.12 138 ALA B CA 1
ATOM 5622 C C . ALA B 1 138 ? 4.977 32.75 -11.703 1 97.12 138 ALA B C 1
ATOM 5624 O O . ALA B 1 138 ? 4.758 31.531 -11.805 1 97.12 138 ALA B O 1
ATOM 5625 N N . ALA B 1 139 ? 3.961 33.625 -11.711 1 96.5 139 ALA B N 1
ATOM 5626 C CA . ALA B 1 139 ? 2.564 33.188 -11.68 1 96.5 139 ALA B CA 1
ATOM 5627 C C . ALA B 1 139 ? 2.205 32.406 -12.938 1 96.5 139 ALA B C 1
ATOM 5629 O O . ALA B 1 139 ? 1.611 31.328 -12.852 1 96.5 139 ALA B O 1
ATOM 5630 N N . ALA B 1 140 ? 2.543 32.938 -14.078 1 96.62 140 ALA B N 1
ATOM 5631 C CA . ALA B 1 140 ? 2.219 32.281 -15.336 1 96.62 140 ALA B CA 1
ATOM 5632 C C . ALA B 1 140 ? 2.963 30.953 -15.477 1 96.62 140 ALA B C 1
ATOM 5634 O O . ALA B 1 140 ? 2.393 29.969 -15.93 1 96.62 140 ALA B O 1
ATOM 5635 N N . LEU B 1 141 ? 4.207 30.969 -15.102 1 97.12 141 LEU B N 1
ATOM 5636 C CA . LEU B 1 141 ? 5.027 29.766 -15.148 1 97.12 141 LEU B CA 1
ATOM 5637 C C . LEU B 1 141 ? 4.465 28.703 -14.219 1 97.12 141 LEU B C 1
ATOM 5639 O O . LEU B 1 141 ? 4.453 27.516 -14.562 1 97.12 141 LEU B O 1
ATOM 5643 N N . SER B 1 142 ? 4.047 29.141 -13.062 1 97.38 142 SER B N 1
ATOM 5644 C CA . SER B 1 142 ? 3.49 28.234 -12.078 1 97.38 142 SER B CA 1
ATOM 5645 C C . SER B 1 142 ? 2.26 27.516 -12.617 1 97.38 142 SER B C 1
ATOM 5647 O O . SER B 1 142 ? 2.131 26.297 -12.477 1 97.38 142 SER B O 1
ATOM 5649 N N . LYS B 1 143 ? 1.405 28.234 -13.266 1 96.62 143 LYS B N 1
ATOM 5650 C CA . LYS B 1 143 ? 0.183 27.641 -13.812 1 96.62 143 LYS B CA 1
ATOM 5651 C C . LYS B 1 143 ? 0.497 26.656 -14.922 1 96.62 143 LYS B C 1
ATOM 5653 O O . LYS B 1 143 ? -0.009 25.531 -14.914 1 96.62 143 LYS B O 1
ATOM 5658 N N . ARG B 1 144 ? 1.376 27 -15.812 1 97.44 144 ARG B N 1
ATOM 5659 C CA . ARG B 1 144 ? 1.729 26.141 -16.938 1 97.44 144 ARG B CA 1
ATOM 5660 C C . ARG B 1 144 ? 2.412 24.859 -16.469 1 97.44 144 ARG B C 1
ATOM 5662 O O . ARG B 1 144 ? 2.07 23.766 -16.922 1 97.44 144 ARG B O 1
ATOM 5669 N N . LEU B 1 145 ? 3.338 25.016 -15.625 1 98.31 145 LEU B N 1
ATOM 5670 C CA . LEU B 1 145 ? 4.137 23.875 -15.188 1 98.31 145 LEU B CA 1
ATOM 5671 C C . LEU B 1 145 ? 3.326 22.953 -14.281 1 98.31 145 LEU B C 1
ATOM 5673 O O . LEU B 1 145 ? 3.486 21.734 -14.328 1 98.31 145 LEU B O 1
ATOM 5677 N N . SER B 1 146 ? 2.445 23.531 -13.438 1 97.19 146 SER B N 1
ATOM 5678 C CA . SER B 1 146 ? 1.593 22.703 -12.594 1 97.19 146 SER B CA 1
ATOM 5679 C C . SER B 1 146 ? 0.632 21.859 -13.438 1 97.19 146 SER B C 1
ATOM 5681 O O . SER B 1 146 ? 0.419 20.688 -13.148 1 97.19 146 SER B O 1
ATOM 5683 N N . ASN B 1 147 ? 0.078 22.453 -14.453 1 97.06 147 ASN B N 1
ATOM 5684 C CA . ASN B 1 147 ? -0.806 21.734 -15.359 1 97.06 147 ASN B CA 1
ATOM 5685 C C . ASN B 1 147 ? -0.065 20.609 -16.078 1 97.06 147 ASN B C 1
ATOM 5687 O O . ASN B 1 147 ? -0.583 19.5 -16.219 1 97.06 147 ASN B O 1
ATOM 5691 N N . HIS B 1 148 ? 1.058 20.938 -16.531 1 98.5 148 HIS B N 1
ATOM 5692 C CA . HIS B 1 148 ? 1.849 19.938 -17.25 1 98.5 148 HIS B CA 1
ATOM 5693 C C . HIS B 1 148 ? 2.271 18.812 -16.312 1 98.5 148 HIS B C 1
ATOM 5695 O O . HIS B 1 148 ? 2.277 17.641 -16.719 1 98.5 148 HIS B O 1
ATOM 5701 N N . ALA B 1 149 ? 2.689 19.156 -15.078 1 98.12 149 ALA B N 1
ATOM 5702 C CA . ALA B 1 149 ? 3.057 18.141 -14.102 1 98.12 149 ALA B CA 1
ATOM 5703 C C . ALA B 1 149 ? 1.905 17.156 -13.867 1 98.12 149 ALA B C 1
ATOM 5705 O O . ALA B 1 149 ? 2.121 15.953 -13.758 1 98.12 149 ALA B O 1
ATOM 5706 N N . ARG B 1 150 ? 0.705 17.672 -13.797 1 96 150 ARG B N 1
ATOM 5707 C CA . ARG B 1 150 ? -0.469 16.828 -13.609 1 96 150 ARG B CA 1
ATOM 5708 C C . ARG B 1 150 ? -0.667 15.898 -14.805 1 96 150 ARG B C 1
ATOM 5710 O O . ARG B 1 150 ? -0.968 14.711 -14.633 1 96 150 ARG B O 1
ATOM 5717 N N . THR B 1 151 ? -0.52 16.438 -15.953 1 97.38 151 THR B N 1
ATOM 5718 C CA . THR B 1 151 ? -0.642 15.648 -17.172 1 97.38 151 THR B CA 1
ATOM 5719 C C . THR B 1 151 ? 0.397 14.531 -17.203 1 97.38 151 THR B C 1
ATOM 5721 O O . THR B 1 151 ? 0.091 13.398 -17.578 1 97.38 151 THR B O 1
ATOM 5724 N N . LEU B 1 152 ? 1.592 14.883 -16.844 1 98.5 152 LEU B N 1
ATOM 5725 C CA . LEU B 1 152 ? 2.67 13.898 -16.828 1 98.5 152 LEU B CA 1
ATOM 5726 C C . LEU B 1 152 ? 2.41 12.82 -15.781 1 98.5 152 LEU B C 1
ATOM 5728 O O . LEU B 1 152 ? 2.717 11.648 -16 1 98.5 152 LEU B O 1
ATOM 5732 N N . ALA B 1 153 ? 1.903 13.234 -14.594 1 97.31 153 ALA B N 1
ATOM 5733 C CA . ALA B 1 153 ? 1.554 12.25 -13.578 1 97.31 153 ALA B CA 1
ATOM 5734 C C . ALA B 1 153 ? 0.572 11.219 -14.125 1 97.31 153 ALA B C 1
ATOM 5736 O O . ALA B 1 153 ? 0.736 10.016 -13.898 1 97.31 153 ALA B O 1
ATOM 5737 N N . HIS B 1 154 ? -0.415 11.688 -14.844 1 95.38 154 HIS B N 1
ATOM 5738 C CA . HIS B 1 154 ? -1.407 10.797 -15.445 1 95.38 154 HIS B CA 1
ATOM 5739 C C . HIS B 1 154 ? -0.769 9.867 -16.469 1 95.38 154 HIS B C 1
ATOM 5741 O O . HIS B 1 154 ? -1.06 8.672 -16.5 1 95.38 154 HIS B O 1
ATOM 5747 N N . ARG B 1 155 ? 0.082 10.414 -17.219 1 96.12 155 ARG B N 1
ATOM 5748 C CA . ARG B 1 155 ? 0.753 9.641 -18.266 1 96.12 155 ARG B CA 1
ATOM 5749 C C . ARG B 1 155 ? 1.622 8.547 -17.656 1 96.12 155 ARG B C 1
ATOM 5751 O O . ARG B 1 155 ? 1.647 7.418 -18.141 1 96.12 155 ARG B O 1
ATOM 5758 N N . VAL B 1 156 ? 2.324 8.922 -16.625 1 96.19 156 VAL B N 1
ATOM 5759 C CA . VAL B 1 156 ? 3.199 7.973 -15.938 1 96.19 156 VAL B CA 1
ATOM 5760 C C . VAL B 1 156 ? 2.371 6.828 -15.352 1 96.19 156 VAL B C 1
ATOM 5762 O O . VAL B 1 156 ? 2.766 5.664 -15.438 1 96.19 156 VAL B O 1
ATOM 5765 N N . MET B 1 157 ? 1.245 7.09 -14.805 1 92.19 157 MET B N 1
ATOM 5766 C CA . MET B 1 157 ? 0.395 6.086 -14.172 1 92.19 157 MET B CA 1
ATOM 5767 C C . MET B 1 157 ? -0.199 5.145 -15.219 1 92.19 157 MET B C 1
ATOM 5769 O O . MET B 1 157 ? -0.222 3.928 -15.016 1 92.19 157 MET B O 1
ATOM 5773 N N . VAL B 1 158 ? -0.568 5.672 -16.312 1 90.44 158 VAL B N 1
ATOM 5774 C CA . VAL B 1 158 ? -1.286 4.902 -17.328 1 90.44 158 VAL B CA 1
ATOM 5775 C C . VAL B 1 158 ? -0.302 4.047 -18.125 1 90.44 158 VAL B C 1
ATOM 5777 O O . VAL B 1 158 ? -0.598 2.895 -18.453 1 90.44 158 VAL B O 1
ATOM 5780 N N . ASN B 1 159 ? 0.894 4.609 -18.359 1 91.06 159 ASN B N 1
ATOM 5781 C CA . ASN B 1 159 ? 1.849 3.906 -19.219 1 91.06 159 ASN B CA 1
ATOM 5782 C C . ASN B 1 159 ? 2.85 3.105 -18.391 1 91.06 159 ASN B C 1
ATOM 5784 O O . ASN B 1 159 ? 3.766 2.49 -18.938 1 91.06 159 ASN B O 1
ATOM 5788 N N . ARG B 1 160 ? 2.756 3.102 -17.109 1 89.81 160 ARG B N 1
ATOM 5789 C CA . ARG B 1 160 ? 3.539 2.305 -16.172 1 89.81 160 ARG B CA 1
ATOM 5790 C C . ARG B 1 160 ? 5.031 2.596 -16.312 1 89.81 160 ARG B C 1
ATOM 5792 O O . ARG B 1 160 ? 5.84 1.673 -16.422 1 89.81 160 ARG B O 1
ATOM 5799 N N . TYR B 1 161 ? 5.359 3.869 -16.531 1 95.06 161 TYR B N 1
ATOM 5800 C CA . TYR B 1 161 ? 6.754 4.285 -16.453 1 95.06 161 TYR B CA 1
ATOM 5801 C C . TYR B 1 161 ? 7.309 4.07 -15.047 1 95.06 161 TYR B C 1
ATOM 5803 O O . TYR B 1 161 ? 6.559 4.105 -14.07 1 95.06 161 TYR B O 1
ATOM 5811 N N . ARG B 1 162 ? 8.57 3.756 -15.055 1 95.19 162 ARG B N 1
ATOM 5812 C CA . ARG B 1 162 ? 9.141 3.449 -13.742 1 95.19 162 ARG B CA 1
ATOM 5813 C C . ARG B 1 162 ? 10.609 3.863 -13.672 1 95.19 162 ARG B C 1
ATOM 5815 O O . ARG B 1 162 ? 11.406 3.496 -14.531 1 95.19 162 ARG B O 1
ATOM 5822 N N . SER B 1 163 ? 10.945 4.629 -12.742 1 98 163 SER B N 1
ATOM 5823 C CA . SER B 1 163 ? 12.305 5.039 -12.391 1 98 163 SER B CA 1
ATOM 5824 C C . SER B 1 163 ? 12.359 5.637 -10.992 1 98 163 SER B C 1
ATOM 5826 O O . SER B 1 163 ? 11.32 5.953 -10.406 1 98 163 SER B O 1
ATOM 5828 N N . VAL B 1 164 ? 13.555 5.684 -10.469 1 97.88 164 VAL B N 1
ATOM 5829 C CA . VAL B 1 164 ? 13.727 6.316 -9.164 1 97.88 164 VAL B CA 1
ATOM 5830 C C . VAL B 1 164 ? 13.25 7.766 -9.227 1 97.88 164 VAL B C 1
ATOM 5832 O O . VAL B 1 164 ? 12.617 8.258 -8.281 1 97.88 164 VAL B O 1
ATOM 5835 N N . GLU B 1 165 ? 13.477 8.398 -10.359 1 98.5 165 GLU B N 1
ATOM 5836 C CA . GLU B 1 165 ? 13.094 9.789 -10.562 1 98.5 165 GLU B CA 1
ATOM 5837 C C . GLU B 1 165 ? 11.57 9.953 -10.531 1 98.5 165 GLU B C 1
ATOM 5839 O O . GLU B 1 165 ? 11.062 10.953 -10.039 1 98.5 165 GLU B O 1
ATOM 5844 N N . ILE B 1 166 ? 10.898 8.984 -11.016 1 98.44 166 ILE B N 1
ATOM 5845 C CA . ILE B 1 166 ? 9.438 9.031 -11.016 1 98.44 166 ILE B CA 1
ATOM 5846 C C . ILE B 1 166 ? 8.914 8.93 -9.586 1 98.44 166 ILE B C 1
ATOM 5848 O O . ILE B 1 166 ? 7.973 9.633 -9.219 1 98.44 166 ILE B O 1
ATOM 5852 N N . VAL B 1 167 ? 9.5 8.039 -8.766 1 98.25 167 VAL B N 1
ATOM 5853 C CA . VAL B 1 167 ? 9.125 7.949 -7.359 1 98.25 167 VAL B CA 1
ATOM 5854 C C . VAL B 1 167 ? 9.32 9.312 -6.691 1 98.25 167 VAL B C 1
ATOM 5856 O O . VAL B 1 167 ? 8.422 9.805 -6.004 1 98.25 167 VAL B O 1
ATOM 5859 N N . LEU B 1 168 ? 10.414 9.898 -6.953 1 98.25 168 LEU B N 1
ATOM 5860 C CA . LEU B 1 168 ? 10.727 11.203 -6.379 1 98.25 168 LEU B CA 1
ATOM 5861 C C . LEU B 1 168 ? 9.75 12.266 -6.875 1 98.25 168 LEU B C 1
ATOM 5863 O O . LEU B 1 168 ? 9.375 13.164 -6.125 1 98.25 168 LEU B O 1
ATOM 5867 N N . ALA B 1 169 ? 9.391 12.18 -8.133 1 98.5 169 ALA B N 1
ATOM 5868 C CA . ALA B 1 169 ? 8.469 13.156 -8.703 1 98.5 169 ALA B CA 1
ATOM 5869 C C . ALA B 1 169 ? 7.125 13.133 -7.98 1 98.5 169 ALA B C 1
ATOM 5871 O O . ALA B 1 169 ? 6.57 14.188 -7.656 1 98.5 169 ALA B O 1
ATOM 5872 N N . PHE B 1 170 ? 6.633 11.945 -7.73 1 97.62 170 PHE B N 1
ATOM 5873 C CA . PHE B 1 170 ? 5.387 11.844 -6.984 1 97.62 170 PHE B CA 1
ATOM 5874 C C . PHE B 1 170 ? 5.531 12.469 -5.602 1 97.62 170 PHE B C 1
ATOM 5876 O O . PHE B 1 170 ? 4.637 13.188 -5.145 1 97.62 170 PHE B O 1
ATOM 5883 N N . MET B 1 171 ? 6.613 12.281 -4.98 1 97 171 MET B N 1
ATOM 5884 C CA . MET B 1 171 ? 6.824 12.773 -3.625 1 97 171 MET B CA 1
ATOM 5885 C C . MET B 1 171 ? 6.969 14.297 -3.617 1 97 171 MET B C 1
ATOM 5887 O O . MET B 1 171 ? 6.48 14.961 -2.705 1 97 171 MET B O 1
ATOM 5891 N N . VAL B 1 172 ? 7.598 14.836 -4.641 1 96.81 172 VAL B N 1
ATOM 5892 C CA . VAL B 1 172 ? 7.867 16.266 -4.715 1 96.81 172 VAL B CA 1
ATOM 5893 C C . VAL B 1 172 ? 6.559 17.031 -4.902 1 96.81 172 VAL B C 1
ATOM 5895 O O . VAL B 1 172 ? 6.434 18.188 -4.469 1 96.81 172 VAL B O 1
ATOM 5898 N N . ASN B 1 173 ? 5.605 16.422 -5.426 1 96.62 173 ASN B N 1
ATOM 5899 C CA . ASN B 1 173 ? 4.348 17.094 -5.723 1 96.62 173 ASN B CA 1
ATOM 5900 C C . ASN B 1 173 ? 3.422 17.125 -4.512 1 96.62 173 ASN B C 1
ATOM 5902 O O . ASN B 1 173 ? 2.535 17.969 -4.418 1 96.62 173 ASN B O 1
ATOM 5906 N N . ILE B 1 174 ? 3.586 16.312 -3.551 1 95.06 174 ILE B N 1
ATOM 5907 C CA . ILE B 1 174 ? 2.623 16.031 -2.492 1 95.06 174 ILE B CA 1
ATOM 5908 C C . ILE B 1 174 ? 2.537 17.219 -1.543 1 95.06 174 ILE B C 1
ATOM 5910 O O . ILE B 1 174 ? 1.441 17.656 -1.175 1 95.06 174 ILE B O 1
ATOM 5914 N N . PRO B 1 175 ? 3.664 17.891 -1.222 1 94.19 175 PRO B N 1
ATOM 5915 C CA . PRO B 1 175 ? 3.607 18.922 -0.181 1 94.19 175 PRO B CA 1
ATOM 5916 C C . PRO B 1 175 ? 2.803 20.156 -0.606 1 94.19 175 PRO B C 1
ATOM 5918 O O . PRO B 1 175 ? 2.27 20.875 0.243 1 94.19 175 PRO B O 1
ATOM 5921 N N . TRP B 1 176 ? 2.707 20.391 -1.871 1 95.12 176 TRP B N 1
ATOM 5922 C CA . TRP B 1 176 ? 2.129 21.656 -2.289 1 95.12 176 TRP B CA 1
ATOM 5923 C C . TRP B 1 176 ? 1.027 21.438 -3.32 1 95.12 176 TRP B C 1
ATOM 5925 O O . TRP B 1 176 ? 0.754 22.328 -4.137 1 95.12 176 TRP B O 1
ATOM 5935 N N . MET B 1 177 ? 0.422 20.297 -3.238 1 92.38 177 MET B N 1
ATOM 5936 C CA . MET B 1 177 ? -0.72 20 -4.102 1 92.38 177 MET B CA 1
ATOM 5937 C C . MET B 1 177 ? -1.867 20.969 -3.822 1 92.38 177 MET B C 1
ATOM 5939 O O . MET B 1 177 ? -2.143 21.297 -2.666 1 92.38 177 MET B O 1
ATOM 5943 N N . PHE B 1 178 ? -2.5 21.406 -4.879 1 90.56 178 PHE B N 1
ATOM 5944 C CA . PHE B 1 178 ? -3.666 22.266 -4.719 1 90.56 178 PHE B CA 1
ATOM 5945 C C . PHE B 1 178 ? -4.824 21.516 -4.09 1 90.56 178 PHE B C 1
ATOM 5947 O O . PHE B 1 178 ? -4.949 20.297 -4.281 1 90.56 178 PHE B O 1
ATOM 5954 N N . PRO B 1 179 ? -5.594 22.219 -3.322 1 86.81 179 PRO B N 1
ATOM 5955 C CA . PRO B 1 179 ? -6.73 21.547 -2.688 1 86.81 179 PRO B CA 1
ATOM 5956 C C . PRO B 1 179 ? -7.719 20.984 -3.701 1 86.81 179 PRO B C 1
ATOM 5958 O O . PRO B 1 179 ? -7.961 21.594 -4.746 1 86.81 179 PRO B O 1
ATOM 5961 N N . GLY B 1 180 ? -8.242 19.844 -3.395 1 81.31 180 GLY B N 1
ATOM 5962 C CA . GLY B 1 180 ? -9.312 19.266 -4.195 1 81.31 180 GLY B CA 1
ATOM 5963 C C . GLY B 1 180 ? -10.688 19.797 -3.814 1 81.31 180 GLY B C 1
ATOM 5964 O O . GLY B 1 180 ? -10.812 20.875 -3.234 1 81.31 180 GLY B O 1
ATOM 5965 N N . GLN B 1 181 ? -11.688 18.969 -4.262 1 79.38 181 GLN B N 1
ATOM 5966 C CA . GLN B 1 181 ? -13.062 19.344 -3.957 1 79.38 181 GLN B CA 1
ATOM 5967 C C . GLN B 1 181 ? -13.383 19.094 -2.484 1 79.38 181 GLN B C 1
ATOM 5969 O O . GLN B 1 181 ? -14.188 19.828 -1.89 1 79.38 181 GLN B O 1
ATOM 5974 N N . HIS B 1 182 ? -12.758 18.031 -1.987 1 83.06 182 HIS B N 1
ATOM 5975 C CA . HIS B 1 182 ? -12.898 17.688 -0.577 1 83.06 182 HIS B CA 1
ATOM 5976 C C . HIS B 1 182 ? -11.539 17.469 0.076 1 83.06 182 HIS B C 1
ATOM 5978 O O . HIS B 1 182 ? -10.547 17.234 -0.615 1 83.06 182 HIS B O 1
ATOM 5984 N N . SER B 1 183 ? -11.508 17.625 1.362 1 79.44 183 SER B N 1
ATOM 5985 C CA . SER B 1 183 ? -10.266 17.531 2.115 1 79.44 183 SER B CA 1
ATOM 5986 C C . SER B 1 183 ? -9.578 16.188 1.876 1 79.44 183 SER B C 1
ATOM 5988 O O . SER B 1 183 ? -8.352 16.094 1.985 1 79.44 183 SER B O 1
ATOM 5990 N N . THR B 1 184 ? -10.352 15.195 1.519 1 75.25 184 THR B N 1
ATOM 5991 C CA . THR B 1 184 ? -9.766 13.867 1.33 1 75.25 184 THR B CA 1
ATOM 5992 C C . THR B 1 184 ? -9.672 13.531 -0.154 1 75.25 184 THR B C 1
ATOM 5994 O O . THR B 1 184 ? -9.336 12.398 -0.517 1 75.25 184 THR B O 1
ATOM 5997 N N . ASP B 1 185 ? -9.898 14.469 -1.053 1 76.69 185 ASP B N 1
ATOM 5998 C CA . ASP B 1 185 ? -10.055 14.172 -2.473 1 76.69 185 ASP B CA 1
ATOM 5999 C C . ASP B 1 185 ? -8.812 14.586 -3.26 1 76.69 185 ASP B C 1
ATOM 6001 O O . ASP B 1 185 ? -8.805 14.523 -4.492 1 76.69 185 ASP B O 1
ATOM 6005 N N . ASP B 1 186 ? -7.836 14.977 -2.602 1 85 186 ASP B N 1
ATOM 6006 C CA . ASP B 1 186 ? -6.664 15.305 -3.406 1 85 186 ASP B CA 1
ATOM 6007 C C . ASP B 1 186 ? -5.902 14.039 -3.805 1 85 186 ASP B C 1
ATOM 6009 O O . ASP B 1 186 ? -6.297 12.93 -3.443 1 85 186 ASP B O 1
ATOM 6013 N N . GLU B 1 187 ? -4.887 14.172 -4.605 1 91.12 187 GLU B N 1
ATOM 6014 C CA . GLU B 1 187 ? -4.211 13.031 -5.215 1 91.12 187 GLU B CA 1
ATOM 6015 C C . GLU B 1 187 ? -3.137 12.469 -4.293 1 91.12 187 GLU B C 1
ATOM 6017 O O . GLU B 1 187 ? -2.436 11.516 -4.652 1 91.12 187 GLU B O 1
ATOM 6022 N N . THR B 1 188 ? -3.008 12.961 -3.098 1 93.12 188 THR B N 1
ATOM 6023 C CA . THR B 1 188 ? -1.9 12.625 -2.207 1 93.12 188 THR B CA 1
ATOM 6024 C C . THR B 1 188 ? -1.816 11.125 -1.982 1 93.12 188 THR B C 1
ATOM 6026 O O . THR B 1 188 ? -0.762 10.516 -2.188 1 93.12 188 THR B O 1
ATOM 6029 N N . CYS B 1 189 ? -2.91 10.484 -1.636 1 92.19 189 CYS B N 1
ATOM 6030 C CA . CYS B 1 189 ? -2.896 9.062 -1.312 1 92.19 189 CYS B CA 1
ATOM 6031 C C . CYS B 1 189 ? -2.604 8.219 -2.551 1 92.19 189 CYS B C 1
ATOM 6033 O O . CYS B 1 189 ? -1.888 7.223 -2.475 1 92.19 189 CYS B O 1
ATOM 6035 N N . THR B 1 190 ? -3.146 8.664 -3.674 1 93.31 190 THR B N 1
ATOM 6036 C CA . THR B 1 190 ? -2.873 7.969 -4.926 1 93.31 190 THR B CA 1
ATOM 6037 C C . THR B 1 190 ? -1.397 8.086 -5.297 1 93.31 190 THR B C 1
ATOM 6039 O O . THR B 1 190 ? -0.779 7.102 -5.715 1 93.31 190 THR B O 1
ATOM 6042 N N . TYR B 1 191 ? -0.848 9.297 -5.156 1 95.94 191 TYR B N 1
ATOM 6043 C CA . TYR B 1 191 ? 0.554 9.523 -5.492 1 95.94 191 TYR B CA 1
ATOM 6044 C C . TYR B 1 191 ? 1.465 8.656 -4.629 1 95.94 191 TYR B C 1
ATOM 6046 O O . TYR B 1 191 ? 2.406 8.039 -5.129 1 95.94 191 TYR B O 1
ATOM 6054 N N . ILE B 1 192 ? 1.165 8.57 -3.355 1 96.19 192 ILE B N 1
ATOM 6055 C CA . ILE B 1 192 ? 1.979 7.773 -2.443 1 96.19 192 ILE B CA 1
ATOM 6056 C C . ILE B 1 192 ? 1.868 6.293 -2.811 1 96.19 192 ILE B C 1
ATOM 6058 O O . ILE B 1 192 ? 2.865 5.566 -2.793 1 96.19 192 ILE B O 1
ATOM 6062 N N . SER B 1 193 ? 0.704 5.902 -3.133 1 94.88 193 SER B N 1
ATOM 6063 C CA . SER B 1 193 ? 0.469 4.504 -3.482 1 94.88 193 SER B CA 1
ATOM 6064 C C . SER B 1 193 ? 1.249 4.109 -4.73 1 94.88 193 SER B C 1
ATOM 6066 O O . SER B 1 193 ? 1.911 3.068 -4.754 1 94.88 193 SER B O 1
ATOM 6068 N N . ILE B 1 194 ? 1.171 4.91 -5.719 1 95.31 194 ILE B N 1
ATOM 6069 C CA . ILE B 1 194 ? 1.864 4.617 -6.969 1 95.31 194 ILE B CA 1
ATOM 6070 C C . ILE B 1 194 ? 3.373 4.691 -6.75 1 95.31 194 ILE B C 1
ATOM 6072 O O . ILE B 1 194 ? 4.125 3.863 -7.27 1 95.31 194 ILE B O 1
ATOM 6076 N N . ALA B 1 195 ? 3.781 5.703 -6.023 1 97.44 195 ALA B N 1
ATOM 6077 C CA . ALA B 1 195 ? 5.203 5.812 -5.707 1 97.44 195 ALA B CA 1
ATOM 6078 C C . ALA B 1 195 ? 5.707 4.551 -5.012 1 97.44 195 ALA B C 1
ATOM 6080 O O . ALA B 1 195 ? 6.781 4.039 -5.344 1 97.44 195 ALA B O 1
ATOM 6081 N N . ASN B 1 196 ? 4.949 4.066 -4.059 1 96.94 196 ASN B N 1
ATOM 6082 C CA . ASN B 1 196 ? 5.32 2.854 -3.338 1 96.94 196 ASN B CA 1
ATOM 6083 C C . ASN B 1 196 ? 5.391 1.648 -4.273 1 96.94 196 ASN B C 1
ATOM 6085 O O . ASN B 1 196 ? 6.289 0.814 -4.148 1 96.94 196 ASN B O 1
ATOM 6089 N N . THR B 1 197 ? 4.461 1.553 -5.148 1 95.31 197 THR B N 1
ATOM 6090 C CA . THR B 1 197 ? 4.426 0.448 -6.102 1 95.31 197 THR B CA 1
ATOM 6091 C C . THR B 1 197 ? 5.645 0.482 -7.016 1 95.31 197 THR B C 1
ATOM 6093 O O . THR B 1 197 ? 6.312 -0.536 -7.203 1 95.31 197 THR B O 1
ATOM 6096 N N . VAL B 1 198 ? 5.957 1.631 -7.578 1 96.19 198 VAL B N 1
ATOM 6097 C CA . VAL B 1 198 ? 7.098 1.779 -8.477 1 96.19 198 VAL B CA 1
ATOM 6098 C C . VAL B 1 198 ? 8.391 1.507 -7.715 1 96.19 198 VAL B C 1
ATOM 6100 O O . VAL B 1 198 ? 9.289 0.839 -8.234 1 96.19 198 VAL B O 1
ATOM 6103 N N . ALA B 1 199 ? 8.484 1.986 -6.516 1 97.06 199 ALA B N 1
ATOM 6104 C CA . ALA B 1 199 ? 9.672 1.767 -5.695 1 97.06 199 ALA B CA 1
ATOM 6105 C C . ALA B 1 199 ? 9.891 0.279 -5.434 1 97.06 199 ALA B C 1
ATOM 6107 O O . ALA B 1 199 ? 11.023 -0.21 -5.504 1 97.06 199 ALA B O 1
ATOM 6108 N N . THR B 1 200 ? 8.859 -0.424 -5.148 1 94.56 200 THR B N 1
ATOM 6109 C CA . THR B 1 200 ? 8.953 -1.854 -4.871 1 94.56 200 THR B CA 1
ATOM 6110 C C . THR B 1 200 ? 9.305 -2.627 -6.137 1 94.56 200 THR B C 1
ATOM 6112 O O . THR B 1 200 ? 10.078 -3.586 -6.086 1 94.56 200 THR B O 1
ATOM 6115 N N . ASP B 1 201 ? 8.742 -2.186 -7.258 1 91.88 201 ASP B N 1
ATOM 6116 C CA . ASP B 1 201 ? 9.062 -2.824 -8.531 1 91.88 201 ASP B CA 1
ATOM 6117 C C . ASP B 1 201 ? 10.555 -2.717 -8.844 1 91.88 201 ASP B C 1
ATOM 6119 O O . ASP B 1 201 ? 11.125 -3.607 -9.469 1 91.88 201 ASP B O 1
ATOM 6123 N N . LEU B 1 202 ? 11.125 -1.644 -8.375 1 94.31 202 LEU B N 1
ATOM 6124 C CA . LEU B 1 202 ? 12.547 -1.418 -8.617 1 94.31 202 LEU B CA 1
ATOM 6125 C C . LEU B 1 202 ? 13.391 -1.943 -7.457 1 94.31 202 LEU B C 1
ATOM 6127 O O . LEU B 1 202 ? 14.594 -1.679 -7.387 1 94.31 202 LEU B O 1
ATOM 6131 N N . SER B 1 203 ? 12.805 -2.578 -6.5 1 93.31 203 SER B N 1
ATOM 6132 C CA . SER B 1 203 ? 13.453 -3.225 -5.363 1 93.31 203 SER B CA 1
ATOM 6133 C C . SER B 1 203 ? 14.188 -2.209 -4.496 1 93.31 203 SER B C 1
ATOM 6135 O O . SER B 1 203 ? 15.258 -2.502 -3.965 1 93.31 203 SER B O 1
ATOM 6137 N N . LEU B 1 204 ? 13.609 -1.015 -4.395 1 96.88 204 LEU B N 1
ATOM 6138 C CA . LEU B 1 204 ? 14.234 0.002 -3.557 1 96.88 204 LEU B CA 1
ATOM 6139 C C . LEU B 1 204 ? 14.203 -0.409 -2.09 1 96.88 204 LEU B C 1
ATOM 6141 O O . LEU B 1 204 ? 14.961 0.12 -1.275 1 96.88 204 LEU B O 1
ATOM 6145 N N . HIS B 1 205 ? 13.352 -1.301 -1.742 1 95.38 205 HIS B N 1
ATOM 6146 C CA . HIS B 1 205 ? 13.148 -1.704 -0.356 1 95.38 205 HIS B CA 1
ATOM 6147 C C . HIS B 1 205 ? 14.227 -2.678 0.102 1 95.38 205 HIS B C 1
ATOM 6149 O O . HIS B 1 205 ? 14.344 -2.967 1.295 1 95.38 205 HIS B O 1
ATOM 6155 N N . LYS B 1 206 ? 15.055 -3.188 -0.772 1 92.81 206 LYS B N 1
ATOM 6156 C CA . LYS B 1 206 ? 16.078 -4.18 -0.441 1 92.81 206 LYS B CA 1
ATOM 6157 C C . LYS B 1 206 ? 17.375 -3.512 -0.009 1 92.81 206 LYS B C 1
ATOM 6159 O O . LYS B 1 206 ? 17.688 -2.398 -0.443 1 92.81 206 LYS B O 1
ATOM 6164 N N . SER B 1 207 ? 18.125 -4.215 0.838 1 92.88 207 SER B N 1
ATOM 6165 C CA . SER B 1 207 ? 19.453 -3.748 1.257 1 92.88 207 SER B CA 1
ATOM 6166 C C . SER B 1 207 ? 20.5 -4.035 0.193 1 92.88 207 SER B C 1
ATOM 6168 O O . SER B 1 207 ? 20.531 -5.125 -0.386 1 92.88 207 SER B O 1
ATOM 6170 N N . LEU B 1 208 ? 21.312 -3.018 -0.087 1 93.69 208 LEU B N 1
ATOM 6171 C CA . LEU B 1 208 ? 22.359 -3.174 -1.095 1 93.69 208 LEU B CA 1
ATOM 6172 C C . LEU B 1 208 ? 23.578 -3.848 -0.502 1 93.69 208 LEU B C 1
ATOM 6174 O O . LEU B 1 208 ? 24.375 -3.205 0.19 1 93.69 208 LEU B O 1
ATOM 6178 N N . ILE B 1 209 ? 23.703 -5.113 -0.812 1 88.06 209 ILE B N 1
ATOM 6179 C CA . ILE B 1 209 ? 24.812 -5.902 -0.287 1 88.06 209 ILE B CA 1
ATOM 6180 C C . ILE B 1 209 ? 25.375 -6.793 -1.39 1 88.06 209 ILE B C 1
ATOM 6182 O O . ILE B 1 209 ? 24.625 -7.422 -2.139 1 88.06 209 ILE B O 1
ATOM 6186 N N . SER B 1 210 ? 26.688 -6.766 -1.432 1 81.62 210 SER B N 1
ATOM 6187 C CA . SER B 1 210 ? 27.328 -7.645 -2.412 1 81.62 210 SER B CA 1
ATOM 6188 C C . SER B 1 210 ? 27.109 -9.109 -2.057 1 81.62 210 SER B C 1
ATOM 6190 O O . SER B 1 210 ? 27.141 -9.484 -0.882 1 81.62 210 SER B O 1
ATOM 6192 N N . PRO B 1 211 ? 26.828 -9.883 -3.07 1 69.31 211 PRO B N 1
ATOM 6193 C CA . PRO B 1 211 ? 26.578 -11.305 -2.82 1 69.31 211 PRO B CA 1
ATOM 6194 C C . PRO B 1 211 ? 27.703 -11.977 -2.053 1 69.31 211 PRO B C 1
ATOM 6196 O O . PRO B 1 211 ? 27.469 -12.891 -1.262 1 69.31 211 PRO B O 1
ATOM 6199 N N . GLU B 1 212 ? 28.828 -11.445 -2.365 1 64.81 212 GLU B N 1
ATOM 6200 C CA . GLU B 1 212 ? 29.984 -12.047 -1.708 1 64.81 212 GLU B CA 1
ATOM 6201 C C . GLU B 1 212 ? 29.922 -11.859 -0.195 1 64.81 212 GLU B C 1
ATOM 6203 O O . GLU B 1 212 ? 30.484 -12.656 0.56 1 64.81 212 GLU B O 1
ATOM 6208 N N . MET B 1 213 ? 29.156 -10.898 0.115 1 65.56 213 MET B N 1
ATOM 6209 C CA . MET B 1 213 ? 29.109 -10.562 1.535 1 65.56 213 MET B CA 1
ATOM 6210 C C . MET B 1 213 ? 27.984 -11.32 2.236 1 65.56 213 MET B C 1
ATOM 6212 O O . MET B 1 213 ? 27.969 -11.422 3.465 1 65.56 213 MET B O 1
ATOM 6216 N N . VAL B 1 214 ? 26.922 -11.75 1.493 1 60.25 214 VAL B N 1
ATOM 6217 C CA . VAL B 1 214 ? 25.734 -12.359 2.086 1 60.25 214 VAL B CA 1
ATOM 6218 C C . VAL B 1 214 ? 26.016 -13.836 2.385 1 60.25 214 VAL B C 1
ATOM 6220 O O . VAL B 1 214 ? 25.312 -14.453 3.191 1 60.25 214 VAL B O 1
ATOM 6223 N N . GLY B 1 215 ? 27.109 -14.391 1.95 1 52.16 215 GLY B N 1
ATOM 6224 C CA . GLY B 1 215 ? 27.344 -15.812 2.131 1 52.16 215 GLY B CA 1
ATOM 6225 C C . GLY B 1 215 ? 27.219 -16.266 3.574 1 52.16 215 GLY B C 1
ATOM 6226 O O . GLY B 1 215 ? 27.172 -15.43 4.484 1 52.16 215 GLY B O 1
ATOM 6227 N N . SER B 1 216 ? 26.812 -17.469 3.666 1 47.78 216 SER B N 1
ATOM 6228 C CA . SER B 1 216 ? 26.703 -18.312 4.852 1 47.78 216 SER B CA 1
ATOM 6229 C C . SER B 1 216 ? 27.906 -18.141 5.77 1 47.78 216 SER B C 1
ATOM 6231 O O . SER B 1 216 ? 29.047 -18.203 5.32 1 47.78 216 SER B O 1
ATOM 6233 N N . GLY B 1 217 ? 27.797 -17.094 6.668 1 48.12 217 GLY B N 1
ATOM 6234 C CA . GLY B 1 217 ? 28.797 -16.875 7.715 1 48.12 217 GLY B CA 1
ATOM 6235 C C . GLY B 1 217 ? 29.125 -15.414 7.93 1 48.12 217 GLY B C 1
ATOM 6236 O O . GLY B 1 217 ? 29.938 -15.078 8.781 1 48.12 217 GLY B O 1
ATOM 6237 N N . SER B 1 218 ? 28.672 -14.742 6.914 1 50.06 218 SER B N 1
ATOM 6238 C CA . SER B 1 218 ? 29.203 -13.391 7.023 1 50.06 218 SER B CA 1
ATOM 6239 C C . SER B 1 218 ? 28.609 -12.656 8.219 1 50.06 218 SER B C 1
ATOM 6241 O O . SER B 1 218 ? 29.109 -11.602 8.625 1 50.06 218 SER B O 1
ATOM 6243 N N . GLY B 1 219 ? 27.875 -13.367 8.977 1 54.5 219 GLY B N 1
ATOM 6244 C CA . GLY B 1 219 ? 27.422 -12.742 10.211 1 54.5 219 GLY B CA 1
ATOM 6245 C C . GLY B 1 219 ? 26.391 -11.641 9.977 1 54.5 219 GLY B C 1
ATOM 6246 O O . GLY B 1 219 ? 25.938 -10.992 10.922 1 54.5 219 GLY B O 1
ATOM 6247 N N . ILE B 1 220 ? 26.234 -11.336 8.672 1 57.25 220 ILE B N 1
ATOM 6248 C CA . ILE B 1 220 ? 25.406 -10.156 8.453 1 57.25 220 ILE B CA 1
ATOM 6249 C C . ILE B 1 220 ? 23.938 -10.492 8.711 1 57.25 220 ILE B C 1
ATOM 6251 O O . ILE B 1 220 ? 23.156 -9.625 9.078 1 57.25 220 ILE B O 1
ATOM 6255 N N . GLY B 1 221 ? 23.578 -11.609 9.203 1 63.47 221 GLY B N 1
ATOM 6256 C CA . GLY B 1 221 ? 22.234 -11.977 9.648 1 63.47 221 GLY B CA 1
ATOM 6257 C C . GLY B 1 221 ? 21.141 -11.562 8.68 1 63.47 221 GLY B C 1
ATOM 6258 O O . GLY B 1 221 ? 20 -11.328 9.086 1 63.47 221 GLY B O 1
ATOM 6259 N N . LEU B 1 222 ? 21.516 -11.266 7.449 1 68.31 222 LEU B N 1
ATOM 6260 C CA . LEU B 1 222 ? 20.5 -10.852 6.484 1 68.31 222 LEU B CA 1
ATOM 6261 C C . LEU B 1 222 ? 20.125 -12.008 5.566 1 68.31 222 LEU B C 1
ATOM 6263 O O . LEU B 1 222 ? 21 -12.781 5.148 1 68.31 222 LEU B O 1
ATOM 6267 N N . ALA B 1 223 ? 18.812 -12.086 5.395 1 70.44 223 ALA B N 1
ATOM 6268 C CA . ALA B 1 223 ? 18.328 -13.07 4.426 1 70.44 223 ALA B CA 1
ATOM 6269 C C . ALA B 1 223 ? 18.609 -12.617 2.996 1 70.44 223 ALA B C 1
ATOM 6271 O O . ALA B 1 223 ? 18.5 -11.43 2.678 1 70.44 223 ALA B O 1
ATOM 6272 N N . ARG B 1 224 ? 19.031 -13.445 2.168 1 72.62 224 ARG B N 1
ATOM 6273 C CA . ARG B 1 224 ? 19.375 -13.148 0.78 1 72.62 224 ARG B CA 1
ATOM 6274 C C . ARG B 1 224 ? 18.219 -12.469 0.063 1 72.62 224 ARG B C 1
ATOM 6276 O O . ARG B 1 224 ? 18.422 -11.609 -0.792 1 72.62 224 ARG B O 1
ATOM 6283 N N . GLY B 1 225 ? 17.062 -12.812 0.389 1 74.5 225 GLY B N 1
ATOM 6284 C CA . GLY B 1 225 ? 15.875 -12.234 -0.23 1 74.5 225 GLY B CA 1
ATOM 6285 C C . GLY B 1 225 ? 15.695 -10.766 0.091 1 74.5 225 GLY B C 1
ATOM 6286 O O . GLY B 1 225 ? 15.008 -10.039 -0.635 1 74.5 225 GLY B O 1
ATOM 6287 N N . ASP B 1 226 ? 16.391 -10.305 1.093 1 80.19 226 ASP B N 1
ATOM 6288 C CA . ASP B 1 226 ? 16.281 -8.906 1.521 1 80.19 226 ASP B CA 1
ATOM 6289 C C . ASP B 1 226 ? 17.422 -8.07 0.954 1 80.19 226 ASP B C 1
ATOM 6291 O O . ASP B 1 226 ? 17.5 -6.863 1.209 1 80.19 226 ASP B O 1
ATOM 6295 N N . CYS B 1 227 ? 18.172 -8.703 0.104 1 85.25 227 CYS B N 1
ATOM 6296 C CA . CYS B 1 227 ? 19.359 -8.023 -0.401 1 85.25 227 CYS B CA 1
ATOM 6297 C C . CYS B 1 227 ? 19.297 -7.895 -1.919 1 85.25 227 CYS B C 1
ATOM 6299 O O . CYS B 1 227 ? 18.578 -8.641 -2.586 1 85.25 227 CYS B O 1
ATOM 6301 N N . LEU B 1 228 ? 20 -6.949 -2.43 1 89.81 228 LEU B N 1
ATOM 6302 C CA . LEU B 1 228 ? 20.172 -6.703 -3.857 1 89.81 228 LEU B CA 1
ATOM 6303 C C . LEU B 1 228 ? 21.625 -6.336 -4.18 1 89.81 228 LEU B C 1
ATOM 6305 O O . LEU B 1 228 ? 22.219 -5.508 -3.494 1 89.81 228 LEU B O 1
ATOM 6309 N N . ASP B 1 229 ? 22.172 -6.973 -5.152 1 90.44 229 ASP B N 1
ATOM 6310 C CA . ASP B 1 229 ? 23.516 -6.656 -5.613 1 90.44 229 ASP B CA 1
ATOM 6311 C C . ASP B 1 229 ? 23.594 -5.223 -6.133 1 90.44 229 ASP B C 1
ATOM 6313 O O . ASP B 1 229 ? 22.797 -4.82 -6.98 1 90.44 229 ASP B O 1
ATOM 6317 N N . PRO B 1 230 ? 24.625 -4.488 -5.652 1 95.06 230 PRO B N 1
ATOM 6318 C CA . PRO B 1 230 ? 24.766 -3.104 -6.102 1 95.06 230 PRO B CA 1
ATOM 6319 C C . PRO B 1 230 ? 24.891 -2.982 -7.621 1 95.06 230 PRO B C 1
ATOM 6321 O O . PRO B 1 230 ? 24.359 -2.035 -8.211 1 95.06 230 PRO B O 1
ATOM 6324 N N . ARG B 1 231 ? 25.562 -3.893 -8.242 1 93.31 231 ARG B N 1
ATOM 6325 C CA . ARG B 1 231 ? 25.672 -3.865 -9.695 1 93.31 231 ARG B CA 1
ATOM 6326 C C . ARG B 1 231 ? 24.328 -4.074 -10.359 1 93.31 231 ARG B C 1
ATOM 6328 O O . ARG B 1 231 ? 24 -3.408 -11.344 1 93.31 231 ARG B O 1
ATOM 6335 N N . ALA B 1 232 ? 23.562 -5.012 -9.828 1 90.56 232 ALA B N 1
ATOM 6336 C CA . ALA B 1 232 ? 22.219 -5.273 -10.352 1 90.56 232 ALA B CA 1
ATOM 6337 C C . ALA B 1 232 ? 21.312 -4.066 -10.148 1 90.56 232 ALA B C 1
ATOM 6339 O O . ALA B 1 232 ? 20.469 -3.771 -10.992 1 90.56 232 ALA B O 1
ATOM 6340 N N . ALA B 1 233 ? 21.531 -3.373 -9.07 1 95.62 233 ALA B N 1
ATOM 6341 C CA . ALA B 1 233 ? 20.719 -2.191 -8.773 1 95.62 233 ALA B CA 1
ATOM 6342 C C . ALA B 1 233 ? 20.969 -1.084 -9.789 1 95.62 233 ALA B C 1
ATOM 6344 O O . ALA B 1 233 ? 20.031 -0.467 -10.289 1 95.62 233 ALA B O 1
ATOM 6345 N N . LEU B 1 234 ? 22.266 -0.87 -10.047 1 96.94 234 LEU B N 1
ATOM 6346 C CA . LEU B 1 234 ? 22.609 0.161 -11.023 1 96.94 234 LEU B CA 1
ATOM 6347 C C . LEU B 1 234 ? 22.078 -0.197 -12.406 1 96.94 234 LEU B C 1
ATOM 6349 O O . LEU B 1 234 ? 21.594 0.672 -13.133 1 96.94 234 LEU B O 1
ATOM 6353 N N . ALA B 1 235 ? 22.156 -1.457 -12.734 1 94.06 235 ALA B N 1
ATOM 6354 C CA . ALA B 1 235 ? 21.641 -1.91 -14.023 1 94.06 235 ALA B CA 1
ATOM 6355 C C . ALA B 1 235 ? 20.125 -1.708 -14.117 1 94.06 235 ALA B C 1
ATOM 6357 O O . ALA B 1 235 ? 19.609 -1.281 -15.148 1 94.06 235 ALA B O 1
ATOM 6358 N N . MET B 1 236 ? 19.469 -2.016 -13.078 1 93.12 236 MET B N 1
ATOM 6359 C CA . MET B 1 236 ? 18.016 -1.845 -13.008 1 93.12 236 MET B CA 1
ATOM 6360 C C . MET B 1 236 ? 17.625 -0.383 -13.211 1 93.12 236 MET B C 1
ATOM 6362 O O . MET B 1 236 ? 16.609 -0.086 -13.82 1 93.12 236 MET B O 1
ATOM 6366 N N . ASP B 1 237 ? 18.484 0.539 -12.742 1 96.62 237 ASP B N 1
ATOM 6367 C CA . ASP B 1 237 ? 18.203 1.97 -12.812 1 96.62 237 ASP B CA 1
ATOM 6368 C C . ASP B 1 237 ? 18.641 2.543 -14.164 1 96.62 237 ASP B C 1
ATOM 6370 O O . ASP B 1 237 ? 18.469 3.738 -14.414 1 96.62 237 ASP B O 1
ATOM 6374 N N . GLY B 1 238 ? 19.219 1.784 -14.977 1 94.94 238 GLY B N 1
ATOM 6375 C CA . GLY B 1 238 ? 19.609 2.23 -16.297 1 94.94 238 GLY B CA 1
ATOM 6376 C C . GLY B 1 238 ? 21.078 2.607 -16.406 1 94.94 238 GLY B C 1
ATOM 6377 O O . GLY B 1 238 ? 21.469 3.332 -17.312 1 94.94 238 GLY B O 1
ATOM 6378 N N . PHE B 1 239 ? 21.875 2.096 -15.406 1 96.69 239 PHE B N 1
ATOM 6379 C CA . PHE B 1 239 ? 23.297 2.412 -15.414 1 96.69 239 PHE B CA 1
ATOM 6380 C C . PHE B 1 239 ? 24.141 1.14 -15.352 1 96.69 239 PHE B C 1
ATOM 6382 O O . PHE B 1 239 ? 25 0.996 -14.477 1 96.69 239 PHE B O 1
ATOM 6389 N N . PRO B 1 240 ? 24.016 0.255 -16.328 1 93.81 240 PRO B N 1
ATOM 6390 C CA . PRO B 1 240 ? 24.719 -1.022 -16.266 1 93.81 240 PRO B CA 1
ATOM 6391 C C . PRO B 1 240 ? 26.234 -0.858 -16.359 1 93.81 240 PRO B C 1
ATOM 6393 O O . PRO B 1 240 ? 26.984 -1.708 -15.883 1 93.81 240 PRO B O 1
ATOM 6396 N N . GLU B 1 241 ? 26.703 0.283 -16.891 1 95.38 241 GLU B N 1
ATOM 6397 C CA . GLU B 1 241 ? 28.125 0.465 -17.156 1 95.38 241 GLU B CA 1
ATOM 6398 C C . GLU B 1 241 ? 28.828 1.14 -15.992 1 95.38 241 GLU B C 1
ATOM 6400 O O . GLU B 1 241 ? 30.062 1.224 -15.961 1 95.38 241 GLU B O 1
ATOM 6405 N N . ILE B 1 242 ? 28.125 1.601 -15.055 1 96.94 242 ILE B N 1
ATOM 6406 C CA . ILE B 1 242 ? 28.719 2.34 -13.953 1 96.94 242 ILE B CA 1
ATOM 6407 C C . ILE B 1 242 ? 29.234 1.363 -12.891 1 96.94 242 ILE B C 1
ATOM 6409 O O . ILE B 1 242 ? 28.516 0.449 -12.484 1 96.94 242 ILE B O 1
ATOM 6413 N N . ASP B 1 243 ? 30.422 1.567 -12.453 1 96.44 243 ASP B N 1
ATOM 6414 C CA . ASP B 1 243 ? 31.016 0.786 -11.367 1 96.44 243 ASP B CA 1
ATOM 6415 C C . ASP B 1 243 ? 30.406 1.176 -10.023 1 96.44 243 ASP B C 1
ATOM 6417 O O . ASP B 1 243 ? 30.484 2.334 -9.609 1 96.44 243 ASP B O 1
ATOM 6421 N N . PRO B 1 244 ? 29.891 0.167 -9.328 1 95.25 244 PRO B N 1
ATOM 6422 C CA . PRO B 1 244 ? 29.25 0.469 -8.047 1 95.25 244 PRO B CA 1
ATOM 6423 C C . PRO B 1 244 ? 30.219 1.063 -7.027 1 95.25 244 PRO B C 1
ATOM 6425 O O . PRO B 1 244 ? 29.797 1.749 -6.094 1 95.25 244 PRO B O 1
ATOM 6428 N N . TRP B 1 245 ? 31.484 0.899 -7.254 1 93.38 245 TRP B N 1
ATOM 6429 C CA . TRP B 1 245 ? 32.438 1.351 -6.262 1 93.38 245 TRP B CA 1
ATOM 6430 C C . TRP B 1 245 ? 33.094 2.676 -6.68 1 93.38 245 TRP B C 1
ATOM 6432 O O . TRP B 1 245 ? 33.844 3.271 -5.922 1 93.38 245 TRP B O 1
ATOM 6442 N N . SER B 1 246 ? 32.656 3.127 -7.797 1 96.31 246 SER B N 1
ATOM 6443 C CA . SER B 1 246 ? 33.062 4.473 -8.195 1 96.31 246 SER B CA 1
ATOM 6444 C C . SER B 1 246 ? 32.312 5.531 -7.406 1 96.31 246 SER B C 1
ATOM 6446 O O . SER B 1 246 ? 31.312 5.219 -6.742 1 96.31 246 SER B O 1
ATOM 6448 N N . GLU B 1 247 ? 32.812 6.672 -7.387 1 96.06 247 GLU B N 1
ATOM 6449 C CA . GLU B 1 247 ? 32.125 7.77 -6.707 1 96.06 247 GLU B CA 1
ATOM 6450 C C . GLU B 1 247 ? 30.703 7.945 -7.234 1 96.06 247 GLU B C 1
ATOM 6452 O O . GLU B 1 247 ? 29.75 8.07 -6.453 1 96.06 247 GLU B O 1
ATOM 6457 N N . LYS B 1 248 ? 30.594 7.973 -8.523 1 96.31 248 LYS B N 1
ATOM 6458 C CA . LYS B 1 248 ? 29.281 8.117 -9.148 1 96.31 248 LYS B CA 1
ATOM 6459 C C . LYS B 1 248 ? 28.359 6.949 -8.789 1 96.31 248 LYS B C 1
ATOM 6461 O O . LYS B 1 248 ? 27.172 7.145 -8.516 1 96.31 248 LYS B O 1
ATOM 6466 N N . GLY B 1 249 ? 28.938 5.766 -8.859 1 97.12 249 GLY B N 1
ATOM 6467 C CA . GLY B 1 249 ? 28.172 4.59 -8.469 1 97.12 249 GLY B CA 1
ATOM 6468 C C . GLY B 1 249 ? 27.672 4.648 -7.043 1 97.12 249 GLY B C 1
ATOM 6469 O O . GLY B 1 249 ? 26.516 4.336 -6.773 1 97.12 249 GLY B O 1
ATOM 6470 N N . ARG B 1 250 ? 28.484 5.148 -6.215 1 96 250 ARG B N 1
ATOM 6471 C CA . ARG B 1 250 ? 28.125 5.25 -4.805 1 96 250 ARG B CA 1
ATOM 6472 C C . ARG B 1 250 ? 27.047 6.297 -4.59 1 96 250 ARG B C 1
ATOM 6474 O O . ARG B 1 250 ? 26.141 6.105 -3.773 1 96 250 ARG B O 1
ATOM 6481 N N . LEU B 1 251 ? 27.125 7.328 -5.281 1 97.19 251 LEU B N 1
ATOM 6482 C CA . LEU B 1 251 ? 26.125 8.383 -5.168 1 97.19 251 LEU B CA 1
ATOM 6483 C C . LEU B 1 251 ? 24.766 7.895 -5.645 1 97.19 251 LEU B C 1
ATOM 6485 O O . LEU B 1 251 ? 23.75 8.172 -5.008 1 97.19 251 LEU B O 1
ATOM 6489 N N . PHE B 1 252 ? 24.766 7.145 -6.742 1 97.56 252 PHE B N 1
ATOM 6490 C CA . PHE B 1 252 ? 23.516 6.652 -7.289 1 97.56 252 PHE B CA 1
ATOM 6491 C C . PHE B 1 252 ? 22.906 5.582 -6.383 1 97.56 252 PHE B C 1
ATOM 6493 O O . PHE B 1 252 ? 21.688 5.52 -6.215 1 97.56 252 PHE B O 1
ATOM 6500 N N . LEU B 1 253 ? 23.75 4.734 -5.859 1 97.5 253 LEU B N 1
ATOM 6501 C CA . LEU B 1 253 ? 23.266 3.709 -4.941 1 97.5 253 LEU B CA 1
ATOM 6502 C C . LEU B 1 253 ? 22.672 4.344 -3.686 1 97.5 253 LEU B C 1
ATOM 6504 O O . LEU B 1 253 ? 21.609 3.922 -3.211 1 97.5 253 LEU B O 1
ATOM 6508 N N . ARG B 1 254 ? 23.297 5.359 -3.17 1 96.69 254 ARG B N 1
ATOM 6509 C CA . ARG B 1 254 ? 22.781 6.078 -2.008 1 96.69 254 ARG B CA 1
ATOM 6510 C C . ARG B 1 254 ? 21.484 6.801 -2.344 1 96.69 254 ARG B C 1
ATOM 6512 O O . ARG B 1 254 ? 20.594 6.922 -1.496 1 96.69 254 ARG B O 1
ATOM 6519 N N . ASN B 1 255 ? 21.453 7.258 -3.555 1 97.06 255 ASN B N 1
ATOM 6520 C CA . ASN B 1 255 ? 20.25 7.934 -4 1 97.06 255 ASN B CA 1
ATOM 6521 C C . ASN B 1 255 ? 19.031 7 -3.953 1 97.06 255 ASN B C 1
ATOM 6523 O O . ASN B 1 255 ? 17.938 7.422 -3.596 1 97.06 255 ASN B O 1
ATOM 6527 N N . ARG B 1 256 ? 19.203 5.734 -4.297 1 96.44 256 ARG B N 1
ATOM 6528 C CA . ARG B 1 256 ? 18.156 4.723 -4.207 1 96.44 256 ARG B CA 1
ATOM 6529 C C . ARG B 1 256 ? 17.688 4.551 -2.766 1 96.44 256 ARG B C 1
ATOM 6531 O O . ARG B 1 256 ? 16.484 4.508 -2.498 1 96.44 256 ARG B O 1
ATOM 6538 N N . GLU B 1 257 ? 18.656 4.418 -1.979 1 97.25 257 GLU B N 1
ATOM 6539 C CA . GLU B 1 257 ? 18.359 4.227 -0.564 1 97.25 257 GLU B CA 1
ATOM 6540 C C . GLU B 1 257 ? 17.656 5.449 0.017 1 97.25 257 GLU B C 1
ATOM 6542 O O . GLU B 1 257 ? 16.688 5.312 0.779 1 97.25 257 GLU B O 1
ATOM 6547 N N . ARG B 1 258 ? 18.141 6.609 -0.336 1 97.19 258 ARG B N 1
ATOM 6548 C CA . ARG B 1 258 ? 17.547 7.863 0.111 1 97.19 258 ARG B CA 1
ATOM 6549 C C . ARG B 1 258 ? 16.078 7.953 -0.318 1 97.19 258 ARG B C 1
ATOM 6551 O O . ARG B 1 258 ? 15.227 8.406 0.452 1 97.19 258 ARG B O 1
ATOM 6558 N N . CYS B 1 259 ? 15.852 7.566 -1.519 1 97.75 259 CYS B N 1
ATOM 6559 C CA . CYS B 1 259 ? 14.5 7.594 -2.055 1 97.75 259 CYS B CA 1
ATOM 6560 C C . CYS B 1 259 ? 13.562 6.723 -1.223 1 97.75 259 CYS B C 1
ATOM 6562 O O . CYS B 1 259 ? 12.453 7.141 -0.888 1 97.75 259 CYS B O 1
ATOM 6564 N N . TRP B 1 260 ? 14 5.535 -0.854 1 98 260 TRP B N 1
ATOM 6565 C CA . TRP B 1 260 ? 13.188 4.617 -0.058 1 98 260 TRP B CA 1
ATOM 6566 C C . TRP B 1 260 ? 12.938 5.18 1.337 1 98 260 TRP B C 1
ATOM 6568 O O . TRP B 1 260 ? 11.812 5.156 1.83 1 98 260 TRP B O 1
ATOM 6578 N N . LEU B 1 261 ? 13.961 5.75 1.943 1 97.56 261 LEU B N 1
ATOM 6579 C CA . LEU B 1 261 ? 13.836 6.359 3.264 1 97.56 261 LEU B CA 1
ATOM 6580 C C . LEU B 1 261 ? 12.875 7.539 3.23 1 97.56 261 LEU B C 1
ATOM 6582 O O . LEU B 1 261 ? 12.039 7.691 4.125 1 97.56 261 LEU B O 1
ATOM 6586 N N . SER B 1 262 ? 13.031 8.32 2.205 1 97.38 262 SER B N 1
ATOM 6587 C CA . SER B 1 262 ? 12.18 9.5 2.059 1 97.38 262 SER B CA 1
ATOM 6588 C C . SER B 1 262 ? 10.719 9.102 1.871 1 97.38 262 SER B C 1
ATOM 6590 O O . SER B 1 262 ? 9.82 9.75 2.41 1 97.38 262 SER B O 1
ATOM 6592 N N . LEU B 1 263 ? 10.469 8.07 1.084 1 97.88 263 LEU B N 1
ATOM 6593 C CA . LEU B 1 263 ? 9.117 7.578 0.855 1 97.88 263 LEU B CA 1
ATOM 6594 C C . LEU B 1 263 ? 8.492 7.086 2.156 1 97.88 263 LEU B C 1
ATOM 6596 O O . LEU B 1 263 ? 7.32 7.371 2.436 1 97.88 263 LEU B O 1
ATOM 6600 N N . PHE B 1 264 ? 9.312 6.371 2.928 1 97.44 264 PHE B N 1
ATOM 6601 C CA . PHE B 1 264 ? 8.852 5.875 4.219 1 97.44 264 PHE B CA 1
ATOM 6602 C C . PHE B 1 264 ? 8.438 7.027 5.125 1 97.44 264 PHE B C 1
ATOM 6604 O O . PHE B 1 264 ? 7.359 6.996 5.719 1 97.44 264 PHE B O 1
ATOM 6611 N N . VAL B 1 265 ? 9.242 8.031 5.215 1 95.62 265 VAL B N 1
ATOM 6612 C CA . VAL B 1 265 ? 8.984 9.164 6.102 1 95.62 265 VAL B CA 1
ATOM 6613 C C . VAL B 1 265 ? 7.738 9.914 5.641 1 95.62 265 VAL B C 1
ATOM 6615 O O . VAL B 1 265 ? 6.883 10.273 6.457 1 95.62 265 VAL B O 1
ATOM 6618 N N . LEU B 1 266 ? 7.66 10.164 4.406 1 95.88 266 LEU B N 1
ATOM 6619 C CA . LEU B 1 266 ? 6.52 10.898 3.861 1 95.88 266 LEU B CA 1
ATOM 6620 C C . LEU B 1 266 ? 5.227 10.117 4.07 1 95.88 266 LEU B C 1
ATOM 6622 O O . LEU B 1 266 ? 4.215 10.688 4.492 1 95.88 266 LEU B O 1
ATOM 6626 N N . GLU B 1 267 ? 5.258 8.844 3.754 1 96.12 267 GLU B N 1
ATOM 6627 C CA . GLU B 1 267 ? 4.059 8.016 3.877 1 96.12 267 GLU B CA 1
ATOM 6628 C C . GLU B 1 267 ? 3.586 7.945 5.324 1 96.12 267 GLU B C 1
ATOM 6630 O O . GLU B 1 267 ? 2.389 8.055 5.598 1 96.12 267 GLU B O 1
ATOM 6635 N N . ARG B 1 268 ? 4.496 7.754 6.285 1 93.56 268 ARG B N 1
ATOM 6636 C CA . ARG B 1 268 ? 4.121 7.707 7.691 1 93.56 268 ARG B CA 1
ATOM 6637 C C . ARG B 1 268 ? 3.494 9.023 8.133 1 93.56 268 ARG B C 1
ATOM 6639 O O . ARG B 1 268 ? 2.488 9.039 8.844 1 93.56 268 ARG B O 1
ATOM 6646 N N . GLY B 1 269 ? 4.141 10.109 7.711 1 90.69 269 GLY B N 1
ATOM 6647 C CA . GLY B 1 269 ? 3.592 11.414 8.047 1 90.69 269 GLY B CA 1
ATOM 6648 C C . GLY B 1 269 ? 2.201 11.641 7.488 1 90.69 269 GLY B C 1
ATOM 6649 O O . GLY B 1 269 ? 1.316 12.133 8.188 1 90.69 269 GLY B O 1
ATOM 6650 N N . MET B 1 270 ? 2.057 11.328 6.281 1 90.94 270 MET B N 1
ATOM 6651 C CA . MET B 1 270 ? 0.765 11.484 5.621 1 90.94 270 MET B CA 1
ATOM 6652 C C . MET B 1 270 ? -0.298 10.617 6.285 1 90.94 270 MET B C 1
ATOM 6654 O O . MET B 1 270 ? -1.417 11.07 6.527 1 90.94 270 MET B O 1
ATOM 6658 N N . SER B 1 271 ? 0.073 9.359 6.586 1 90.19 271 SER B N 1
ATOM 6659 C CA . SER B 1 271 ? -0.87 8.43 7.199 1 90.19 271 SER B CA 1
ATOM 6660 C C . SER B 1 271 ? -1.294 8.906 8.586 1 90.19 271 SER B C 1
ATOM 6662 O O . SER B 1 271 ? -2.467 8.805 8.945 1 90.19 271 SER B O 1
ATOM 6664 N N . LEU B 1 272 ? -0.43 9.461 9.352 1 85.06 272 LEU B N 1
ATOM 6665 C CA . LEU B 1 272 ? -0.744 10 10.664 1 85.06 272 LEU B CA 1
ATOM 6666 C C . LEU B 1 272 ? -1.669 11.211 10.555 1 85.06 272 LEU B C 1
ATOM 6668 O O . LEU B 1 272 ? -2.633 11.328 11.312 1 85.06 272 LEU B O 1
ATOM 6672 N N . ALA B 1 273 ? -1.312 12.008 9.578 1 83.12 273 ALA B N 1
ATOM 6673 C CA . ALA B 1 273 ? -2.084 13.242 9.414 1 83.12 273 ALA B CA 1
ATOM 6674 C C . ALA B 1 273 ? -3.49 12.938 8.906 1 83.12 273 ALA B C 1
ATOM 6676 O O . ALA B 1 273 ? -4.441 13.656 9.234 1 83.12 273 ALA B O 1
ATOM 6677 N N . ARG B 1 274 ? -3.592 11.891 8.188 1 83.81 274 ARG B N 1
ATOM 6678 C CA . ARG B 1 274 ? -4.875 11.633 7.543 1 83.81 274 ARG B CA 1
ATOM 6679 C C . ARG B 1 274 ? -5.594 10.461 8.195 1 83.81 274 ARG B C 1
ATOM 6681 O O . ARG B 1 274 ? -6.676 10.062 7.758 1 83.81 274 ARG B O 1
ATOM 6688 N N . GLY B 1 275 ? -5.055 9.883 9.234 1 80.38 275 GLY B N 1
ATOM 6689 C CA . GLY B 1 275 ? -5.68 8.789 9.961 1 80.38 275 GLY B CA 1
ATOM 6690 C C . GLY B 1 275 ? -5.758 7.512 9.156 1 80.38 275 GLY B C 1
ATOM 6691 O O . GLY B 1 275 ? -6.754 6.781 9.227 1 80.38 275 GLY B O 1
ATOM 6692 N N . ARG B 1 276 ? -4.812 7.285 8.328 1 87.44 276 ARG B N 1
ATOM 6693 C CA . ARG B 1 276 ? -4.762 6.098 7.48 1 87.44 276 ARG B CA 1
ATOM 6694 C C . ARG B 1 276 ? -3.805 5.059 8.055 1 87.44 276 ARG B C 1
ATOM 6696 O O . ARG B 1 276 ? -2.83 5.406 8.727 1 87.44 276 ARG B O 1
ATOM 6703 N N . PRO B 1 277 ? -4.109 3.785 7.824 1 89.44 277 PRO B N 1
ATOM 6704 C CA . PRO B 1 277 ? -3.09 2.789 8.164 1 89.44 277 PRO B CA 1
ATOM 6705 C C . PRO B 1 277 ? -1.828 2.926 7.312 1 89.44 277 PRO B C 1
ATOM 6707 O O . PRO B 1 277 ? -1.884 3.453 6.195 1 89.44 277 PRO B O 1
ATOM 6710 N N . PHE B 1 278 ? -0.771 2.49 7.852 1 90.94 278 PHE B N 1
ATOM 6711 C CA . PHE B 1 278 ? 0.493 2.547 7.125 1 90.94 278 PHE B CA 1
ATOM 6712 C C . PHE B 1 278 ? 0.497 1.555 5.969 1 90.94 278 PHE B C 1
ATOM 6714 O O . PHE B 1 278 ? -0.065 0.462 6.078 1 90.94 278 PHE B O 1
ATOM 6721 N N . SER B 1 279 ? 1.16 1.945 4.863 1 91.62 279 SER B N 1
ATOM 6722 C CA . SER B 1 279 ? 1.144 1.087 3.686 1 91.62 279 SER B CA 1
ATOM 6723 C C . SER B 1 279 ? 2.557 0.712 3.254 1 91.62 279 SER B C 1
ATOM 6725 O O . SER B 1 279 ? 2.754 -0.281 2.551 1 91.62 279 SER B O 1
ATOM 6727 N N . VAL B 1 280 ? 3.531 1.549 3.568 1 95 280 VAL B N 1
ATOM 6728 C CA . VAL B 1 280 ? 4.914 1.204 3.258 1 95 280 VAL B CA 1
ATOM 6729 C C . VAL B 1 280 ? 5.426 0.163 4.254 1 95 280 VAL B C 1
ATOM 6731 O O . VAL B 1 280 ? 5.387 0.382 5.465 1 95 280 VAL B O 1
ATOM 6734 N N . PRO B 1 281 ? 5.93 -0.965 3.76 1 92.81 281 PRO B N 1
ATOM 6735 C CA . PRO B 1 281 ? 6.34 -2.045 4.66 1 92.81 281 PRO B CA 1
ATOM 6736 C C . PRO B 1 281 ? 7.625 -1.725 5.422 1 92.81 281 PRO B C 1
ATOM 6738 O O . PRO B 1 281 ? 8.469 -0.975 4.926 1 92.81 281 PRO B O 1
ATOM 6741 N N . MET B 1 282 ? 7.699 -2.305 6.633 1 91.62 282 MET B N 1
ATOM 6742 C CA . MET B 1 282 ? 8.938 -2.225 7.395 1 91.62 282 MET B CA 1
ATOM 6743 C C . MET B 1 282 ? 9.977 -3.201 6.848 1 91.62 282 MET B C 1
ATOM 6745 O O . MET B 1 282 ? 9.781 -4.418 6.91 1 91.62 282 MET B O 1
ATOM 6749 N N . THR B 1 283 ? 10.977 -2.709 6.238 1 91.75 283 THR B N 1
ATOM 6750 C CA . THR B 1 283 ? 12.023 -3.535 5.648 1 91.75 283 THR B CA 1
ATOM 6751 C C . THR B 1 283 ? 13.289 -3.482 6.492 1 91.75 283 THR B C 1
ATOM 6753 O O . THR B 1 283 ? 13.398 -2.664 7.406 1 91.75 283 THR B O 1
ATOM 6756 N N . ARG B 1 284 ? 14.227 -4.348 6.168 1 88.5 284 ARG B N 1
ATOM 6757 C CA . ARG B 1 284 ? 15.477 -4.398 6.914 1 88.5 284 ARG B CA 1
ATOM 6758 C C . ARG B 1 284 ? 16.25 -3.096 6.777 1 88.5 284 ARG B C 1
ATOM 6760 O O . ARG B 1 284 ? 16.859 -2.621 7.738 1 88.5 284 ARG B O 1
ATOM 6767 N N . SER B 1 285 ? 16.219 -2.574 5.613 1 92.88 285 SER B N 1
ATOM 6768 C CA . SER B 1 285 ? 16.906 -1.315 5.367 1 92.88 285 SER B CA 1
ATOM 6769 C C . SER B 1 285 ? 16.375 -0.203 6.262 1 92.88 285 SER B C 1
ATOM 6771 O O . SER B 1 285 ? 17.125 0.659 6.715 1 92.88 285 SER B O 1
ATOM 6773 N N . LEU B 1 286 ? 15.094 -0.185 6.527 1 95.62 286 LEU B N 1
ATOM 6774 C CA . LEU B 1 286 ? 14.477 0.813 7.398 1 95.62 286 LEU B CA 1
ATOM 6775 C C . LEU B 1 286 ? 14.797 0.528 8.859 1 95.62 286 LEU B C 1
ATOM 6777 O O . LEU B 1 286 ? 15.07 1.451 9.633 1 95.62 286 LEU B O 1
ATOM 6781 N N . LYS B 1 287 ? 14.82 -0.741 9.234 1 93.19 287 LYS B N 1
ATOM 6782 C CA . LYS B 1 287 ? 15.109 -1.132 10.617 1 93.19 287 LYS B CA 1
ATOM 6783 C C . LYS B 1 287 ? 16.531 -0.764 11.008 1 93.19 287 LYS B C 1
ATOM 6785 O O . LYS B 1 287 ? 16.797 -0.399 12.156 1 93.19 287 LYS B O 1
ATOM 6790 N N . ASP B 1 288 ? 17.422 -0.741 10.016 1 92.5 288 ASP B N 1
ATOM 6791 C CA . ASP B 1 288 ? 18.844 -0.546 10.305 1 92.5 288 ASP B CA 1
ATOM 6792 C C . ASP B 1 288 ? 19.312 0.819 9.812 1 92.5 288 ASP B C 1
ATOM 6794 O O . ASP B 1 288 ? 20.5 1.003 9.531 1 92.5 288 ASP B O 1
ATOM 6798 N N . CYS B 1 289 ? 18.484 1.793 9.727 1 96 289 CYS B N 1
ATOM 6799 C CA . CYS B 1 289 ? 18.844 3.018 9.023 1 96 289 CYS B CA 1
ATOM 6800 C C . CYS B 1 289 ? 19.469 4.023 9.984 1 96 289 CYS B C 1
ATOM 6802 O O . CYS B 1 289 ? 19.828 5.133 9.586 1 96 289 CYS B O 1
ATOM 6804 N N . ASP B 1 290 ? 19.812 3.717 11.219 1 94.75 290 ASP B N 1
ATOM 6805 C CA . ASP B 1 290 ? 20.219 4.641 12.266 1 94.75 290 ASP B CA 1
ATOM 6806 C C . ASP B 1 290 ? 21.5 5.379 11.875 1 94.75 290 ASP B C 1
ATOM 6808 O O . ASP B 1 290 ? 21.656 6.57 12.164 1 94.75 290 ASP B O 1
ATOM 6812 N N . ASN B 1 291 ? 22.359 4.691 11.219 1 94.38 291 ASN B N 1
ATOM 6813 C CA . ASN B 1 291 ? 23.656 5.285 10.93 1 94.38 291 ASN B CA 1
ATOM 6814 C C . ASN B 1 291 ? 23.844 5.527 9.438 1 94.38 291 ASN B C 1
ATOM 6816 O O . ASN B 1 291 ? 24.953 5.797 8.977 1 94.38 291 ASN B O 1
ATOM 6820 N N . TRP B 1 292 ? 22.781 5.418 8.727 1 95.81 292 TRP B N 1
ATOM 6821 C CA . TRP B 1 292 ? 22.859 5.527 7.277 1 95.81 292 TRP B CA 1
ATOM 6822 C C . TRP B 1 292 ? 23.391 6.898 6.863 1 95.81 292 TRP B C 1
ATOM 6824 O O . TRP B 1 292 ? 24.078 7.023 5.852 1 95.81 292 TRP B O 1
ATOM 6834 N N . HIS B 1 293 ? 23.109 7.984 7.66 1 94.75 293 HIS B N 1
ATOM 6835 C CA . HIS B 1 293 ? 23.484 9.352 7.32 1 94.75 293 HIS B CA 1
ATOM 6836 C C . HIS B 1 293 ? 24.969 9.602 7.57 1 94.75 293 HIS B C 1
ATOM 6838 O O . HIS B 1 293 ? 25.516 10.617 7.133 1 94.75 293 HIS B O 1
ATOM 6844 N N . ARG B 1 294 ? 25.594 8.625 8.25 1 93.88 294 ARG B N 1
ATOM 6845 C CA . ARG B 1 294 ? 27.016 8.742 8.508 1 93.88 294 ARG B CA 1
ATOM 6846 C C . ARG B 1 294 ? 27.844 8.125 7.379 1 93.88 294 ARG B C 1
ATOM 6848 O O . ARG B 1 294 ? 28.141 6.934 7.406 1 93.88 294 ARG B O 1
ATOM 6855 N N . SER B 1 295 ? 28.125 8.859 6.391 1 93 295 SER B N 1
ATOM 6856 C CA . SER B 1 295 ? 28.859 8.43 5.207 1 93 295 SER B CA 1
ATOM 6857 C C . SER B 1 295 ? 29.641 9.594 4.582 1 93 295 SER B C 1
ATOM 6859 O O . SER B 1 295 ? 29.234 10.75 4.707 1 93 295 SER B O 1
ATOM 6861 N N . GLU B 1 296 ? 30.734 9.234 3.945 1 93.69 296 GLU B N 1
ATOM 6862 C CA . GLU B 1 296 ? 31.531 10.242 3.244 1 93.69 296 GLU B CA 1
ATOM 6863 C C . GLU B 1 296 ? 30.75 10.828 2.068 1 93.69 296 GLU B C 1
ATOM 6865 O O . GLU B 1 296 ? 31.016 11.953 1.642 1 93.69 296 GLU B O 1
ATOM 6870 N N . TYR B 1 297 ? 29.734 10.125 1.627 1 94.19 297 TYR B N 1
ATOM 6871 C CA . TYR B 1 297 ? 28.953 10.57 0.477 1 94.19 297 TYR B CA 1
ATOM 6872 C C . TYR B 1 297 ? 27.594 11.117 0.915 1 94.19 297 TYR B C 1
ATOM 6874 O O . TYR B 1 297 ? 26.703 11.32 0.087 1 94.19 297 TYR B O 1
ATOM 6882 N N . ALA B 1 298 ? 27.453 11.344 2.217 1 94.06 298 ALA B N 1
ATOM 6883 C CA . ALA B 1 298 ? 26.172 11.797 2.754 1 94.06 298 ALA B CA 1
ATOM 6884 C C . ALA B 1 298 ? 25.859 13.219 2.307 1 94.06 298 ALA B C 1
ATOM 6886 O O . ALA B 1 298 ? 26.766 14.039 2.162 1 94.06 298 ALA B O 1
ATOM 6887 N N . ASP B 1 299 ? 24.625 13.43 1.973 1 92 299 ASP B N 1
ATOM 6888 C CA . ASP B 1 299 ? 24.094 14.781 1.817 1 92 299 ASP B CA 1
ATOM 6889 C C . ASP B 1 299 ? 23.828 15.43 3.176 1 92 299 ASP B C 1
ATOM 6891 O O . ASP B 1 299 ? 23.5 14.742 4.145 1 92 299 ASP B O 1
ATOM 6895 N N . PRO B 1 300 ? 23.938 16.766 3.268 1 86.44 300 PRO B N 1
ATOM 6896 C CA . PRO B 1 300 ? 23.734 17.453 4.547 1 86.44 300 PRO B CA 1
ATOM 6897 C C . PRO B 1 300 ? 22.344 17.219 5.129 1 86.44 300 PRO B C 1
ATOM 6899 O O . PRO B 1 300 ? 22.172 17.266 6.352 1 86.44 300 PRO B O 1
ATOM 6902 N N . LEU B 1 301 ? 21.438 16.969 4.281 1 90.12 301 LEU B N 1
ATOM 6903 C CA . LEU B 1 301 ? 20.062 16.828 4.766 1 90.12 301 LEU B CA 1
ATOM 6904 C C . LEU B 1 301 ? 19.766 15.375 5.121 1 90.12 301 LEU B C 1
ATOM 6906 O O . LEU B 1 301 ? 18.688 15.07 5.645 1 90.12 301 LEU B O 1
ATOM 6910 N N . ASP B 1 302 ? 20.688 14.438 4.902 1 93.69 302 ASP B N 1
ATOM 6911 C CA . ASP B 1 302 ? 20.453 13.031 5.195 1 93.69 302 ASP B CA 1
ATOM 6912 C C . ASP B 1 302 ? 20.203 12.812 6.688 1 93.69 302 ASP B C 1
ATOM 6914 O O . ASP B 1 302 ? 19.406 11.953 7.066 1 93.69 302 ASP B O 1
ATOM 6918 N N . GLY B 1 303 ? 20.922 13.594 7.477 1 92.5 303 GLY B N 1
ATOM 6919 C CA . GLY B 1 303 ? 20.703 13.484 8.906 1 92.5 303 GLY B CA 1
ATOM 6920 C C . GLY B 1 303 ? 19.281 13.82 9.32 1 92.5 303 GLY B C 1
ATOM 6921 O O . GLY B 1 303 ? 18.688 13.125 10.148 1 92.5 303 GLY B O 1
ATOM 6922 N N . HIS B 1 304 ? 18.703 14.93 8.781 1 92 304 HIS B N 1
ATOM 6923 C CA . HIS B 1 304 ? 17.328 15.305 9.055 1 92 304 HIS B CA 1
ATOM 6924 C C . HIS B 1 304 ? 16.359 14.203 8.641 1 92 304 HIS B C 1
ATOM 6926 O O . HIS B 1 304 ? 15.445 13.852 9.398 1 92 304 HIS B O 1
ATOM 6932 N N . LEU B 1 305 ? 16.625 13.656 7.492 1 94.06 305 LEU B N 1
ATOM 6933 C CA . LEU B 1 305 ? 15.789 12.594 6.953 1 94.06 305 LEU B CA 1
ATOM 6934 C C . LEU B 1 305 ? 15.797 11.367 7.863 1 94.06 305 LEU B C 1
ATOM 6936 O O . LEU B 1 305 ? 14.742 10.859 8.242 1 94.06 305 LEU B O 1
ATOM 6940 N N . VAL B 1 306 ? 16.953 10.906 8.234 1 95.5 306 VAL B N 1
ATOM 6941 C CA . VAL B 1 306 ? 17.094 9.688 9.023 1 95.5 306 VAL B CA 1
ATOM 6942 C C . VAL B 1 306 ? 16.531 9.914 10.43 1 95.5 306 VAL B C 1
ATOM 6944 O O . VAL B 1 306 ? 15.969 9 11.039 1 95.5 306 VAL B O 1
ATOM 6947 N N . SER B 1 307 ? 16.703 11.117 10.953 1 94.19 307 SER B N 1
ATOM 6948 C CA . SER B 1 307 ? 16.156 11.422 12.273 1 94.19 307 SER B CA 1
ATOM 6949 C C . SER B 1 307 ? 14.656 11.211 12.305 1 94.19 307 SER B C 1
ATOM 6951 O O . SER B 1 307 ? 14.117 10.648 13.258 1 94.19 307 SER B O 1
ATOM 6953 N N . MET B 1 308 ? 13.992 11.656 11.266 1 93.88 308 MET B N 1
ATOM 6954 C CA . MET B 1 308 ? 12.547 11.484 11.188 1 93.88 308 MET B CA 1
ATOM 6955 C C . MET B 1 308 ? 12.188 10.031 10.93 1 93.88 308 MET B C 1
ATOM 6957 O O . MET B 1 308 ? 11.172 9.531 11.43 1 93.88 308 MET B O 1
ATOM 6961 N N . ALA B 1 309 ? 12.953 9.352 10.102 1 95.94 309 ALA B N 1
ATOM 6962 C CA . ALA B 1 309 ? 12.719 7.938 9.844 1 95.94 309 ALA B CA 1
ATOM 6963 C C . ALA B 1 309 ? 12.766 7.125 11.133 1 95.94 309 ALA B C 1
ATOM 6965 O O . ALA B 1 309 ? 11.891 6.289 11.383 1 95.94 309 ALA B O 1
ATOM 6966 N N . VAL B 1 310 ? 13.734 7.43 11.938 1 95.94 310 VAL B N 1
ATOM 6967 C CA . VAL B 1 310 ? 13.914 6.715 13.195 1 95.94 310 VAL B CA 1
ATOM 6968 C C . VAL B 1 310 ? 12.766 7.035 14.141 1 95.94 310 VAL B C 1
ATOM 6970 O O . VAL B 1 310 ? 12.242 6.148 14.82 1 95.94 310 VAL B O 1
ATOM 6973 N N . LEU B 1 311 ? 12.375 8.289 14.133 1 94.56 311 LEU B N 1
ATOM 6974 C CA . LEU B 1 311 ? 11.25 8.695 14.969 1 94.56 311 LEU B CA 1
ATOM 6975 C C . LEU B 1 311 ? 9.984 7.934 14.586 1 94.56 311 LEU B C 1
ATOM 6977 O O . LEU B 1 311 ? 9.297 7.387 15.453 1 94.56 311 LEU B O 1
ATOM 6981 N N . ARG B 1 312 ? 9.711 7.895 13.328 1 94 312 ARG B N 1
ATOM 6982 C CA . ARG B 1 312 ? 8.516 7.234 12.828 1 94 312 ARG B CA 1
ATOM 6983 C C . ARG B 1 312 ? 8.594 5.723 13.016 1 94 312 ARG B C 1
ATOM 6985 O O . ARG B 1 312 ? 7.598 5.082 13.359 1 94 312 ARG B O 1
ATOM 6992 N N . ARG B 1 313 ? 9.695 5.18 12.727 1 94.56 313 ARG B N 1
ATOM 6993 C CA . ARG B 1 313 ? 9.922 3.746 12.859 1 94.56 313 ARG B CA 1
ATOM 6994 C C . ARG B 1 313 ? 9.68 3.285 14.289 1 94.56 313 ARG B C 1
ATOM 6996 O O . ARG B 1 313 ? 9.008 2.277 14.523 1 94.56 313 ARG B O 1
ATOM 7003 N N . ASP B 1 314 ? 10.148 3.992 15.227 1 93.75 314 ASP B N 1
ATOM 7004 C CA . ASP B 1 314 ? 10.172 3.539 16.609 1 93.75 314 ASP B CA 1
ATOM 7005 C C . ASP B 1 314 ? 8.844 3.834 17.312 1 93.75 314 ASP B C 1
ATOM 7007 O O . ASP B 1 314 ? 8.594 3.344 18.406 1 93.75 314 ASP B O 1
ATOM 7011 N N . LEU B 1 315 ? 8.016 4.566 16.719 1 89.88 315 LEU B N 1
ATOM 7012 C CA . LEU B 1 315 ? 6.73 4.945 17.297 1 89.88 315 LEU B CA 1
ATOM 7013 C C . LEU B 1 315 ? 5.863 3.719 17.547 1 89.88 315 LEU B C 1
ATOM 7015 O O . LEU B 1 315 ? 5.117 3.678 18.531 1 89.88 315 LEU B O 1
ATOM 7019 N N . ASP B 1 316 ? 5.98 2.736 16.719 1 85.06 316 ASP B N 1
ATOM 7020 C CA . ASP B 1 316 ? 5.152 1.541 16.844 1 85.06 316 ASP B CA 1
ATOM 7021 C C . ASP B 1 316 ? 5.398 0.841 18.188 1 85.06 316 ASP B C 1
ATOM 7023 O O . ASP B 1 316 ? 4.453 0.412 18.844 1 85.06 316 ASP B O 1
ATOM 7027 N N . ALA B 1 317 ? 6.621 0.71 18.5 1 87.81 317 ALA B N 1
ATOM 7028 C CA . ALA B 1 317 ? 6.973 0.055 19.766 1 87.81 317 ALA B CA 1
ATOM 7029 C C . ALA B 1 317 ? 6.465 0.856 20.953 1 87.81 317 ALA B C 1
ATOM 7031 O O . ALA B 1 317 ? 6.047 0.282 21.969 1 87.81 317 ALA B O 1
ATOM 7032 N N . LEU B 1 318 ? 6.523 2.137 20.859 1 91.19 318 LEU B N 1
ATOM 7033 C CA . LEU B 1 318 ? 6.035 2.99 21.938 1 91.19 318 LEU B CA 1
ATOM 7034 C C . LEU B 1 318 ? 4.527 2.846 22.109 1 91.19 318 LEU B C 1
ATOM 7036 O O . LEU B 1 318 ? 4.031 2.748 23.234 1 91.19 318 LEU B O 1
ATOM 7040 N N . PHE B 1 319 ? 3.787 2.818 21.016 1 85.56 319 PHE B N 1
ATOM 7041 C CA . PHE B 1 319 ? 2.344 2.613 21.062 1 85.56 319 PHE B CA 1
ATOM 7042 C C . PHE B 1 319 ? 2.01 1.301 21.766 1 85.56 319 PHE B C 1
ATOM 7044 O O . PHE B 1 319 ? 1.136 1.259 22.625 1 85.56 319 PHE B O 1
ATOM 7051 N N . ALA B 1 320 ? 2.744 0.329 21.391 1 85.31 320 ALA B N 1
ATOM 7052 C CA . ALA B 1 320 ? 2.502 -0.988 21.969 1 85.31 320 ALA B CA 1
ATOM 7053 C C . ALA B 1 320 ? 2.754 -0.975 23.469 1 85.31 320 ALA B C 1
ATOM 7055 O O . ALA B 1 320 ? 2.002 -1.58 24.234 1 85.31 320 ALA B O 1
ATOM 7056 N N . THR B 1 321 ? 3.771 -0.316 23.875 1 90.62 321 THR B N 1
ATOM 7057 C CA . THR B 1 321 ? 4.121 -0.216 25.281 1 90.62 321 THR B CA 1
ATOM 7058 C C . THR B 1 321 ? 3.033 0.514 26.062 1 90.62 321 THR B C 1
ATOM 7060 O O . THR B 1 321 ? 2.615 0.061 27.125 1 90.62 321 THR B O 1
ATOM 7063 N N . VAL B 1 322 ? 2.568 1.605 25.547 1 89.88 322 VAL B N 1
ATOM 7064 C CA . VAL B 1 322 ? 1.547 2.408 26.203 1 89.88 322 VAL B CA 1
ATOM 7065 C C . VAL B 1 322 ? 0.253 1.606 26.312 1 89.88 322 VAL B C 1
ATOM 7067 O O . VAL B 1 322 ? -0.376 1.582 27.375 1 89.88 322 VAL B O 1
ATOM 7070 N N . ARG B 1 323 ? -0.119 0.956 25.297 1 85.81 323 ARG B N 1
ATOM 7071 C CA . ARG B 1 323 ? -1.334 0.146 25.297 1 85.81 323 ARG B CA 1
ATOM 7072 C C . ARG B 1 323 ? -1.21 -1.016 26.281 1 85.81 323 ARG B C 1
ATOM 7074 O O . ARG B 1 323 ? -2.164 -1.338 27 1 85.81 323 ARG B O 1
ATOM 7081 N N . ALA B 1 324 ? -0.065 -1.616 26.297 1 87.81 324 ALA B N 1
ATOM 7082 C CA . ALA B 1 324 ? 0.169 -2.732 27.219 1 87.81 324 ALA B CA 1
ATOM 7083 C C . ALA B 1 324 ? 0.058 -2.283 28.672 1 87.81 324 ALA B C 1
ATOM 7085 O O . ALA B 1 324 ? -0.448 -3.021 29.516 1 87.81 324 ALA B O 1
ATOM 7086 N N . LEU B 1 325 ? 0.569 -1.158 28.938 1 89.62 325 LEU B N 1
ATOM 7087 C CA . LEU B 1 325 ? 0.494 -0.609 30.281 1 89.62 325 LEU B CA 1
ATOM 7088 C C . LEU B 1 325 ? -0.953 -0.333 30.672 1 89.62 325 LEU B C 1
ATOM 7090 O O . LEU B 1 325 ? -1.345 -0.569 31.828 1 89.62 325 LEU B O 1
ATOM 7094 N N . CYS B 1 326 ? -1.743 0.16 29.734 1 86.19 326 CYS B N 1
ATOM 7095 C CA . CYS B 1 326 ? -3.168 0.365 29.969 1 86.19 326 CYS B CA 1
ATOM 7096 C C . CYS B 1 326 ? -3.877 -0.964 30.203 1 86.19 326 CYS B C 1
ATOM 7098 O O . CYS B 1 326 ? -4.66 -1.099 31.141 1 86.19 326 CYS B O 1
ATOM 7100 N N . ASP B 1 327 ? -3.555 -1.904 29.422 1 83.06 327 ASP B N 1
ATOM 7101 C CA . ASP B 1 327 ? -4.207 -3.207 29.484 1 83.06 327 ASP B CA 1
ATOM 7102 C C . ASP B 1 327 ? -3.83 -3.953 30.766 1 83.06 327 ASP B C 1
ATOM 7104 O O . ASP B 1 327 ? -4.621 -4.734 31.281 1 83.06 327 ASP B O 1
ATOM 7108 N N . GLY B 1 328 ? -2.699 -3.854 31.141 1 80.56 328 GLY B N 1
ATOM 7109 C CA . GLY B 1 328 ? -2.223 -4.516 32.344 1 80.56 328 GLY B CA 1
ATOM 7110 C C . GLY B 1 328 ? -2.836 -3.961 33.625 1 80.56 328 GLY B C 1
ATOM 7111 O O . GLY B 1 328 ? -2.707 -4.559 34.688 1 80.56 328 GLY B O 1
ATOM 7112 N N . SER B 1 329 ? -3.475 -2.906 33.594 1 73.31 329 SER B N 1
ATOM 7113 C CA . SER B 1 329 ? -4.016 -2.223 34.75 1 73.31 329 SER B CA 1
ATOM 7114 C C . SER B 1 329 ? -5.379 -2.779 35.156 1 73.31 329 SER B C 1
ATOM 7116 O O . SER B 1 329 ? -5.961 -2.371 36.156 1 73.31 329 SER B O 1
ATOM 7118 N N . GLN B 1 330 ? -5.836 -3.635 34.312 1 67.75 330 GLN B N 1
ATOM 7119 C CA . GLN B 1 330 ? -7.188 -4.113 34.594 1 67.75 330 GLN B CA 1
ATOM 7120 C C . GLN B 1 330 ? -7.238 -4.969 35.844 1 67.75 330 GLN B C 1
ATOM 7122 O O . GLN B 1 330 ? -8.32 -5.273 36.344 1 67.75 330 GLN B O 1
ATOM 7127 N N . MET B 1 331 ? -6.098 -5.141 36.406 1 60.28 331 MET B N 1
ATOM 7128 C CA . MET B 1 331 ? -6.148 -5.902 37.656 1 60.28 331 MET B CA 1
ATOM 7129 C C . MET B 1 331 ? -6.5 -5 38.812 1 60.28 331 MET B C 1
ATOM 7131 O O . MET B 1 331 ? -6.129 -3.824 38.844 1 60.28 331 MET B O 1
ATOM 7135 N N . ALA B 1 332 ? -7.453 -5.305 39.688 1 55.66 332 ALA B N 1
ATOM 7136 C CA . ALA B 1 332 ? -8.07 -4.637 40.844 1 55.66 332 ALA B CA 1
ATOM 7137 C C . ALA B 1 332 ? -7.031 -3.861 41.625 1 55.66 332 ALA B C 1
ATOM 7139 O O . ALA B 1 332 ? -7.332 -2.803 42.188 1 55.66 332 ALA B O 1
ATOM 7140 N N . SER B 1 333 ? -5.906 -4.348 41.688 1 60.69 333 SER B N 1
ATOM 7141 C CA . SER B 1 333 ? -4.926 -3.787 42.625 1 60.69 333 SER B CA 1
ATOM 7142 C C . SER B 1 333 ? -4.051 -2.746 41.906 1 60.69 333 SER B C 1
ATOM 7144 O O . SER B 1 333 ? -3.174 -2.148 42.562 1 60.69 333 SER B O 1
ATOM 7146 N N . SER B 1 334 ? -4.508 -2.348 40.688 1 69.06 334 SER B N 1
ATOM 7147 C CA . SER B 1 334 ? -3.568 -1.501 39.969 1 69.06 334 SER B CA 1
ATOM 7148 C C . SER B 1 334 ? -3.816 -0.024 40.25 1 69.06 334 SER B C 1
ATOM 7150 O O . SER B 1 334 ? -4.965 0.404 40.375 1 69.06 334 SER B O 1
ATOM 7152 N N . ASP B 1 335 ? -2.816 0.701 40.812 1 83.69 335 ASP B N 1
ATOM 7153 C CA . ASP B 1 335 ? -2.816 2.143 41.031 1 83.69 335 ASP B CA 1
ATOM 7154 C C . ASP B 1 335 ? -2.744 2.904 39.719 1 83.69 335 ASP B C 1
ATOM 7156 O O . ASP B 1 335 ? -1.695 2.936 39.062 1 83.69 335 ASP B O 1
ATOM 7160 N N . GLY B 1 336 ? -3.842 3.461 39.281 1 85.56 336 GLY B N 1
ATOM 7161 C CA . GLY B 1 336 ? -3.936 4.207 38.031 1 85.56 336 GLY B CA 1
ATOM 7162 C C . GLY B 1 336 ? -2.922 5.332 37.938 1 85.56 336 GLY B C 1
ATOM 7163 O O . GLY B 1 336 ? -2.438 5.641 36.844 1 85.56 336 GLY B O 1
ATOM 7164 N N . SER B 1 337 ? -2.6 5.91 39.062 1 88.81 337 SER B N 1
ATOM 7165 C CA . SER B 1 337 ? -1.637 7.008 39.062 1 88.81 337 SER B CA 1
ATOM 7166 C C . SER B 1 337 ? -0.228 6.512 38.75 1 88.81 337 SER B C 1
ATOM 7168 O O . SER B 1 337 ? 0.542 7.199 38.094 1 88.81 337 SER B O 1
ATOM 7170 N N . LEU B 1 338 ? 0.021 5.383 39.281 1 90.94 338 LEU B N 1
ATOM 7171 C CA . LEU B 1 338 ? 1.337 4.816 39 1 90.94 338 LEU B CA 1
ATOM 7172 C C . LEU B 1 338 ? 1.466 4.434 37.531 1 90.94 338 LEU B C 1
ATOM 7174 O O . LEU B 1 338 ? 2.541 4.566 36.938 1 90.94 338 LEU B O 1
ATOM 7178 N N . ILE B 1 339 ? 0.391 3.973 37.031 1 91.75 339 ILE B N 1
ATOM 7179 C CA . ILE B 1 339 ? 0.388 3.609 35.625 1 91.75 339 ILE B CA 1
ATOM 7180 C C . ILE B 1 339 ? 0.557 4.863 34.75 1 91.75 339 ILE B C 1
ATOM 7182 O O . ILE B 1 339 ? 1.301 4.852 33.781 1 91.75 339 ILE B O 1
ATOM 7186 N N . ALA B 1 340 ? -0.107 5.938 35.156 1 92 340 ALA B N 1
ATOM 7187 C CA . ALA B 1 340 ? 0.026 7.207 34.438 1 92 340 ALA B CA 1
ATOM 7188 C C . ALA B 1 340 ? 1.47 7.699 34.469 1 92 340 ALA B C 1
ATOM 7190 O O . ALA B 1 340 ? 1.981 8.188 33.438 1 92 340 ALA B O 1
ATOM 7191 N N . GLN B 1 341 ? 2.096 7.531 35.531 1 92.62 341 GLN B N 1
ATOM 7192 C CA . GLN B 1 341 ? 3.488 7.945 35.656 1 92.62 341 GLN B CA 1
ATOM 7193 C C . GLN B 1 341 ? 4.406 7.078 34.812 1 92.62 341 GLN B C 1
ATOM 7195 O O . GLN B 1 341 ? 5.371 7.574 34.219 1 92.62 341 GLN B O 1
ATOM 7200 N N . SER B 1 342 ? 4.078 5.832 34.812 1 93.19 342 SER B N 1
ATOM 7201 C CA . SER B 1 342 ? 4.871 4.918 34 1 93.19 342 SER B CA 1
ATOM 7202 C C . SER B 1 342 ? 4.746 5.25 32.531 1 93.19 342 SER B C 1
ATOM 7204 O O . SER B 1 342 ? 5.73 5.195 31.781 1 93.19 342 SER B O 1
ATOM 7206 N N . ILE B 1 343 ? 3.549 5.562 32.125 1 94.31 343 ILE B N 1
ATOM 7207 C CA . ILE B 1 343 ? 3.303 5.926 30.719 1 94.31 343 ILE B CA 1
ATOM 7208 C C . ILE B 1 343 ? 4.02 7.23 30.391 1 94.31 343 ILE B C 1
ATOM 7210 O O . ILE B 1 343 ? 4.699 7.336 29.375 1 94.31 343 ILE B O 1
ATOM 7214 N N . GLN B 1 344 ? 3.879 8.219 31.297 1 93.25 344 GLN B N 1
ATOM 7215 C CA . GLN B 1 344 ? 4.57 9.484 31.109 1 93.25 344 GLN B CA 1
ATOM 7216 C C . GLN B 1 344 ? 6.082 9.281 31.016 1 93.25 344 GLN B C 1
ATOM 7218 O O . GLN B 1 344 ? 6.738 9.875 30.156 1 93.25 344 GLN B O 1
ATOM 7223 N N . GLY B 1 345 ? 6.531 8.469 31.891 1 94.06 345 GLY B N 1
ATOM 7224 C CA . GLY B 1 345 ? 7.953 8.172 31.859 1 94.06 345 GLY B CA 1
ATOM 7225 C C . GLY B 1 345 ? 8.414 7.523 30.578 1 94.06 345 GLY B C 1
ATOM 7226 O O . GLY B 1 345 ? 9.477 7.855 30.047 1 94.06 345 GLY B O 1
ATOM 7227 N N . SER B 1 346 ? 7.668 6.598 30.078 1 94.31 346 SER B N 1
ATOM 7228 C CA . SER B 1 346 ? 8 5.918 28.828 1 94.31 346 SER B CA 1
ATOM 7229 C C . SER B 1 346 ? 8.016 6.895 27.656 1 94.31 346 SER B C 1
ATOM 7231 O O . SER B 1 346 ? 8.914 6.836 26.797 1 94.31 346 SER B O 1
ATOM 7233 N N . ILE B 1 347 ? 7.039 7.797 27.562 1 93.75 347 ILE B N 1
ATOM 7234 C CA . ILE B 1 347 ? 6.934 8.766 26.484 1 93.75 347 ILE B CA 1
ATOM 7235 C C . ILE B 1 347 ? 8.07 9.773 26.578 1 93.75 347 ILE B C 1
ATOM 7237 O O . ILE B 1 347 ? 8.727 10.078 25.578 1 93.75 347 ILE B O 1
ATOM 7241 N N . GLU B 1 348 ? 8.367 10.234 27.766 1 93.75 348 GLU B N 1
ATOM 7242 C CA . GLU B 1 348 ? 9.445 11.195 27.953 1 93.75 348 GLU B CA 1
ATOM 7243 C C . GLU B 1 348 ? 10.805 10.578 27.641 1 93.75 348 GLU B C 1
ATOM 7245 O O . GLU B 1 348 ? 11.648 11.227 27.016 1 93.75 348 GLU B O 1
ATOM 7250 N N . ARG B 1 349 ? 10.992 9.391 28.062 1 94.44 349 ARG B N 1
ATOM 7251 C CA . ARG B 1 349 ? 12.242 8.711 27.766 1 94.44 349 ARG B CA 1
ATOM 7252 C C . ARG B 1 349 ? 12.438 8.531 26.266 1 94.44 349 ARG B C 1
ATOM 7254 O O . ARG B 1 349 ? 13.547 8.656 25.75 1 94.44 349 ARG B O 1
ATOM 7261 N N . PHE B 1 350 ? 11.391 8.195 25.625 1 94.88 350 PHE B N 1
ATOM 7262 C CA . PHE B 1 350 ? 11.406 8.031 24.172 1 94.88 350 PHE B CA 1
ATOM 7263 C C . PHE B 1 350 ? 11.898 9.305 23.484 1 94.88 350 PHE B C 1
ATOM 7265 O O . PHE B 1 350 ? 12.812 9.258 22.656 1 94.88 350 PHE B O 1
ATOM 7272 N N . PHE B 1 351 ? 11.391 10.469 23.812 1 93 351 PHE B N 1
ATOM 7273 C CA . PHE B 1 351 ? 11.742 11.727 23.156 1 93 351 PHE B CA 1
ATOM 7274 C C . PHE B 1 351 ? 13.094 12.227 23.656 1 93 351 PHE B C 1
ATOM 7276 O O . PHE B 1 351 ? 13.859 12.82 22.891 1 93 351 PHE B O 1
ATOM 7283 N N . ASP B 1 352 ? 13.375 11.969 24.906 1 92.88 352 ASP B N 1
ATOM 7284 C CA . ASP B 1 352 ? 14.68 12.359 25.422 1 92.88 352 ASP B CA 1
ATOM 7285 C C . ASP B 1 352 ? 15.805 11.625 24.703 1 92.88 352 ASP B C 1
ATOM 7287 O O . ASP B 1 352 ? 16.844 12.219 24.375 1 92.88 352 ASP B O 1
ATOM 7291 N N . GLN B 1 353 ? 15.562 10.391 24.531 1 92.94 353 GLN B N 1
ATOM 7292 C CA . GLN B 1 353 ? 16.547 9.602 23.797 1 92.94 353 GLN B CA 1
ATOM 7293 C C . GLN B 1 353 ? 16.719 10.109 22.375 1 92.94 353 GLN B C 1
ATOM 7295 O O . GLN B 1 353 ? 17.828 10.203 21.875 1 92.94 353 GLN B O 1
ATOM 7300 N N . TRP B 1 354 ? 15.602 10.367 21.734 1 93.25 354 TRP B N 1
ATOM 7301 C CA . TRP B 1 354 ? 15.648 10.891 20.375 1 93.25 354 TRP B CA 1
ATOM 7302 C C . TRP B 1 354 ? 16.406 12.211 20.328 1 93.25 354 TRP B C 1
ATOM 7304 O O . TRP B 1 354 ? 17.266 12.414 19.469 1 93.25 354 TRP B O 1
ATOM 7314 N N . TYR B 1 355 ? 16.203 13.18 21.297 1 90.31 355 TYR B N 1
ATOM 7315 C CA . TYR B 1 355 ? 16.828 14.492 21.344 1 90.31 355 TYR B CA 1
ATOM 7316 C C . TYR B 1 355 ? 18.328 14.367 21.625 1 90.31 355 TYR B C 1
ATOM 7318 O O . TYR B 1 355 ? 19.125 15.148 21.125 1 90.31 355 TYR B O 1
ATOM 7326 N N . THR B 1 356 ? 18.609 13.445 22.438 1 90.44 356 THR B N 1
ATOM 7327 C CA . THR B 1 356 ? 20.016 13.234 22.781 1 90.44 356 THR B CA 1
ATOM 7328 C C . THR B 1 356 ? 20.797 12.797 21.547 1 90.44 356 THR B C 1
ATOM 7330 O O . THR B 1 356 ? 21.891 13.312 21.281 1 90.44 356 THR B O 1
ATOM 7333 N N . GLU B 1 357 ? 20.219 11.945 20.828 1 90.19 357 GLU B N 1
ATOM 7334 C CA . GLU B 1 357 ? 20.906 11.414 19.656 1 90.19 357 GLU B CA 1
ATOM 7335 C C . GLU B 1 357 ? 20.906 12.43 18.516 1 90.19 357 GLU B C 1
ATOM 7337 O O . GLU B 1 357 ? 21.969 12.727 17.953 1 90.19 357 GLU B O 1
ATOM 7342 N N . TRP B 1 358 ? 19.812 13 18.219 1 90.56 358 TRP B N 1
ATOM 7343 C CA . TRP B 1 358 ? 19.672 13.766 16.984 1 90.56 358 TRP B CA 1
ATOM 7344 C C . TRP B 1 358 ? 19.828 15.258 17.25 1 90.56 358 TRP B C 1
ATOM 7346 O O . TRP B 1 358 ? 20.109 16.031 16.344 1 90.56 358 TRP B O 1
ATOM 7356 N N . GLY B 1 359 ? 19.672 15.688 18.547 1 85.88 359 GLY B N 1
ATOM 7357 C CA . GLY B 1 359 ? 20.047 17.047 18.875 1 85.88 359 GLY B CA 1
ATOM 7358 C C . GLY B 1 359 ? 21.5 17.359 18.594 1 85.88 359 GLY B C 1
ATOM 7359 O O . GLY B 1 359 ? 21.828 18.438 18.109 1 85.88 359 GLY B O 1
ATOM 7360 N N . VAL B 1 360 ? 22.281 16.406 18.781 1 82.44 360 VAL B N 1
ATOM 7361 C CA . VAL B 1 360 ? 23.719 16.547 18.547 1 82.44 360 VAL B CA 1
ATOM 7362 C C . VAL B 1 360 ? 24.016 16.453 17.047 1 82.44 360 VAL B C 1
ATOM 7364 O O . VAL B 1 360 ? 24.844 17.203 16.531 1 82.44 360 VAL B O 1
ATOM 7367 N N . SER B 1 361 ? 23.297 15.656 16.391 1 84.31 361 SER B N 1
ATOM 7368 C CA . SER B 1 361 ? 23.609 15.336 15 1 84.31 361 SER B CA 1
ATOM 7369 C C . SER B 1 361 ? 23.094 16.422 14.047 1 84.31 361 SER B C 1
ATOM 7371 O O . SER B 1 361 ? 23.766 16.75 13.062 1 84.31 361 SER B O 1
ATOM 7373 N N . ILE B 1 362 ? 21.922 17 14.328 1 85.56 362 ILE B N 1
ATOM 7374 C CA . ILE B 1 362 ? 21.344 17.891 13.32 1 85.56 362 ILE B CA 1
ATOM 7375 C C . ILE B 1 362 ? 21.062 19.25 13.945 1 85.56 362 ILE B C 1
ATOM 7377 O O . ILE B 1 362 ? 20.734 20.203 13.242 1 85.56 362 ILE B O 1
ATOM 7381 N N . GLY B 1 363 ? 21.234 19.344 15.211 1 84.56 363 GLY B N 1
ATOM 7382 C CA . GLY B 1 363 ? 21 20.594 15.891 1 84.56 363 GLY B CA 1
ATOM 7383 C C . GLY B 1 363 ? 22.016 21.672 15.539 1 84.56 363 GLY B C 1
ATOM 7384 O O . GLY B 1 363 ? 23.172 21.375 15.242 1 84.56 363 GLY B O 1
ATOM 7385 N N . LYS B 1 364 ? 21.5 22.891 15.484 1 81.75 364 LYS B N 1
ATOM 7386 C CA . LYS B 1 364 ? 22.375 24.016 15.164 1 81.75 364 LYS B CA 1
ATOM 7387 C C . LYS B 1 364 ? 22.641 24.875 16.391 1 81.75 364 LYS B C 1
ATOM 7389 O O . LYS B 1 364 ? 21.75 25.094 17.219 1 81.75 364 LYS B O 1
ATOM 7394 N N . GLY B 1 365 ? 23.828 25.391 16.5 1 77.94 365 GLY B N 1
ATOM 7395 C CA . GLY B 1 365 ? 24.203 26.328 17.531 1 77.94 365 GLY B CA 1
ATOM 7396 C C . GLY B 1 365 ? 24.516 25.656 18.859 1 77.94 365 GLY B C 1
ATOM 7397 O O . GLY B 1 365 ? 24.516 24.438 18.953 1 77.94 365 GLY B O 1
ATOM 7398 N N . PRO B 1 366 ? 24.891 26.453 19.781 1 78.5 366 PRO B N 1
ATOM 7399 C CA . PRO B 1 366 ? 25.266 25.906 21.078 1 78.5 366 PRO B CA 1
ATOM 7400 C C . PRO B 1 366 ? 24.094 25.219 21.797 1 78.5 366 PRO B C 1
ATOM 7402 O O . PRO B 1 366 ? 24.312 24.281 22.578 1 78.5 366 PRO B O 1
ATOM 7405 N N . ASP B 1 367 ? 22.938 25.688 21.453 1 77.81 367 ASP B N 1
ATOM 7406 C CA . ASP B 1 367 ? 21.75 25.109 22.094 1 77.81 367 ASP B CA 1
ATOM 7407 C C . ASP B 1 367 ? 21.234 23.906 21.312 1 77.81 367 ASP B C 1
ATOM 7409 O O . ASP B 1 367 ? 20.281 23.25 21.734 1 77.81 367 ASP B O 1
ATOM 7413 N N . ARG B 1 368 ? 21.844 23.609 20.266 1 81.12 368 ARG B N 1
ATOM 7414 C CA . ARG B 1 368 ? 21.453 22.484 19.438 1 81.12 368 ARG B CA 1
ATOM 7415 C C . ARG B 1 368 ? 19.984 22.594 19.016 1 81.12 368 ARG B C 1
ATOM 7417 O O . ARG B 1 368 ? 19.234 21.625 19.188 1 81.12 368 ARG B O 1
ATOM 7424 N N . ARG B 1 369 ? 19.688 23.672 18.562 1 79.44 369 ARG B N 1
ATOM 7425 C CA . ARG B 1 369 ? 18.297 23.922 18.156 1 79.44 369 ARG B CA 1
ATOM 7426 C C . ARG B 1 369 ? 17.969 23.156 16.875 1 79.44 369 ARG B C 1
ATOM 7428 O O . ARG B 1 369 ? 18.734 23.188 15.906 1 79.44 369 ARG B O 1
ATOM 7435 N N . LEU B 1 370 ? 16.812 22.438 16.953 1 81.38 370 LEU B N 1
ATOM 7436 C CA . LEU B 1 370 ? 16.375 21.688 15.789 1 81.38 370 LEU B CA 1
ATOM 7437 C C . LEU B 1 370 ? 15.867 22.625 14.695 1 81.38 370 LEU B C 1
ATOM 7439 O O . LEU B 1 370 ? 15.352 23.703 14.992 1 81.38 370 LEU B O 1
ATOM 7443 N N . PRO B 1 371 ? 16.109 22.203 13.492 1 76.5 371 PRO B N 1
ATOM 7444 C CA . PRO B 1 371 ? 15.414 22.953 12.438 1 76.5 371 PRO B CA 1
ATOM 7445 C C . PRO B 1 371 ? 13.898 22.984 12.633 1 76.5 371 PRO B C 1
ATOM 7447 O O . PRO B 1 371 ? 13.305 21.984 13.062 1 76.5 371 PRO B O 1
ATOM 7450 N N . PRO B 1 372 ? 13.273 24.125 12.398 1 74 372 PRO B N 1
ATOM 7451 C CA . PRO B 1 372 ? 11.859 24.312 12.727 1 74 372 PRO B CA 1
ATOM 7452 C C . PRO B 1 372 ? 10.969 23.234 12.125 1 74 372 PRO B C 1
ATOM 7454 O O . PRO B 1 372 ? 10.023 22.766 12.773 1 74 372 PRO B O 1
ATOM 7457 N N . TYR B 1 373 ? 11.273 22.891 10.914 1 79.5 373 TYR B N 1
ATOM 7458 C CA . TYR B 1 373 ? 10.438 21.875 10.289 1 79.5 373 TYR B CA 1
ATOM 7459 C C . TYR B 1 373 ? 10.516 20.562 11.047 1 79.5 373 TYR B C 1
ATOM 7461 O O . TYR B 1 373 ? 9.508 19.891 11.242 1 79.5 373 TYR B O 1
ATOM 7469 N N . VAL B 1 374 ? 11.672 20.188 11.516 1 83.75 374 VAL B N 1
ATOM 7470 C CA . VAL B 1 374 ? 11.852 18.969 12.289 1 83.75 374 VAL B CA 1
ATOM 7471 C C . VAL B 1 374 ? 11.172 19.109 13.641 1 83.75 374 VAL B C 1
ATOM 7473 O O . VAL B 1 374 ? 10.547 18.156 14.133 1 83.75 374 VAL B O 1
ATOM 7476 N N . GLU B 1 375 ? 11.211 20.266 14.172 1 82.44 375 GLU B N 1
ATOM 7477 C CA . GLU B 1 375 ? 10.594 20.516 15.469 1 82.44 375 GLU B CA 1
ATOM 7478 C C . GLU B 1 375 ? 9.086 20.312 15.422 1 82.44 375 GLU B C 1
ATOM 7480 O O . GLU B 1 375 ? 8.5 19.703 16.312 1 82.44 375 GLU B O 1
ATOM 7485 N N . ILE B 1 376 ? 8.5 20.844 14.438 1 83.56 376 ILE B N 1
ATOM 7486 C CA . ILE B 1 376 ? 7.051 20.703 14.305 1 83.56 376 ILE B CA 1
ATOM 7487 C C . ILE B 1 376 ? 6.684 19.234 14.133 1 83.56 376 ILE B C 1
ATOM 7489 O O . ILE B 1 376 ? 5.676 18.766 14.664 1 83.56 376 ILE B O 1
ATOM 7493 N N . LEU B 1 377 ? 7.461 18.547 13.344 1 87.75 377 LEU B N 1
ATOM 7494 C CA . LEU B 1 377 ? 7.188 17.141 13.109 1 87.75 377 LEU B CA 1
ATOM 7495 C C . LEU B 1 377 ? 7.305 16.344 14.398 1 87.75 377 LEU B C 1
ATOM 7497 O O . LEU B 1 377 ? 6.484 15.453 14.656 1 87.75 377 LEU B O 1
ATOM 7501 N N . VAL B 1 378 ? 8.281 16.719 15.219 1 88.44 378 VAL B N 1
ATOM 7502 C CA . VAL B 1 378 ? 8.492 16.016 16.484 1 88.44 378 VAL B CA 1
ATOM 7503 C C . VAL B 1 378 ? 7.344 16.328 17.438 1 88.44 378 VAL B C 1
ATOM 7505 O O . VAL B 1 378 ? 6.816 15.422 18.094 1 88.44 378 VAL B O 1
ATOM 7508 N N . THR B 1 379 ? 6.992 17.531 17.516 1 87.38 379 THR B N 1
ATOM 7509 C CA . THR B 1 379 ? 5.914 17.953 18.406 1 87.38 379 THR B CA 1
ATOM 7510 C C . THR B 1 379 ? 4.59 17.328 17.984 1 87.38 379 THR B C 1
ATOM 7512 O O . THR B 1 379 ? 3.803 16.891 18.828 1 87.38 379 THR B O 1
ATOM 7515 N N . HIS B 1 380 ? 4.434 17.328 16.766 1 89.44 380 HIS B N 1
ATOM 7516 C CA . HIS B 1 380 ? 3.217 16.688 16.266 1 89.44 380 HIS B CA 1
ATOM 7517 C C . HIS B 1 380 ? 3.215 15.203 16.594 1 89.44 380 HIS B C 1
ATOM 7519 O O . HIS B 1 380 ? 2.164 14.625 16.875 1 89.44 380 HIS B O 1
ATOM 7525 N N . THR B 1 381 ? 4.309 14.586 16.391 1 89.81 381 THR B N 1
ATOM 7526 C CA . THR B 1 381 ? 4.398 13.164 16.703 1 89.81 381 THR B CA 1
ATOM 7527 C C . THR B 1 381 ? 3.971 12.898 18.141 1 89.81 381 THR B C 1
ATOM 7529 O O . THR B 1 381 ? 3.271 11.922 18.422 1 89.81 381 THR B O 1
ATOM 7532 N N . ARG B 1 382 ? 4.367 13.773 19 1 89 382 ARG B N 1
ATOM 7533 C CA . ARG B 1 382 ? 3.957 13.648 20.391 1 89 382 ARG B CA 1
ATOM 7534 C C . ARG B 1 382 ? 2.441 13.742 20.531 1 89 382 ARG B C 1
ATOM 7536 O O . ARG B 1 382 ? 1.83 12.953 21.266 1 89 382 ARG B O 1
ATOM 7543 N N . LEU B 1 383 ? 1.893 14.68 19.891 1 90.38 383 LEU B N 1
ATOM 7544 C CA . LEU B 1 383 ? 0.441 14.828 19.906 1 90.38 383 LEU B CA 1
ATOM 7545 C C . LEU B 1 383 ? -0.239 13.586 19.344 1 90.38 383 LEU B C 1
ATOM 7547 O O . LEU B 1 383 ? -1.268 13.148 19.859 1 90.38 383 LEU B O 1
ATOM 7551 N N . SER B 1 384 ? 0.311 13.062 18.312 1 87.12 384 SER B N 1
ATOM 7552 C CA . SER B 1 384 ? -0.27 11.891 17.672 1 87.12 384 SER B CA 1
ATOM 7553 C C . SER B 1 384 ? -0.304 10.695 18.609 1 87.12 384 SER B C 1
ATOM 7555 O O . SER B 1 384 ? -1.218 9.867 18.547 1 87.12 384 SER B O 1
ATOM 7557 N N . ILE B 1 385 ? 0.645 10.633 19.469 1 87.5 385 ILE B N 1
ATOM 7558 C CA . ILE B 1 385 ? 0.66 9.562 20.453 1 87.5 385 ILE B CA 1
ATOM 7559 C C . ILE B 1 385 ? -0.559 9.68 21.375 1 87.5 385 ILE B C 1
ATOM 7561 O O . ILE B 1 385 ? -1.318 8.727 21.531 1 87.5 385 ILE B O 1
ATOM 7565 N N . TYR B 1 386 ? -0.734 10.844 21.859 1 87.44 386 TYR B N 1
ATOM 7566 C CA . TYR B 1 386 ? -1.843 11.047 22.781 1 87.44 386 TYR B CA 1
ATOM 7567 C C . TYR B 1 386 ? -3.182 10.898 22.078 1 87.44 386 TYR B C 1
ATOM 7569 O O . TYR B 1 386 ? -4.117 10.305 22.609 1 87.44 386 TYR B O 1
ATOM 7577 N N . GLY B 1 387 ? -3.217 11.422 20.891 1 84.19 387 GLY B N 1
ATOM 7578 C CA . GLY B 1 387 ? -4.434 11.258 20.109 1 84.19 387 GLY B CA 1
ATOM 7579 C C . GLY B 1 387 ? -4.762 9.805 19.828 1 84.19 387 GLY B C 1
ATOM 7580 O O . GLY B 1 387 ? -5.934 9.43 19.766 1 84.19 387 GLY B O 1
ATOM 7581 N N . GLY B 1 388 ? -3.826 8.992 19.688 1 82.5 388 GLY B N 1
ATOM 7582 C CA . GLY B 1 388 ? -4.004 7.594 19.328 1 82.5 388 GLY B CA 1
ATOM 7583 C C . GLY B 1 388 ? -4.438 6.73 20.5 1 82.5 388 GLY B C 1
ATOM 7584 O O . GLY B 1 388 ? -5.051 5.68 20.312 1 82.5 388 GLY B O 1
ATOM 7585 N N . VAL B 1 389 ? -4.18 7.23 21.734 1 84.88 389 VAL B N 1
ATOM 7586 C CA . VAL B 1 389 ? -4.414 6.348 22.875 1 84.88 389 VAL B CA 1
ATOM 7587 C C . VAL B 1 389 ? -5.453 6.969 23.812 1 84.88 389 VAL B C 1
ATOM 7589 O O . VAL B 1 389 ? -5.863 6.348 24.797 1 84.88 389 VAL B O 1
ATOM 7592 N N . ILE B 1 390 ? -5.871 8.133 23.484 1 85.31 390 ILE B N 1
ATOM 7593 C CA . ILE B 1 390 ? -6.719 8.898 24.391 1 85.31 390 ILE B CA 1
ATOM 7594 C C . ILE B 1 390 ? -8.016 8.141 24.656 1 85.31 390 ILE B C 1
ATOM 7596 O O . ILE B 1 390 ? -8.586 8.242 25.75 1 85.31 390 ILE B O 1
ATOM 7600 N N . ASN B 1 391 ? -8.461 7.355 23.703 1 79.75 391 ASN B N 1
ATOM 7601 C CA . ASN B 1 391 ? -9.719 6.621 23.859 1 79.75 391 ASN B CA 1
ATOM 7602 C C . ASN B 1 391 ? -9.469 5.145 24.141 1 79.75 391 ASN B C 1
ATOM 7604 O O . ASN B 1 391 ? -10.367 4.32 24 1 79.75 391 ASN B O 1
ATOM 7608 N N . HIS B 1 392 ? -8.289 4.828 24.547 1 81.19 392 HIS B N 1
ATOM 7609 C CA . HIS B 1 392 ? -8.008 3.418 24.797 1 81.19 392 HIS B CA 1
ATOM 7610 C C . HIS B 1 392 ? -8.953 2.834 25.844 1 81.19 392 HIS B C 1
ATOM 7612 O O . HIS B 1 392 ? -9.047 3.354 26.953 1 81.19 392 HIS B O 1
ATOM 7618 N N . PRO B 1 393 ? -9.594 1.818 25.547 1 76.44 393 PRO B N 1
ATOM 7619 C CA . PRO B 1 393 ? -10.727 1.353 26.344 1 76.44 393 PRO B CA 1
ATOM 7620 C C . PRO B 1 393 ? -10.305 0.905 27.75 1 76.44 393 PRO B C 1
ATOM 7622 O O . PRO B 1 393 ? -11.062 1.085 28.703 1 76.44 393 PRO B O 1
ATOM 7625 N N . THR B 1 394 ? -9.195 0.38 27.953 1 80.5 394 THR B N 1
ATOM 7626 C CA . THR B 1 394 ? -8.812 -0.201 29.234 1 80.5 394 THR B CA 1
ATOM 7627 C C . THR B 1 394 ? -8.008 0.798 30.062 1 80.5 394 THR B C 1
ATOM 7629 O O . THR B 1 394 ? -7.488 0.454 31.125 1 80.5 394 THR B O 1
ATOM 7632 N N . ALA B 1 395 ? -7.941 2.027 29.578 1 85.25 395 ALA B N 1
ATOM 7633 C CA . ALA B 1 395 ? -7.195 3.039 30.312 1 85.25 395 ALA B CA 1
ATOM 7634 C C . ALA B 1 395 ? -7.938 3.449 31.594 1 85.25 395 ALA B C 1
ATOM 7636 O O . ALA B 1 395 ? -9.117 3.809 31.531 1 85.25 395 ALA B O 1
ATOM 7637 N N . PRO B 1 396 ? -7.246 3.328 32.75 1 85.62 396 PRO B N 1
ATOM 7638 C CA . PRO B 1 396 ? -7.867 3.824 34 1 85.62 396 PRO B CA 1
ATOM 7639 C C . PRO B 1 396 ? -8.133 5.328 33.969 1 85.62 396 PRO B C 1
ATOM 7641 O O . PRO B 1 396 ? -7.594 6.031 33.094 1 85.62 396 PRO B O 1
ATOM 7644 N N . LEU B 1 397 ? -8.898 5.809 34.875 1 83.19 397 LEU B N 1
ATOM 7645 C CA . LEU B 1 397 ? -9.344 7.199 34.906 1 83.19 397 LEU B CA 1
ATOM 7646 C C . LEU B 1 397 ? -8.156 8.148 35.031 1 83.19 397 LEU B C 1
ATOM 7648 O O . LEU B 1 397 ? -8.117 9.195 34.375 1 83.19 397 LEU B O 1
ATOM 7652 N N . GLU B 1 398 ? -7.234 7.754 35.875 1 86 398 GLU B N 1
ATOM 7653 C CA . GLU B 1 398 ? -6.059 8.594 36.094 1 86 398 GLU B CA 1
ATOM 7654 C C . GLU B 1 398 ? -5.242 8.727 34.812 1 86 398 GLU B C 1
ATOM 7656 O O . GLU B 1 398 ? -4.688 9.797 34.531 1 86 398 GLU B O 1
ATOM 7661 N N . VAL B 1 399 ? -5.191 7.676 34.062 1 89.19 399 VAL B N 1
ATOM 7662 C CA . VAL B 1 399 ? -4.453 7.668 32.812 1 89.19 399 VAL B CA 1
ATOM 7663 C C . VAL B 1 399 ? -5.195 8.508 31.766 1 89.19 399 VAL B C 1
ATOM 7665 O O . VAL B 1 399 ? -4.574 9.25 31 1 89.19 399 VAL B O 1
ATOM 7668 N N . ARG B 1 400 ? -6.457 8.438 31.781 1 86.06 400 ARG B N 1
ATOM 7669 C CA . ARG B 1 400 ? -7.258 9.227 30.844 1 86.06 400 ARG B CA 1
ATOM 7670 C C . ARG B 1 400 ? -7.09 10.719 31.109 1 86.06 400 ARG B C 1
ATOM 7672 O O . ARG B 1 400 ? -6.98 11.516 30.172 1 86.06 400 ARG B O 1
ATOM 7679 N N . ARG B 1 401 ? -7.098 11.016 32.375 1 84.62 401 ARG B N 1
ATOM 7680 C CA . ARG B 1 401 ? -6.887 12.414 32.75 1 84.62 401 ARG B CA 1
ATOM 7681 C C . ARG B 1 401 ? -5.504 12.891 32.312 1 84.62 401 ARG B C 1
ATOM 7683 O O . ARG B 1 401 ? -5.352 14.016 31.828 1 84.62 401 ARG B O 1
ATOM 7690 N N . PHE B 1 402 ? -4.602 12.039 32.5 1 89.06 402 PHE B N 1
ATOM 7691 C CA . PHE B 1 402 ? -3.25 12.352 32.062 1 89.06 402 PHE B CA 1
ATOM 7692 C C . PHE B 1 402 ? -3.215 12.57 30.547 1 89.06 402 PHE B C 1
ATOM 7694 O O . PHE B 1 402 ? -2.605 13.531 30.062 1 89.06 402 PHE B O 1
ATOM 7701 N N . PHE B 1 403 ? -3.859 11.68 29.797 1 89.31 403 PHE B N 1
ATOM 7702 C CA . PHE B 1 403 ? -3.896 11.797 28.344 1 89.31 403 PHE B CA 1
ATOM 7703 C C . PHE B 1 403 ? -4.535 13.117 27.922 1 89.31 403 PHE B C 1
ATOM 7705 O O . PHE B 1 403 ? -4.102 13.734 26.953 1 89.31 403 PHE B O 1
ATOM 7712 N N . HIS B 1 404 ? -5.469 13.547 28.641 1 87.25 404 HIS B N 1
ATOM 7713 C CA . HIS B 1 404 ? -6.148 14.797 28.328 1 87.25 404 HIS B CA 1
ATOM 7714 C C . HIS B 1 404 ? -5.227 15.992 28.547 1 87.25 404 HIS B C 1
ATOM 7716 O O . HIS B 1 404 ? -5.086 16.844 27.656 1 87.25 404 HIS B O 1
ATOM 7722 N N . THR B 1 405 ? -4.613 16 29.641 1 86.44 405 THR B N 1
ATOM 7723 C CA . THR B 1 405 ? -3.748 17.125 29.984 1 86.44 405 THR B CA 1
ATOM 7724 C C . THR B 1 405 ? -2.525 17.156 29.078 1 86.44 405 THR B C 1
ATOM 7726 O O . THR B 1 405 ? -2.18 18.219 28.531 1 86.44 405 THR B O 1
ATOM 7729 N N . ALA B 1 406 ? -1.91 16.016 28.969 1 88.88 406 ALA B N 1
ATOM 7730 C CA . ALA B 1 406 ? -0.717 15.938 28.141 1 88.88 406 ALA B CA 1
ATOM 7731 C C . ALA B 1 406 ? -1.059 16.188 26.672 1 88.88 406 ALA B C 1
ATOM 7733 O O . ALA B 1 406 ? -0.276 16.797 25.938 1 88.88 406 ALA B O 1
ATOM 7734 N N . GLY B 1 407 ? -2.195 15.641 26.266 1 89.31 407 GLY B N 1
ATOM 7735 C CA . GLY B 1 407 ? -2.656 15.891 24.906 1 89.31 407 GLY B CA 1
ATOM 7736 C C . GLY B 1 407 ? -2.896 17.359 24.625 1 89.31 407 GLY B C 1
ATOM 7737 O O . GLY B 1 407 ? -2.498 17.875 23.562 1 89.31 407 GLY B O 1
ATOM 7738 N N . LEU B 1 408 ? -3.549 18.016 25.547 1 89.38 408 LEU B N 1
ATOM 7739 C CA . LEU B 1 408 ? -3.801 19.438 25.391 1 89.38 408 LEU B CA 1
ATOM 7740 C C . LEU B 1 408 ? -2.49 20.219 25.344 1 89.38 408 LEU B C 1
ATOM 7742 O O . LEU B 1 408 ? -2.312 21.094 24.5 1 89.38 408 LEU B O 1
ATOM 7746 N N . SER B 1 409 ? -1.635 19.891 26.219 1 89.38 409 SER B N 1
ATOM 7747 C CA . SER B 1 409 ? -0.327 20.547 26.234 1 89.38 409 SER B CA 1
ATOM 7748 C C . SER B 1 409 ? 0.397 20.375 24.906 1 89.38 409 SER B C 1
ATOM 7750 O O . SER B 1 409 ? 0.972 21.328 24.375 1 89.38 409 SER B O 1
ATOM 7752 N N . SER B 1 410 ? 0.374 19.172 24.406 1 90.38 410 SER B N 1
ATOM 7753 C CA . SER B 1 410 ? 1.034 18.891 23.141 1 90.38 410 SER B CA 1
ATOM 7754 C C . SER B 1 410 ? 0.382 19.656 22 1 90.38 410 SER B C 1
ATOM 7756 O O . SER B 1 410 ? 1.07 20.141 21.094 1 90.38 410 SER B O 1
ATOM 7758 N N . ALA B 1 411 ? -0.913 19.703 22.016 1 92.06 411 ALA B N 1
ATOM 7759 C CA . ALA B 1 411 ? -1.637 20.422 20.984 1 92.06 411 ALA B CA 1
ATOM 7760 C C . ALA B 1 411 ? -1.275 21.906 21 1 92.06 411 ALA B C 1
ATOM 7762 O O . ALA B 1 411 ? -1.05 22.516 19.938 1 92.06 411 ALA B O 1
ATOM 7763 N N . LEU B 1 412 ? -1.218 22.5 22.172 1 92.81 412 LEU B N 1
ATOM 7764 C CA . LEU B 1 412 ? -0.849 23.906 22.312 1 92.81 412 LEU B CA 1
ATOM 7765 C C . LEU B 1 412 ? 0.576 24.141 21.828 1 92.81 412 LEU B C 1
ATOM 7767 O O . LEU B 1 412 ? 0.85 25.141 21.172 1 92.81 412 LEU B O 1
ATOM 7771 N N . ASN B 1 413 ? 1.399 23.203 22.062 1 89.81 413 ASN B N 1
ATOM 7772 C CA . ASN B 1 413 ? 2.793 23.328 21.641 1 89.81 413 ASN B CA 1
ATOM 7773 C C . ASN B 1 413 ? 2.934 23.281 20.125 1 89.81 413 ASN B C 1
ATOM 7775 O O . ASN B 1 413 ? 3.801 23.953 19.562 1 89.81 413 ASN B O 1
ATOM 7779 N N . VAL B 1 414 ? 2.182 22.453 19.484 1 91.12 414 VAL B N 1
ATOM 7780 C CA . VAL B 1 414 ? 2.215 22.375 18.031 1 91.12 414 VAL B CA 1
ATOM 7781 C C . VAL B 1 414 ? 1.826 23.734 17.438 1 91.12 414 VAL B C 1
ATOM 7783 O O . VAL B 1 414 ? 2.5 24.25 16.547 1 91.12 414 VAL B O 1
ATOM 7786 N N . MET B 1 415 ? 0.752 24.312 17.953 1 93.06 415 MET B N 1
ATOM 7787 C CA . MET B 1 415 ? 0.285 25.609 17.453 1 93.06 415 MET B CA 1
ATOM 7788 C C . MET B 1 415 ? 1.306 26.703 17.75 1 93.06 415 MET B C 1
ATOM 7790 O O . MET B 1 415 ? 1.586 27.547 16.891 1 93.06 415 MET B O 1
ATOM 7794 N N . ARG B 1 416 ? 1.84 26.688 18.922 1 90.94 416 ARG B N 1
ATOM 7795 C CA . ARG B 1 416 ? 2.857 27.672 19.297 1 90.94 416 ARG B CA 1
ATOM 7796 C C . ARG B 1 416 ? 4.066 27.578 18.359 1 90.94 416 ARG B C 1
ATOM 7798 O O . ARG B 1 416 ? 4.598 28.594 17.938 1 90.94 416 ARG B O 1
ATOM 7805 N N . ALA B 1 417 ? 4.523 26.312 18.125 1 85.75 417 ALA B N 1
ATOM 7806 C CA . ALA B 1 417 ? 5.656 26.109 17.219 1 85.75 417 ALA B CA 1
ATOM 7807 C C . ALA B 1 417 ? 5.367 26.688 15.844 1 85.75 417 ALA B C 1
ATOM 7809 O O . ALA B 1 417 ? 6.262 27.25 15.195 1 85.75 417 ALA B O 1
ATOM 7810 N N . ALA B 1 418 ? 4.168 26.594 15.375 1 89.94 418 ALA B N 1
ATOM 7811 C CA . ALA B 1 418 ? 3.785 27.125 14.07 1 89.94 418 ALA B CA 1
ATOM 7812 C C . ALA B 1 418 ? 3.818 28.656 14.07 1 89.94 418 ALA B C 1
ATOM 7814 O O . ALA B 1 418 ? 4.273 29.266 13.109 1 89.94 418 ALA B O 1
ATOM 7815 N N . ILE B 1 419 ? 3.332 29.281 15.141 1 91.56 419 ILE B N 1
ATOM 7816 C CA . ILE B 1 419 ? 3.273 30.734 15.25 1 91.56 419 ILE B CA 1
ATOM 7817 C C . ILE B 1 419 ? 4.688 31.312 15.344 1 91.56 419 ILE B C 1
ATOM 7819 O O . ILE B 1 419 ? 5.047 32.219 14.609 1 91.56 419 ILE B O 1
ATOM 7823 N N . GLN B 1 420 ? 5.473 30.719 16.203 1 86.5 420 GLN B N 1
ATOM 7824 C CA . GLN B 1 420 ? 6.824 31.219 16.438 1 86.5 420 GLN B CA 1
ATOM 7825 C C . GLN B 1 420 ? 7.73 30.922 15.242 1 86.5 420 GLN B C 1
ATOM 7827 O O . GLN B 1 420 ? 8.68 31.656 14.977 1 86.5 420 GLN B O 1
ATOM 7832 N N . GLY B 1 421 ? 7.406 29.859 14.523 1 84.38 421 GLY B N 1
ATOM 7833 C CA . GLY B 1 421 ? 8.242 29.453 13.406 1 84.38 421 GLY B CA 1
ATOM 7834 C C . GLY B 1 421 ? 7.707 29.922 12.062 1 84.38 421 GLY B C 1
ATOM 7835 O O . GLY B 1 421 ? 8.133 29.422 11.016 1 84.38 421 GLY B O 1
ATOM 7836 N N . GLU B 1 422 ? 6.82 30.875 11.961 1 89.75 422 GLU B N 1
ATOM 7837 C CA . GLU B 1 422 ? 6.141 31.297 10.742 1 89.75 422 GLU B CA 1
ATOM 7838 C C . GLU B 1 422 ? 7.145 31.656 9.648 1 89.75 422 GLU B C 1
ATOM 7840 O O . GLU B 1 422 ? 6.973 31.266 8.492 1 89.75 422 GLU B O 1
ATOM 7845 N N . SER B 1 423 ? 8.219 32.312 10 1 87.94 423 SER B N 1
ATOM 7846 C CA . SER B 1 423 ? 9.195 32.781 9.023 1 87.94 423 SER B CA 1
ATOM 7847 C C . SER B 1 423 ? 9.914 31.625 8.344 1 87.94 423 SER B C 1
ATOM 7849 O O . SER B 1 423 ? 10.383 31.766 7.211 1 87.94 423 SER B O 1
ATOM 7851 N N . GLN B 1 424 ? 9.969 30.547 8.977 1 84.12 424 GLN B N 1
ATOM 7852 C CA . GLN B 1 424 ? 10.672 29.391 8.43 1 84.12 424 GLN B CA 1
ATOM 7853 C C . GLN B 1 424 ? 9.688 28.375 7.832 1 84.12 424 GLN B C 1
ATOM 7855 O O . GLN B 1 424 ? 10.102 27.344 7.301 1 84.12 424 GLN B O 1
ATOM 7860 N N . LEU B 1 425 ? 8.438 28.672 7.914 1 87.38 425 LEU B N 1
ATOM 7861 C CA . LEU B 1 425 ? 7.418 27.75 7.438 1 87.38 425 LEU B CA 1
ATOM 7862 C C . LEU B 1 425 ? 6.75 28.281 6.176 1 87.38 425 LEU B C 1
ATOM 7864 O O . LEU B 1 425 ? 5.633 27.875 5.84 1 87.38 425 LEU B O 1
ATOM 7868 N N . GLN B 1 426 ? 7.473 29.125 5.473 1 89.5 426 GLN B N 1
ATOM 7869 C CA . GLN B 1 426 ? 6.887 29.75 4.293 1 89.5 426 GLN B CA 1
ATOM 7870 C C . GLN B 1 426 ? 6.523 28.703 3.24 1 89.5 426 GLN B C 1
ATOM 7872 O O . GLN B 1 426 ? 5.57 28.891 2.48 1 89.5 426 GLN B O 1
ATOM 7877 N N . SER B 1 427 ? 7.301 27.688 3.203 1 91.94 427 SER B N 1
ATOM 7878 C CA . SER B 1 427 ? 7.023 26.594 2.27 1 91.94 427 SER B CA 1
ATOM 7879 C C . SER B 1 427 ? 6.477 25.375 2.994 1 91.94 427 SER B C 1
ATOM 7881 O O . SER B 1 427 ? 6.809 24.234 2.645 1 91.94 427 SER B O 1
ATOM 7883 N N . MET B 1 428 ? 5.641 25.609 3.941 1 91.19 428 MET B N 1
ATOM 7884 C CA . MET B 1 428 ? 5.09 24.516 4.758 1 91.19 428 MET B CA 1
ATOM 7885 C C . MET B 1 428 ? 4.293 23.547 3.898 1 91.19 428 MET B C 1
ATOM 7887 O O . MET B 1 428 ? 3.438 23.953 3.113 1 91.19 428 MET B O 1
ATOM 7891 N N . PRO B 1 429 ? 4.547 22.266 4.094 1 92.69 429 PRO B N 1
ATOM 7892 C CA . PRO B 1 429 ? 3.783 21.266 3.348 1 92.69 429 PRO B CA 1
ATOM 7893 C C . PRO B 1 429 ? 2.328 21.172 3.801 1 92.69 429 PRO B C 1
ATOM 7895 O O . PRO B 1 429 ? 2.014 21.5 4.949 1 92.69 429 PRO B O 1
ATOM 7898 N N . ASN B 1 430 ? 1.49 20.734 2.922 1 92.38 430 ASN B N 1
ATOM 7899 C CA . ASN B 1 430 ? 0.074 20.531 3.213 1 92.38 430 ASN B CA 1
ATOM 7900 C C . ASN B 1 430 ? -0.13 19.625 4.422 1 92.38 430 ASN B C 1
ATOM 7902 O O . ASN B 1 430 ? -1.024 19.859 5.234 1 92.38 430 ASN B O 1
ATOM 7906 N N . ASN B 1 431 ? 0.651 18.641 4.527 1 90.62 431 ASN B N 1
ATOM 7907 C CA . ASN B 1 431 ? 0.529 17.703 5.641 1 90.62 431 ASN B CA 1
ATOM 7908 C C . ASN B 1 431 ? 0.723 18.406 6.984 1 90.62 431 ASN B C 1
ATOM 7910 O O . ASN B 1 431 ? 0.069 18.062 7.969 1 90.62 431 ASN B O 1
ATOM 7914 N N . THR B 1 432 ? 1.626 19.266 7.027 1 90.94 432 THR B N 1
ATOM 7915 C CA . THR B 1 432 ? 1.883 20.016 8.25 1 90.94 432 THR B CA 1
ATOM 7916 C C . THR B 1 432 ? 0.694 20.906 8.594 1 90.94 432 THR B C 1
ATOM 7918 O O . THR B 1 432 ? 0.345 21.062 9.766 1 90.94 432 THR B O 1
ATOM 7921 N N . ALA B 1 433 ? 0.116 21.484 7.578 1 92.69 433 ALA B N 1
ATOM 7922 C CA . ALA B 1 433 ? -1.078 22.297 7.801 1 92.69 433 ALA B CA 1
ATOM 7923 C C . ALA B 1 433 ? -2.201 21.469 8.406 1 92.69 433 ALA B C 1
ATOM 7925 O O . ALA B 1 433 ? -2.926 21.938 9.289 1 92.69 433 ALA B O 1
ATOM 7926 N N . ILE B 1 434 ? -2.365 20.281 7.941 1 91.38 434 ILE B N 1
ATOM 7927 C CA . ILE B 1 434 ? -3.377 19.375 8.469 1 91.38 434 ILE B CA 1
ATOM 7928 C C . ILE B 1 434 ? -3.074 19.062 9.93 1 91.38 434 ILE B C 1
ATOM 7930 O O . ILE B 1 434 ? -3.973 19.094 10.781 1 91.38 434 ILE B O 1
ATOM 7934 N N . MET B 1 435 ? -1.832 18.875 10.234 1 89.94 435 MET B N 1
ATOM 7935 C CA . MET B 1 435 ? -1.408 18.531 11.586 1 89.94 435 MET B CA 1
ATOM 7936 C C . MET B 1 435 ? -1.679 19.688 12.547 1 89.94 435 MET B C 1
ATOM 7938 O O . MET B 1 435 ? -2.156 19.469 13.664 1 89.94 435 MET B O 1
ATOM 7942 N N . ILE B 1 436 ? -1.349 20.828 12.094 1 92.25 436 ILE B N 1
ATOM 7943 C CA . ILE B 1 436 ? -1.567 22.016 12.906 1 92.25 436 ILE B CA 1
ATOM 7944 C C . ILE B 1 436 ? -3.062 22.203 13.148 1 92.25 436 ILE B C 1
ATOM 7946 O O . ILE B 1 436 ? -3.486 22.5 14.266 1 92.25 436 ILE B O 1
ATOM 7950 N N . SER B 1 437 ? -3.811 22.062 12.133 1 92.5 437 SER B N 1
ATOM 7951 C CA . SER B 1 437 ? -5.258 22.219 12.25 1 92.5 437 SER B CA 1
ATOM 7952 C C . SER B 1 437 ? -5.855 21.156 13.164 1 92.5 437 SER B C 1
ATOM 7954 O O . SER B 1 437 ? -6.801 21.438 13.906 1 92.5 437 SER B O 1
ATOM 7956 N N . PHE B 1 438 ? -5.344 20.031 13.062 1 90.69 438 PHE B N 1
ATOM 7957 C CA . PHE B 1 438 ? -5.75 18.969 13.977 1 90.69 438 PHE B CA 1
ATOM 7958 C C . PHE B 1 438 ? -5.469 19.344 15.422 1 90.69 438 PHE B C 1
ATOM 7960 O O . PHE B 1 438 ? -6.312 19.156 16.297 1 90.69 438 PHE B O 1
ATOM 7967 N N . ALA B 1 439 ? -4.281 19.828 15.641 1 92 439 ALA B N 1
ATOM 7968 C CA . ALA B 1 439 ? -3.914 20.266 16.984 1 92 439 ALA B CA 1
ATOM 7969 C C . ALA B 1 439 ? -4.898 21.297 17.516 1 92 439 ALA B C 1
ATOM 7971 O O . ALA B 1 439 ? -5.297 21.25 18.688 1 92 439 ALA B O 1
ATOM 7972 N N . ALA B 1 440 ? -5.258 22.156 16.703 1 93.25 440 ALA B N 1
ATOM 7973 C CA . ALA B 1 440 ? -6.195 23.203 17.062 1 93.25 440 ALA B CA 1
ATOM 7974 C C . ALA B 1 440 ? -7.555 22.625 17.453 1 93.25 440 ALA B C 1
ATOM 7976 O O . ALA B 1 440 ? -8.109 22.953 18.5 1 93.25 440 ALA B O 1
ATOM 7977 N N . CYS B 1 441 ? -8.062 21.75 16.625 1 88.5 441 CYS B N 1
ATOM 7978 C CA . CYS B 1 441 ? -9.367 21.156 16.891 1 88.5 441 CYS B CA 1
ATOM 7979 C C . CYS B 1 441 ? -9.32 20.266 18.125 1 88.5 441 CYS B C 1
ATOM 7981 O O . CYS B 1 441 ? -10.281 20.203 18.891 1 88.5 441 CYS B O 1
ATOM 7983 N N . PHE B 1 442 ? -8.242 19.562 18.25 1 88.31 442 PHE B N 1
ATOM 7984 C CA . PHE B 1 442 ? -8.031 18.719 19.422 1 88.31 442 PHE B CA 1
ATOM 7985 C C . PHE B 1 442 ? -8.055 19.562 20.703 1 88.31 442 PHE B C 1
ATOM 7987 O O . PHE B 1 442 ? -8.719 19.203 21.672 1 88.31 442 PHE B O 1
ATOM 7994 N N . ALA B 1 443 ? -7.383 20.672 20.672 1 89.06 443 ALA B N 1
ATOM 7995 C CA . ALA B 1 443 ? -7.332 21.578 21.812 1 89.06 443 ALA B CA 1
ATOM 7996 C C . ALA B 1 443 ? -8.703 22.203 22.078 1 89.06 443 ALA B C 1
ATOM 7998 O O . ALA B 1 443 ? -9.102 22.359 23.25 1 89.06 443 ALA B O 1
ATOM 7999 N N . LEU B 1 444 ? -9.352 22.531 21.047 1 87.38 444 LEU B N 1
ATOM 8000 C CA . LEU B 1 444 ? -10.68 23.109 21.188 1 87.38 444 LEU B CA 1
ATOM 8001 C C . LEU B 1 444 ? -11.633 22.125 21.859 1 87.38 444 LEU B C 1
ATOM 8003 O O . LEU B 1 444 ? -12.375 22.5 22.781 1 87.38 444 LEU B O 1
ATOM 8007 N N . THR B 1 445 ? -11.586 20.906 21.406 1 81.81 445 THR B N 1
ATOM 8008 C CA . THR B 1 445 ? -12.445 19.875 21.953 1 81.81 445 THR B CA 1
ATOM 8009 C C . THR B 1 445 ? -12.133 19.625 23.422 1 81.81 445 THR B C 1
ATOM 8011 O O . THR B 1 445 ? -13.047 19.547 24.25 1 81.81 445 THR B O 1
ATOM 8014 N N . LEU B 1 446 ? -10.891 19.594 23.797 1 83 446 LEU B N 1
ATOM 8015 C CA . LEU B 1 446 ? -10.492 19.312 25.172 1 83 446 LEU B CA 1
ATOM 8016 C C . LEU B 1 446 ? -10.789 20.484 26.094 1 83 446 LEU B C 1
ATOM 8018 O O . LEU B 1 446 ? -11.125 20.297 27.266 1 83 446 LEU B O 1
ATOM 8022 N N . SER B 1 447 ? -10.617 21.625 25.625 1 81.88 447 SER B N 1
ATOM 8023 C CA . SER B 1 447 ? -10.852 22.812 26.438 1 81.88 447 SER B CA 1
ATOM 8024 C C . SER B 1 447 ? -12.328 22.984 26.75 1 81.88 447 SER B C 1
ATOM 8026 O O . SER B 1 447 ? -12.688 23.641 27.734 1 81.88 447 SER B O 1
ATOM 8028 N N . SER B 1 448 ? -13.125 22.422 25.875 1 74.5 448 SER B N 1
ATOM 8029 C CA . SER B 1 448 ? -14.562 22.5 26.109 1 74.5 448 SER B CA 1
ATOM 8030 C C . SER B 1 448 ? -14.984 21.656 27.312 1 74.5 448 SER B C 1
ATOM 8032 O O . SER B 1 448 ? -16.047 21.859 27.875 1 74.5 448 SER B O 1
ATOM 8034 N N . TYR B 1 449 ? -14.141 20.75 27.656 1 68.62 449 TYR B N 1
ATOM 8035 C CA . TYR B 1 449 ? -14.43 19.891 28.797 1 68.62 449 TYR B CA 1
ATOM 8036 C C . TYR B 1 449 ? -13.992 20.547 30.109 1 68.62 449 TYR B C 1
ATOM 8038 O O . TYR B 1 449 ? -14.328 20.062 31.188 1 68.62 449 TYR B O 1
ATOM 8046 N N . ALA B 1 450 ? -13.242 21.547 29.984 1 64.19 450 ALA B N 1
ATOM 8047 C CA . ALA B 1 450 ? -12.75 22.219 31.203 1 64.19 450 ALA B CA 1
ATOM 8048 C C . ALA B 1 450 ? -13.852 23.016 31.875 1 64.19 450 ALA B C 1
ATOM 8050 O O . ALA B 1 450 ? -14.758 23.531 31.219 1 64.19 450 ALA B O 1
ATOM 8051 N N . THR B 1 451 ? -14.047 22.938 33.125 1 57.97 451 THR B N 1
ATOM 8052 C CA . THR B 1 451 ? -15.094 23.531 33.969 1 57.97 451 THR B CA 1
ATOM 8053 C C . THR B 1 451 ? -15.227 25.031 33.656 1 57.97 451 THR B C 1
ATOM 8055 O O . THR B 1 451 ? -14.25 25.688 33.312 1 57.97 451 THR B O 1
ATOM 8058 N N . GLY B 1 452 ? -16.531 25.672 33.281 1 52.62 452 GLY B N 1
ATOM 8059 C CA . GLY B 1 452 ? -17.109 26.922 32.812 1 52.62 452 GLY B CA 1
ATOM 8060 C C . GLY B 1 452 ? -16.328 28.141 33.25 1 52.62 452 GLY B C 1
ATOM 8061 O O . GLY B 1 452 ? -16.297 29.141 32.562 1 52.62 452 GLY B O 1
ATOM 8062 N N . GLY B 1 453 ? -15.531 28.031 34.281 1 53.84 453 GLY B N 1
ATOM 8063 C CA . GLY B 1 453 ? -14.984 29.25 34.875 1 53.84 453 GLY B CA 1
ATOM 8064 C C . GLY B 1 453 ? -13.523 29.469 34.531 1 53.84 453 GLY B C 1
ATOM 8065 O O . GLY B 1 453 ? -12.945 30.5 34.844 1 53.84 453 GLY B O 1
ATOM 8066 N N . SER B 1 454 ? -13.055 28.625 33.75 1 63.53 454 SER B N 1
ATOM 8067 C CA . SER B 1 454 ? -11.602 28.688 33.562 1 63.53 454 SER B CA 1
ATOM 8068 C C . SER B 1 454 ? -11.234 29.516 32.312 1 63.53 454 SER B C 1
ATOM 8070 O O . SER B 1 454 ? -12.047 29.656 31.406 1 63.53 454 SER B O 1
ATOM 8072 N N . ALA B 1 455 ? -10.289 30.5 32.469 1 76.75 455 ALA B N 1
ATOM 8073 C CA . ALA B 1 455 ? -9.711 31.281 31.359 1 76.75 455 ALA B CA 1
ATOM 8074 C C . ALA B 1 455 ? -9.094 30.391 30.312 1 76.75 455 ALA B C 1
ATOM 8076 O O . ALA B 1 455 ? -8.602 30.859 29.281 1 76.75 455 ALA B O 1
ATOM 8077 N N . LEU B 1 456 ? -9.281 29.125 30.5 1 80 456 LEU B N 1
ATOM 8078 C CA . LEU B 1 456 ? -8.609 28.172 29.609 1 80 456 LEU B CA 1
ATOM 8079 C C . LEU B 1 456 ? -9.258 28.156 28.234 1 80 456 LEU B C 1
ATOM 8081 O O . LEU B 1 456 ? -8.578 28.328 27.219 1 80 456 LEU B O 1
ATOM 8085 N N . ALA B 1 457 ? -10.57 28.047 28.219 1 82.06 457 ALA B N 1
ATOM 8086 C CA . ALA B 1 457 ? -11.281 27.906 26.953 1 82.06 457 ALA B CA 1
ATOM 8087 C C . ALA B 1 457 ? -11.102 29.156 26.094 1 82.06 457 ALA B C 1
ATOM 8089 O O . ALA B 1 457 ? -10.695 29.062 24.922 1 82.06 457 ALA B O 1
ATOM 8090 N N . PRO B 1 458 ? -11.219 30.375 26.688 1 84.06 458 PRO B N 1
ATOM 8091 C CA . PRO B 1 458 ? -10.992 31.578 25.859 1 84.06 458 PRO B CA 1
ATOM 8092 C C . PRO B 1 458 ? -9.539 31.719 25.406 1 84.06 458 PRO B C 1
ATOM 8094 O O . PRO B 1 458 ? -9.281 32.188 24.312 1 84.06 458 PRO B O 1
ATOM 8097 N N . SER B 1 459 ? -8.57 31.344 26.219 1 87 459 SER B N 1
ATOM 8098 C CA . SER B 1 459 ? -7.16 31.406 25.859 1 87 459 SER B CA 1
ATOM 8099 C C . SER B 1 459 ? -6.84 30.469 24.703 1 87 459 SER B C 1
ATOM 8101 O O . SER B 1 459 ? -6.035 30.797 23.828 1 87 459 SER B O 1
ATOM 8103 N N . VAL B 1 460 ? -7.441 29.281 24.75 1 89.62 460 VAL B N 1
ATOM 8104 C CA . VAL B 1 460 ? -7.246 28.312 23.688 1 89.62 460 VAL B CA 1
ATOM 8105 C C . VAL B 1 460 ? -7.836 28.844 22.375 1 89.62 460 VAL B C 1
ATOM 8107 O O . VAL B 1 460 ? -7.219 28.75 21.312 1 89.62 460 VAL B O 1
ATOM 8110 N N . ARG B 1 461 ? -8.961 29.469 22.469 1 90.25 461 ARG B N 1
ATOM 8111 C CA . ARG B 1 461 ? -9.602 30.047 21.281 1 90.25 461 ARG B CA 1
ATOM 8112 C C . ARG B 1 461 ? -8.742 31.156 20.672 1 90.25 461 ARG B C 1
ATOM 8114 O O . ARG B 1 461 ? -8.641 31.266 19.453 1 90.25 461 ARG B O 1
ATOM 8121 N N . ASN B 1 462 ? -8.195 31.906 21.547 1 91.94 462 ASN B N 1
ATOM 8122 C CA . ASN B 1 462 ? -7.309 32.969 21.078 1 91.94 462 ASN B CA 1
ATOM 8123 C C . ASN B 1 462 ? -6.098 32.406 20.344 1 91.94 462 ASN B C 1
ATOM 8125 O O . ASN B 1 462 ? -5.688 32.938 19.297 1 91.94 462 ASN B O 1
ATOM 8129 N N . LEU B 1 463 ? -5.5 31.375 20.875 1 93.25 463 LEU B N 1
ATOM 8130 C CA . LEU B 1 463 ? -4.348 30.75 20.25 1 93.25 463 LEU B CA 1
ATOM 8131 C C . LEU B 1 463 ? -4.734 30.156 18.891 1 93.25 463 LEU B C 1
ATOM 8133 O O . LEU B 1 463 ? -3.953 30.219 17.938 1 93.25 463 LEU B O 1
ATOM 8137 N N . ILE B 1 464 ? -5.883 29.562 18.812 1 94.75 464 ILE B N 1
ATOM 8138 C CA . ILE B 1 464 ? -6.367 28.969 17.578 1 94.75 464 ILE B CA 1
ATOM 8139 C C . ILE B 1 464 ? -6.562 30.062 16.531 1 94.75 464 ILE B C 1
ATOM 8141 O O . ILE B 1 464 ? -6.207 29.891 15.359 1 94.75 464 ILE B O 1
ATOM 8145 N N . ASP B 1 465 ? -7.055 31.172 16.938 1 94.81 465 ASP B N 1
ATOM 8146 C CA . ASP B 1 465 ? -7.258 32.281 16.016 1 94.81 465 ASP B CA 1
ATOM 8147 C C . ASP B 1 465 ? -5.922 32.812 15.484 1 94.81 465 ASP B C 1
ATOM 8149 O O . ASP B 1 465 ? -5.801 33.125 14.297 1 94.81 465 ASP B O 1
ATOM 8153 N N . GLU B 1 466 ? -4.977 32.938 16.375 1 95.88 466 GLU B N 1
ATOM 8154 C CA . GLU B 1 466 ? -3.641 33.344 15.945 1 95.88 466 GLU B CA 1
ATOM 8155 C C . GLU B 1 466 ? -3.053 32.344 14.961 1 95.88 466 GLU B C 1
ATOM 8157 O O . GLU B 1 466 ? -2.451 32.719 13.953 1 95.88 466 GLU B O 1
ATOM 8162 N N . THR B 1 467 ? -3.195 31.094 15.305 1 96 467 THR B N 1
ATOM 8163 C CA . THR B 1 467 ? -2.699 30.016 14.438 1 96 467 THR B CA 1
ATOM 8164 C C . THR B 1 467 ? -3.375 30.062 13.07 1 96 467 THR B C 1
ATOM 8166 O O . THR B 1 467 ? -2.715 29.922 12.047 1 96 467 THR B O 1
ATOM 8169 N N . ALA B 1 468 ? -4.672 30.281 13.078 1 96.75 468 ALA B N 1
ATOM 8170 C CA . ALA B 1 468 ? -5.438 30.375 11.836 1 96.75 468 ALA B CA 1
ATOM 8171 C C . ALA B 1 468 ? -4.918 31.5 10.953 1 96.75 468 ALA B C 1
ATOM 8173 O O . ALA B 1 468 ? -4.82 31.344 9.727 1 96.75 468 ALA B O 1
ATOM 8174 N N . THR B 1 469 ? -4.598 32.594 11.555 1 97.06 469 THR B N 1
ATOM 8175 C CA . THR B 1 469 ? -4.086 33.75 10.82 1 97.06 469 THR B CA 1
ATOM 8176 C C . THR B 1 469 ? -2.73 33.438 10.195 1 97.06 469 THR B C 1
ATOM 8178 O O . THR B 1 469 ? -2.463 33.812 9.055 1 97.06 469 THR B O 1
ATOM 8181 N N . VAL B 1 470 ? -1.924 32.75 10.938 1 95.88 470 VAL B N 1
ATOM 8182 C CA . VAL B 1 470 ? -0.614 32.344 10.445 1 95.88 470 VAL B CA 1
ATOM 8183 C C . VAL B 1 470 ? -0.781 31.391 9.258 1 95.88 470 VAL B C 1
ATOM 8185 O O . VAL B 1 470 ? -0.083 31.516 8.25 1 95.88 470 VAL B O 1
ATOM 8188 N N . LEU B 1 471 ? -1.688 30.391 9.352 1 96.5 471 LEU B N 1
ATOM 8189 C CA . LEU B 1 471 ? -1.944 29.453 8.273 1 96.5 471 LEU B CA 1
ATOM 8190 C C . LEU B 1 471 ? -2.373 30.188 7.004 1 96.5 471 LEU B C 1
ATOM 8192 O O . LEU B 1 471 ? -1.896 29.875 5.91 1 96.5 471 LEU B O 1
ATOM 8196 N N . GLU B 1 472 ? -3.227 31.188 7.152 1 96.38 472 GLU B N 1
ATOM 8197 C CA . GLU B 1 472 ? -3.693 31.953 5.996 1 96.38 472 GLU B CA 1
ATOM 8198 C C . GLU B 1 472 ? -2.553 32.719 5.355 1 96.38 472 GLU B C 1
ATOM 8200 O O . GLU B 1 472 ? -2.443 32.781 4.129 1 96.38 472 GLU B O 1
ATOM 8205 N N . ARG B 1 473 ? -1.72 33.312 6.156 1 96.12 473 ARG B N 1
ATOM 8206 C CA . ARG B 1 473 ? -0.598 34.062 5.629 1 96.12 473 ARG B CA 1
ATOM 8207 C C . ARG B 1 473 ? 0.381 33.156 4.883 1 96.12 473 ARG B C 1
ATOM 8209 O O . ARG B 1 473 ? 0.843 33.5 3.793 1 96.12 473 ARG B O 1
ATOM 8216 N N . ILE B 1 474 ? 0.674 32.031 5.449 1 93.94 474 ILE B N 1
ATOM 8217 C CA . ILE B 1 474 ? 1.601 31.109 4.828 1 93.94 474 ILE B CA 1
ATOM 8218 C C . ILE B 1 474 ? 1.031 30.625 3.498 1 93.94 474 ILE B C 1
ATOM 8220 O O . ILE B 1 474 ? 1.771 30.438 2.529 1 93.94 474 ILE B O 1
ATOM 8224 N N . GLY B 1 475 ? -0.272 30.438 3.451 1 95.31 475 GLY B N 1
ATOM 8225 C CA . GLY B 1 475 ? -0.916 29.969 2.236 1 95.31 475 GLY B CA 1
ATOM 8226 C C . GLY B 1 475 ? -0.958 31.016 1.139 1 95.31 475 GLY B C 1
ATOM 8227 O O . GLY B 1 475 ? -1.207 30.688 -0.025 1 95.31 475 GLY B O 1
ATOM 8228 N N . LYS B 1 476 ? -0.66 32.25 1.491 1 94.56 476 LYS B N 1
ATOM 8229 C CA . LYS B 1 476 ? -0.74 33.375 0.549 1 94.56 476 LYS B CA 1
ATOM 8230 C C . LYS B 1 476 ? 0.628 34.031 0.343 1 94.56 476 LYS B C 1
ATOM 8232 O O . LYS B 1 476 ? 0.72 35.219 0.058 1 94.56 476 LYS B O 1
ATOM 8237 N N . VAL B 1 477 ? 1.66 33.281 0.522 1 94.38 477 VAL B N 1
ATOM 8238 C CA . VAL B 1 477 ? 3.008 33.812 0.417 1 94.38 477 VAL B CA 1
ATOM 8239 C C . VAL B 1 477 ? 3.207 34.438 -0.965 1 94.38 477 VAL B C 1
ATOM 8241 O O . VAL B 1 477 ? 3.988 35.375 -1.124 1 94.38 477 VAL B O 1
ATOM 8244 N N . THR B 1 478 ? 2.713 33.812 -2.029 1 95 478 THR B N 1
ATOM 8245 C CA . THR B 1 478 ? 2.568 34.406 -3.352 1 95 478 THR B CA 1
ATOM 8246 C C . THR B 1 478 ? 1.102 34.438 -3.768 1 95 478 THR B C 1
ATOM 8248 O O . THR B 1 478 ? 0.262 33.75 -3.186 1 95 478 THR B O 1
ATOM 8251 N N . ARG B 1 479 ? 0.843 35.219 -4.738 1 92.69 479 ARG B N 1
ATOM 8252 C CA . ARG B 1 479 ? -0.539 35.375 -5.176 1 92.69 479 ARG B CA 1
ATOM 8253 C C . ARG B 1 479 ? -1.08 34.062 -5.77 1 92.69 479 ARG B C 1
ATOM 8255 O O . ARG B 1 479 ? -2.279 33.812 -5.684 1 92.69 479 ARG B O 1
ATOM 8262 N N . HIS B 1 480 ? -0.153 33.312 -6.34 1 94.5 480 HIS B N 1
ATOM 8263 C CA . HIS B 1 480 ? -0.588 32.094 -7.043 1 94.5 480 HIS B CA 1
ATOM 8264 C C . HIS B 1 480 ? -0.333 30.859 -6.207 1 94.5 480 HIS B C 1
ATOM 8266 O O . HIS B 1 480 ? -0.593 29.734 -6.66 1 94.5 480 HIS B O 1
ATOM 8272 N N . ARG B 1 481 ? 0.125 30.984 -4.992 1 93.75 481 ARG B N 1
ATOM 8273 C CA . ARG B 1 481 ? 0.414 29.828 -4.141 1 93.75 481 ARG B CA 1
ATOM 8274 C C . ARG B 1 481 ? -0.845 29.016 -3.881 1 93.75 481 ARG B C 1
ATOM 8276 O O . ARG B 1 481 ? -0.841 27.797 -4.051 1 93.75 481 ARG B O 1
ATOM 8283 N N . ASN B 1 482 ? -1.975 29.672 -3.521 1 91.56 482 ASN B N 1
ATOM 8284 C CA . ASN B 1 482 ? -3.24 29.031 -3.197 1 91.56 482 ASN B CA 1
ATOM 8285 C C . ASN B 1 482 ? -3.033 27.797 -2.314 1 91.56 482 ASN B C 1
ATOM 8287 O O . ASN B 1 482 ? -3.471 26.703 -2.658 1 91.56 482 ASN B O 1
ATOM 8291 N N . GLY B 1 483 ? -2.387 28.047 -1.184 1 93 483 GLY B N 1
ATOM 8292 C CA . GLY B 1 483 ? -2.025 26.938 -0.3 1 93 483 GLY B CA 1
ATOM 8293 C C . GLY B 1 483 ? -3.211 26.359 0.449 1 93 483 GLY B C 1
ATOM 8294 O O . GLY B 1 483 ? -4.141 27.094 0.801 1 93 483 GLY B O 1
ATOM 8295 N N . LEU B 1 484 ? -3.176 25.062 0.683 1 92.56 484 LEU B N 1
ATOM 8296 C CA . LEU B 1 484 ? -4.207 24.359 1.428 1 92.56 484 LEU B CA 1
ATOM 8297 C C . LEU B 1 484 ? -4.414 24.984 2.803 1 92.56 484 LEU B C 1
ATOM 8299 O O . LEU B 1 484 ? -5.527 24.969 3.336 1 92.56 484 LEU B O 1
ATOM 8303 N N . SER B 1 485 ? -3.375 25.578 3.328 1 94.25 485 SER B N 1
ATOM 8304 C CA . SER B 1 485 ? -3.426 26.141 4.676 1 94.25 485 SER B CA 1
ATOM 8305 C C . SER B 1 485 ? -4.43 27.297 4.758 1 94.25 485 SER B C 1
ATOM 8307 O O . SER B 1 485 ? -4.949 27.594 5.836 1 94.25 485 SER B O 1
ATOM 8309 N N . ILE B 1 486 ? -4.758 27.891 3.641 1 93.94 486 ILE B N 1
ATOM 8310 C CA . ILE B 1 486 ? -5.75 28.953 3.621 1 93.94 486 ILE B CA 1
ATOM 8311 C C . ILE B 1 486 ? -7.113 28.406 4.027 1 93.94 486 ILE B C 1
ATOM 8313 O O . ILE B 1 486 ? -7.789 28.969 4.891 1 93.94 486 ILE B O 1
ATOM 8317 N N . LYS B 1 487 ? -7.496 27.312 3.398 1 91.44 487 LYS B N 1
ATOM 8318 C CA . LYS B 1 487 ? -8.781 26.688 3.693 1 91.44 487 LYS B CA 1
ATOM 8319 C C . LYS B 1 487 ? -8.859 26.25 5.152 1 91.44 487 LYS B C 1
ATOM 8321 O O . LYS B 1 487 ? -9.898 26.391 5.801 1 91.44 487 LYS B O 1
ATOM 8326 N N . TYR B 1 488 ? -7.836 25.75 5.637 1 92.62 488 TYR B N 1
ATOM 8327 C CA . TYR B 1 488 ? -7.801 25.281 7.02 1 92.62 488 TYR B CA 1
ATOM 8328 C C . TYR B 1 488 ? -7.824 26.453 7.992 1 92.62 488 TYR B C 1
ATOM 8330 O O . TYR B 1 488 ? -8.445 26.375 9.055 1 92.62 488 TYR B O 1
ATOM 8338 N N . GLY B 1 489 ? -7.078 27.531 7.609 1 94.5 489 GLY B N 1
ATOM 8339 C CA . GLY B 1 489 ? -7.152 28.734 8.43 1 94.5 489 GLY B CA 1
ATOM 8340 C C . GLY B 1 489 ? -8.555 29.297 8.523 1 94.5 489 GLY B C 1
ATOM 8341 O O . GLY B 1 489 ? -9.031 29.609 9.609 1 94.5 489 GLY B O 1
ATOM 8342 N N . LYS B 1 490 ? -9.18 29.406 7.434 1 92.19 490 LYS B N 1
ATOM 8343 C CA . LYS B 1 490 ? -10.555 29.906 7.398 1 92.19 490 LYS B CA 1
ATOM 8344 C C . LYS B 1 490 ? -11.492 29 8.195 1 92.19 490 LYS B C 1
ATOM 8346 O O . LYS B 1 490 ? -12.383 29.5 8.891 1 92.19 490 LYS B O 1
ATOM 8351 N N . TYR B 1 491 ? -11.281 27.812 8.023 1 90.75 491 TYR B N 1
ATOM 8352 C CA . TYR B 1 491 ? -12.078 26.828 8.75 1 90.75 491 TYR B CA 1
ATOM 8353 C C . TYR B 1 491 ? -11.93 27 10.25 1 90.75 491 TYR B C 1
ATOM 8355 O O . TYR B 1 491 ? -12.922 27 10.984 1 90.75 491 TYR B O 1
ATOM 8363 N N . LEU B 1 492 ? -10.695 27.109 10.719 1 92.31 492 LEU B N 1
ATOM 8364 C CA . LEU B 1 492 ? -10.422 27.25 12.148 1 92.31 492 LEU B CA 1
ATOM 8365 C C . LEU B 1 492 ? -11.07 28.516 12.695 1 92.31 492 LEU B C 1
ATOM 8367 O O . LEU B 1 492 ? -11.602 28.516 13.812 1 92.31 492 LEU B O 1
ATOM 8371 N N . LYS B 1 493 ? -11.055 29.531 11.953 1 92.25 493 LYS B N 1
ATOM 8372 C CA . LYS B 1 493 ? -11.703 30.766 12.383 1 92.25 493 LYS B CA 1
ATOM 8373 C C . LYS B 1 493 ? -13.211 30.562 12.523 1 92.25 493 LYS B C 1
ATOM 8375 O O . LYS B 1 493 ? -13.82 31.094 13.453 1 92.25 493 LYS B O 1
ATOM 8380 N N . GLN B 1 494 ? -13.734 29.859 11.625 1 87.56 494 GLN B N 1
ATOM 8381 C CA . GLN B 1 494 ? -15.172 29.578 11.664 1 87.56 494 GLN B CA 1
ATOM 8382 C C . GLN B 1 494 ? -15.547 28.766 12.891 1 87.56 494 GLN B C 1
ATOM 8384 O O . GLN B 1 494 ? -16.547 29.047 13.555 1 87.56 494 GLN B O 1
ATOM 8389 N N . ILE B 1 495 ? -14.789 27.812 13.125 1 85.94 495 ILE B N 1
ATOM 8390 C CA . ILE B 1 495 ? -15.109 26.906 14.227 1 85.94 495 ILE B CA 1
ATOM 8391 C C . ILE B 1 495 ? -14.953 27.641 15.562 1 85.94 495 ILE B C 1
ATOM 8393 O O . ILE B 1 495 ? -15.727 27.406 16.5 1 85.94 495 ILE B O 1
ATOM 8397 N N . VAL B 1 496 ? -13.992 28.484 15.68 1 87.12 496 VAL B N 1
ATOM 8398 C CA . VAL B 1 496 ? -13.773 29.25 16.906 1 87.12 496 VAL B CA 1
ATOM 8399 C C . VAL B 1 496 ? -14.938 30.219 17.125 1 87.12 496 VAL B C 1
ATOM 8401 O O . VAL B 1 496 ? -15.391 30.406 18.25 1 87.12 496 VAL B O 1
ATOM 8404 N N . ARG B 1 497 ? -15.391 30.781 16.109 1 84.38 497 ARG B N 1
ATOM 8405 C CA . ARG B 1 497 ? -16.531 31.703 16.203 1 84.38 497 ARG B CA 1
ATOM 8406 C C . ARG B 1 497 ? -17.781 30.969 16.656 1 84.38 497 ARG B C 1
ATOM 8408 O O . ARG B 1 497 ? -18.531 31.469 17.5 1 84.38 497 ARG B O 1
ATOM 8415 N N . ARG B 1 498 ? -17.969 29.812 16.156 1 78.81 498 ARG B N 1
ATOM 8416 C CA . ARG B 1 498 ? -19.141 29.016 16.531 1 78.81 498 ARG B CA 1
ATOM 8417 C C . ARG B 1 498 ? -19.047 28.562 17.984 1 78.81 498 ARG B C 1
ATOM 8419 O O . ARG B 1 498 ? -20.062 28.531 18.688 1 78.81 498 ARG B O 1
ATOM 8426 N N . ALA B 1 499 ? -17.891 28.172 18.359 1 75.81 499 ALA B N 1
ATOM 8427 C CA . ALA B 1 499 ? -17.672 27.719 19.719 1 75.81 499 ALA B CA 1
ATOM 8428 C C . ALA B 1 499 ? -17.891 28.859 20.719 1 75.81 499 ALA B C 1
ATOM 8430 O O . ALA B 1 499 ? -18.344 28.641 21.844 1 75.81 499 ALA B O 1
ATOM 8431 N N . ALA B 1 500 ? -17.625 30.016 20.359 1 71.5 500 ALA B N 1
ATOM 8432 C CA . ALA B 1 500 ? -17.797 31.188 21.219 1 71.5 500 ALA B CA 1
ATOM 8433 C C . ALA B 1 500 ? -19.266 31.578 21.344 1 71.5 500 ALA B C 1
ATOM 8435 O O . ALA B 1 500 ? -19.703 32.031 22.406 1 71.5 500 ALA B O 1
ATOM 8436 N N . THR B 1 501 ? -20.094 31.422 20.266 1 61.81 501 THR B N 1
ATOM 8437 C CA . THR B 1 501 ? -21.516 31.766 20.281 1 61.81 501 THR B CA 1
ATOM 8438 C C . THR B 1 501 ? -22.328 30.688 20.984 1 61.81 501 THR B C 1
ATOM 8440 O O . THR B 1 501 ? -23.344 31 21.609 1 61.81 501 THR B O 1
ATOM 8443 N N . GLY B 1 502 ? -22.141 29.484 20.875 1 52.47 502 GLY B N 1
ATOM 8444 C CA . GLY B 1 502 ? -22.859 28.422 21.547 1 52.47 502 GLY B CA 1
ATOM 8445 C C . GLY B 1 502 ? -22.672 28.453 23.062 1 52.47 502 GLY B C 1
ATOM 8446 O O . GLY B 1 502 ? -23.375 27.75 23.781 1 52.47 502 GLY B O 1
ATOM 8447 N N . ASP B 1 503 ? -21.672 28.922 23.641 1 45.38 503 ASP B N 1
ATOM 8448 C CA . ASP B 1 503 ? -21.641 29.219 25.062 1 45.38 503 ASP B CA 1
ATOM 8449 C C . ASP B 1 503 ? -22.672 30.297 25.422 1 45.38 503 ASP B C 1
ATOM 8451 O O . ASP B 1 503 ? -22.484 31.469 25.062 1 45.38 503 ASP B O 1
ATOM 8455 N N . GLY B 1 504 ? -23.953 30.234 25.062 1 35.06 504 GLY B N 1
ATOM 8456 C CA . GLY B 1 504 ? -24.969 31.016 25.766 1 35.06 504 GLY B CA 1
ATOM 8457 C C . GLY B 1 504 ? -24.625 31.281 27.219 1 35.06 504 GLY B C 1
ATOM 8458 O O . GLY B 1 504 ? -25.125 30.594 28.109 1 35.06 504 GLY B O 1
ATOM 8459 N N . ILE B 1 505 ? -23.672 31.578 27.688 1 32.25 505 ILE B N 1
ATOM 8460 C CA . ILE B 1 505 ? -23.656 32.406 28.875 1 32.25 505 ILE B CA 1
ATOM 8461 C C . ILE B 1 505 ? -24.656 33.562 28.719 1 32.25 505 ILE B C 1
ATOM 8463 O O . ILE B 1 505 ? -24.406 34.531 27.984 1 32.25 505 ILE B O 1
ATOM 8467 N N . SER B 1 506 ? -26.062 33.25 28.547 1 29.12 506 SER B N 1
ATOM 8468 C CA . SER B 1 506 ? -27.031 34.156 29.172 1 29.12 506 SER B CA 1
ATOM 8469 C C . SER B 1 506 ? -26.547 34.625 30.531 1 29.12 506 SER B C 1
ATOM 8471 O O . SER B 1 506 ? -26.266 33.812 31.422 1 29.12 506 SER B O 1
ATOM 8473 N N . ASP B 1 507 ? -26.078 35.688 30.688 1 27.83 507 ASP B N 1
ATOM 8474 C CA . ASP B 1 507 ? -26.156 36.531 31.875 1 27.83 507 ASP B CA 1
ATOM 8475 C C . ASP B 1 507 ? -27.547 36.5 32.5 1 27.83 507 ASP B C 1
ATOM 8477 O O . ASP B 1 507 ? -28.5 37 31.891 1 27.83 507 ASP B O 1
ATOM 8481 N N . PRO B 1 508 ? -28.078 35.438 33.031 1 28.94 508 PRO B N 1
ATOM 8482 C CA . PRO B 1 508 ? -29.25 35.781 33.844 1 28.94 508 PRO B CA 1
ATOM 8483 C C . PRO B 1 508 ? -29.094 37.062 34.625 1 28.94 508 PRO B C 1
ATOM 8485 O O . PRO B 1 508 ? -28.203 37.156 35.5 1 28.94 508 PRO B O 1
ATOM 8488 N N . ARG B 1 509 ? -29.328 38.156 33.969 1 29.7 509 ARG B N 1
ATOM 8489 C CA . ARG B 1 509 ? -29.719 39.281 34.781 1 29.7 509 ARG B CA 1
ATOM 8490 C C . ARG B 1 509 ? -30.797 38.906 35.781 1 29.7 509 ARG B C 1
ATOM 8492 O O . ARG B 1 509 ? -31.953 38.656 35.406 1 29.7 509 ARG B O 1
ATOM 8499 N N . MET B 1 510 ? -30.578 38.156 36.906 1 26.53 510 MET B N 1
ATOM 8500 C CA . MET B 1 510 ? -31.484 38.281 38.062 1 26.53 510 MET B CA 1
ATOM 8501 C C . MET B 1 510 ? -31.891 39.719 38.25 1 26.53 510 MET B C 1
ATOM 8503 O O . MET B 1 510 ? -31.078 40.656 38.125 1 26.53 510 MET B O 1
ATOM 8507 N N . PRO B 1 511 ? -33.125 40.062 38.188 1 26.84 511 PRO B N 1
ATOM 8508 C CA . PRO B 1 511 ? -33.562 41.344 38.719 1 26.84 511 PRO B CA 1
ATOM 8509 C C . PRO B 1 511 ? -32.938 41.656 40.094 1 26.84 511 PRO B C 1
ATOM 8511 O O . PRO B 1 511 ? -32.875 40.781 40.938 1 26.84 511 PRO B O 1
ATOM 8514 N N . ILE B 1 512 ? -31.891 42.5 40.094 1 27.36 512 ILE B N 1
ATOM 8515 C CA . ILE B 1 512 ? -31.5 43.125 41.344 1 27.36 512 ILE B CA 1
ATOM 8516 C C . ILE B 1 512 ? -32.75 43.531 42.125 1 27.36 512 ILE B C 1
ATOM 8518 O O . ILE B 1 512 ? -33.5 44.406 41.688 1 27.36 512 ILE B O 1
ATOM 8522 N N . VAL B 1 513 ? -33.438 42.562 42.656 1 27.55 513 VAL B N 1
ATOM 8523 C CA . VAL B 1 513 ? -34.281 43.062 43.719 1 27.55 513 VAL B CA 1
ATOM 8524 C C . VAL B 1 513 ? -33.531 44.031 44.594 1 27.55 513 VAL B C 1
ATOM 8526 O O . VAL B 1 513 ? -32.375 43.75 44.969 1 27.55 513 VAL B O 1
ATOM 8529 N N . ASN B 1 514 ? -33.906 45.344 44.562 1 26.69 514 ASN B N 1
ATOM 8530 C CA . ASN B 1 514 ? -33.531 46.5 45.312 1 26.69 514 ASN B CA 1
ATOM 8531 C C . ASN B 1 514 ? -33.438 46.219 46.812 1 26.69 514 ASN B C 1
ATOM 8533 O O . ASN B 1 514 ? -34.406 46.5 47.562 1 26.69 514 ASN B O 1
ATOM 8537 N N . GLU B 1 515 ? -33.281 44.938 47.25 1 28.84 515 GLU B N 1
ATOM 8538 C CA . GLU B 1 515 ? -33.219 45.125 48.688 1 28.84 515 GLU B CA 1
ATOM 8539 C C . GLU B 1 515 ? -32.094 46.062 49.062 1 28.84 515 GLU B C 1
ATOM 8541 O O . GLU B 1 515 ? -31.047 46.094 48.406 1 28.84 515 GLU B O 1
ATOM 8546 N N . ALA B 1 516 ? -32.438 47.094 49.844 1 30.22 516 ALA B N 1
ATOM 8547 C CA . ALA B 1 516 ? -31.688 48.188 50.5 1 30.22 516 ALA B CA 1
ATOM 8548 C C . ALA B 1 516 ? -30.359 47.688 51.062 1 30.22 516 ALA B C 1
ATOM 8550 O O . ALA B 1 516 ? -30.312 46.719 51.781 1 30.22 516 ALA B O 1
ATOM 8551 N N . PRO B 1 517 ? -29.344 47.938 50.219 1 28.69 517 PRO B N 1
ATOM 8552 C CA . PRO B 1 517 ? -28 47.625 50.688 1 28.69 517 PRO B CA 1
ATOM 8553 C C . PRO B 1 517 ? -27.75 48.125 52.125 1 28.69 517 PRO B C 1
ATOM 8555 O O . PRO B 1 517 ? -28.047 49.281 52.438 1 28.69 517 PRO B O 1
ATOM 8558 N N . ILE B 1 518 ? -28.219 47.406 53.125 1 30.86 518 ILE B N 1
ATOM 8559 C CA . ILE B 1 518 ? -27.578 47.844 54.375 1 30.86 518 ILE B CA 1
ATOM 8560 C C . ILE B 1 518 ? -26.078 48 54.125 1 30.86 518 ILE B C 1
ATOM 8562 O O . ILE B 1 518 ? -25.422 47.125 53.594 1 30.86 518 ILE B O 1
ATOM 8566 N N . THR B 1 519 ? -25.562 49.25 54 1 29.11 519 THR B N 1
ATOM 8567 C CA . THR B 1 519 ? -24.344 50 53.688 1 29.11 519 THR B CA 1
ATOM 8568 C C . THR B 1 519 ? -23.172 49.5 54.531 1 29.11 519 THR B C 1
ATOM 8570 O O . THR B 1 519 ? -22.125 50.125 54.594 1 29.11 519 THR B O 1
ATOM 8573 N N . THR B 1 520 ? -23.203 48.312 55.188 1 31.58 520 THR B N 1
ATOM 8574 C CA . THR B 1 520 ? -21.953 48.344 55.938 1 31.58 520 THR B CA 1
ATOM 8575 C C . THR B 1 520 ? -20.75 48.406 55.031 1 31.58 520 THR B C 1
ATOM 8577 O O . THR B 1 520 ? -20.688 47.719 54 1 31.58 520 THR B O 1
ATOM 8580 N N . PRO B 1 521 ? -19.844 49.469 55 1 31.06 521 PRO B N 1
ATOM 8581 C CA . PRO B 1 521 ? -18.703 49.906 54.188 1 31.06 521 PRO B CA 1
ATOM 8582 C C . PRO B 1 521 ? -17.688 48.781 54 1 31.06 521 PRO B C 1
ATOM 8584 O O . PRO B 1 521 ? -16.562 49.031 53.531 1 31.06 521 PRO B O 1
ATOM 8587 N N . THR B 1 522 ? -17.969 47.531 54.219 1 31.42 522 THR B N 1
ATOM 8588 C CA . THR B 1 522 ? -16.719 46.781 54.312 1 31.42 522 THR B CA 1
ATOM 8589 C C . THR B 1 522 ? -15.945 46.875 53 1 31.42 522 THR B C 1
ATOM 8591 O O . THR B 1 522 ? -16.516 46.688 51.906 1 31.42 522 THR B O 1
ATOM 8594 N N . PHE B 1 523 ? -14.75 47.531 52.719 1 28.03 523 PHE B N 1
ATOM 8595 C CA . PHE B 1 523 ? -13.695 47.875 51.781 1 28.03 523 PHE B CA 1
ATOM 8596 C C . PHE B 1 523 ? -13.289 46.688 50.938 1 28.03 523 PHE B C 1
ATOM 8598 O O . PHE B 1 523 ? -12.367 46.781 50.125 1 28.03 523 PHE B O 1
ATOM 8605 N N . LEU B 1 524 ? -13.375 45.438 51.469 1 30.05 524 LEU B N 1
ATOM 8606 C CA . LEU B 1 524 ? -12.562 44.5 50.719 1 30.05 524 LEU B CA 1
ATOM 8607 C C . LEU B 1 524 ? -13.117 44.312 49.312 1 30.05 524 LEU B C 1
ATOM 8609 O O . LEU B 1 524 ? -14.203 43.75 49.125 1 30.05 524 LEU B O 1
ATOM 8613 N N . ASP B 1 525 ? -13.164 45.25 48.438 1 28.83 525 ASP B N 1
ATOM 8614 C CA . ASP B 1 525 ? -13.414 45.219 47 1 28.83 525 ASP B CA 1
ATOM 8615 C C . ASP B 1 525 ? -12.805 43.938 46.375 1 28.83 525 ASP B C 1
ATOM 8617 O O . ASP B 1 525 ? -11.594 43.875 46.156 1 28.83 525 ASP B O 1
ATOM 8621 N N . GLN B 1 526 ? -13.117 42.781 46.75 1 30.72 526 GLN B N 1
ATOM 8622 C CA . GLN B 1 526 ? -12.656 41.562 46.094 1 30.72 526 GLN B CA 1
ATOM 8623 C C . GLN B 1 526 ? -12.773 41.688 44.594 1 30.72 526 GLN B C 1
ATOM 8625 O O . GLN B 1 526 ? -13.883 41.656 44.031 1 30.72 526 GLN B O 1
ATOM 8630 N N . GLN B 1 527 ? -12.008 42.5 43.906 1 29.5 527 GLN B N 1
ATOM 8631 C CA . GLN B 1 527 ? -11.836 42.594 42.438 1 29.5 527 GLN B CA 1
ATOM 8632 C C . GLN B 1 527 ? -11.914 41.219 41.812 1 29.5 527 GLN B C 1
ATOM 8634 O O . GLN B 1 527 ? -11.156 40.312 42.156 1 29.5 527 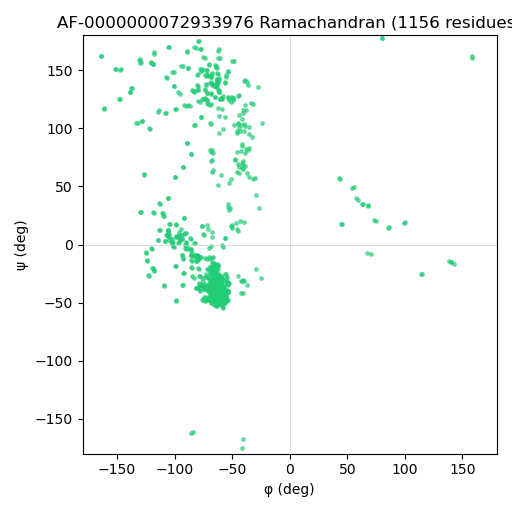GLN B O 1
ATOM 8639 N N . THR B 1 528 ? -13.016 40.656 41.531 1 34.56 528 THR B N 1
ATOM 8640 C CA . THR B 1 528 ? -13.266 39.531 40.656 1 34.56 528 THR B CA 1
ATOM 8641 C C . THR B 1 528 ? -12.266 39.5 39.5 1 34.56 528 THR B C 1
ATOM 8643 O O . THR B 1 528 ? -12.344 40.344 38.594 1 34.56 528 THR B O 1
ATOM 8646 N N . LEU B 1 529 ? -10.977 39.469 39.719 1 32.34 529 LEU B N 1
ATOM 8647 C CA . LEU B 1 529 ? -9.938 39.312 38.719 1 32.34 529 LEU B CA 1
ATOM 8648 C C . LEU B 1 529 ? -10.344 38.25 37.688 1 32.34 529 LEU B C 1
ATOM 8650 O O . LEU B 1 529 ? -10.492 37.062 38 1 32.34 529 LEU B O 1
ATOM 8654 N N . TRP B 1 530 ? -11.281 38.5 36.875 1 37.28 530 TRP B N 1
ATOM 8655 C CA . TRP B 1 530 ? -11.438 37.656 35.688 1 37.28 530 TRP B CA 1
ATOM 8656 C C . TRP B 1 530 ? -10.086 37.219 35.156 1 37.28 530 TRP B C 1
ATOM 8658 O O . TRP B 1 530 ? -9.195 38.031 34.906 1 37.28 530 TRP B O 1
ATOM 8668 N N . PRO B 1 531 ? -9.602 36.156 35.469 1 47.25 531 PRO B N 1
ATOM 8669 C CA . PRO B 1 531 ? -8.242 35.75 35.094 1 47.25 531 PRO B CA 1
ATOM 8670 C C . PRO B 1 531 ? -7.926 36.062 33.625 1 47.25 531 PRO B C 1
ATOM 8672 O O . PRO B 1 531 ? -8.805 36 32.75 1 47.25 531 PRO B O 1
ATOM 8675 N N . GLU B 1 532 ? -7.152 37.125 33.375 1 55.88 532 GLU B N 1
ATOM 8676 C CA . GLU B 1 532 ? -6.578 37.5 32.094 1 55.88 532 GLU B CA 1
ATOM 8677 C C . GLU B 1 532 ? -6.246 36.281 31.234 1 55.88 532 GLU B C 1
ATOM 8679 O O . GLU B 1 532 ? -5.719 35.281 31.75 1 55.88 532 GLU B O 1
ATOM 8684 N N . PRO B 1 533 ? -6.848 36.188 30 1 67.19 533 PRO B N 1
ATOM 8685 C CA . PRO B 1 533 ? -6.543 35.094 29.109 1 67.19 533 PRO B CA 1
ATOM 8686 C C . PRO B 1 533 ? -5.047 34.781 29.016 1 67.19 533 PRO B C 1
ATOM 8688 O O . PRO B 1 533 ? -4.227 35.719 29.078 1 67.19 533 PRO B O 1
ATOM 8691 N N . LEU B 1 534 ? -4.676 33.562 29.203 1 71.62 534 LEU B N 1
ATOM 8692 C CA . LEU B 1 534 ? -3.307 33.062 29.062 1 71.62 534 LEU B CA 1
ATOM 8693 C C . LEU B 1 534 ? -2.809 33.281 27.641 1 71.62 534 LEU B C 1
ATOM 8695 O O . LEU B 1 534 ? -3.535 33 26.672 1 71.62 534 LEU B O 1
ATOM 8699 N N . GLN B 1 535 ? -1.692 33.938 27.438 1 74.19 535 GLN B N 1
ATOM 8700 C CA . GLN B 1 535 ? -1.074 34.094 26.125 1 74.19 535 GLN B CA 1
ATOM 8701 C C . GLN B 1 535 ? -0.18 32.906 25.797 1 74.19 535 GLN B C 1
ATOM 8703 O O . GLN B 1 535 ? 1.045 33.062 25.75 1 74.19 535 GLN B O 1
ATOM 8708 N N . PHE B 1 536 ? -0.806 31.844 25.422 1 78.31 536 PHE B N 1
ATOM 8709 C CA . PHE B 1 536 ? -0.112 30.578 25.188 1 78.31 536 PHE B CA 1
ATOM 8710 C C . PHE B 1 536 ? 0.971 30.734 24.141 1 78.31 536 PHE B C 1
ATOM 8712 O O . PHE B 1 536 ? 2.002 30.047 24.188 1 78.31 536 PHE B O 1
ATOM 8719 N N . SER B 1 537 ? 0.785 31.656 23.156 1 77.5 537 SER B N 1
ATOM 8720 C CA . SER B 1 537 ? 1.725 31.812 22.047 1 77.5 537 SER B CA 1
ATOM 8721 C C . SER B 1 537 ? 3.082 32.312 22.531 1 77.5 537 SER B C 1
ATOM 8723 O O . SER B 1 537 ? 4.102 32.094 21.875 1 77.5 537 SER B O 1
ATOM 8725 N N . ALA B 1 538 ? 3.012 32.938 23.688 1 73.94 538 ALA B N 1
ATOM 8726 C CA . ALA B 1 538 ? 4.23 33.562 24.203 1 73.94 538 ALA B CA 1
ATOM 8727 C C . ALA B 1 538 ? 4.84 32.719 25.312 1 73.94 538 ALA B C 1
ATOM 8729 O O . ALA B 1 538 ? 5.906 33.031 25.844 1 73.94 538 ALA B O 1
ATOM 8730 N N . MET B 1 539 ? 4.27 31.594 25.625 1 72.06 539 MET B N 1
ATOM 8731 C CA . MET B 1 539 ? 4.711 30.766 26.75 1 72.06 539 MET B CA 1
ATOM 8732 C C . MET B 1 539 ? 5.691 29.688 26.281 1 72.06 539 MET B C 1
ATOM 8734 O O . MET B 1 539 ? 5.742 29.359 25.109 1 72.06 539 MET B O 1
ATOM 8738 N N . SER B 1 540 ? 6.527 29.312 27.266 1 71.69 540 SER B N 1
ATOM 8739 C CA . SER B 1 540 ? 7.363 28.125 27.031 1 71.69 540 SER B CA 1
ATOM 8740 C C . SER B 1 540 ? 6.594 26.844 27.297 1 71.69 540 SER B C 1
ATOM 8742 O O . SER B 1 540 ? 5.469 26.875 27.797 1 71.69 540 SER B O 1
ATOM 8744 N N . ASP B 1 541 ? 7.133 25.656 26.922 1 71.88 541 ASP B N 1
ATOM 8745 C CA . ASP B 1 541 ? 6.516 24.344 27.125 1 71.88 541 ASP B CA 1
ATOM 8746 C C . ASP B 1 541 ? 6.203 24.109 28.609 1 71.88 541 ASP B C 1
ATOM 8748 O O . ASP B 1 541 ? 5.109 23.656 28.953 1 71.88 541 ASP B O 1
ATOM 8752 N N . ASP B 1 542 ? 7.117 24.484 29.422 1 70.56 542 ASP B N 1
ATOM 8753 C CA . ASP B 1 542 ? 6.953 24.266 30.859 1 70.56 542 ASP B CA 1
ATOM 8754 C C . ASP B 1 542 ? 5.848 25.156 31.422 1 70.56 542 ASP B C 1
ATOM 8756 O O . ASP B 1 542 ? 5.09 24.719 32.312 1 70.56 542 ASP B O 1
ATOM 8760 N N . GLN B 1 543 ? 5.746 26.328 30.859 1 73.56 543 GLN B N 1
ATOM 8761 C CA . GLN B 1 543 ? 4.723 27.266 31.328 1 73.56 543 GLN B CA 1
ATOM 8762 C C . GLN B 1 543 ? 3.324 26.766 30.969 1 73.56 543 GLN B C 1
ATOM 8764 O O . GLN B 1 543 ? 2.381 26.922 31.75 1 73.56 543 GLN B O 1
ATOM 8769 N N . ILE B 1 544 ? 3.203 26.141 29.891 1 74.44 544 ILE B N 1
ATOM 8770 C CA . ILE B 1 544 ? 1.917 25.609 29.453 1 74.44 544 ILE B CA 1
ATOM 8771 C C . ILE B 1 544 ? 1.488 24.469 30.375 1 74.44 544 ILE B C 1
ATOM 8773 O O . ILE B 1 544 ? 0.348 24.438 30.844 1 74.44 544 ILE B O 1
ATOM 8777 N N . VAL B 1 545 ? 2.438 23.625 30.688 1 70.94 545 VAL B N 1
ATOM 8778 C CA . VAL B 1 545 ? 2.137 22.484 31.562 1 70.94 545 VAL B CA 1
ATOM 8779 C C . VAL B 1 545 ? 1.704 22.984 32.938 1 70.94 545 VAL B C 1
ATOM 8781 O O . VAL B 1 545 ? 0.753 22.469 33.531 1 70.94 545 VAL B O 1
ATOM 8784 N N . GLN B 1 546 ? 2.381 24.016 33.375 1 72.62 546 GLN B N 1
ATOM 8785 C CA . GLN B 1 546 ? 2.049 24.578 34.688 1 72.62 546 GLN B CA 1
ATOM 8786 C C . GLN B 1 546 ? 0.665 25.219 34.656 1 72.62 546 GLN B C 1
ATOM 8788 O O . GLN B 1 546 ? -0.1 25.094 35.625 1 72.62 546 GLN B O 1
ATOM 8793 N N . ALA B 1 547 ? 0.425 25.859 33.625 1 72.75 547 ALA B N 1
ATOM 8794 C CA . ALA B 1 547 ? -0.866 26.531 33.469 1 72.75 547 ALA B CA 1
ATOM 8795 C C . ALA B 1 547 ? -2.01 25.531 33.469 1 72.75 547 ALA B C 1
ATOM 8797 O O . ALA B 1 547 ? -3.072 25.766 34.031 1 72.75 547 ALA B O 1
ATOM 8798 N N . LEU B 1 548 ? -1.806 24.406 32.875 1 73.94 548 LEU B N 1
ATOM 8799 C CA . LEU B 1 548 ? -2.855 23.406 32.719 1 73.94 548 LEU B CA 1
ATOM 8800 C C . LEU B 1 548 ? -3.072 22.641 34.031 1 73.94 548 LEU B C 1
ATOM 8802 O O . LEU B 1 548 ? -4.164 22.125 34.25 1 73.94 548 LEU B O 1
ATOM 8806 N N . ASN B 1 549 ? -2 22.594 34.781 1 68.62 549 ASN B N 1
ATOM 8807 C CA . ASN B 1 549 ? -2.094 21.844 36.031 1 68.62 549 ASN B CA 1
ATOM 8808 C C . ASN B 1 549 ? -2.541 22.734 37.188 1 68.62 549 ASN B C 1
ATOM 8810 O O . ASN B 1 549 ? -2.553 22.312 38.344 1 68.62 549 ASN B O 1
ATOM 8814 N N . GLN B 1 550 ? -2.826 24.016 36.906 1 66.75 550 GLN B N 1
ATOM 8815 C CA . GLN B 1 550 ? -3.332 24.906 37.938 1 66.75 550 GLN B CA 1
ATOM 8816 C C . GLN B 1 550 ? -4.691 24.438 38.469 1 66.75 550 GLN B C 1
ATOM 8818 O O . GLN B 1 550 ? -5.5 23.906 37.688 1 66.75 550 GLN B O 1
ATOM 8823 N N . PRO B 1 551 ? -4.812 24.547 39.781 1 59.16 551 PRO B N 1
ATOM 8824 C CA . PRO B 1 551 ? -6.117 24.188 40.344 1 59.16 551 PRO B CA 1
ATOM 8825 C C . PRO B 1 551 ? -7.273 24.922 39.688 1 59.16 551 PRO B C 1
ATOM 8827 O O . PRO B 1 551 ? -7.156 26.109 39.375 1 59.16 551 PRO B O 1
ATOM 8830 N N . GLY B 1 552 ? -8.336 24.266 39.156 1 56.44 552 GLY B N 1
ATOM 8831 C CA . GLY B 1 552 ? -9.469 24.844 38.438 1 56.44 552 GLY B CA 1
ATOM 8832 C C . GLY B 1 552 ? -9.547 24.422 37 1 56.44 552 GLY B C 1
ATOM 8833 O O . GLY B 1 552 ? -10.594 24.547 36.344 1 56.44 552 GLY B O 1
ATOM 8834 N N . ASN B 1 553 ? -8.43 24.094 36.531 1 52.59 553 ASN B N 1
ATOM 8835 C CA . ASN B 1 553 ? -8.422 23.656 35.156 1 52.59 553 ASN B CA 1
ATOM 8836 C C . ASN B 1 553 ? -8.586 22.141 35.031 1 52.59 553 ASN B C 1
ATOM 8838 O O . ASN B 1 553 ? -8.156 21.531 34.062 1 52.59 553 ASN B O 1
ATOM 8842 N N . ASP B 1 554 ? -9.156 21.609 36.062 1 53.94 554 ASP B N 1
ATOM 8843 C CA . ASP B 1 554 ? -9.383 20.172 36.062 1 53.94 554 ASP B CA 1
ATOM 8844 C C . ASP B 1 554 ? -10.445 19.781 35.031 1 53.94 554 ASP B C 1
ATOM 8846 O O . ASP B 1 554 ? -11.367 20.547 34.781 1 53.94 554 ASP B O 1
ATOM 8850 N N . PHE B 1 555 ? -10.109 18.875 34.281 1 50.69 555 PHE B N 1
ATOM 8851 C CA . PHE B 1 555 ? -11.07 18.375 33.312 1 50.69 555 PHE B CA 1
ATOM 8852 C C . PHE B 1 555 ? -12.234 17.672 34 1 50.69 555 PHE B C 1
ATOM 8854 O O . PHE B 1 555 ? -12.023 16.688 34.719 1 50.69 555 PHE B O 1
ATOM 8861 N N . GLU B 1 556 ? -13.273 18.469 34.594 1 46.56 556 GLU B N 1
ATOM 8862 C CA . GLU B 1 556 ? -14.477 17.812 35.125 1 46.56 556 GLU B CA 1
ATOM 8863 C C . GLU B 1 556 ? -15.438 17.422 34 1 46.56 556 GLU B C 1
ATOM 8865 O O . GLU B 1 556 ? -15.648 18.203 33.062 1 46.56 556 GLU B O 1
ATOM 8870 N N . PRO B 1 557 ? -15.727 16.156 33.969 1 40.22 557 PRO B N 1
ATOM 8871 C CA . PRO B 1 557 ? -16.781 15.812 33.031 1 40.22 557 PRO B CA 1
ATOM 8872 C C . PRO B 1 557 ? -18.047 16.641 33.219 1 40.22 557 PRO B C 1
ATOM 8874 O O . PRO B 1 557 ? -18.844 16.359 34.094 1 40.22 557 PRO B O 1
ATOM 8877 N N . SER B 1 558 ? -18.125 17.812 33.656 1 32.44 558 SER B N 1
ATOM 8878 C CA . SER B 1 558 ? -19.438 18.422 33.812 1 32.44 558 SER B CA 1
ATOM 8879 C C . SER B 1 558 ? -20.25 18.328 32.531 1 32.44 558 SER B C 1
ATOM 8881 O O . SER B 1 558 ? -19.703 18.359 31.422 1 32.44 558 SER B O 1
ATOM 8883 N N . PHE B 1 559 ? -21.578 17.672 32.656 1 31.23 559 PHE B N 1
ATOM 8884 C CA . PHE B 1 559 ? -22.703 17.625 31.703 1 31.23 559 PHE B CA 1
ATOM 8885 C C . PHE B 1 559 ? -22.969 19.016 31.141 1 31.23 559 PHE B C 1
ATOM 8887 O O . PHE B 1 559 ? -23.891 19.703 31.594 1 31.23 559 PHE B O 1
ATOM 8894 N N . GLY B 1 560 ? -22.312 19.828 31.156 1 28.84 560 GLY B N 1
ATOM 8895 C CA . GLY B 1 560 ? -23 21.016 30.672 1 28.84 560 GLY B CA 1
ATOM 8896 C C . GLY B 1 560 ? -23.891 20.734 29.469 1 28.84 560 GLY B C 1
ATOM 8897 O O . GLY B 1 560 ? -23.969 19.609 29 1 28.84 560 GLY B O 1
ATOM 8898 N N . GLY B 1 561 ? -24.562 21.844 28.812 1 28.95 561 GLY B N 1
ATOM 8899 C CA . GLY B 1 561 ? -25.734 22.078 28 1 28.95 561 GLY B CA 1
ATOM 8900 C C . GLY B 1 561 ? -25.703 21.328 26.688 1 28.95 561 GLY B C 1
ATOM 8901 O O . GLY B 1 561 ? -26.547 21.547 25.812 1 28.95 561 GLY B O 1
ATOM 8902 N N . LEU B 1 562 ? -24.625 21.047 26.094 1 29 562 LEU B N 1
ATOM 8903 C CA . LEU B 1 562 ? -25 20.484 24.797 1 29 562 LEU B CA 1
ATOM 8904 C C . LEU B 1 562 ? -25.688 19.125 24.969 1 29 562 LEU B C 1
ATOM 8906 O O . LEU B 1 562 ? -25.094 18.203 25.516 1 29 562 LEU B O 1
ATOM 8910 N N . SER B 1 563 ? -27.047 19.094 25.297 1 27.09 563 SER B N 1
ATOM 8911 C CA . SER B 1 563 ? -27.969 17.984 25.469 1 27.09 563 SER B CA 1
ATOM 8912 C C . SER B 1 563 ? -27.688 16.875 24.469 1 27.09 563 SER B C 1
ATOM 8914 O O . SER B 1 563 ? -27.172 17.125 23.375 1 27.09 563 SER B O 1
ATOM 8916 N N . TRP B 1 564 ? -27.781 15.656 24.922 1 29.16 564 TRP B N 1
ATOM 8917 C CA . TRP B 1 564 ? -27.906 14.422 24.156 1 29.16 564 TRP B CA 1
ATOM 8918 C C . TRP B 1 564 ? -28.844 14.602 22.969 1 29.16 564 TRP B C 1
ATOM 8920 O O . TRP B 1 564 ? -28.719 13.914 21.953 1 29.16 564 TRP B O 1
ATOM 8930 N N . GLU B 1 565 ? -29.984 15.297 23.141 1 29.31 565 GLU B N 1
ATOM 8931 C CA . GLU B 1 565 ? -31 15.602 22.141 1 29.31 565 GLU B CA 1
ATOM 8932 C C . GLU B 1 565 ? -30.406 16.344 20.953 1 29.31 565 GLU B C 1
ATOM 8934 O O . GLU B 1 565 ? -30.828 16.141 19.812 1 29.31 565 GLU B O 1
ATOM 8939 N N . ASP B 1 566 ? -29.594 17.234 21.219 1 29.14 566 ASP B N 1
ATOM 8940 C CA . ASP B 1 566 ? -29.031 17.984 20.094 1 29.14 566 ASP B CA 1
ATOM 8941 C C . ASP B 1 566 ? -28.031 17.141 19.328 1 29.14 566 ASP B C 1
ATOM 8943 O O . ASP B 1 566 ? -27.766 17.406 18.141 1 29.14 566 ASP B O 1
ATOM 8947 N N . MET B 1 567 ? -27.391 16.219 19.906 1 29.11 567 MET B N 1
ATOM 8948 C CA . MET B 1 567 ? -26.562 15.258 19.172 1 29.11 567 MET B CA 1
ATOM 8949 C C . MET B 1 567 ? -27.422 14.219 18.469 1 29.11 567 MET B C 1
ATOM 8951 O O . MET B 1 567 ? -26.953 13.5 17.594 1 29.11 567 MET B O 1
ATOM 8955 N N . THR B 1 568 ? -28.594 13.766 19.016 1 29.78 568 THR B N 1
ATOM 8956 C CA . THR B 1 568 ? -29.578 12.898 18.391 1 29.78 568 THR B CA 1
ATOM 8957 C C . THR B 1 568 ? -30.312 13.625 17.266 1 29.78 568 THR B C 1
ATOM 8959 O O . THR B 1 568 ? -31.172 13.055 16.609 1 29.78 568 THR B O 1
ATOM 8962 N N . ASN B 1 569 ? -30.484 14.93 17.297 1 27.44 569 ASN B N 1
ATOM 8963 C CA . ASN B 1 569 ? -31.172 15.625 16.219 1 27.44 569 ASN B CA 1
ATOM 8964 C C . ASN B 1 569 ? -30.469 15.398 14.875 1 27.44 569 ASN B C 1
ATOM 8966 O O . ASN B 1 569 ? -30.781 16.078 13.891 1 27.44 569 ASN B O 1
ATOM 8970 N N . PHE B 1 570 ? -29.484 14.711 14.922 1 27.58 570 PHE B N 1
ATOM 8971 C CA . PHE B 1 570 ? -29.016 14.352 13.586 1 27.58 570 PHE B CA 1
ATOM 8972 C C . PHE B 1 570 ? -29.953 13.328 12.945 1 27.58 570 PHE B C 1
ATOM 8974 O O . PHE B 1 570 ? -29.531 12.562 12.07 1 27.58 570 PHE B O 1
ATOM 8981 N N . GLU B 1 571 ? -31.188 13.133 13.438 1 27.77 571 GLU B N 1
ATOM 8982 C CA . GLU B 1 571 ? -32.219 12.422 12.68 1 27.77 571 GLU B CA 1
ATOM 8983 C C . GLU B 1 571 ? -32.5 13.125 11.359 1 27.77 571 GLU B C 1
ATOM 8985 O O . GLU B 1 571 ? -32.844 12.477 10.367 1 27.77 571 GLU B O 1
ATOM 8990 N N . TRP B 1 572 ? -32.812 14.57 11.352 1 26.38 572 TRP B N 1
ATOM 8991 C CA . TRP B 1 572 ? -33.406 15.297 10.242 1 26.38 572 TRP B CA 1
ATOM 8992 C C . TRP B 1 572 ? -32.469 15.359 9.047 1 26.38 572 TRP B C 1
ATOM 8994 O O . TRP B 1 572 ? -32.781 15.984 8.031 1 26.38 572 TRP B O 1
ATOM 9004 N N . LEU B 1 573 ? -31.312 15.148 9.062 1 25.06 573 LEU B N 1
ATOM 9005 C CA . LEU B 1 573 ? -30.781 15.25 7.707 1 25.06 573 LEU B CA 1
ATOM 9006 C C . LEU B 1 573 ? -31.562 14.359 6.746 1 25.06 573 LEU B C 1
ATOM 9008 O O . LEU B 1 573 ? -31.109 13.273 6.387 1 25.06 573 LEU B O 1
ATOM 9012 N N . TYR B 1 574 ? -32.844 14.242 6.996 1 24.2 574 TYR B N 1
ATOM 9013 C CA . TYR B 1 574 ? -33.844 13.93 5.977 1 24.2 574 TYR B CA 1
ATOM 9014 C C . TYR B 1 574 ? -33.875 15.008 4.898 1 24.2 574 TYR B C 1
ATOM 9016 O O . TYR B 1 574 ? -34.062 16.188 5.199 1 24.2 574 TYR B O 1
ATOM 9024 N N . TRP B 1 575 ? -33.281 15 3.785 1 22.44 575 TRP B N 1
ATOM 9025 C CA . TRP B 1 575 ? -33.562 15.836 2.617 1 22.44 575 TRP B CA 1
ATOM 9026 C C . TRP B 1 575 ? -35.062 15.992 2.41 1 22.44 575 TRP B C 1
ATOM 9028 O O . TRP B 1 575 ? -35.812 15.047 2.615 1 22.44 575 TRP B O 1
ATOM 9038 N N . PRO B 1 576 ? -35.625 17.219 2.518 1 22.91 576 PRO B N 1
ATOM 9039 C CA . PRO B 1 576 ? -36.969 17.531 2.064 1 22.91 576 PRO B CA 1
ATOM 9040 C C . PRO B 1 576 ? -37.312 16.859 0.742 1 22.91 576 PRO B C 1
ATOM 9042 O O . PRO B 1 576 ? -36.438 16.5 -0.031 1 22.91 576 PRO B O 1
ATOM 9045 N N . GLU B 1 577 ? -38.562 16.391 0.644 1 21.03 577 GLU B N 1
ATOM 9046 C CA . GLU B 1 577 ? -39.406 16 -0.492 1 21.03 577 GLU B CA 1
ATOM 9047 C C . GLU B 1 577 ? -39.469 17.109 -1.536 1 21.03 577 GLU B C 1
ATOM 9049 O O . GLU B 1 577 ? -40.156 18.109 -1.347 1 21.03 577 GLU B O 1
ATOM 9054 N N . VAL B 1 578 ? -38.531 17.719 -2.111 1 19.14 578 VAL B N 1
ATOM 9055 C CA . VAL B 1 578 ? -38.938 18.531 -3.252 1 19.14 578 VAL B CA 1
ATOM 9056 C C . VAL B 1 578 ? -39.844 17.719 -4.164 1 19.14 578 VAL B C 1
ATOM 9058 O O . VAL B 1 578 ? -39.5 16.594 -4.566 1 19.14 578 VAL B O 1
ATOM 9061 N N . GLY B 1 579 ? -41.219 17.969 -4.102 1 17.73 579 GLY B N 1
ATOM 9062 C CA . GLY B 1 579 ? -42.312 17.797 -5.023 1 17.73 579 GLY B CA 1
ATOM 9063 C C . GLY B 1 579 ? -41.906 17.875 -6.48 1 17.73 579 GLY B C 1
ATOM 9064 O O . GLY B 1 579 ? -41.062 18.703 -6.852 1 17.73 579 GLY B O 1
ATOM 9065 N N . ILE B 1 580 ? -42.531 16.844 -7.152 1 16.36 580 ILE B N 1
ATOM 9066 C CA . ILE B 1 580 ? -43.344 17 -8.336 1 16.36 580 ILE B CA 1
ATOM 9067 C C . ILE B 1 580 ? -44.656 17.688 -7.961 1 16.36 580 ILE B C 1
ATOM 9069 O O . ILE B 1 580 ? -45.312 17.297 -6.98 1 16.36 580 ILE B O 1
#

Nearest PDB structures (foldseek):
  7fif-assembly1_A  TM=1.388E-01  e=4.426E+00  Hypsibius dujardini
  8w15-assembly1_A  TM=1.926E-01  e=7.446E-02  Homo sapiens
  7fif-assembly1_A  TM=1.338E-01  e=4.345E+00  Hypsibius dujardini

Secondary structure (DSSP, 8-state):
-HHHHHHHHHHT--TTTT-HHHHHHHHTT-PPPGGGGG---GGGHHHHHHHHHHHHHHHHHTPPP--B-B--TTT-TTTTTSS-HHHHHHHHHHIIIIITTTS----TTT--HHHHHHHBHHHHHHHHHHHHHT-TT-HHHHHHHHHHHHHHHHHHHHHT-B-HHHHHHHHHHGGGPPP-SSTT-SSHHHHHHHHHHHHHHTTTTSEE--HHHHSTTSS----GGGEE-HHHHHHHTT-TTS-TTSHHHHHHHHHHHHHHHHHHHHHHHHHHHHTPPP-S---HHHHTGGGTT-STT--TTHHHHHHHHHHHHHHHHHHHHHHHHHHGGGSTT--HHHHHHHHHHHHHHHHHHHHHHHHHHH-BTTTTBPPHHHHHHHHHHHHHHHHHHTT-TT--HHHHHHHHHHHHHHHHHHHHHHHHTGGG-TT--HHHHHHHHHHHHHHHHHHTTB-TT-THHHHHHHHHHHHHHHHHHHHTSSTTT--HHHHHHHHHHHHHHHHHHSS--------------------------------GGG--HHHHHHHHTSTT--B-----SS-HHHHHGGG---------/-HHHHHHHHHHT--TTTT-HHHHHHHHTT-PPPGGGGG---GGGHHHHHHHHHHHHHHHHHTPPP--B-B--TTT-TTTTTSS-HHHHHHHHHHIIIIITTTSTT--TTT--HHHHHHHBHHHHHHHHHHHHTT-TT-HHHHHHHHHHHHHHHHHHHHHT-B-HHHHHHHHHHGGGPPP-SSTT-SSHHHHHHHHHHHHHHTTTTSEE--HHHHSTTSS----GGGEE-HHHHHHHTT-TTS-TTSHHHHHHHHHHHHHHHHHHHHHHHHHHHHTPPP-S---HHHHTGGGTT-STT--TTHHHHHHHHHHHHHHHHHHHHHHHHHHGGGSTT--HHHHHHHHHHHHHHHHHHHHHHHHHHH-BTTTTBPPHHHHHHHHHHHHHHHHHHTT-TT--HHHHHHHHHHHHHHHHHHHHHHHHTGGG-TT--HHHHHHHHHHHHHHHHHHTTB-TT-THHHHHHHHHHHHHHHHHHHHTSSTTT--HHHHHHHHHHHHHHHHHHS---------------------------------GGG--HHHHHHHHTSTT--B-----SS-HHHHHGGG---------

pLDDT: mean 79.43, std 22.09, range [16.28, 98.88]

Radius of gyration: 33.42 Å; Cα contacts (8 Å, |Δi|>4): 1536; chains: 2; bounding box: 84×118×99 Å

Sequence (1160 aa):
MPDFIQRTQQSLAIDDAENPLQLLARASYIQPSPESRHGNSPQQAHTASTQGQTEDEIQAFFAPAQVHLDVGHDVDPVSLGLVSEEEADKLFNFFHRNLAHTRWGLDPRIYTVEFTRSRSAFLYTSIMAASALFMPSAAALSKRLSNHARTLAHRVMVNRYRSVEIVLAFMVNIPWMFPGQHSTDDETCTYISIANTVATDLSLHKSLISPEMVGSGSGIGLARGDCLDPRAALAMDGFPEIDPWSEKGRLFLRNRERCWLSLFVLERGMSLARGRPFSVPMTRSLKDCDNWHRSEYADPLDGHLVSMAVLRRDLDALFATVRALCDGSQMASSDGSLIAQSIQGSIERFFDQWYTEWGVSIGKGPDRRLPPYVEILVTHTRLSIYGGVINHPTAPLEVRRFFHTAGLSSALNVMRAAIQGESQLQSMPNNTAIMISFAACFALTLSSYATGGSALAPSVRNLIDETATVLERIGKVTRHRNGLSIKYGKYLKQIVRRAATGDGISDPRMPIVNEAPITTPTFLDQQTLWPEPLQFSAMSDDQIVQALNQPGNDFEPSFGGLSWEDMTNFEWLYWPEVGIMPDFIQRTQQSLAIDDAENPLQLLARASYIQPSPESRHGNSPQQAHTASTQGQTEDEIQAFFAPAQVHLDVGHDVDPVSLGLVSEEEADKLFNFFHRNLAHTRWGLDPRIYTVEFTRSRSAFLYTSIMAASALFMPSAAALSKRLSNHARTLAHRVMVNRYRSVEIVLAFMVNIPWMFPGQHSTDDETCTYISIANTVATDLSLHKSLISPEMVGSGSGIGLARGDCLDPRAALAMDGFPEIDPWSEKGRLFLRNRERCWLSLFVLERGMSLARGRPFSVPMTRSLKDCDNWHRSEYADPLDGHLVSMAVLRRDLDALFATVRALCDGSQMASSDGSLIAQSIQGSIERFFDQWYTEWGVSIGKGPDRRLPPYVEILVTHTRLSIYGGVINHPTAPLEVRRFFHTAGLSSALNVMRAAIQGESQLQSMPNNTAIMISFAACFALTLSSYATGGSALAPSVRNLIDETATVLERIGKVTRHRNGLSIKYGKYLKQIVRRAATGDGISDPRMPIVNEAPITTPTFLDQQTLWPEPLQFSAMSDDQIVQALNQPGNDFEPSFGGLSWEDMTNFEWLYWPEVGI

Solvent-accessible surface area (backbone atoms only — not comparable to full-atom values): 62875 Å² total; per-residue (Å²): 110,71,65,59,53,40,54,54,52,48,55,65,51,60,81,42,50,48,18,32,52,54,33,54,28,54,51,60,63,63,70,59,63,76,75,72,70,68,73,77,63,79,80,64,45,64,68,47,48,56,52,44,49,50,48,50,49,49,40,54,23,36,46,77,70,59,52,35,69,57,57,51,68,90,62,26,50,55,74,66,65,72,42,52,72,66,55,50,53,53,24,50,52,45,24,67,73,72,46,37,86,77,48,66,57,74,53,70,92,63,61,35,73,69,51,30,50,71,52,15,27,43,27,42,33,34,47,37,20,56,29,24,37,70,35,75,89,24,51,68,53,19,54,54,29,45,52,49,28,52,52,38,51,48,48,36,65,70,67,63,46,30,45,75,51,50,34,50,24,40,57,66,44,48,38,73,48,62,67,47,77,26,76,83,57,41,61,54,68,58,37,52,40,50,27,52,50,48,37,53,67,69,48,36,62,39,30,76,41,51,65,86,54,59,42,60,73,58,71,69,81,56,49,68,77,48,43,36,39,48,58,59,51,34,34,28,68,69,37,68,83,55,49,49,86,37,71,67,28,42,51,53,53,48,45,43,48,39,41,41,51,36,50,47,40,51,49,51,52,46,18,57,36,55,46,44,79,64,50,75,66,91,35,68,48,67,76,64,35,86,58,64,44,70,49,97,81,46,54,89,60,37,46,59,51,43,50,49,36,51,54,60,62,51,43,58,61,52,52,52,50,49,51,48,55,26,54,66,42,69,47,91,83,51,56,36,62,57,50,34,48,50,45,50,48,53,54,49,48,52,50,49,53,49,45,61,57,42,27,67,72,57,24,46,72,96,78,26,44,62,54,62,71,58,44,45,53,52,37,42,50,54,26,50,51,31,32,63,47,48,55,43,67,56,46,42,70,49,31,41,53,46,32,50,54,53,30,37,44,29,17,51,47,34,39,28,48,50,58,76,35,45,86,78,37,56,76,58,35,41,58,55,41,46,43,41,51,30,23,42,53,52,33,54,58,55,35,67,38,30,44,90,82,40,45,54,43,62,19,51,47,51,47,38,45,53,36,18,51,47,31,33,50,40,14,51,73,20,91,70,38,59,30,45,26,31,61,53,12,55,45,46,45,51,45,47,54,33,58,59,61,52,56,68,74,66,73,75,72,64,76,75,67,77,66,75,69,78,71,76,74,78,74,78,72,75,72,77,69,68,66,72,61,54,62,63,68,79,47,54,76,68,53,48,50,50,60,54,67,35,90,63,46,49,74,39,73,68,81,62,80,80,49,72,62,70,68,55,55,67,65,58,83,54,78,76,80,78,76,129,110,71,66,59,52,40,53,51,51,48,53,66,50,59,82,42,50,47,17,32,51,54,30,54,28,54,50,59,64,64,69,58,63,77,75,72,70,68,74,77,63,81,83,65,45,64,66,48,48,56,51,45,50,50,47,50,50,50,40,54,22,38,46,77,69,60,51,35,69,57,60,50,68,90,61,26,49,53,74,68,65,73,43,53,72,68,55,50,52,52,25,49,53,46,24,68,73,71,45,38,87,76,48,65,56,74,53,69,92,64,60,37,72,70,50,30,52,70,51,15,25,43,27,42,32,32,48,37,21,58,27,24,37,72,36,75,88,24,51,69,53,20,54,53,29,44,53,49,27,52,53,37,51,50,49,37,65,71,67,63,46,30,45,74,50,49,34,49,23,39,59,66,43,50,38,72,49,63,68,46,80,26,75,83,55,41,63,53,67,59,35,51,41,51,25,50,51,48,38,52,67,67,49,38,61,38,31,78,40,50,65,84,56,60,41,60,74,56,72,70,80,55,48,68,77,47,42,37,39,48,58,58,51,34,34,27,70,69,36,68,84,55,49,51,84,38,71,68,27,42,52,54,54,48,43,44,48,39,40,42,51,35,50,48,40,50,49,48,52,47,18,57,36,55,44,44,78,64,50,75,66,90,37,68,47,66,75,64,35,86,56,64,45,71,50,98,80,47,54,88,60,35,47,59,51,42,51,49,36,50,52,61,64,51,43,58,61,51,51,50,50,49,52,48,54,27,55,64,42,70,47,89,85,50,56,38,60,58,49,33,50,50,45,50,48,52,54,50,50,52,52,50,51,49,44,61,58,42,29,68,73,57,26,46,71,96,80,27,45,61,53,64,71,58,44,47,52,51,38,42,50,53,26,49,52,32,30,62,48,48,54,42,66,56,46,41,69,49,31,42,52,47,32,51,53,54,28,37,45,30,17,52,48,34,38,27,49,50,57,76,36,44,86,78,36,56,76,57,35,42,57,54,42,48,43,43,52,31,24,42,52,52,32,52,58,56,35,67,40,30,45,93,81,39,44,54,44,63,19,50,46,50,47,39,44,54,37,19,52,48,31,32,50,39,16,50,71,19,92,69,37,58,31,47,26,29,61,52,14,55,45,45,46,50,45,47,53,33,59,59,59,54,58,66,75,68,73,76,75,66,76,76,70,79,67,77,72,79,69,78,73,79,74,79,72,75,72,78,70,68,65,70,61,55,62,62,70,78,49,54,74,68,51,48,51,51,59,54,66,35,91,64,47,48,74,40,73,68,80,62,81,81,48,70,63,69,68,57,54,70,66,58,84,56,78,78,80,80,76,132

Foldseek 3Di:
DVVVVQVVQLVPDDFCPVPPLVSVLVVLPPDDDVPVPPDDDDPCVVVVVVVVVVSVVVNVVSHAAAAFAAADLVLACCSVVLDHPVLLQVLLVQCVVAPCLQAPQDDCVQDDQVNLNVGYNLLSLLSSLLSLLQDQVNQSSNVSSVVSNVVRLVVCVVVVGAALSLLSSLRSQQFQPFDDPDNPPTCNVVSLVSSLVRLVSLPLLAAADAPVCVGDPNPPPDDSNRYDHLLVSCVRNPRNPDDCPDPVNVLVNLSSNRSLLSSQLSQLLLCLLVVHDGDRDDGPCLVPCQCVQPDPNHDLSVLVSNLSSVVSVCVVVLLVVLLVLLQVQLPPPRDLQVSLVVNVVSLVVSVVVSCVSSLVVQADDPRSHHDLSSVLSSLLSQLSSLVVCLVPPSRDPNNNQSSLLSNLLSLLVSLLSCLVCLVSCLSPGLSSLSSNLVSLVSNQVSQVLFDVQDLRNVLSLVSLLSSLVSLLCSCPSHVNSNGPSNVSSVVSPVVSVVSVVVPPPPPPPPPPPPPPPPCPPPPPPVPPPSPDRDNSSPDDSVVSSVSCPPPRRRRDNDPPPPDPVVVVVVPPVPPDPPDD/DVVVVQVVQLVPDDFCPVPPLVSVLVVLPPDDDVPVPPDDDDPCVVVVVVVVVVSVVVNVVSHAAAFFAAADLVLACCSVVLDHPVLLQVLLVQCVVAPCLQFPQDDCVQDDQVNLNVGYNLLSLLSSLLSLLQDQVNQSSNVSSVVSNVVRLVVCVVVVGAALSLLSSLRSQQFQPFDDPDNVPTCNVVSLVSSLVRLVSLPLLAAADAPVCVGDPNPPPDDSNRYDHLLVSCVRNPRNPDDCPDPVNVLVNLSSNRSLLSSQLSQLLLCLLVVHDGDRDDGPCLVPCQCVQPDPNHDLSVLVSNLSSVVSVCVVVLLVVLLVLLVVQPPPPRDLQVSLVVNVVSLVVSVVVSCVRSLVVQADDPRSHHDLVSVLSSLLSQLSSLVVCLVPPSRDPNNNQSSLLSNLLSLLVSLLSCLVCLVSCLSPGLSSLSSNLVSLVSNQVSQVLFDPQDLRNVLSLVSLLSSLVSLLCSCPSHVNSNGPSNVSSVVSPVVSVVSVVVPPPPPPPPPPPPPPPPCPPPPPPVPPPSPDRDNSSPDDSVVSSVSCPPPRRRRDNPPPPPDPVVVVVVPPVPPDPPDD